Protein 4M59 (pdb70)

Secondary structure (DSSP, 8-state):
-THHHHHHHHHTS-GGGHHHHHHHTHHHHHTS-HHHHHHHHHTTT-HHHHHHHHHHHHHHT---HHHHHHHHHHHHHTT-HHHHHHHHHH--S-TT----HHHHHHHHHHHHTTT-HHHHHHHHHHHTTTTPPP-HHHHHHHHHHHTTTSS-HHHHHHHHHHHHHTTPPP-HHHHHHHHHHHHTTT-HHHHHHHHHHHHTTT----HHHHHHHHHHHHHTT-HHHHHHHHHHHHHHT----HHHHHHHHH---HHHHHHHTT---HHHHHHHHHHHHHHT-HHHHHHHHHHHHHTS----HHHHHHHHHHHHTTT-HHHHHHHHHHHHHHT----HHHHHHHHS----TTHHHHHHHHHHHHHHTT----HHHHHHHHHHHHHHT-HHHHHHHHHHHTTTT----HHHHHHHHHHHHHHT-HHHHHHHHHHHHTTT----SHHHHHHHHHHHTTT-HHHHHHHHHHHTTSSSS---HHHHHHHHHHHHTTT-HHHHHHHHHHHTTTT----HHHHHHHHHHHHTTT-HHHHHHHHHHHHTTT----HHHHHHHHHHHHHTT--HHHHHHHHHHHS-SS----HHHHHHHHHHHHHHS-HHHHHHHHHHHHHT-----HHHHHHHHHHHHSSS--TTTTTTGGGTGGGT----HHHHHHHHHHHTT--HHHHHHHHT---STTHHHH-/--HHHHHHHHHHHHS-SSSHHHHHHHTHHHHHTS-HHHHHHHHHHTT-HHHHHHHHHHHHTTT---HHHHHHHHHHHHHHT-HHHHHHHHHS----SS----HHHHHHHHHHHHTTT-HHHHHHHHHHHHTTT----HHHHHHHHHHHHHH-S-HHHHHHHHHHHHHTT----HHHHHHHHHHHHTTT-HHHHHHHHHHHHHT-----HHHHHHHHHHHHH--TTHHHHHHHHH---HHHHHHHHHHTTTS--SSHHHHHHHH--HHHHHHHHHHHTTT-HHHHHHHHHHHHTSS----HHHHHHHHHHHHTTT-HHHHHHHHHHHHTTT----HHHHHHHT-PPP-TTHHHHHHHHHHHHSSS-----HHHHHHHHHHHHHHT-HHHHHHHHHHHHTTT----HHHHHHHHHHHHHHT-HHHHHHHHHHHHHHTPPP-HHHHHHHHHHHHTTT-SHHHHHHHHHH-----HHHHHHHHHHHHHTT-HHHHHHHHHHHHTTT----HHHHHHHHHHHHTTT--SHHHHHHHHHHHTTPPP-HHHHHHHHHHHHHTT--HHHHHHHHHHHH-SS----HHHHHHHHHHHHHTT--HHHHHHHHHHHHTT----HHHHHHHHHHHHHTT-HHHHHHHHHHHHHTT----HHHHHHHHHHHHTTT--HHHHHH--HHHHHHHHHH-

Foldseek 3Di:
DCLVVVLVVLLPDDPVCVLVVCVVCVVVCLVDPLLVSLVVCVVVPNLSSNLSVLLNCLVVQRDAQSNVLSSLVVCLVVVPLVSLVVCVVPPSHDPPHDHDLVSLLSNLLSCQVVLVLVVSVVSVVVCVVVVHDHAQSSLLSNLLSLLVPEPRLVVLVVSCCVCVVVVHDHAQSNLLSNLLSCLSHLVLPVNVVCVVVCVVVVHDYAQSNLQSNLLNCQVPHDLPVSLVSVQVCVVSPHDHDLSNLLSSLNRVSLVSSVVRVVCDDPVVLLSNLVSVLVSPNNVSNVVSVVCCVVPDHDDEQVSLLSNLLSVQAVQPQVVSLVSQVCCVVVPHDYDPSSLLSQLSHDADPPQLVSLVVSVVCCVVSVHDADLVNLLSSLQSCLRNQVLVVSVVSVVVQVPVPHDDAQSSLLSNLQNLLVVLVLVVLVVSVVVCVVVVHQHDQSNVLSSLSSPQNVLNVVVLVVSVVCAVDPVSYDLDPSNLVSFLVSCLSNLPLVRNVVSVVVCVPVPHQDDPVSLLSNLLSCLVALNPPVNVVSVVVCVVSPDDDAQSSLQSVCLSCLNPLNLVVLVVSQVVQCVVVVHHQDLSSLLSSLLSCLVVDPLVVSVVSVVVCVVVVHDHAQSSLLSSLLSCQQPPHDPVSVVSCCCDVVVPRDHDDVRVLSNQVRAVVNPVVSVVVVVVPPPRVVVNVVD/DDPVLVVVLVVQLVDDDVCNLVVCVVCVVVPLVDDLLVSCQVCVVVPNLVSNLSVLLSVLVVASHAQSSLLSSQVSCVVVPPLVSLQVCVVVPSYDPPHDHAQVSLLSNLLSCLVVLNLVVSVVSVVVNCVVPHDHAQSSLLSNLLSLLVPAPNVVVNVVSCCVCVVVPHDHADSNLLSNLLSCQVHLVLPVNVVVVVVCVVVPDDDDLSNLLSNLSSLQLNPCAVRVQCCVVVPDCVVSLVSLLSSPVNDPDLCRVLVRVVVDQVSLLSNLLSQLVVPNLVSSVVSVVVCVVPPDDDAQVSLLSSLQSVQQVPVLVVLVVSVVCCVVVVRDHDPSSLLSQQPHQDDAPQVVSLVVSVVVCVVVPPDQDLVNLLSSLLSVQNNLPLVRSVVSVVVNVVVPHDDDLSSLLSNLSNLLVQLNQVVLVVSQVVCVVVPHHDDPSSVLSNLSSCLNVLNVPVLVVVVVVDCCDCDLSNLLSQLVSCLSNLNPCRNVVSVVVCVVVPHDDDLSSLLSNLQSQQPDPHLVVSVVSVVVCVVVVHDHALSSLLSNQSNCLSVLNQVVLVVSQVVQCVVVPHHHDVSSLQSSLLSCLVNLNQVVSVVSVVVCVVVVHDQAQSSLLSNLLSCLVVPPNVVNLVSVCVCVVVVRDHDVVSLLSNLVSCLVVLRQVVNVVSDVCSNVVNVVRND

Structure (mmCIF, N/CA/C/O backbone):
data_4M59
#
_entry.id   4M59
#
_cell.length_a   83.428
_cell.length_b   83.428
_cell.length_c   226.913
_cell.angle_alpha   90.00
_cell.angle_beta   90.00
_cell.angle_gamma   90.00
#
_symmetry.space_group_name_H-M   'P 43'
#
loop_
_entity.id
_entity.type
_entity.pdbx_description
1 polymer 'Chloroplast pentatricopeptide repeat protein 10'
2 polymer 'psaJ RNA'
3 non-polymer 'PHOSPHATE ION'
4 water water
#
loop_
_atom_site.group_PDB
_atom_site.id
_atom_site.type_symbol
_atom_site.label_atom_id
_atom_site.label_alt_id
_atom_site.label_comp_id
_atom_site.label_asym_id
_atom_site.label_entity_id
_atom_site.label_seq_id
_atom_site.pdbx_PDB_ins_code
_atom_site.Cartn_x
_atom_site.Cartn_y
_atom_site.Cartn_z
_atom_site.occupancy
_atom_site.B_iso_or_equiv
_atom_site.auth_seq_id
_atom_site.auth_comp_id
_atom_site.auth_asym_id
_atom_site.auth_atom_id
_atom_site.pdbx_PDB_model_num
ATOM 1 N N . PRO A 1 6 ? -40.545 89.509 1.132 1.00 138.61 74 PRO A N 1
ATOM 2 C CA . PRO A 1 6 ? -40.182 90.478 2.172 1.00 141.76 74 PRO A CA 1
ATOM 3 C C . PRO A 1 6 ? -39.641 89.790 3.423 1.00 140.37 74 PRO A C 1
ATOM 4 O O . PRO A 1 6 ? -38.428 89.624 3.558 1.00 139.97 74 PRO A O 1
ATOM 8 N N . ASP A 1 7 ? -40.537 89.394 4.320 0.91 138.68 75 ASP A N 1
ATOM 9 C CA . ASP A 1 7 ? -40.140 88.725 5.554 0.91 137.89 75 ASP A CA 1
ATOM 10 C C . ASP A 1 7 ? -39.431 87.407 5.265 0.91 135.09 75 ASP A C 1
ATOM 11 O O . ASP A 1 7 ? -38.999 86.708 6.180 0.91 134.41 75 ASP A O 1
ATOM 16 N N . ALA A 1 8 ? -39.317 87.072 3.982 1.00 159.32 76 ALA A N 1
ATOM 17 C CA . ALA A 1 8 ? -38.663 85.836 3.570 1.00 157.38 76 ALA A CA 1
ATOM 18 C C . ALA A 1 8 ? -37.148 85.942 3.714 1.00 157.45 76 ALA A C 1
ATOM 19 O O . ALA A 1 8 ? -36.510 85.080 4.320 1.00 156.90 76 ALA A O 1
ATOM 21 N N . GLN A 1 9 ? -36.575 87.005 3.153 1.00 160.37 77 GLN A N 1
ATOM 22 C CA . GLN A 1 9 ? -35.135 87.224 3.219 1.00 161.04 77 GLN A CA 1
ATOM 23 C C . GLN A 1 9 ? -34.604 86.974 4.625 1.00 161.42 77 GLN A C 1
ATOM 24 O O . GLN A 1 9 ? -33.435 86.636 4.807 1.00 161.23 77 GLN A O 1
ATOM 30 N N . VAL A 1 10 ? -35.471 87.144 5.620 1.00 148.80 78 VAL A N 1
ATOM 31 C CA . VAL A 1 10 ? -35.097 86.941 6.994 1.00 149.52 78 VAL A CA 1
ATOM 32 C C . VAL A 1 10 ? -35.287 85.493 7.344 1.00 147.31 78 VAL A C 1
ATOM 33 O O . VAL A 1 10 ? -34.612 84.954 8.209 1.00 147.34 78 VAL A O 1
ATOM 37 N N . LEU A 1 11 ? -36.219 84.841 6.690 0.81 117.12 79 LEU A N 1
ATOM 38 C CA . LEU A 1 11 ? -36.444 83.468 7.072 0.81 115.99 79 LEU A CA 1
ATOM 39 C C . LEU A 1 11 ? -35.463 82.526 6.398 0.81 115.29 79 LEU A C 1
ATOM 40 O O . LEU A 1 11 ? -35.086 81.523 6.952 0.81 114.89 79 LEU A O 1
ATOM 45 N N . VAL A 1 12 ? -35.079 82.841 5.188 1.00 109.24 80 VAL A N 1
ATOM 46 C CA . VAL A 1 12 ? -34.097 82.022 4.514 1.00 108.63 80 VAL A CA 1
ATOM 47 C C . VAL A 1 12 ? -32.850 81.882 5.355 1.00 108.43 80 VAL A C 1
ATOM 48 O O . VAL A 1 12 ? -32.344 80.785 5.551 1.00 107.79 80 VAL A O 1
ATOM 52 N N . LEU A 1 13 ? -32.360 83.000 5.871 0.99 102.22 81 LEU A N 1
ATOM 53 C CA . LEU A 1 13 ? -31.138 83.005 6.650 0.99 103.10 81 LEU A CA 1
ATOM 54 C C . LEU A 1 13 ? -31.212 82.088 7.849 0.99 102.81 81 LEU A C 1
ATOM 55 O O . LEU A 1 13 ? -30.202 81.589 8.323 0.99 102.89 81 LEU A O 1
ATOM 60 N N . ALA A 1 14 ? -32.415 81.880 8.356 0.99 111.96 82 ALA A N 1
ATOM 61 C CA . ALA A 1 14 ? -32.590 81.032 9.516 0.99 111.99 82 ALA A CA 1
ATOM 62 C C . ALA A 1 14 ? -32.244 79.638 9.099 0.99 109.96 82 ALA A C 1
ATOM 63 O O . ALA A 1 14 ? -31.324 79.034 9.631 0.99 109.99 82 ALA A O 1
ATOM 65 N N . ILE A 1 15 ? -32.992 79.113 8.133 1.00 97.67 83 ILE A N 1
ATOM 66 C CA . ILE A 1 15 ? -32.761 77.764 7.634 1.00 96.90 83 ILE A CA 1
ATOM 67 C C . ILE A 1 15 ? -31.346 77.617 7.083 1.00 96.00 83 ILE A C 1
ATOM 68 O O . ILE A 1 15 ? -30.706 76.580 7.263 1.00 94.78 83 ILE A O 1
ATOM 73 N N . SER A 1 16 ? -30.868 78.659 6.412 1.00 106.33 84 SER A N 1
ATOM 74 C CA . SER A 1 16 ? -29.527 78.648 5.839 1.00 105.56 84 SER A CA 1
ATOM 75 C C . SER A 1 16 ? -28.462 78.589 6.929 1.00 105.00 84 SER A C 1
ATOM 76 O O . SER A 1 16 ? -27.314 78.234 6.668 1.00 104.57 84 SER A O 1
ATOM 79 N N . SER A 1 17 ? -28.852 78.939 8.150 0.92 99.81 85 SER A N 1
ATOM 80 C CA . SER A 1 17 ? -27.939 78.926 9.275 0.92 101.39 85 SER A CA 1
ATOM 81 C C . SER A 1 17 ? -28.510 78.067 10.375 0.92 101.66 85 SER A C 1
ATOM 82 O O . SER A 1 17 ? -28.972 78.580 11.376 0.92 104.23 85 SER A O 1
ATOM 85 N N . HIS A 1 18 ? -28.491 76.757 10.175 1.00 111.29 86 HIS A N 1
ATOM 86 C CA . HIS A 1 18 ? -28.992 75.829 11.175 1.00 111.69 86 HIS A CA 1
ATOM 87 C C . HIS A 1 18 ? -28.387 74.448 11.020 1.00 110.48 86 HIS A C 1
ATOM 88 O O . HIS A 1 18 ? -28.097 74.017 9.913 1.00 107.83 86 HIS A O 1
ATOM 95 N N . PRO A 1 19 ? -28.218 73.766 12.131 0.85 109.92 87 PRO A N 1
ATOM 96 C CA . PRO A 1 19 ? -27.714 72.415 12.067 0.85 109.39 87 PRO A CA 1
ATOM 97 C C . PRO A 1 19 ? -28.609 71.564 11.204 0.85 104.96 87 PRO A C 1
ATOM 98 O O . PRO A 1 19 ? -29.776 71.354 11.489 0.85 104.15 87 PRO A O 1
ATOM 102 N N . LEU A 1 20 ? -28.017 71.102 10.126 1.00 85.90 88 LEU A N 1
ATOM 103 C CA . LEU A 1 20 ? -28.674 70.254 9.157 1.00 83.02 88 LEU A CA 1
ATOM 104 C C . LEU A 1 20 ? -29.335 69.030 9.783 1.00 82.83 88 LEU A C 1
ATOM 105 O O . LEU A 1 20 ? -30.496 68.768 9.520 1.00 82.29 88 LEU A O 1
ATOM 110 N N . PRO A 1 21 ? -28.625 68.282 10.628 0.93 97.48 89 PRO A N 1
ATOM 111 C CA . PRO A 1 21 ? -29.314 67.107 11.154 0.93 97.89 89 PRO A CA 1
ATOM 112 C C . PRO A 1 21 ? -30.442 67.384 12.150 0.93 99.51 89 PRO A C 1
ATOM 113 O O . PRO A 1 21 ? -30.896 66.472 12.815 0.93 101.05 89 PRO A O 1
ATOM 117 N N . THR A 1 22 ? -30.903 68.617 12.253 1.00 90.15 90 THR A N 1
ATOM 118 C CA . THR A 1 22 ? -31.965 68.978 13.165 1.00 91.80 90 THR A CA 1
ATOM 119 C C . THR A 1 22 ? -32.959 69.886 12.487 1.00 91.15 90 THR A C 1
ATOM 120 O O . THR A 1 22 ? -33.835 70.406 13.128 1.00 92.65 90 THR A O 1
ATOM 124 N N . LEU A 1 23 ? -32.831 70.069 11.189 1.00 111.33 91 LEU A N 1
ATOM 125 C CA . LEU A 1 23 ? -33.577 71.113 10.509 1.00 112.99 91 LEU A CA 1
ATOM 126 C C . LEU A 1 23 ? -35.029 70.790 10.416 1.00 114.29 91 LEU A C 1
ATOM 127 O O . LEU A 1 23 ? -35.851 71.647 10.211 1.00 115.84 91 LEU A O 1
ATOM 132 N N . ALA A 1 24 ? -35.327 69.526 10.575 1.00 116.01 92 ALA A N 1
ATOM 133 C CA . ALA A 1 24 ? -36.700 69.054 10.485 1.00 117.11 92 ALA A CA 1
ATOM 134 C C . ALA A 1 24 ? -37.565 69.700 11.539 1.00 118.87 92 ALA A C 1
ATOM 135 O O . ALA A 1 24 ? -38.550 70.363 11.232 1.00 120.22 92 ALA A O 1
ATOM 137 N N . ALA A 1 25 ? -37.188 69.511 12.790 1.00 103.29 93 ALA A N 1
ATOM 138 C CA . ALA A 1 25 ? -37.939 70.074 13.887 1.00 104.96 93 ALA A CA 1
ATOM 139 C C . ALA A 1 25 ? -37.888 71.597 13.882 1.00 105.83 93 ALA A C 1
ATOM 140 O O . ALA A 1 25 ? -38.694 72.252 14.523 1.00 107.19 93 ALA A O 1
ATOM 142 N N . PHE A 1 26 ? -36.942 72.155 13.150 0.91 102.25 94 PHE A N 1
ATOM 143 C CA . PHE A 1 26 ? -36.853 73.599 13.034 0.91 103.01 94 PHE A CA 1
ATOM 144 C C . PHE A 1 26 ? -37.788 74.124 11.963 0.91 103.73 94 PHE A C 1
ATOM 145 O O . PHE A 1 26 ? -38.248 75.254 12.033 0.91 104.54 94 PHE A O 1
ATOM 153 N N . LEU A 1 27 ? -38.068 73.298 10.966 1.00 83.83 95 LEU A N 1
ATOM 154 C CA . LEU A 1 27 ? -39.031 73.654 9.949 1.00 84.31 95 LEU A CA 1
ATOM 155 C C . LEU A 1 27 ? -40.421 73.379 10.479 1.00 85.13 95 LEU A C 1
ATOM 156 O O . LEU A 1 27 ? -41.404 73.929 9.996 1.00 85.50 95 LEU A O 1
ATOM 161 N N . ALA A 1 28 ? -40.484 72.510 11.471 1.00 96.00 96 ALA A N 1
ATOM 162 C CA . ALA A 1 28 ? -41.729 72.201 12.136 1.00 96.95 96 ALA A CA 1
ATOM 163 C C . ALA A 1 28 ? -42.124 73.378 12.990 1.00 97.87 96 ALA A C 1
ATOM 164 O O . ALA A 1 28 ? -43.298 73.614 13.233 1.00 98.60 96 ALA A O 1
ATOM 166 N N . SER A 1 29 ? -41.120 74.111 13.462 1.00 164.93 97 SER A N 1
ATOM 167 C CA . SER A 1 29 ? -41.343 75.261 14.328 1.00 165.76 97 SER A CA 1
ATOM 168 C C . SER A 1 29 ? -41.999 76.412 13.574 1.00 165.89 97 SER A C 1
ATOM 169 O O . SER A 1 29 ? -43.129 76.792 13.871 1.00 166.52 97 SER A O 1
ATOM 172 N N . ARG A 1 30 ? -41.273 76.984 12.618 0.98 119.02 98 ARG A N 1
ATOM 173 C CA . ARG A 1 30 ? -41.803 78.091 11.832 0.98 118.98 98 ARG A CA 1
ATOM 174 C C . ARG A 1 30 ? -42.579 77.553 10.636 0.98 118.41 98 ARG A C 1
ATOM 175 O O . ARG A 1 30 ? -42.359 77.959 9.493 0.98 117.75 98 ARG A O 1
ATOM 183 N N . ARG A 1 31 ? -43.507 76.651 10.930 1.00 108.12 99 ARG A N 1
ATOM 184 C CA . ARG A 1 31 ? -44.269 75.923 9.921 1.00 107.55 99 ARG A CA 1
ATOM 185 C C . ARG A 1 31 ? -45.278 76.774 9.143 1.00 107.10 99 ARG A C 1
ATOM 186 O O . ARG A 1 31 ? -45.363 76.676 7.920 1.00 106.14 99 ARG A O 1
ATOM 194 N N . ASP A 1 32 ? -46.054 77.589 9.851 1.00 115.47 100 ASP A N 1
ATOM 195 C CA . ASP A 1 32 ? -47.158 78.294 9.224 1.00 115.10 100 ASP A CA 1
ATOM 196 C C . ASP A 1 32 ? -46.677 79.480 8.441 1.00 114.72 100 ASP A C 1
ATOM 197 O O . ASP A 1 32 ? -47.354 79.956 7.543 1.00 114.20 100 ASP A O 1
ATOM 202 N N . GLU A 1 33 ? -45.496 79.971 8.794 1.00 111.09 101 GLU A N 1
ATOM 203 C CA . GLU A 1 33 ? -44.868 81.053 8.049 1.00 110.89 101 GLU A CA 1
ATOM 204 C C . GLU A 1 33 ? -44.358 80.480 6.738 1.00 109.81 101 GLU A C 1
ATOM 205 O O . GLU A 1 33 ? -44.226 81.184 5.738 1.00 109.49 101 GLU A O 1
ATOM 211 N N . LEU A 1 34 ? -44.080 79.181 6.759 1.00 94.62 102 LEU A N 1
ATOM 212 C CA . LEU A 1 34 ? -43.648 78.460 5.578 1.00 93.53 102 LEU A CA 1
ATOM 213 C C . LEU A 1 34 ? -44.809 78.168 4.642 1.00 92.57 102 LEU A C 1
ATOM 214 O O . LEU A 1 34 ? -44.710 78.342 3.435 1.00 91.59 102 LEU A O 1
ATOM 219 N N . LEU A 1 35 ? -45.916 77.707 5.186 1.00 115.43 103 LEU A N 1
ATOM 220 C CA . LEU A 1 35 ? -46.995 77.306 4.312 1.00 114.42 103 LEU A CA 1
ATOM 221 C C . LEU A 1 35 ? -47.573 78.443 3.474 1.00 114.12 103 LEU A C 1
ATOM 222 O O . LEU A 1 35 ? -48.184 78.218 2.456 1.00 113.12 103 LEU A O 1
ATOM 227 N N . ARG A 1 36 ? -47.387 79.668 3.949 1.00 116.57 104 ARG A N 1
ATOM 228 C CA . ARG A 1 36 ? -47.899 80.835 3.249 1.00 116.93 104 ARG A CA 1
ATOM 229 C C . ARG A 1 36 ? -46.800 81.456 2.400 1.00 116.92 104 ARG A C 1
ATOM 230 O O . ARG A 1 36 ? -47.042 82.385 1.634 1.00 117.44 104 ARG A O 1
ATOM 238 N N . ALA A 1 37 ? -45.585 80.939 2.549 1.00 123.04 105 ALA A N 1
ATOM 239 C CA . ALA A 1 37 ? -44.446 81.448 1.801 1.00 123.09 105 ALA A CA 1
ATOM 240 C C . ALA A 1 37 ? -44.306 80.721 0.471 1.00 121.71 105 ALA A C 1
ATOM 241 O O . ALA A 1 37 ? -44.590 79.528 0.374 1.00 120.50 105 ALA A O 1
ATOM 243 N N . ASP A 1 38 ? -43.866 81.444 -0.553 0.85 91.74 106 ASP A N 1
ATOM 244 C CA . ASP A 1 38 ? -43.643 80.841 -1.862 0.85 90.47 106 ASP A CA 1
ATOM 245 C C . ASP A 1 38 ? -42.514 79.829 -1.766 0.85 89.57 106 ASP A C 1
ATOM 246 O O . ASP A 1 38 ? -41.345 80.176 -1.930 0.85 90.16 106 ASP A O 1
ATOM 251 N N . ILE A 1 39 ? -42.869 78.578 -1.498 1.00 89.35 107 ILE A N 1
ATOM 252 C CA . ILE A 1 39 ? -41.885 77.509 -1.354 1.00 88.48 107 ILE A CA 1
ATOM 253 C C . ILE A 1 39 ? -40.828 77.573 -2.446 1.00 87.97 107 ILE A C 1
ATOM 254 O O . ILE A 1 39 ? -39.645 77.762 -2.163 1.00 88.78 107 ILE A O 1
ATOM 259 N N . THR A 1 40 ? -41.252 77.420 -3.696 0.66 68.42 108 THR A N 1
ATOM 260 C CA . THR A 1 40 ? -40.333 77.493 -4.821 0.66 67.92 108 THR A CA 1
ATOM 261 C C . THR A 1 40 ? -39.460 78.739 -4.700 0.66 70.22 108 THR A C 1
ATOM 262 O O . THR A 1 40 ? -38.297 78.736 -5.105 0.66 70.34 108 THR A O 1
ATOM 266 N N . SER A 1 41 ? -40.028 79.798 -4.136 1.00 106.67 109 SER A N 1
ATOM 267 C CA . SER A 1 41 ? -39.295 81.040 -3.922 1.00 108.69 109 SER A CA 1
ATOM 268 C C . SER A 1 41 ? -38.163 80.822 -2.923 1.00 109.24 109 SER A C 1
ATOM 269 O O . SER A 1 41 ? -37.028 81.230 -3.157 1.00 110.19 109 SER A O 1
ATOM 272 N N . LEU A 1 42 ? -38.485 80.172 -1.809 1.00 95.46 110 LEU A N 1
ATOM 273 C CA . LEU A 1 42 ? -37.489 79.865 -0.791 1.00 95.87 110 LEU A CA 1
ATOM 274 C C . LEU A 1 42 ? -36.380 79.010 -1.382 1.00 95.14 110 LEU A C 1
ATOM 275 O O . LEU A 1 42 ? -35.205 79.195 -1.070 1.00 95.89 110 LEU A O 1
ATOM 280 N N . LEU A 1 43 ? -36.769 78.069 -2.237 1.00 91.74 111 LEU A N 1
ATOM 281 C CA . LEU A 1 43 ? -35.816 77.176 -2.881 1.00 90.67 111 LEU A CA 1
ATOM 282 C C . LEU A 1 43 ? -34.814 77.956 -3.727 1.00 91.95 111 LEU A C 1
ATOM 283 O O . LEU A 1 43 ? -33.607 77.732 -3.640 1.00 92.31 111 LEU A O 1
ATOM 288 N N . LYS A 1 44 ? -35.341 78.855 -4.550 0.93 98.40 112 LYS A N 1
ATOM 289 C CA . LYS A 1 44 ? -34.519 79.678 -5.426 0.93 100.00 112 LYS A CA 1
ATOM 290 C C . LYS A 1 44 ? -33.551 80.517 -4.609 0.93 101.65 112 LYS A C 1
ATOM 291 O O . LYS A 1 44 ? -32.414 80.746 -5.025 0.93 102.57 112 LYS A O 1
ATOM 297 N N . ALA A 1 45 ? -34.000 80.974 -3.445 1.00 84.87 113 ALA A N 1
ATOM 298 C CA . ALA A 1 45 ? -33.139 81.758 -2.580 1.00 85.93 113 ALA A CA 1
ATOM 299 C C . ALA A 1 45 ? -32.077 80.917 -1.910 1.00 85.37 113 ALA A C 1
ATOM 300 O O . ALA A 1 45 ? -30.939 81.343 -1.775 0.48 85.93 113 ALA A O 1
ATOM 302 N N . LEU A 1 46 ? -32.443 79.724 -1.473 1.00 103.04 114 LEU A N 1
ATOM 303 C CA . LEU A 1 46 ? -31.492 78.889 -0.772 1.00 102.60 114 LEU A CA 1
ATOM 304 C C . LEU A 1 46 ? -30.362 78.459 -1.690 1.00 102.41 114 LEU A C 1
ATOM 305 O O . LEU A 1 46 ? -29.256 78.224 -1.236 1.00 102.45 114 LEU A O 1
ATOM 310 N N . GLU A 1 47 ? -30.653 78.358 -2.985 0.72 118.19 115 GLU A N 1
ATOM 311 C CA . GLU A 1 47 ? -29.654 77.958 -3.965 0.97 118.11 115 GLU A CA 1
ATOM 312 C C . GLU A 1 47 ? -28.766 79.132 -4.360 1.00 119.89 115 GLU A C 1
ATOM 313 O O . GLU A 1 47 ? -27.626 78.947 -4.787 0.86 120.11 115 GLU A O 1
ATOM 319 N N . LEU A 1 48 ? -29.299 80.344 -4.216 0.84 157.94 116 LEU A N 1
ATOM 320 C CA . LEU A 1 48 ? -28.555 81.550 -4.557 0.84 159.22 116 LEU A CA 1
ATOM 321 C C . LEU A 1 48 ? -27.394 81.773 -3.597 0.84 158.79 116 LEU A C 1
ATOM 322 O O . LEU A 1 48 ? -26.558 82.650 -3.814 0.84 159.17 116 LEU A O 1
ATOM 327 N N . SER A 1 49 ? -27.347 80.973 -2.536 1.00 122.51 117 SER A N 1
ATOM 328 C CA . SER A 1 49 ? -26.287 81.080 -1.541 1.00 121.67 117 SER A CA 1
ATOM 329 C C . SER A 1 49 ? -25.508 79.772 -1.423 1.00 120.34 117 SER A C 1
ATOM 330 O O . SER A 1 49 ? -24.669 79.618 -0.536 1.00 118.94 117 SER A O 1
ATOM 333 N N . GLY A 1 50 ? -25.795 78.837 -2.324 1.00 110.56 118 GLY A N 1
ATOM 334 C CA . GLY A 1 50 ? -25.126 77.548 -2.317 1.00 109.08 118 GLY A CA 1
ATOM 335 C C . GLY A 1 50 ? -25.562 76.670 -1.166 1.00 107.90 118 GLY A C 1
ATOM 336 O O . GLY A 1 50 ? -24.818 75.800 -0.717 1.00 105.14 118 GLY A O 1
ATOM 337 N N . HIS A 1 51 ? -26.762 76.915 -0.656 1.00 93.56 119 HIS A N 1
ATOM 338 C CA . HIS A 1 51 ? -27.297 76.121 0.440 1.00 92.77 119 HIS A CA 1
ATOM 339 C C . HIS A 1 51 ? -28.267 75.099 -0.124 1.00 92.77 119 HIS A C 1
ATOM 340 O O . HIS A 1 51 ? -29.437 75.060 0.260 1.00 92.93 119 HIS A O 1
ATOM 347 N N . TRP A 1 52 ? -27.787 74.273 -1.044 1.00 78.69 120 TRP A N 1
ATOM 348 C CA . TRP A 1 52 ? -28.671 73.361 -1.745 1.00 76.40 120 TRP A CA 1
ATOM 349 C C . TRP A 1 52 ? -29.092 72.176 -0.918 1.00 74.44 120 TRP A C 1
ATOM 350 O O . TRP A 1 52 ? -30.120 71.571 -1.185 1.00 73.24 120 TRP A O 1
ATOM 361 N N . GLU A 1 53 ? -28.302 71.839 0.090 1.00 85.76 121 GLU A N 1
ATOM 362 C CA . GLU A 1 53 ? -28.654 70.715 0.948 1.00 83.49 121 GLU A CA 1
ATOM 363 C C . GLU A 1 53 ? -29.860 71.084 1.776 1.00 86.85 121 GLU A C 1
ATOM 364 O O . GLU A 1 53 ? -30.593 70.225 2.245 1.00 86.05 121 GLU A O 1
ATOM 370 N N . TRP A 1 54 ? -30.056 72.384 1.933 1.00 76.09 122 TRP A N 1
ATOM 371 C CA . TRP A 1 54 ? -31.139 72.931 2.718 1.00 77.71 122 TRP A CA 1
ATOM 372 C C . TRP A 1 54 ? -32.411 73.058 1.896 1.00 78.33 122 TRP A C 1
ATOM 373 O O . TRP A 1 54 ? -33.507 72.914 2.416 1.00 78.59 122 TRP A O 1
ATOM 384 N N . ALA A 1 55 ? -32.258 73.308 0.610 1.00 81.25 123 ALA A N 1
ATOM 385 C CA . ALA A 1 55 ? -33.392 73.408 -0.280 1.00 79.71 123 ALA A CA 1
ATOM 386 C C . ALA A 1 55 ? -34.008 72.048 -0.489 1.00 78.03 123 ALA A C 1
ATOM 387 O O . ALA A 1 55 ? -35.156 71.928 -0.878 1.00 76.90 123 ALA A O 1
ATOM 389 N N . LEU A 1 56 ? -33.233 71.015 -0.223 1.00 78.58 124 LEU A N 1
ATOM 390 C CA . LEU A 1 56 ? -33.718 69.661 -0.348 1.00 76.72 124 LEU A CA 1
ATOM 391 C C . LEU A 1 56 ? -34.521 69.295 0.878 1.00 80.02 124 LEU A C 1
ATOM 392 O O . LEU A 1 56 ? -35.580 68.707 0.781 1.00 80.20 124 LEU A O 1
ATOM 397 N N . ALA A 1 57 ? -33.997 69.648 2.035 1.00 68.21 125 ALA A N 1
ATOM 398 C CA . ALA A 1 57 ? -34.629 69.286 3.281 1.00 68.09 125 ALA A CA 1
ATOM 399 C C . ALA A 1 57 ? -35.992 69.921 3.405 1.00 69.88 125 ALA A C 1
ATOM 400 O O . ALA A 1 57 ? -36.901 69.353 3.993 1.00 69.99 125 ALA A O 1
ATOM 402 N N . LEU A 1 58 ? -36.124 71.132 2.868 1.00 69.72 126 LEU A N 1
ATOM 403 C CA . LEU A 1 58 ? -37.391 71.847 2.903 1.00 69.96 126 LEU A CA 1
ATOM 404 C C . LEU A 1 58 ? -38.377 71.172 1.963 1.00 68.78 126 LEU A C 1
ATOM 405 O O . LEU A 1 58 ? -39.547 70.993 2.294 1.00 69.22 126 LEU A O 1
ATOM 410 N N . LEU A 1 59 ? -37.886 70.794 0.791 1.00 73.59 127 LEU A N 1
ATOM 411 C CA . LEU A 1 59 ? -38.681 70.101 -0.193 1.00 71.61 127 LEU A CA 1
ATOM 412 C C . LEU A 1 59 ? -39.310 68.887 0.428 1.00 73.44 127 LEU A C 1
ATOM 413 O O . LEU A 1 59 ? -40.499 68.654 0.312 1.00 73.39 127 LEU A O 1
ATOM 418 N N . ARG A 1 60 ? -38.473 68.095 1.088 1.00 84.99 128 ARG A N 1
ATOM 419 C CA . ARG A 1 60 ? -38.924 66.879 1.747 1.00 85.05 128 ARG A CA 1
ATOM 420 C C . ARG A 1 60 ? -39.882 67.229 2.872 1.00 86.14 128 ARG A C 1
ATOM 421 O O . ARG A 1 60 ? -40.836 66.500 3.137 1.00 86.29 128 ARG A O 1
ATOM 429 N N . TRP A 1 61 ? -39.627 68.353 3.532 1.00 71.47 129 TRP A N 1
ATOM 430 C CA . TRP A 1 61 ? -40.507 68.804 4.592 1.00 72.52 129 TRP A CA 1
ATOM 431 C C . TRP A 1 61 ? -41.824 69.197 4.002 1.00 72.71 129 TRP A C 1
ATOM 432 O O . TRP A 1 61 ? -42.847 68.605 4.306 1.00 73.09 129 TRP A O 1
ATOM 443 N N . ALA A 1 62 ? -41.779 70.206 3.146 1.00 61.86 130 ALA A N 1
ATOM 444 C CA . ALA A 1 62 ? -42.964 70.727 2.491 1.00 60.97 130 ALA A CA 1
ATOM 445 C C . ALA A 1 62 ? -43.733 69.612 1.824 1.00 60.30 130 ALA A C 1
ATOM 446 O O . ALA A 1 62 ? -44.946 69.526 1.932 1.00 60.69 130 ALA A O 1
ATOM 448 N N . GLY A 1 63 ? -43.007 68.741 1.150 1.00 64.09 131 GLY A N 1
ATOM 449 C CA . GLY A 1 63 ? -43.614 67.600 0.518 1.00 63.58 131 GLY A CA 1
ATOM 450 C C . GLY A 1 63 ? -44.414 66.793 1.504 1.00 65.10 131 GLY A C 1
ATOM 451 O O . GLY A 1 63 ? -45.509 66.355 1.206 1.00 64.80 131 GLY A O 1
ATOM 452 N N . LYS A 1 64 ? -43.865 66.606 2.692 1.00 75.43 132 LYS A N 1
ATOM 453 C CA . LYS A 1 64 ? -44.558 65.836 3.698 1.00 76.27 132 LYS A CA 1
ATOM 454 C C . LYS A 1 64 ? -45.767 66.580 4.241 1.00 77.05 132 LYS A C 1
ATOM 455 O O . LYS A 1 64 ? -46.651 65.984 4.840 1.00 77.58 132 LYS A O 1
ATOM 461 N N . GLU A 1 65 ? -45.780 67.895 4.047 1.00 86.26 133 GLU A N 1
ATOM 462 C CA . GLU A 1 65 ? -46.889 68.724 4.493 1.00 86.61 133 GLU A CA 1
ATOM 463 C C . GLU A 1 65 ? -47.866 68.926 3.345 1.00 85.18 133 GLU A C 1
ATOM 464 O O . GLU A 1 65 ? -48.990 69.386 3.543 1.00 85.10 133 GLU A O 1
ATOM 470 N N . GLY A 1 66 ? -47.424 68.575 2.144 1.00 67.10 134 GLY A N 1
ATOM 471 C CA . GLY A 1 66 ? -48.251 68.679 0.967 1.00 65.21 134 GLY A CA 1
ATOM 472 C C . GLY A 1 66 ? -48.189 70.043 0.332 1.00 63.82 134 GLY A C 1
ATOM 473 O O . GLY A 1 66 ? -49.098 70.447 -0.373 1.00 62.62 134 GLY A O 1
ATOM 474 N N . ALA A 1 67 ? -47.097 70.747 0.568 1.00 68.05 135 ALA A N 1
ATOM 475 C CA . ALA A 1 67 ? -46.981 72.131 0.160 1.00 67.25 135 ALA A CA 1
ATOM 476 C C . ALA A 1 67 ? -46.025 72.338 -1.000 1.00 65.33 135 ALA A C 1
ATOM 477 O O . ALA A 1 67 ? -45.799 73.460 -1.442 1.00 65.01 135 ALA A O 1
ATOM 479 N N . ALA A 1 68 ? -45.476 71.243 -1.496 1.00 75.08 136 ALA A N 1
ATOM 480 C CA . ALA A 1 68 ? -44.545 71.292 -2.594 1.00 72.90 136 ALA A CA 1
ATOM 481 C C . ALA A 1 68 ? -45.238 70.897 -3.878 1.00 70.37 136 ALA A C 1
ATOM 482 O O . ALA A 1 68 ? -45.824 69.838 -3.966 1.00 70.19 136 ALA A O 1
ATOM 484 N N . ASP A 1 69 ? -45.175 71.763 -4.871 1.00 97.20 137 ASP A N 1
ATOM 485 C CA . ASP A 1 69 ? -45.654 71.394 -6.184 1.00 94.58 137 ASP A CA 1
ATOM 486 C C . ASP A 1 69 ? -44.499 71.031 -7.095 1.00 92.37 137 ASP A C 1
ATOM 487 O O . ASP A 1 69 ? -43.337 71.212 -6.755 1.00 93.00 137 ASP A O 1
ATOM 492 N N . ALA A 1 70 ? -44.847 70.508 -8.254 1.00 67.77 138 ALA A N 1
ATOM 493 C CA . ALA A 1 70 ? -43.885 70.064 -9.230 1.00 65.31 138 ALA A CA 1
ATOM 494 C C . ALA A 1 70 ? -42.903 71.150 -9.575 1.00 65.85 138 ALA A C 1
ATOM 495 O O . ALA A 1 70 ? -41.747 70.878 -9.824 1.00 65.04 138 ALA A O 1
ATOM 497 N N . SER A 1 71 ? -43.375 72.391 -9.589 1.00 66.36 139 SER A N 1
ATOM 498 C CA . SER A 1 71 ? -42.528 73.532 -9.915 1.00 68.18 139 SER A CA 1
ATOM 499 C C . SER A 1 71 ? -41.363 73.656 -8.939 0.73 70.51 139 SER A C 1
ATOM 500 O O . SER A 1 71 ? -40.293 74.153 -9.293 0.52 71.82 139 SER A O 1
ATOM 503 N N . ALA A 1 72 ? -41.575 73.201 -7.707 1.00 63.55 140 ALA A N 1
ATOM 504 C CA . ALA A 1 72 ? -40.557 73.266 -6.693 1.00 65.55 140 ALA A CA 1
ATOM 505 C C . ALA A 1 72 ? -39.527 72.173 -6.873 1.00 63.49 140 ALA A C 1
ATOM 506 O O . ALA A 1 72 ? -38.336 72.415 -6.800 1.00 64.53 140 ALA A O 1
ATOM 508 N N . LEU A 1 73 ? -40.005 70.960 -7.089 1.00 60.38 141 LEU A N 1
ATOM 509 C CA . LEU A 1 73 ? -39.129 69.825 -7.274 1.00 58.29 141 LEU A CA 1
ATOM 510 C C . LEU A 1 73 ? -38.222 70.059 -8.454 1.00 56.79 141 LEU A C 1
ATOM 511 O O . LEU A 1 73 ? -37.031 69.811 -8.391 1.00 56.65 141 LEU A O 1
ATOM 516 N N . GLU A 1 74 ? -38.802 70.553 -9.531 1.00 67.34 142 GLU A N 1
ATOM 517 C CA . GLU A 1 74 ? -38.053 70.843 -10.726 1.00 66.75 142 GLU A CA 1
ATOM 518 C C . GLU A 1 74 ? -36.944 71.830 -10.439 1.00 70.83 142 GLU A C 1
ATOM 519 O O . GLU A 1 74 ? -35.925 71.823 -11.097 1.00 71.27 142 GLU A O 1
ATOM 525 N N . MET A 1 75 ? -37.171 72.693 -9.458 1.00 72.98 143 MET A N 1
ATOM 526 C CA . MET A 1 75 ? -36.223 73.752 -9.133 1.00 76.80 143 MET A CA 1
ATOM 527 C C . MET A 1 75 ? -35.033 73.226 -8.345 1.00 76.81 143 MET A C 1
ATOM 528 O O . MET A 1 75 ? -33.927 73.751 -8.447 1.00 78.98 143 MET A O 1
ATOM 533 N N . VAL A 1 76 ? -35.268 72.188 -7.553 1.00 61.98 144 VAL A N 1
ATOM 534 C CA . VAL A 1 76 ? -34.229 71.613 -6.733 1.00 61.65 144 VAL A CA 1
ATOM 535 C C . VAL A 1 76 ? -33.376 70.687 -7.575 1.00 58.72 144 VAL A C 1
ATOM 536 O O . VAL A 1 76 ? -32.170 70.614 -7.415 1.00 59.02 144 VAL A O 1
ATOM 540 N N . VAL A 1 77 ? -34.025 70.009 -8.506 1.00 67.05 145 VAL A N 1
ATOM 541 C CA . VAL A 1 77 ? -33.362 69.079 -9.396 1.00 63.92 145 VAL A CA 1
ATOM 542 C C . VAL A 1 77 ? -32.362 69.745 -10.329 1.00 66.08 145 VAL A C 1
ATOM 543 O O . VAL A 1 77 ? -31.314 69.188 -10.614 1.00 64.70 145 VAL A O 1
ATOM 547 N N . ARG A 1 78 ? -32.696 70.936 -10.817 1.00 64.73 146 ARG A N 1
ATOM 548 C CA . ARG A 1 78 ? -31.807 71.651 -11.724 1.00 67.97 146 ARG A CA 1
ATOM 549 C C . ARG A 1 78 ? -30.472 71.940 -11.045 1.00 69.85 146 ARG A C 1
ATOM 550 O O . ARG A 1 78 ? -29.414 71.858 -11.667 1.00 70.54 146 ARG A O 1
ATOM 558 N N . ALA A 1 79 ? -30.539 72.278 -9.764 1.00 69.80 147 ALA A N 1
ATOM 559 C CA . ALA A 1 79 ? -29.371 72.565 -8.965 1.00 71.18 147 ALA A CA 1
ATOM 560 C C . ALA A 1 79 ? -28.564 71.314 -8.705 1.00 67.09 147 ALA A C 1
ATOM 561 O O . ALA A 1 79 ? -27.372 71.281 -8.948 1.00 67.05 147 ALA A O 1
ATOM 563 N N . LEU A 1 80 ? -29.234 70.288 -8.206 1.00 66.70 148 LEU A N 1
ATOM 564 C CA . LEU A 1 80 ? -28.590 69.035 -7.905 1.00 62.70 148 LEU A CA 1
ATOM 565 C C . LEU A 1 80 ? -27.839 68.527 -9.105 1.00 60.64 148 LEU A C 1
ATOM 566 O O . LEU A 1 80 ? -26.703 68.091 -9.003 1.00 59.11 148 LEU A O 1
ATOM 571 N N . GLY A 1 81 ? -28.484 68.592 -10.250 1.00 59.64 149 GLY A N 1
ATOM 572 C CA . GLY A 1 81 ? -27.845 68.178 -11.473 1.00 58.58 149 GLY A CA 1
ATOM 573 C C . GLY A 1 81 ? -26.724 69.120 -11.782 1.00 62.28 149 GLY A C 1
ATOM 574 O O . GLY A 1 81 ? -25.681 68.715 -12.275 1.00 61.10 149 GLY A O 1
ATOM 575 N N . ARG A 1 82 ? -26.959 70.401 -11.524 1.00 66.62 150 ARG A N 1
ATOM 576 C CA . ARG A 1 82 ? -25.966 71.423 -11.800 1.00 70.55 150 ARG A CA 1
ATOM 577 C C . ARG A 1 82 ? -24.859 71.355 -10.761 1.00 69.15 150 ARG A C 1
ATOM 578 O O . ARG A 1 82 ? -23.737 71.794 -11.006 1.00 70.21 150 ARG A O 1
ATOM 586 N N . GLU A 1 83 ? -25.181 70.800 -9.597 1.00 96.40 151 GLU A N 1
ATOM 587 C CA . GLU A 1 83 ? -24.213 70.686 -8.546 1.00 95.20 151 GLU A CA 1
ATOM 588 C C . GLU A 1 83 ? -23.736 69.269 -8.490 1.00 90.16 151 GLU A C 1
ATOM 589 O O . GLU A 1 83 ? -23.013 68.899 -7.605 1.00 88.45 151 GLU A O 1
ATOM 595 N N . GLY A 1 84 ? -24.158 68.478 -9.459 1.00 76.64 152 GLY A N 1
ATOM 596 C CA . GLY A 1 84 ? -23.643 67.141 -9.661 1.00 72.31 152 GLY A CA 1
ATOM 597 C C . GLY A 1 84 ? -24.091 66.123 -8.649 1.00 69.60 152 GLY A C 1
ATOM 598 O O . GLY A 1 84 ? -23.395 65.156 -8.381 1.00 67.95 152 GLY A O 1
ATOM 599 N N . GLN A 1 85 ? -25.276 66.318 -8.101 1.00 58.37 153 GLN A N 1
ATOM 600 C CA . GLN A 1 85 ? -25.727 65.477 -7.018 1.00 56.92 153 GLN A CA 1
ATOM 601 C C . GLN A 1 85 ? -26.711 64.427 -7.436 1.00 54.82 153 GLN A C 1
ATOM 602 O O . GLN A 1 85 ? -27.866 64.468 -7.074 1.00 55.73 153 GLN A O 1
ATOM 608 N N . HIS A 1 86 ? -26.221 63.455 -8.170 1.00 57.99 154 HIS A N 1
ATOM 609 C CA . HIS A 1 86 ? -27.072 62.469 -8.783 1.00 56.36 154 HIS A CA 1
ATOM 610 C C . HIS A 1 86 ? -27.773 61.541 -7.809 1.00 56.63 154 HIS A C 1
ATOM 611 O O . HIS A 1 86 ? -28.876 61.113 -8.065 1.00 56.79 154 HIS A O 1
ATOM 618 N N . ASP A 1 87 ? -27.137 61.209 -6.699 1.00 59.25 155 ASP A N 1
ATOM 619 C CA . ASP A 1 87 ? -27.736 60.261 -5.776 1.00 60.15 155 ASP A CA 1
ATOM 620 C C . ASP A 1 87 ? -28.944 60.876 -5.144 1.00 61.62 155 ASP A C 1
ATOM 621 O O . ASP A 1 87 ? -29.895 60.199 -4.799 1.00 63.12 155 ASP A O 1
ATOM 626 N N . ALA A 1 88 ? -28.898 62.182 -4.999 1.00 56.57 156 ALA A N 1
ATOM 627 C CA . ALA A 1 88 ? -29.922 62.891 -4.286 1.00 59.52 156 ALA A CA 1
ATOM 628 C C . ALA A 1 88 ? -31.174 62.962 -5.119 1.00 59.98 156 ALA A C 1
ATOM 629 O O . ALA A 1 88 ? -32.272 63.018 -4.599 1.00 62.57 156 ALA A O 1
ATOM 631 N N . VAL A 1 89 ? -30.999 62.951 -6.427 1.00 59.81 157 VAL A N 1
ATOM 632 C CA . VAL A 1 89 ? -32.114 62.995 -7.346 1.00 59.71 157 VAL A CA 1
ATOM 633 C C . VAL A 1 89 ? -32.755 61.627 -7.484 1.00 59.89 157 VAL A C 1
ATOM 634 O O . VAL A 1 89 ? -33.952 61.515 -7.677 1.00 61.59 157 VAL A O 1
ATOM 638 N N . CYS A 1 90 ? -31.955 60.582 -7.367 1.00 61.29 158 CYS A N 1
ATOM 639 C CA . CYS A 1 90 ? -32.491 59.237 -7.412 1.00 62.90 158 CYS A CA 1
ATOM 640 C C . CYS A 1 90 ? -33.239 58.975 -6.138 1.00 66.50 158 CYS A C 1
ATOM 641 O O . CYS A 1 90 ? -33.976 58.021 -6.031 1.00 69.31 158 CYS A O 1
ATOM 644 N N . ALA A 1 91 ? -33.036 59.839 -5.163 1.00 56.36 159 ALA A N 1
ATOM 645 C CA . ALA A 1 91 ? -33.713 59.726 -3.899 1.00 59.80 159 ALA A CA 1
ATOM 646 C C . ALA A 1 91 ? -35.113 60.256 -4.023 1.00 63.14 159 ALA A C 1
ATOM 647 O O . ALA A 1 91 ? -36.063 59.615 -3.611 1.00 66.38 159 ALA A O 1
ATOM 649 N N . LEU A 1 92 ? -35.218 61.447 -4.592 1.00 59.10 160 LEU A N 1
ATOM 650 C CA . LEU A 1 92 ? -36.484 62.111 -4.833 1.00 61.79 160 LEU A CA 1
ATOM 651 C C . LEU A 1 92 ? -37.366 61.257 -5.689 1.00 62.99 160 LEU A C 1
ATOM 652 O O . LEU A 1 92 ? -38.576 61.258 -5.554 1.00 67.21 160 LEU A O 1
ATOM 657 N N . LEU A 1 93 ? -36.743 60.533 -6.593 1.00 58.93 161 LEU A N 1
ATOM 658 C CA . LEU A 1 93 ? -37.457 59.621 -7.434 1.00 60.77 161 LEU A CA 1
ATOM 659 C C . LEU A 1 93 ? -38.022 58.503 -6.590 1.00 65.26 161 LEU A C 1
ATOM 660 O O . LEU A 1 93 ? -39.069 57.951 -6.889 1.00 68.01 161 LEU A O 1
ATOM 665 N N . ASP A 1 94 ? -37.283 58.123 -5.553 1.00 63.23 162 ASP A N 1
ATOM 666 C CA . ASP A 1 94 ? -37.619 56.936 -4.775 1.00 64.96 162 ASP A CA 1
ATOM 667 C C . ASP A 1 94 ? -38.577 57.205 -3.618 1.00 67.31 162 ASP A C 1
ATOM 668 O O . ASP A 1 94 ? -39.370 56.339 -3.253 1.00 68.75 162 ASP A O 1
ATOM 673 N N . GLU A 1 95 ? -38.503 58.398 -3.046 0.82 109.03 163 GLU A N 1
ATOM 674 C CA . GLU A 1 95 ? -39.384 58.760 -1.940 0.82 111.19 163 GLU A CA 1
ATOM 675 C C . GLU A 1 95 ? -40.641 59.471 -2.445 0.82 113.31 163 GLU A C 1
ATOM 676 O O . GLU A 1 95 ? -41.754 59.142 -2.040 0.82 114.74 163 GLU A O 1
ATOM 682 N N . THR A 1 96 ? -40.450 60.441 -3.331 1.00 75.43 164 THR A N 1
ATOM 683 C CA . THR A 1 96 ? -41.564 61.167 -3.926 1.00 76.56 164 THR A CA 1
ATOM 684 C C . THR A 1 96 ? -42.124 62.222 -2.979 1.00 77.83 164 THR A C 1
ATOM 685 O O . THR A 1 96 ? -42.906 61.900 -2.077 1.00 78.70 164 THR A O 1
ATOM 689 N N . PRO A 1 97 ? -41.726 63.471 -3.189 1.00 66.66 165 PRO A N 1
ATOM 690 C CA . PRO A 1 97 ? -42.218 64.580 -2.365 1.00 67.29 165 PRO A CA 1
ATOM 691 C C . PRO A 1 97 ? -43.349 65.326 -3.063 1.00 65.08 165 PRO A C 1
ATOM 692 O O . PRO A 1 97 ? -43.648 66.465 -2.706 1.00 64.75 165 PRO A O 1
ATOM 696 N N . LEU A 1 98 ? -43.967 64.684 -4.048 1.00 71.88 166 LEU A N 1
ATOM 697 C CA . LEU A 1 98 ? -45.053 65.300 -4.796 1.00 69.40 166 LEU A CA 1
ATOM 698 C C . LEU A 1 98 ? -46.393 64.647 -4.489 1.00 70.85 166 LEU A C 1
ATOM 699 O O . LEU A 1 98 ? -46.450 63.449 -4.189 1.00 72.50 166 LEU A O 1
ATOM 704 N N . PRO A 1 99 ? -47.474 65.414 -4.575 1.00 53.00 167 PRO A N 1
ATOM 705 C CA . PRO A 1 99 ? -48.820 64.862 -4.359 1.00 54.17 167 PRO A CA 1
ATOM 706 C C . PRO A 1 99 ? -49.263 64.013 -5.549 1.00 53.70 167 PRO A C 1
ATOM 707 O O . PRO A 1 99 ? -48.685 64.150 -6.628 1.00 52.15 167 PRO A O 1
ATOM 711 N N . PRO A 1 100 ? -50.264 63.155 -5.365 1.00 55.36 168 PRO A N 1
ATOM 712 C CA . PRO A 1 100 ? -50.721 62.300 -6.470 1.00 55.22 168 PRO A CA 1
ATOM 713 C C . PRO A 1 100 ? -51.220 63.100 -7.672 1.00 55.89 168 PRO A C 1
ATOM 714 O O . PRO A 1 100 ? -51.842 64.149 -7.493 1.00 57.41 168 PRO A O 1
ATOM 718 N N . GLY A 1 101 ? -50.954 62.612 -8.885 1.00 74.90 169 GLY A N 1
ATOM 719 C CA . GLY A 1 101 ? -51.421 63.277 -10.088 1.00 72.41 169 GLY A CA 1
ATOM 720 C C . GLY A 1 101 ? -50.467 64.338 -10.597 1.00 70.59 169 GLY A C 1
ATOM 721 O O . GLY A 1 101 ? -50.844 65.187 -11.402 1.00 70.31 169 GLY A O 1
ATOM 722 N N . SER A 1 102 ? -49.229 64.293 -10.125 1.00 67.10 170 SER A N 1
ATOM 723 C CA . SER A 1 102 ? -48.235 65.290 -10.504 1.00 65.29 170 SER A CA 1
ATOM 724 C C . SER A 1 102 ? -47.436 64.867 -11.732 1.00 62.60 170 SER A C 1
ATOM 725 O O . SER A 1 102 ? -47.137 63.689 -11.918 1.00 62.88 170 SER A O 1
ATOM 728 N N . ARG A 1 103 ? -47.099 65.840 -12.568 1.00 75.07 171 ARG A N 1
ATOM 729 C CA . ARG A 1 103 ? -46.295 65.598 -13.757 1.00 73.12 171 ARG A CA 1
ATOM 730 C C . ARG A 1 103 ? -45.170 66.622 -13.820 1.00 72.08 171 ARG A C 1
ATOM 731 O O . ARG A 1 103 ? -45.351 67.774 -13.430 1.00 73.24 171 ARG A O 1
ATOM 733 N N . LEU A 1 104 ? -44.018 66.208 -14.335 1.00 68.15 172 LEU A N 1
ATOM 734 C CA . LEU A 1 104 ? -42.826 67.050 -14.332 1.00 67.48 172 LEU A CA 1
ATOM 735 C C . LEU A 1 104 ? -42.319 67.496 -15.709 1.00 66.85 172 LEU A C 1
ATOM 736 O O . LEU A 1 104 ? -42.570 66.854 -16.725 1.00 66.17 172 LEU A O 1
ATOM 741 N N . ASP A 1 105 ? -41.616 68.620 -15.700 1.00 80.54 173 ASP A N 1
ATOM 742 C CA . ASP A 1 105 ? -40.989 69.149 -16.895 1.00 80.80 173 ASP A CA 1
ATOM 743 C C . ASP A 1 105 ? -40.132 68.058 -17.509 1.00 78.70 173 ASP A C 1
ATOM 744 O O . ASP A 1 105 ? -39.701 67.134 -16.822 1.00 77.24 173 ASP A O 1
ATOM 749 N N . VAL A 1 106 ? -39.887 68.167 -18.806 1.00 60.04 174 VAL A N 1
ATOM 750 C CA . VAL A 1 106 ? -39.044 67.208 -19.487 1.00 58.41 174 VAL A CA 1
ATOM 751 C C . VAL A 1 106 ? -37.601 67.424 -19.082 1.00 58.39 174 VAL A C 1
ATOM 752 O O . VAL A 1 106 ? -36.847 66.479 -18.908 1.00 56.74 174 VAL A O 1
ATOM 756 N N . ARG A 1 107 ? -37.223 68.689 -18.943 1.00 65.85 175 ARG A N 1
ATOM 757 C CA . ARG A 1 107 ? -35.870 69.050 -18.552 1.00 68.57 175 ARG A CA 1
ATOM 758 C C . ARG A 1 107 ? -35.521 68.413 -17.217 1.00 67.39 175 ARG A C 1
ATOM 759 O O . ARG A 1 107 ? -34.371 68.047 -16.973 1.00 67.89 175 ARG A O 1
ATOM 767 N N . ALA A 1 108 ? -36.519 68.276 -16.352 1.00 77.50 176 ALA A N 1
ATOM 768 C CA . ALA A 1 108 ? -36.305 67.690 -15.053 1.00 76.97 176 ALA A CA 1
ATOM 769 C C . ALA A 1 108 ? -36.240 66.199 -15.222 1.00 73.79 176 ALA A C 1
ATOM 770 O O . ALA A 1 108 ? -35.321 65.557 -14.742 1.00 73.29 176 ALA A O 1
ATOM 772 N N . TYR A 1 109 ? -37.221 65.653 -15.889 1.00 78.26 177 TYR A N 1
ATOM 773 C CA . TYR A 1 109 ? -37.271 64.247 -16.125 1.00 76.59 177 TYR A CA 1
ATOM 774 C C . TYR A 1 109 ? -35.994 63.744 -16.717 1.00 75.51 177 TYR A C 1
ATOM 775 O O . TYR A 1 109 ? -35.585 62.663 -16.413 1.00 75.00 177 TYR A O 1
ATOM 784 N N . THR A 1 110 ? -35.387 64.509 -17.614 1.00 58.17 178 THR A N 1
ATOM 785 C CA . THR A 1 110 ? -34.178 64.028 -18.268 1.00 57.89 178 THR A CA 1
ATOM 786 C C . THR A 1 110 ? -33.000 64.118 -17.310 1.00 58.79 178 THR A C 1
ATOM 787 O O . THR A 1 110 ? -32.045 63.360 -17.418 1.00 58.03 178 THR A O 1
ATOM 791 N N . THR A 1 111 ? -33.091 65.037 -16.358 1.00 64.37 179 THR A N 1
ATOM 792 C CA . THR A 1 111 ? -32.062 65.180 -15.353 1.00 65.83 179 THR A CA 1
ATOM 793 C C . THR A 1 111 ? -32.053 63.984 -14.428 1.00 63.70 179 THR A C 1
ATOM 794 O O . THR A 1 111 ? -31.029 63.629 -13.866 1.00 63.77 179 THR A O 1
ATOM 798 N N . VAL A 1 112 ? -33.203 63.363 -14.269 1.00 48.46 180 VAL A N 1
ATOM 799 C CA . VAL A 1 112 ? -33.351 62.203 -13.418 1.00 48.47 180 VAL A CA 1
ATOM 800 C C . VAL A 1 112 ? -32.892 60.972 -14.144 1.00 47.47 180 VAL A C 1
ATOM 801 O O . VAL A 1 112 ? -32.266 60.097 -13.579 1.00 48.03 180 VAL A O 1
ATOM 805 N N . LEU A 1 113 ? -33.220 60.910 -15.419 1.00 47.46 181 LEU A N 1
ATOM 806 C CA . LEU A 1 113 ? -32.829 59.804 -16.258 1.00 47.14 181 LEU A CA 1
ATOM 807 C C . LEU A 1 113 ? -31.337 59.667 -16.274 1.00 46.70 181 LEU A C 1
ATOM 808 O O . LEU A 1 113 ? -30.808 58.576 -16.199 1.00 47.40 181 LEU A O 1
ATOM 813 N N . HIS A 1 114 ? -30.662 60.790 -16.374 1.00 45.59 182 HIS A N 1
ATOM 814 C CA . HIS A 1 114 ? -29.231 60.774 -16.396 1.00 45.99 182 HIS A CA 1
ATOM 815 C C . HIS A 1 114 ? -28.721 60.352 -15.050 1.00 46.07 182 HIS A C 1
ATOM 816 O O . HIS A 1 114 ? -27.697 59.712 -14.945 1.00 45.90 182 HIS A O 1
ATOM 823 N N . ALA A 1 115 ? -29.459 60.718 -14.014 1.00 54.99 183 ALA A N 1
ATOM 824 C CA . ALA A 1 115 ? -29.082 60.358 -12.665 1.00 55.41 183 ALA A CA 1
ATOM 825 C C . ALA A 1 115 ? -29.253 58.876 -12.440 1.00 55.94 183 ALA A C 1
ATOM 826 O O . ALA A 1 115 ? -28.496 58.262 -11.712 1.00 56.17 183 ALA A O 1
ATOM 828 N N . LEU A 1 116 ? -30.258 58.300 -13.076 1.00 57.14 184 LEU A N 1
ATOM 829 C CA . LEU A 1 116 ? -30.488 56.877 -12.983 1.00 59.64 184 LEU A CA 1
ATOM 830 C C . LEU A 1 116 ? -29.481 56.129 -13.809 1.00 59.41 184 LEU A C 1
ATOM 831 O O . LEU A 1 116 ? -29.202 54.968 -13.561 1.00 61.82 184 LEU A O 1
ATOM 836 N N . SER A 1 117 ? -28.945 56.798 -14.808 1.00 61.47 185 SER A N 1
ATOM 837 C CA . SER A 1 117 ? -28.008 56.182 -15.708 1.00 61.63 185 SER A CA 1
ATOM 838 C C . SER A 1 117 ? -26.657 56.114 -15.049 1.00 60.97 185 SER A C 1
ATOM 839 O O . SER A 1 117 ? -25.875 55.219 -15.311 1.00 61.99 185 SER A O 1
ATOM 842 N N . ARG A 1 118 ? -26.379 57.093 -14.191 1.00 72.46 186 ARG A N 1
ATOM 843 C CA . ARG A 1 118 ? -25.078 57.209 -13.546 1.00 72.36 186 ARG A CA 1
ATOM 844 C C . ARG A 1 118 ? -24.952 56.294 -12.335 1.00 73.49 186 ARG A C 1
ATOM 845 O O . ARG A 1 118 ? -23.941 56.319 -11.637 1.00 74.02 186 ARG A O 1
ATOM 853 N N . ALA A 1 119 ? -25.976 55.487 -12.089 1.00 58.28 187 ALA A N 1
ATOM 854 C CA . ALA A 1 119 ? -25.965 54.611 -10.944 1.00 59.93 187 ALA A CA 1
ATOM 855 C C . ALA A 1 119 ? -26.163 53.193 -11.419 1.00 62.68 187 ALA A C 1
ATOM 856 O O . ALA A 1 119 ? -26.239 52.263 -10.632 1.00 64.66 187 ALA A O 1
ATOM 858 N N . GLY A 1 120 ? -26.247 53.041 -12.728 1.00 54.10 188 GLY A N 1
ATOM 859 C CA . GLY A 1 120 ? -26.382 51.741 -13.332 1.00 58.08 188 GLY A CA 1
ATOM 860 C C . GLY A 1 120 ? -27.801 51.284 -13.261 1.00 61.96 188 GLY A C 1
ATOM 861 O O . GLY A 1 120 ? -28.116 50.155 -13.580 1.00 66.62 188 GLY A O 1
ATOM 862 N N . ARG A 1 121 ? -28.683 52.171 -12.815 1.00 48.14 189 ARG A N 1
ATOM 863 C CA . ARG A 1 121 ? -30.097 51.839 -12.717 1.00 52.17 189 ARG A CA 1
ATOM 864 C C . ARG A 1 121 ? -30.774 52.035 -14.066 1.00 53.55 189 ARG A C 1
ATOM 865 O O . ARG A 1 121 ? -31.664 52.869 -14.213 1.00 52.42 189 ARG A O 1
ATOM 873 N N . TYR A 1 122 ? -30.336 51.255 -15.048 1.00 53.88 190 TYR A N 1
ATOM 874 C CA . TYR A 1 122 ? -30.831 51.371 -16.414 1.00 54.76 190 TYR A CA 1
ATOM 875 C C . TYR A 1 122 ? -32.270 50.888 -16.554 1.00 59.60 190 TYR A C 1
ATOM 876 O O . TYR A 1 122 ? -33.137 51.623 -17.017 1.00 57.85 190 TYR A O 1
ATOM 885 N N . GLU A 1 123 ? -32.512 49.645 -16.157 1.00 76.04 191 GLU A N 1
ATOM 886 C CA . GLU A 1 123 ? -33.845 49.063 -16.246 1.00 77.80 191 GLU A CA 1
ATOM 887 C C . GLU A 1 123 ? -34.894 49.984 -15.639 1.00 75.95 191 GLU A C 1
ATOM 888 O O . GLU A 1 123 ? -36.072 49.904 -15.982 1.00 75.12 191 GLU A O 1
ATOM 894 N N . ARG A 1 124 ? -34.458 50.859 -14.740 1.00 63.91 192 ARG A N 1
ATOM 895 C CA . ARG A 1 124 ? -35.357 51.795 -14.082 1.00 62.73 192 ARG A CA 1
ATOM 896 C C . ARG A 1 124 ? -35.516 53.066 -14.904 1.00 59.63 192 ARG A C 1
ATOM 897 O O . ARG A 1 124 ? -36.577 53.684 -14.915 1.00 59.65 192 ARG A O 1
ATOM 905 N N . ALA A 1 125 ? -34.446 53.455 -15.591 1.00 65.19 193 ALA A N 1
ATOM 906 C CA . ALA A 1 125 ? -34.459 54.654 -16.417 1.00 58.42 193 ALA A CA 1
ATOM 907 C C . ALA A 1 125 ? -35.417 54.479 -17.588 1.00 58.34 193 ALA A C 1
ATOM 908 O O . ALA A 1 125 ? -36.113 55.413 -17.979 1.00 54.57 193 ALA A O 1
ATOM 910 N N . LEU A 1 126 ? -35.443 53.276 -18.147 1.00 55.53 194 LEU A N 1
ATOM 911 C CA . LEU A 1 126 ? -36.321 52.972 -19.263 1.00 53.99 194 LEU A CA 1
ATOM 912 C C . LEU A 1 126 ? -37.779 53.005 -18.832 1.00 54.90 194 LEU A C 1
ATOM 913 O O . LEU A 1 126 ? -38.660 53.379 -19.603 1.00 51.78 194 LEU A O 1
ATOM 918 N N . GLU A 1 127 ? -38.028 52.612 -17.587 1.00 61.46 195 GLU A N 1
ATOM 919 C CA . GLU A 1 127 ? -39.379 52.589 -17.050 1.00 61.90 195 GLU A CA 1
ATOM 920 C C . GLU A 1 127 ? -39.892 53.999 -16.788 1.00 59.38 195 GLU A C 1
ATOM 921 O O . GLU A 1 127 ? -41.093 54.252 -16.836 1.00 58.30 195 GLU A O 1
ATOM 927 N N . LEU A 1 128 ? -38.970 54.919 -16.516 1.00 57.69 196 LEU A N 1
ATOM 928 C CA . LEU A 1 128 ? -39.329 56.312 -16.301 1.00 54.00 196 LEU A CA 1
ATOM 929 C C . LEU A 1 128 ? -39.534 57.010 -17.634 1.00 48.97 196 LEU A C 1
ATOM 930 O O . LEU A 1 128 ? -40.390 57.882 -17.767 1.00 47.27 196 LEU A O 1
ATOM 935 N N . PHE A 1 129 ? -38.738 56.621 -18.623 1.00 60.49 197 PHE A N 1
ATOM 936 C CA . PHE A 1 129 ? -38.875 57.140 -19.954 1.00 57.09 197 PHE A CA 1
ATOM 937 C C . PHE A 1 129 ? -40.236 56.742 -20.464 1.00 58.00 197 PHE A C 1
ATOM 938 O O . PHE A 1 129 ? -40.930 57.536 -21.071 1.00 57.15 197 PHE A O 1
ATOM 946 N N . ALA A 1 130 ? -40.614 55.492 -20.219 1.00 65.15 198 ALA A N 1
ATOM 947 C CA . ALA A 1 130 ? -41.906 54.983 -20.658 1.00 65.73 198 ALA A CA 1
ATOM 948 C C . ALA A 1 130 ? -43.045 55.800 -20.061 1.00 65.69 198 ALA A C 1
ATOM 949 O O . ALA A 1 130 ? -44.022 56.108 -20.739 1.00 65.98 198 ALA A O 1
ATOM 951 N N . GLU A 1 131 ? -42.907 56.152 -18.789 1.00 78.34 199 GLU A N 1
ATOM 952 C CA . GLU A 1 131 ? -43.903 56.964 -18.104 1.00 78.54 199 GLU A CA 1
ATOM 953 C C . GLU A 1 131 ? -43.904 58.379 -18.666 1.00 76.00 199 GLU A C 1
ATOM 954 O O . GLU A 1 131 ? -44.959 58.952 -18.931 1.00 76.66 199 GLU A O 1
ATOM 960 N N . LEU A 1 132 ? -42.712 58.935 -18.844 1.00 77.92 200 LEU A N 1
ATOM 961 C CA . LEU A 1 132 ? -42.561 60.289 -19.359 1.00 76.65 200 LEU A CA 1
ATOM 962 C C . LEU A 1 132 ? -43.306 60.474 -20.675 1.00 77.47 200 LEU A C 1
ATOM 963 O O . LEU A 1 132 ? -43.867 61.536 -20.935 1.00 78.50 200 LEU A O 1
ATOM 968 N N . ARG A 1 133 ? -43.309 59.434 -21.503 1.00 74.10 201 ARG A N 1
ATOM 969 C CA . ARG A 1 133 ? -43.971 59.505 -22.799 1.00 75.78 201 ARG A CA 1
ATOM 970 C C . ARG A 1 133 ? -45.350 58.869 -22.736 1.00 78.33 201 ARG A C 1
ATOM 971 O O . ARG A 1 133 ? -46.014 58.700 -23.757 1.00 80.97 201 ARG A O 1
ATOM 979 N N . ARG A 1 134 ? -45.780 58.519 -21.529 1.00 76.53 202 ARG A N 1
ATOM 980 C CA . ARG A 1 134 ? -47.108 57.987 -21.331 1.00 79.10 202 ARG A CA 1
ATOM 981 C C . ARG A 1 134 ? -47.933 59.121 -20.824 1.00 80.48 202 ARG A C 1
ATOM 982 O O . ARG A 1 134 ? -49.143 59.043 -20.748 1.00 83.42 202 ARG A O 1
ATOM 990 N N . GLN A 1 135 ? -47.246 60.186 -20.471 1.00 90.67 203 GLN A N 1
ATOM 991 C CA . GLN A 1 135 ? -47.890 61.390 -20.010 0.74 91.97 203 GLN A CA 1
ATOM 992 C C . GLN A 1 135 ? -47.920 62.386 -21.125 0.76 93.62 203 GLN A C 1
ATOM 993 O O . GLN A 1 135 ? -48.134 63.567 -20.897 1.00 94.52 203 GLN A O 1
ATOM 999 N N . GLY A 1 136 ? -47.681 61.912 -22.331 1.00 72.71 204 GLY A N 1
ATOM 1000 C CA . GLY A 1 136 ? -47.684 62.779 -23.482 1.00 74.75 204 GLY A CA 1
ATOM 1001 C C . GLY A 1 136 ? -46.649 63.873 -23.431 1.00 73.00 204 GLY A C 1
ATOM 1002 O O . GLY A 1 136 ? -46.807 64.912 -24.046 1.00 75.20 204 GLY A O 1
ATOM 1003 N N . VAL A 1 137 ? -45.586 63.649 -22.684 1.00 85.71 205 VAL A N 1
ATOM 1004 C CA . VAL A 1 137 ? -44.471 64.568 -22.709 1.00 84.20 205 VAL A CA 1
ATOM 1005 C C . VAL A 1 137 ? -43.645 64.232 -23.929 1.00 83.92 205 VAL A C 1
ATOM 1006 O O . VAL A 1 137 ? -43.472 63.071 -24.271 1.00 83.09 205 VAL A O 1
ATOM 1010 N N . ALA A 1 138 ? -43.156 65.254 -24.606 1.00 72.50 206 ALA A N 1
ATOM 1011 C CA . ALA A 1 138 ? -42.323 65.048 -25.765 1.00 72.50 206 ALA A CA 1
ATOM 1012 C C . ALA A 1 138 ? -40.889 65.171 -25.348 1.00 69.55 206 ALA A C 1
ATOM 1013 O O . ALA A 1 138 ? -40.475 66.213 -24.885 1.00 69.55 206 ALA A O 1
ATOM 1015 N N . PRO A 1 139 ? -40.132 64.093 -25.491 1.00 54.57 207 PRO A N 1
ATOM 1016 C CA . PRO A 1 139 ? -38.718 64.105 -25.162 1.00 52.81 207 PRO A CA 1
ATOM 1017 C C . PRO A 1 139 ? -37.920 65.030 -26.058 1.00 54.25 207 PRO A C 1
ATOM 1018 O O . PRO A 1 139 ? -38.296 65.271 -27.196 1.00 56.29 207 PRO A O 1
ATOM 1022 N N . THR A 1 140 ? -36.833 65.565 -25.527 1.00 68.03 208 THR A N 1
ATOM 1023 C CA . THR A 1 140 ? -35.964 66.421 -26.309 1.00 70.43 208 THR A CA 1
ATOM 1024 C C . THR A 1 140 ? -34.737 65.648 -26.703 1.00 70.10 208 THR A C 1
ATOM 1025 O O . THR A 1 140 ? -34.636 64.464 -26.439 1.00 67.87 208 THR A O 1
ATOM 1029 N N . LEU A 1 141 ? -33.798 66.334 -27.329 1.00 57.29 209 LEU A N 1
ATOM 1030 C CA . LEU A 1 141 ? -32.639 65.698 -27.907 1.00 59.12 209 LEU A CA 1
ATOM 1031 C C . LEU A 1 141 ? -31.813 65.032 -26.845 1.00 58.60 209 LEU A C 1
ATOM 1032 O O . LEU A 1 141 ? -31.436 63.882 -26.962 1.00 56.81 209 LEU A O 1
ATOM 1037 N N . VAL A 1 142 ? -31.534 65.781 -25.796 1.00 61.38 210 VAL A N 1
ATOM 1038 C CA . VAL A 1 142 ? -30.763 65.286 -24.686 1.00 60.69 210 VAL A CA 1
ATOM 1039 C C . VAL A 1 142 ? -31.482 64.146 -23.997 1.00 54.49 210 VAL A C 1
ATOM 1040 O O . VAL A 1 142 ? -30.866 63.211 -23.518 1.00 52.54 210 VAL A O 1
ATOM 1044 N N . THR A 1 143 ? -32.797 64.209 -23.973 1.00 60.30 211 THR A N 1
ATOM 1045 C CA . THR A 1 143 ? -33.575 63.116 -23.444 1.00 56.50 211 THR A CA 1
ATOM 1046 C C . THR A 1 143 ? -33.366 61.869 -24.283 1.00 55.77 211 THR A C 1
ATOM 1047 O O . THR A 1 143 ? -33.094 60.807 -23.756 1.00 54.39 211 THR A O 1
ATOM 1051 N N . TYR A 1 144 ? -33.489 62.000 -25.593 1.00 55.76 212 TYR A N 1
ATOM 1052 C CA . TYR A 1 144 ? -33.313 60.858 -26.459 1.00 55.56 212 TYR A CA 1
ATOM 1053 C C . TYR A 1 144 ? -31.898 60.359 -26.330 1.00 55.92 212 TYR A C 1
ATOM 1054 O O . TYR A 1 144 ? -31.653 59.174 -26.362 1.00 54.97 212 TYR A O 1
ATOM 1063 N N . ASN A 1 145 ? -30.967 61.279 -26.174 1.00 44.73 213 ASN A N 1
ATOM 1064 C CA . ASN A 1 145 ? -29.563 60.924 -26.104 1.00 46.23 213 ASN A CA 1
ATOM 1065 C C . ASN A 1 145 ? -29.181 60.216 -24.815 1.00 43.31 213 ASN A C 1
ATOM 1066 O O . ASN A 1 145 ? -28.352 59.321 -24.812 1.00 42.94 213 ASN A O 1
ATOM 1071 N N . VAL A 1 146 ? -29.780 60.637 -23.718 1.00 52.57 214 VAL A N 1
ATOM 1072 C CA . VAL A 1 146 ? -29.538 59.986 -22.457 1.00 50.68 214 VAL A CA 1
ATOM 1073 C C . VAL A 1 146 ? -29.987 58.557 -22.521 1.00 49.56 214 VAL A C 1
ATOM 1074 O O . VAL A 1 146 ? -29.264 57.655 -22.148 1.00 49.93 214 VAL A O 1
ATOM 1078 N N . VAL A 1 147 ? -31.184 58.343 -23.022 1.00 48.51 215 VAL A N 1
ATOM 1079 C CA . VAL A 1 147 ? -31.753 57.018 -23.075 1.00 49.12 215 VAL A CA 1
ATOM 1080 C C . VAL A 1 147 ? -30.954 56.120 -23.980 1.00 50.33 215 VAL A C 1
ATOM 1081 O O . VAL A 1 147 ? -30.901 54.920 -23.787 1.00 52.19 215 VAL A O 1
ATOM 1085 N N . LEU A 1 148 ? -30.317 56.712 -24.978 1.00 50.23 216 LEU A N 1
ATOM 1086 C CA . LEU A 1 148 ? -29.476 55.968 -25.884 1.00 51.58 216 LEU A CA 1
ATOM 1087 C C . LEU A 1 148 ? -28.289 55.487 -25.117 1.00 52.17 216 LEU A C 1
ATOM 1088 O O . LEU A 1 148 ? -27.858 54.360 -25.251 1.00 53.73 216 LEU A O 1
ATOM 1093 N N . ASP A 1 149 ? -27.768 56.374 -24.298 1.00 57.64 217 ASP A N 1
ATOM 1094 C CA . ASP A 1 149 ? -26.624 56.068 -23.485 1.00 58.12 217 ASP A CA 1
ATOM 1095 C C . ASP A 1 149 ? -26.966 54.957 -22.521 1.00 59.10 217 ASP A C 1
ATOM 1096 O O . ASP A 1 149 ? -26.104 54.218 -22.114 1.00 60.79 217 ASP A O 1
ATOM 1101 N N . VAL A 1 150 ? -28.231 54.839 -22.165 1.00 43.50 218 VAL A N 1
ATOM 1102 C CA . VAL A 1 150 ? -28.668 53.777 -21.279 1.00 46.60 218 VAL A CA 1
ATOM 1103 C C . VAL A 1 150 ? -28.751 52.460 -22.025 1.00 50.66 218 VAL A C 1
ATOM 1104 O O . VAL A 1 150 ? -28.381 51.424 -21.514 1.00 55.43 218 VAL A O 1
ATOM 1108 N N . TYR A 1 151 ? -29.242 52.519 -23.258 1.00 57.70 219 TYR A N 1
ATOM 1109 C CA . TYR A 1 151 ? -29.328 51.336 -24.098 1.00 60.89 219 TYR A CA 1
ATOM 1110 C C . TYR A 1 151 ? -27.930 50.794 -24.365 1.00 62.84 219 TYR A C 1
ATOM 1111 O O . TYR A 1 151 ? -27.735 49.586 -24.473 1.00 67.71 219 TYR A O 1
ATOM 1120 N N . GLY A 1 152 ? -26.967 51.700 -24.470 1.00 48.33 220 GLY A N 1
ATOM 1121 C CA . GLY A 1 152 ? -25.619 51.338 -24.839 1.00 49.58 220 GLY A CA 1
ATOM 1122 C C . GLY A 1 152 ? -24.776 50.734 -23.749 1.00 52.69 220 GLY A C 1
ATOM 1123 O O . GLY A 1 152 ? -23.691 50.252 -24.003 1.00 54.35 220 GLY A O 1
ATOM 1124 N N . ARG A 1 153 ? -25.271 50.790 -22.517 1.00 57.69 221 ARG A N 1
ATOM 1125 C CA . ARG A 1 153 ? -24.510 50.303 -21.374 1.00 59.79 221 ARG A CA 1
ATOM 1126 C C . ARG A 1 153 ? -25.135 49.050 -20.776 1.00 66.69 221 ARG A C 1
ATOM 1127 O O . ARG A 1 153 ? -24.635 48.496 -19.802 1.00 68.26 221 ARG A O 1
ATOM 1135 N N . MET A 1 154 ? -26.235 48.604 -21.376 1.00 62.91 222 MET A N 1
ATOM 1136 C CA . MET A 1 154 ? -26.924 47.427 -20.904 1.00 71.53 222 MET A CA 1
ATOM 1137 C C . MET A 1 154 ? -26.441 46.220 -21.658 1.00 75.32 222 MET A C 1
ATOM 1138 O O . MET A 1 154 ? -26.193 45.174 -21.076 1.00 78.58 222 MET A O 1
ATOM 1143 N N . GLY A 1 155 ? -26.306 46.373 -22.961 1.00 68.81 223 GLY A N 1
ATOM 1144 C CA . GLY A 1 155 ? -25.916 45.267 -23.800 1.00 70.92 223 GLY A CA 1
ATOM 1145 C C . GLY A 1 155 ? -27.115 44.714 -24.532 1.00 69.18 223 GLY A C 1
ATOM 1146 O O . GLY A 1 155 ? -28.236 44.859 -24.078 1.00 67.96 223 GLY A O 1
ATOM 1147 N N . ARG A 1 156 ? -26.861 44.084 -25.667 1.00 99.44 224 ARG A N 1
ATOM 1148 C CA . ARG A 1 156 ? -27.910 43.511 -26.486 1.00 96.84 224 ARG A CA 1
ATOM 1149 C C . ARG A 1 156 ? -29.044 44.484 -26.724 1.00 91.33 224 ARG A C 1
ATOM 1150 O O . ARG A 1 156 ? -30.202 44.124 -26.594 1.00 90.44 224 ARG A O 1
ATOM 1158 N N . SER A 1 157 ? -28.715 45.734 -27.021 1.00 69.06 225 SER A N 1
ATOM 1159 C CA . SER A 1 157 ? -29.742 46.764 -27.116 1.00 64.27 225 SER A CA 1
ATOM 1160 C C . SER A 1 157 ? -29.724 47.498 -28.448 1.00 59.47 225 SER A C 1
ATOM 1161 O O . SER A 1 157 ? -30.283 48.585 -28.572 1.00 56.10 225 SER A O 1
ATOM 1164 N N . TRP A 1 158 ? -29.083 46.900 -29.441 1.00 75.54 226 TRP A N 1
ATOM 1165 C CA . TRP A 1 158 ? -29.012 47.510 -30.751 1.00 72.44 226 TRP A CA 1
ATOM 1166 C C . TRP A 1 158 ? -30.364 47.708 -31.440 1.00 70.55 226 TRP A C 1
ATOM 1167 O O . TRP A 1 158 ? -30.605 48.759 -32.013 1.00 68.66 226 TRP A O 1
ATOM 1178 N N . PRO A 1 159 ? -31.248 46.713 -31.390 1.00 62.20 227 PRO A N 1
ATOM 1179 C CA . PRO A 1 159 ? -32.529 46.942 -32.041 1.00 60.55 227 PRO A CA 1
ATOM 1180 C C . PRO A 1 159 ? -33.281 48.080 -31.408 1.00 59.04 227 PRO A C 1
ATOM 1181 O O . PRO A 1 159 ? -34.001 48.790 -32.083 1.00 58.74 227 PRO A O 1
ATOM 1185 N N . ARG A 1 160 ? -33.135 48.232 -30.098 1.00 80.63 228 ARG A N 1
ATOM 1186 C CA . ARG A 1 160 ? -33.833 49.287 -29.380 1.00 79.12 228 ARG A CA 1
ATOM 1187 C C . ARG A 1 160 ? -33.245 50.647 -29.715 1.00 77.07 228 ARG A C 1
ATOM 1188 O O . ARG A 1 160 ? -33.898 51.674 -29.545 1.00 75.73 228 ARG A O 1
ATOM 1196 N N . ILE A 1 161 ? -32.007 50.652 -30.200 1.00 67.36 229 ILE A N 1
ATOM 1197 C CA . ILE A 1 161 ? -31.349 51.883 -30.590 1.00 66.29 229 ILE A CA 1
ATOM 1198 C C . ILE A 1 161 ? -31.800 52.302 -31.965 1.00 66.55 229 ILE A C 1
ATOM 1199 O O . ILE A 1 161 ? -32.141 53.447 -32.200 1.00 66.52 229 ILE A O 1
ATOM 1204 N N . VAL A 1 162 ? -31.820 51.337 -32.881 1.00 59.88 230 VAL A N 1
ATOM 1205 C CA . VAL A 1 162 ? -32.286 51.578 -34.239 1.00 61.44 230 VAL A CA 1
ATOM 1206 C C . VAL A 1 162 ? -33.748 52.014 -34.240 1.00 61.55 230 VAL A C 1
ATOM 1207 O O . VAL A 1 162 ? -34.133 52.910 -34.990 1.00 62.44 230 VAL A O 1
ATOM 1211 N N . ALA A 1 163 ? -34.556 51.380 -33.397 1.00 76.16 231 ALA A N 1
ATOM 1212 C CA . ALA A 1 163 ? -35.960 51.727 -33.300 1.00 76.45 231 ALA A CA 1
ATOM 1213 C C . ALA A 1 163 ? -36.190 53.097 -32.699 1.00 75.36 231 ALA A C 1
ATOM 1214 O O . ALA A 1 163 ? -37.130 53.775 -33.067 1.00 76.70 231 ALA A O 1
ATOM 1216 N N . LEU A 1 164 ? -35.338 53.503 -31.774 1.00 66.22 232 LEU A N 1
ATOM 1217 C CA . LEU A 1 164 ? -35.518 54.781 -31.118 1.00 65.19 232 LEU A CA 1
ATOM 1218 C C . LEU A 1 164 ? -34.958 55.872 -31.977 1.00 65.96 232 LEU A C 1
ATOM 1219 O O . LEU A 1 164 ? -35.380 57.017 -31.892 1.00 66.08 232 LEU A O 1
ATOM 1224 N N . LEU A 1 165 ? -33.989 55.518 -32.800 1.00 64.49 233 LEU A N 1
ATOM 1225 C CA . LEU A 1 165 ? -33.451 56.462 -33.748 1.00 66.16 233 LEU A CA 1
ATOM 1226 C C . LEU A 1 165 ? -34.556 56.881 -34.685 1.00 67.67 233 LEU A C 1
ATOM 1227 O O . LEU A 1 165 ? -34.719 58.053 -34.969 1.00 68.72 233 LEU A O 1
ATOM 1232 N N . ASP A 1 166 ? -35.334 55.908 -35.141 0.85 92.45 234 ASP A N 1
ATOM 1233 C CA . ASP A 1 166 ? -36.472 56.189 -35.994 0.85 95.54 234 ASP A CA 1
ATOM 1234 C C . ASP A 1 166 ? -37.472 57.125 -35.335 0.85 96.10 234 ASP A C 1
ATOM 1235 O O . ASP A 1 166 ? -37.798 58.164 -35.887 0.85 98.38 234 ASP A O 1
ATOM 1240 N N . GLU A 1 167 ? -37.944 56.754 -34.152 1.00 98.15 235 GLU A N 1
ATOM 1241 C CA . GLU A 1 167 ? -38.908 57.570 -33.419 1.00 98.63 235 GLU A CA 1
ATOM 1242 C C . GLU A 1 167 ? -38.452 59.018 -33.304 1.00 98.34 235 GLU A C 1
ATOM 1243 O O . GLU A 1 167 ? -39.158 59.935 -33.716 1.00 101.03 235 GLU A O 1
ATOM 1249 N N . MET A 1 168 ? -37.268 59.221 -32.730 1.00 82.11 236 MET A N 1
ATOM 1250 C CA . MET A 1 168 ? -36.748 60.568 -32.518 1.00 81.95 236 MET A CA 1
ATOM 1251 C C . MET A 1 168 ? -36.641 61.344 -33.826 1.00 85.09 236 MET A C 1
ATOM 1252 O O . MET A 1 168 ? -36.895 62.547 -33.864 1.00 86.82 236 MET A O 1
ATOM 1257 N N . ARG A 1 169 ? -36.270 60.649 -34.893 1.00 79.64 237 ARG A N 1
ATOM 1258 C CA . ARG A 1 169 ? -36.183 61.262 -36.210 1.00 83.10 237 ARG A CA 1
ATOM 1259 C C . ARG A 1 169 ? -37.578 61.445 -36.795 1.00 86.90 237 ARG A C 1
ATOM 1260 O O . ARG A 1 169 ? -37.788 62.259 -37.694 1.00 90.52 237 ARG A O 1
ATOM 1268 N N . ALA A 1 170 ? -38.532 60.679 -36.274 1.00 85.94 238 ALA A N 1
ATOM 1269 C CA . ALA A 1 170 ? -39.914 60.759 -36.720 1.00 89.74 238 ALA A CA 1
ATOM 1270 C C . ALA A 1 170 ? -40.680 61.831 -35.957 1.00 90.47 238 ALA A C 1
ATOM 1271 O O . ALA A 1 170 ? -41.813 62.159 -36.307 1.00 94.16 238 ALA A O 1
ATOM 1273 N N . ALA A 1 171 ? -40.060 62.373 -34.914 1.00 83.85 239 ALA A N 1
ATOM 1274 C CA . ALA A 1 171 ? -40.672 63.426 -34.134 1.00 84.41 239 ALA A CA 1
ATOM 1275 C C . ALA A 1 171 ? -39.970 64.689 -34.520 1.00 85.71 239 ALA A C 1
ATOM 1276 O O . ALA A 1 171 ? -40.047 65.703 -33.838 1.00 85.71 239 ALA A O 1
ATOM 1278 N N . GLY A 1 172 ? -39.265 64.601 -35.637 1.00 106.91 240 GLY A N 1
ATOM 1279 C CA . GLY A 1 172 ? -38.606 65.742 -36.218 1.00 109.06 240 GLY A CA 1
ATOM 1280 C C . GLY A 1 172 ? -37.420 66.149 -35.392 1.00 105.66 240 GLY A C 1
ATOM 1281 O O . GLY A 1 172 ? -37.006 67.305 -35.412 1.00 107.18 240 GLY A O 1
ATOM 1282 N N . VAL A 1 173 ? -36.882 65.196 -34.638 1.00 94.58 241 VAL A N 1
ATOM 1283 C CA . VAL A 1 173 ? -35.724 65.449 -33.790 1.00 91.74 241 VAL A CA 1
ATOM 1284 C C . VAL A 1 173 ? -34.469 64.921 -34.468 1.00 91.85 241 VAL A C 1
ATOM 1285 O O . VAL A 1 173 ? -34.358 63.726 -34.740 1.00 90.68 241 VAL A O 1
ATOM 1289 N N . GLU A 1 174 ? -33.525 65.814 -34.744 1.00 110.38 242 GLU A N 1
ATOM 1290 C CA . GLU A 1 174 ? -32.323 65.437 -35.464 1.00 111.62 242 GLU A CA 1
ATOM 1291 C C . GLU A 1 174 ? -31.159 65.141 -34.534 1.00 111.45 242 GLU A C 1
ATOM 1292 O O . GLU A 1 174 ? -30.829 65.928 -33.646 1.00 112.78 242 GLU A O 1
ATOM 1298 N N . PRO A 1 175 ? -30.544 63.988 -34.758 1.00 71.79 243 PRO A N 1
ATOM 1299 C CA . PRO A 1 175 ? -29.378 63.545 -34.005 1.00 73.50 243 PRO A CA 1
ATOM 1300 C C . PRO A 1 175 ? -28.258 64.546 -34.091 1.00 77.31 243 PRO A C 1
ATOM 1301 O O . PRO A 1 175 ? -28.248 65.385 -34.973 1.00 78.59 243 PRO A O 1
ATOM 1305 N N . ASP A 1 176 ? -27.314 64.450 -33.167 1.00 72.37 244 ASP A N 1
ATOM 1306 C CA . ASP A 1 176 ? -26.164 65.330 -33.180 1.00 75.49 244 ASP A CA 1
ATOM 1307 C C . ASP A 1 176 ? -24.877 64.568 -32.928 1.00 76.06 244 ASP A C 1
ATOM 1308 O O . ASP A 1 176 ? -24.817 63.362 -33.109 1.00 74.46 244 ASP A O 1
ATOM 1313 N N . GLY A 1 177 ? -23.847 65.286 -32.529 1.00 67.87 245 GLY A N 1
ATOM 1314 C CA . GLY A 1 177 ? -22.579 64.670 -32.232 1.00 67.28 245 GLY A CA 1
ATOM 1315 C C . GLY A 1 177 ? -22.687 63.844 -30.985 1.00 64.68 245 GLY A C 1
ATOM 1316 O O . GLY A 1 177 ? -22.036 62.820 -30.863 1.00 62.11 245 GLY A O 1
ATOM 1317 N N . PHE A 1 178 ? -23.510 64.293 -30.054 1.00 69.73 246 PHE A N 1
ATOM 1318 C CA . PHE A 1 178 ? -23.719 63.560 -28.825 1.00 66.57 246 PHE A CA 1
ATOM 1319 C C . PHE A 1 178 ? -24.434 62.274 -29.118 1.00 63.58 246 PHE A C 1
ATOM 1320 O O . PHE A 1 178 ? -24.243 61.276 -28.447 1.00 58.96 246 PHE A O 1
ATOM 1328 N N . THR A 1 179 ? -25.270 62.306 -30.137 1.00 59.31 247 THR A N 1
ATOM 1329 C CA . THR A 1 179 ? -26.018 61.138 -30.528 1.00 57.23 247 THR A CA 1
ATOM 1330 C C . THR A 1 179 ? -25.099 60.138 -31.159 1.00 55.44 247 THR A C 1
ATOM 1331 O O . THR A 1 179 ? -25.079 58.975 -30.805 1.00 51.05 247 THR A O 1
ATOM 1335 N N . ALA A 1 180 ? -24.320 60.616 -32.111 1.00 62.07 248 ALA A N 1
ATOM 1336 C CA . ALA A 1 180 ? -23.431 59.788 -32.882 1.00 61.08 248 ALA A CA 1
ATOM 1337 C C . ALA A 1 180 ? -22.410 59.076 -32.020 1.00 57.68 248 ALA A C 1
ATOM 1338 O O . ALA A 1 180 ? -22.186 57.885 -32.173 1.00 55.27 248 ALA A O 1
ATOM 1340 N N . SER A 1 181 ? -21.771 59.824 -31.128 1.00 62.94 249 SER A N 1
ATOM 1341 C CA . SER A 1 181 ? -20.744 59.252 -30.263 1.00 59.89 249 SER A CA 1
ATOM 1342 C C . SER A 1 181 ? -21.345 58.213 -29.326 1.00 56.16 249 SER A C 1
ATOM 1343 O O . SER A 1 181 ? -20.681 57.254 -28.939 1.00 54.02 249 SER A O 1
ATOM 1346 N N . THR A 1 182 ? -22.609 58.413 -28.968 1.00 65.70 250 THR A N 1
ATOM 1347 C CA . THR A 1 182 ? -23.286 57.525 -28.063 1.00 62.18 250 THR A CA 1
ATOM 1348 C C . THR A 1 182 ? -23.700 56.257 -28.752 1.00 61.32 250 THR A C 1
ATOM 1349 O O . THR A 1 182 ? -23.667 55.195 -28.169 1.00 59.90 250 THR A O 1
ATOM 1353 N N . VAL A 1 183 ? -24.097 56.357 -30.004 1.00 48.21 251 VAL A N 1
ATOM 1354 C CA . VAL A 1 183 ? -24.517 55.174 -30.713 1.00 47.68 251 VAL A CA 1
ATOM 1355 C C . VAL A 1 183 ? -23.312 54.372 -31.126 1.00 48.10 251 VAL A C 1
ATOM 1356 O O . VAL A 1 183 ? -23.306 53.160 -31.028 1.00 47.54 251 VAL A O 1
ATOM 1360 N N . ILE A 1 184 ? -22.278 55.056 -31.571 1.00 58.30 252 ILE A N 1
ATOM 1361 C CA . ILE A 1 184 ? -21.063 54.369 -31.948 1.00 58.39 252 ILE A CA 1
ATOM 1362 C C . ILE A 1 184 ? -20.393 53.739 -30.747 1.00 57.02 252 ILE A C 1
ATOM 1363 O O . ILE A 1 184 ? -19.914 52.617 -30.811 1.00 57.39 252 ILE A O 1
ATOM 1368 N N . ALA A 1 185 ? -20.385 54.457 -29.634 1.00 54.67 253 ALA A N 1
ATOM 1369 C CA . ALA A 1 185 ? -19.795 53.931 -28.419 1.00 53.94 253 ALA A CA 1
ATOM 1370 C C . ALA A 1 185 ? -20.579 52.747 -27.887 1.00 54.40 253 ALA A C 1
ATOM 1371 O O . ALA A 1 185 ? -20.027 51.862 -27.260 1.00 55.78 253 ALA A O 1
ATOM 1373 N N . ALA A 1 186 ? -21.874 52.732 -28.144 1.00 62.59 254 ALA A N 1
ATOM 1374 C CA . ALA A 1 186 ? -22.702 51.612 -27.759 1.00 63.94 254 ALA A CA 1
ATOM 1375 C C . ALA A 1 186 ? -22.291 50.395 -28.543 1.00 66.49 254 ALA A C 1
ATOM 1376 O O . ALA A 1 186 ? -22.183 49.312 -28.001 1.00 69.93 254 ALA A O 1
ATOM 1378 N N . CYS A 1 187 ? -22.063 50.590 -29.833 1.00 72.73 255 CYS A N 1
ATOM 1379 C CA . CYS A 1 187 ? -21.657 49.507 -30.704 1.00 74.67 255 CYS A CA 1
ATOM 1380 C C . CYS A 1 187 ? -20.272 49.039 -30.337 1.00 76.64 255 CYS A C 1
ATOM 1381 O O . CYS A 1 187 ? -19.899 47.912 -30.608 1.00 79.62 255 CYS A O 1
ATOM 1384 N N . SER A 1 188 ? -19.516 49.919 -29.691 1.00 71.69 256 SER A N 1
ATOM 1385 C CA . SER A 1 188 ? -18.176 49.586 -29.235 1.00 72.99 256 SER A CA 1
ATOM 1386 C C . SER A 1 188 ? -18.224 48.702 -27.994 1.00 76.14 256 SER A C 1
ATOM 1387 O O . SER A 1 188 ? -17.289 47.948 -27.724 1.00 78.66 256 SER A O 1
ATOM 1390 N N . ARG A 1 189 ? -19.315 48.793 -27.238 1.00 75.15 257 ARG A N 1
ATOM 1391 C CA . ARG A 1 189 ? -19.446 48.012 -26.026 1.00 78.80 257 ARG A CA 1
ATOM 1392 C C . ARG A 1 189 ? -20.108 46.666 -26.223 1.00 84.78 257 ARG A C 1
ATOM 1393 O O . ARG A 1 189 ? -20.535 46.046 -25.260 1.00 88.44 257 ARG A O 1
ATOM 1401 N N . ASP A 1 190 ? -20.205 46.205 -27.460 1.00 106.47 258 ASP A N 1
ATOM 1402 C CA . ASP A 1 190 ? -20.811 44.911 -27.717 1.00 111.49 258 ASP A CA 1
ATOM 1403 C C . ASP A 1 190 ? -20.054 44.146 -28.779 1.00 112.36 258 ASP A C 1
ATOM 1404 O O . ASP A 1 190 ? -20.139 42.926 -28.847 1.00 115.60 258 ASP A O 1
ATOM 1409 N N . GLY A 1 191 ? -19.306 44.868 -29.599 1.00 78.28 259 GLY A N 1
ATOM 1410 C CA . GLY A 1 191 ? -18.556 44.266 -30.678 1.00 78.74 259 GLY A CA 1
ATOM 1411 C C . GLY A 1 191 ? -19.302 44.403 -31.983 1.00 75.63 259 GLY A C 1
ATOM 1412 O O . GLY A 1 191 ? -19.138 43.607 -32.892 1.00 76.68 259 GLY A O 1
ATOM 1413 N N . LEU A 1 192 ? -20.141 45.419 -32.064 1.00 70.36 260 LEU A N 1
ATOM 1414 C CA . LEU A 1 192 ? -20.931 45.652 -33.236 1.00 67.17 260 LEU A CA 1
ATOM 1415 C C . LEU A 1 192 ? -20.205 46.487 -34.200 1.00 64.55 260 LEU A C 1
ATOM 1416 O O . LEU A 1 192 ? -20.594 47.577 -34.476 1.00 62.04 260 LEU A O 1
ATOM 1421 N N . VAL A 1 193 ? -19.148 45.946 -34.741 1.00 69.56 261 VAL A N 1
ATOM 1422 C CA . VAL A 1 193 ? -18.258 46.691 -35.602 1.00 67.87 261 VAL A CA 1
ATOM 1423 C C . VAL A 1 193 ? -18.917 47.144 -36.879 1.00 66.46 261 VAL A C 1
ATOM 1424 O O . VAL A 1 193 ? -18.809 48.292 -37.259 1.00 65.46 261 VAL A O 1
ATOM 1428 N N . ASP A 1 194 ? -19.570 46.210 -37.560 1.00 78.44 262 ASP A N 1
ATOM 1429 C CA . ASP A 1 194 ? -20.140 46.474 -38.877 1.00 78.10 262 ASP A CA 1
ATOM 1430 C C . ASP A 1 194 ? -21.234 47.535 -38.850 1.00 77.41 262 ASP A C 1
ATOM 1431 O O . ASP A 1 194 ? -21.360 48.332 -39.778 1.00 78.31 262 ASP A O 1
ATOM 1436 N N . GLU A 1 195 ? -22.062 47.497 -37.811 1.00 87.22 263 GLU A N 1
ATOM 1437 C CA . GLU A 1 195 ? -23.211 48.391 -37.712 1.00 86.80 263 GLU A CA 1
ATOM 1438 C C . GLU A 1 195 ? -22.767 49.798 -37.351 1.00 86.74 263 GLU A C 1
ATOM 1439 O O . GLU A 1 195 ? -23.380 50.781 -37.769 1.00 88.08 263 GLU A O 1
ATOM 1445 N N . ALA A 1 196 ? -21.697 49.882 -36.572 1.00 61.21 264 ALA A N 1
ATOM 1446 C CA . ALA A 1 196 ? -21.149 51.160 -36.183 1.00 61.18 264 ALA A CA 1
ATOM 1447 C C . ALA A 1 196 ? -20.684 51.888 -37.417 1.00 63.14 264 ALA A C 1
ATOM 1448 O O . ALA A 1 196 ? -20.829 53.091 -37.540 1.00 64.54 264 ALA A O 1
ATOM 1450 N N . VAL A 1 197 ? -20.113 51.131 -38.332 1.00 71.41 265 VAL A N 1
ATOM 1451 C CA . VAL A 1 197 ? -19.600 51.682 -39.558 1.00 73.18 265 VAL A CA 1
ATOM 1452 C C . VAL A 1 197 ? -20.735 52.141 -40.417 1.00 75.22 265 VAL A C 1
ATOM 1453 O O . VAL A 1 197 ? -20.776 53.286 -40.849 1.00 76.86 265 VAL A O 1
ATOM 1457 N N . ALA A 1 198 ? -21.660 51.235 -40.673 1.00 66.89 266 ALA A N 1
ATOM 1458 C CA . ALA A 1 198 ? -22.783 51.544 -41.522 1.00 68.69 266 ALA A CA 1
ATOM 1459 C C . ALA A 1 198 ? -23.461 52.766 -40.986 1.00 69.35 266 ALA A C 1
ATOM 1460 O O . ALA A 1 198 ? -23.840 53.645 -41.736 1.00 70.45 266 ALA A O 1
ATOM 1462 N N . PHE A 1 199 ? -23.614 52.827 -39.667 1.00 63.61 267 PHE A N 1
ATOM 1463 C CA . PHE A 1 199 ? -24.242 53.974 -39.023 1.00 64.22 267 PHE A CA 1
ATOM 1464 C C . PHE A 1 199 ? -23.440 55.245 -39.285 1.00 65.33 267 PHE A C 1
ATOM 1465 O O . PHE A 1 199 ? -24.005 56.297 -39.586 1.00 66.34 267 PHE A O 1
ATOM 1473 N N . PHE A 1 200 ? -22.121 55.137 -39.171 1.00 71.16 268 PHE A N 1
ATOM 1474 C CA . PHE A 1 200 ? -21.239 56.252 -39.415 1.00 72.34 268 PHE A CA 1
ATOM 1475 C C . PHE A 1 200 ? -21.348 56.669 -40.861 1.00 74.05 268 PHE A C 1
ATOM 1476 O O . PHE A 1 200 ? -21.492 57.850 -41.158 1.00 75.58 268 PHE A O 1
ATOM 1484 N N . GLU A 1 201 ? -21.284 55.693 -41.757 0.72 90.03 269 GLU A N 1
ATOM 1485 C CA . GLU A 1 201 ? -21.382 55.946 -43.188 0.72 91.38 269 GLU A CA 1
ATOM 1486 C C . GLU A 1 201 ? -22.685 56.638 -43.494 0.72 92.01 269 GLU A C 1
ATOM 1487 O O . GLU A 1 201 ? -22.733 57.604 -44.241 0.72 93.42 269 GLU A O 1
ATOM 1493 N N . ASP A 1 202 ? -23.757 56.092 -42.929 0.43 87.05 270 ASP A N 1
ATOM 1494 C CA . ASP A 1 202 ? -25.103 56.589 -43.180 0.40 86.73 270 ASP A CA 1
ATOM 1495 C C . ASP A 1 202 ? -25.307 57.955 -42.547 1.00 87.22 270 ASP A C 1
ATOM 1496 O O . ASP A 1 202 ? -26.037 58.789 -43.076 1.00 87.52 270 ASP A O 1
ATOM 1501 N N . LEU A 1 203 ? -24.659 58.177 -41.407 1.00 88.06 271 LEU A N 1
ATOM 1502 C CA . LEU A 1 203 ? -24.788 59.441 -40.736 1.00 88.74 271 LEU A CA 1
ATOM 1503 C C . LEU A 1 203 ? -24.027 60.511 -41.476 1.00 90.92 271 LEU A C 1
ATOM 1504 O O . LEU A 1 203 ? -24.454 61.655 -41.543 1.00 91.89 271 LEU A O 1
ATOM 1509 N N . LYS A 1 204 ? -22.954 60.106 -42.101 1.00 72.95 272 LYS A N 1
ATOM 1510 C CA . LYS A 1 204 ? -22.127 61.048 -42.790 0.57 75.18 272 LYS A CA 1
ATOM 1511 C C . LYS A 1 204 ? -22.901 61.471 -44.008 0.20 76.15 272 LYS A C 1
ATOM 1512 O O . LYS A 1 204 ? -23.173 62.641 -44.239 1.00 77.74 272 LYS A O 1
ATOM 1518 N N . ALA A 1 205 ? -23.335 60.472 -44.737 0.55 70.26 273 ALA A N 1
ATOM 1519 C CA . ALA A 1 205 ? -24.006 60.673 -46.006 0.55 74.34 273 ALA A CA 1
ATOM 1520 C C . ALA A 1 205 ? -25.226 61.577 -45.879 0.55 75.85 273 ALA A C 1
ATOM 1521 O O . ALA A 1 205 ? -25.800 62.011 -46.870 0.55 79.94 273 ALA A O 1
ATOM 1523 N N . ARG A 1 206 ? -25.620 61.827 -44.637 1.00 104.77 274 ARG A N 1
ATOM 1524 C CA . ARG A 1 206 ? -26.743 62.708 -44.352 1.00 105.04 274 ARG A CA 1
ATOM 1525 C C . ARG A 1 206 ? -26.242 64.142 -44.312 1.00 107.30 274 ARG A C 1
ATOM 1526 O O . ARG A 1 206 ? -27.024 65.078 -44.159 1.00 108.08 274 ARG A O 1
ATOM 1534 N N . GLY A 1 207 ? -24.930 64.309 -44.452 0.79 98.09 275 GLY A N 1
ATOM 1535 C CA . GLY A 1 207 ? -24.350 65.630 -44.440 0.79 100.57 275 GLY A CA 1
ATOM 1536 C C . GLY A 1 207 ? -23.834 66.019 -43.085 0.79 99.18 275 GLY A C 1
ATOM 1537 O O . GLY A 1 207 ? -23.283 67.094 -42.906 0.79 100.98 275 GLY A O 1
ATOM 1538 N N . HIS A 1 208 ? -24.020 65.137 -42.119 1.00 110.66 276 HIS A N 1
ATOM 1539 C CA . HIS A 1 208 ? -23.496 65.394 -40.802 1.00 110.91 276 HIS A CA 1
ATOM 1540 C C . HIS A 1 208 ? -21.995 65.421 -40.875 1.00 112.84 276 HIS A C 1
ATOM 1541 O O . HIS A 1 208 ? -21.366 64.467 -41.309 1.00 112.19 276 HIS A O 1
ATOM 1548 N N . ALA A 1 209 ? -21.417 66.534 -40.469 1.00 82.04 277 ALA A N 1
ATOM 1549 C CA . ALA A 1 209 ? -19.984 66.603 -40.368 1.00 82.18 277 ALA A CA 1
ATOM 1550 C C . ALA A 1 209 ? -19.630 65.992 -39.045 1.00 80.61 277 ALA A C 1
ATOM 1551 O O . ALA A 1 209 ? -20.094 66.447 -38.012 1.00 80.63 277 ALA A O 1
ATOM 1553 N N . PRO A 1 210 ? -18.800 64.869 -39.096 0.68 89.30 278 PRO A N 1
ATOM 1554 C CA . PRO A 1 210 ? -18.353 64.277 -37.841 0.68 90.38 278 PRO A CA 1
ATOM 1555 C C . PRO A 1 210 ? -17.404 65.195 -37.085 0.68 91.32 278 PRO A C 1
ATOM 1556 O O . PRO A 1 210 ? -17.167 66.332 -37.477 0.68 91.22 278 PRO A O 1
ATOM 1560 N N . SER A 1 211 ? -16.854 64.692 -35.987 1.00 85.05 279 SER A N 1
ATOM 1561 C CA . SER A 1 211 ? -15.944 65.487 -35.173 1.00 85.98 279 SER A CA 1
ATOM 1562 C C . SER A 1 211 ? -14.970 64.612 -34.395 1.00 86.32 279 SER A C 1
ATOM 1563 O O . SER A 1 211 ? -14.997 63.387 -34.500 1.00 85.93 279 SER A O 1
ATOM 1566 N N . VAL A 1 212 ? -14.109 65.252 -33.611 1.00 62.95 280 VAL A N 1
ATOM 1567 C CA . VAL A 1 212 ? -13.130 64.533 -32.810 1.00 63.23 280 VAL A CA 1
ATOM 1568 C C . VAL A 1 212 ? -13.803 63.457 -31.966 1.00 63.68 280 VAL A C 1
ATOM 1569 O O . VAL A 1 212 ? -13.569 62.266 -32.162 1.00 63.17 280 VAL A O 1
ATOM 1573 N N . VAL A 1 213 ? -14.641 63.886 -31.028 1.00 72.98 281 VAL A N 1
ATOM 1574 C CA . VAL A 1 213 ? -15.356 62.959 -30.161 1.00 73.50 281 VAL A CA 1
ATOM 1575 C C . VAL A 1 213 ? -15.960 61.816 -30.966 1.00 72.72 281 VAL A C 1
ATOM 1576 O O . VAL A 1 213 ? -15.820 60.649 -30.604 1.00 72.71 281 VAL A O 1
ATOM 1580 N N . THR A 1 214 ? -16.632 62.156 -32.058 1.00 74.71 282 THR A N 1
ATOM 1581 C CA . THR A 1 214 ? -17.250 61.153 -32.912 1.00 73.87 282 THR A CA 1
ATOM 1582 C C . THR A 1 214 ? -16.204 60.182 -33.446 1.00 73.13 282 THR A C 1
ATOM 1583 O O . THR A 1 214 ? -16.383 58.967 -33.387 1.00 72.98 282 THR A O 1
ATOM 1587 N N . TYR A 1 215 ? -15.109 60.729 -33.962 1.00 68.19 283 TYR A N 1
ATOM 1588 C CA . TYR A 1 215 ? -14.038 59.919 -34.528 1.00 67.44 283 TYR A CA 1
ATOM 1589 C C . TYR A 1 215 ? -13.367 59.051 -33.468 1.00 68.11 283 TYR A C 1
ATOM 1590 O O . TYR A 1 215 ? -12.871 57.966 -33.766 1.00 67.67 283 TYR A O 1
ATOM 1599 N N . ASN A 1 216 ? -13.354 59.535 -32.232 1.00 60.79 284 ASN A N 1
ATOM 1600 C CA . ASN A 1 216 ? -12.699 58.826 -31.140 1.00 61.39 284 ASN A CA 1
ATOM 1601 C C . ASN A 1 216 ? -13.434 57.556 -30.743 1.00 61.56 284 ASN A C 1
ATOM 1602 O O . ASN A 1 216 ? -12.814 56.562 -30.367 1.00 61.64 284 ASN A O 1
ATOM 1607 N N . ALA A 1 217 ? -14.760 57.591 -30.821 1.00 66.15 285 ALA A N 1
ATOM 1608 C CA . ALA A 1 217 ? -15.568 56.443 -30.440 1.00 66.25 285 ALA A CA 1
ATOM 1609 C C . ALA A 1 217 ? -15.527 55.421 -31.537 1.00 65.26 285 ALA A C 1
ATOM 1610 O O . ALA A 1 217 ? -15.577 54.234 -31.287 1.00 65.23 285 ALA A O 1
ATOM 1612 N N . LEU A 1 218 ? -15.466 55.903 -32.774 1.00 72.65 286 LEU A N 1
ATOM 1613 C CA . LEU A 1 218 ? -15.424 55.025 -33.933 1.00 71.56 286 LEU A CA 1
ATOM 1614 C C . LEU A 1 218 ? -14.113 54.260 -33.952 1.00 71.52 286 LEU A C 1
ATOM 1615 O O . LEU A 1 218 ? -14.019 53.181 -34.535 1.00 71.00 286 LEU A O 1
ATOM 1620 N N . LEU A 1 219 ? -13.110 54.835 -33.298 1.00 77.81 287 LEU A N 1
ATOM 1621 C CA . LEU A 1 219 ? -11.783 54.244 -33.223 1.00 77.75 287 LEU A CA 1
ATOM 1622 C C . LEU A 1 219 ? -11.667 53.263 -32.063 1.00 78.57 287 LEU A C 1
ATOM 1623 O O . LEU A 1 219 ? -10.885 52.316 -32.126 1.00 78.45 287 LEU A O 1
ATOM 1628 N N . GLN A 1 220 ? -12.440 53.485 -31.003 1.00 60.14 288 GLN A N 1
ATOM 1629 C CA . GLN A 1 220 ? -12.412 52.571 -29.872 1.00 60.85 288 GLN A CA 1
ATOM 1630 C C . GLN A 1 220 ? -13.007 51.246 -30.274 1.00 60.41 288 GLN A C 1
ATOM 1631 O O . GLN A 1 220 ? -12.682 50.216 -29.719 1.00 60.66 288 GLN A O 1
ATOM 1637 N N . VAL A 1 221 ? -13.883 51.291 -31.257 1.00 60.58 289 VAL A N 1
ATOM 1638 C CA . VAL A 1 221 ? -14.472 50.099 -31.819 1.00 59.93 289 VAL A CA 1
ATOM 1639 C C . VAL A 1 221 ? -13.393 49.159 -32.293 1.00 59.62 289 VAL A C 1
ATOM 1640 O O . VAL A 1 221 ? -13.238 48.063 -31.780 1.00 59.83 289 VAL A O 1
ATOM 1644 N N . PHE A 1 222 ? -12.648 49.613 -33.282 1.00 92.18 290 PHE A N 1
ATOM 1645 C CA . PHE A 1 222 ? -11.603 48.822 -33.893 1.00 91.77 290 PHE A CA 1
ATOM 1646 C C . PHE A 1 222 ? -10.587 48.359 -32.877 1.00 92.58 290 PHE A C 1
ATOM 1647 O O . PHE A 1 222 ? -10.144 47.222 -32.913 1.00 92.56 290 PHE A O 1
ATOM 1655 N N . GLY A 1 223 ? -10.209 49.267 -31.980 1.00 77.51 291 GLY A N 1
ATOM 1656 C CA . GLY A 1 223 ? -9.090 49.060 -31.078 1.00 78.21 291 GLY A CA 1
ATOM 1657 C C . GLY A 1 223 ? -9.345 48.282 -29.801 1.00 78.87 291 GLY A C 1
ATOM 1658 O O . GLY A 1 223 ? -8.482 47.518 -29.369 1.00 78.67 291 GLY A O 1
ATOM 1659 N N . LYS A 1 224 ? -10.517 48.473 -29.203 1.00 175.23 292 LYS A N 1
ATOM 1660 C CA . LYS A 1 224 ? -10.870 47.769 -27.976 1.00 175.55 292 LYS A CA 1
ATOM 1661 C C . LYS A 1 224 ? -10.532 46.287 -28.083 1.00 175.18 292 LYS A C 1
ATOM 1662 O O . LYS A 1 224 ? -9.654 45.787 -27.379 1.00 175.39 292 LYS A O 1
ATOM 1668 N N . ALA A 1 225 ? -11.234 45.589 -28.970 0.90 103.26 293 ALA A N 1
ATOM 1669 C CA . ALA A 1 225 ? -11.002 44.166 -29.188 0.90 102.95 293 ALA A CA 1
ATOM 1670 C C . ALA A 1 225 ? -11.014 43.843 -30.678 0.90 102.37 293 ALA A C 1
ATOM 1671 O O . ALA A 1 225 ? -12.018 43.374 -31.212 0.90 101.85 293 ALA A O 1
ATOM 1673 N N . GLY A 1 226 ? -9.892 44.098 -31.342 1.00 124.92 294 GLY A N 1
ATOM 1674 C CA . GLY A 1 226 ? -9.783 43.869 -32.772 1.00 124.21 294 GLY A CA 1
ATOM 1675 C C . GLY A 1 226 ? -8.447 44.150 -33.439 1.00 124.04 294 GLY A C 1
ATOM 1676 O O . GLY A 1 226 ? -7.486 43.396 -33.281 1.00 124.49 294 GLY A O 1
ATOM 1677 N N . ASN A 1 227 ? -8.400 45.238 -34.201 1.00 111.79 295 ASN A N 1
ATOM 1678 C CA . ASN A 1 227 ? -7.308 45.535 -35.091 1.00 111.25 295 ASN A CA 1
ATOM 1679 C C . ASN A 1 227 ? -6.806 46.951 -35.036 1.00 111.10 295 ASN A C 1
ATOM 1680 O O . ASN A 1 227 ? -7.568 47.889 -34.863 1.00 111.21 295 ASN A O 1
ATOM 1685 N N . TYR A 1 228 ? -5.500 47.057 -35.240 1.00 227.09 296 TYR A N 1
ATOM 1686 C CA . TYR A 1 228 ? -4.777 48.307 -35.233 1.00 226.81 296 TYR A CA 1
ATOM 1687 C C . TYR A 1 228 ? -4.658 48.866 -36.644 1.00 225.69 296 TYR A C 1
ATOM 1688 O O . TYR A 1 228 ? -4.169 49.979 -36.824 1.00 225.43 296 TYR A O 1
ATOM 1697 N N . THR A 1 229 ? -5.097 48.113 -37.655 1.00 102.75 297 THR A N 1
ATOM 1698 C CA . THR A 1 229 ? -4.944 48.614 -38.987 1.00 101.57 297 THR A CA 1
ATOM 1699 C C . THR A 1 229 ? -6.113 49.390 -39.471 1.00 101.16 297 THR A C 1
ATOM 1700 O O . THR A 1 229 ? -5.956 50.283 -40.267 1.00 100.34 297 THR A O 1
ATOM 1704 N N . GLU A 1 230 ? -7.299 49.047 -38.981 1.00 79.80 298 GLU A N 1
ATOM 1705 C CA . GLU A 1 230 ? -8.510 49.766 -39.350 1.00 79.47 298 GLU A CA 1
ATOM 1706 C C . GLU A 1 230 ? -8.645 51.028 -38.512 1.00 80.20 298 GLU A C 1
ATOM 1707 O O . GLU A 1 230 ? -9.015 52.087 -39.019 1.00 79.88 298 GLU A O 1
ATOM 1713 N N . ALA A 1 231 ? -8.336 50.912 -37.225 1.00 119.89 299 ALA A N 1
ATOM 1714 C CA . ALA A 1 231 ? -8.351 52.062 -36.332 1.00 120.66 299 ALA A CA 1
ATOM 1715 C C . ALA A 1 231 ? -7.381 53.122 -36.840 1.00 120.11 299 ALA A C 1
ATOM 1716 O O . ALA A 1 231 ? -7.673 54.317 -36.801 0.92 120.35 299 ALA A O 1
ATOM 1718 N N . LEU A 1 232 ? -6.227 52.672 -37.321 0.99 107.94 300 LEU A N 1
ATOM 1719 C CA . LEU A 1 232 ? -5.232 53.569 -37.892 0.99 107.19 300 LEU A CA 1
ATOM 1720 C C . LEU A 1 232 ? -5.795 54.232 -39.143 0.99 106.27 300 LEU A C 1
ATOM 1721 O O . LEU A 1 232 ? -5.553 55.413 -39.395 0.99 106.07 300 LEU A O 1
ATOM 1726 N N . ARG A 1 233 ? -6.552 53.464 -39.921 1.00 80.69 301 ARG A N 1
ATOM 1727 C CA . ARG A 1 233 ? -7.194 53.987 -41.120 0.75 79.69 301 ARG A CA 1
ATOM 1728 C C . ARG A 1 233 ? -8.114 55.143 -40.753 0.20 80.06 301 ARG A C 1
ATOM 1729 O O . ARG A 1 233 ? -8.140 56.170 -41.432 0.95 79.34 301 ARG A O 1
ATOM 1731 N N . VAL A 1 234 ? -8.864 54.971 -39.669 1.00 113.81 302 VAL A N 1
ATOM 1732 C CA . VAL A 1 234 ? -9.747 56.022 -39.174 1.00 114.32 302 VAL A CA 1
ATOM 1733 C C . VAL A 1 234 ? -8.947 57.265 -38.856 1.00 114.63 302 VAL A C 1
ATOM 1734 O O . VAL A 1 234 ? -9.304 58.366 -39.267 1.00 114.42 302 VAL A O 1
ATOM 1738 N N . LEU A 1 235 ? -7.867 57.067 -38.108 1.00 92.24 303 LEU A N 1
ATOM 1739 C CA . LEU A 1 235 ? -6.885 58.098 -37.842 1.00 92.38 303 LEU A CA 1
ATOM 1740 C C . LEU A 1 235 ? -6.554 58.762 -39.151 1.00 91.21 303 LEU A C 1
ATOM 1741 O O . LEU A 1 235 ? -6.383 59.973 -39.231 1.00 91.20 303 LEU A O 1
ATOM 1746 N N . GLY A 1 236 ? -6.461 57.936 -40.179 1.00 87.50 304 GLY A N 1
ATOM 1747 C CA . GLY A 1 236 ? -6.279 58.408 -41.527 1.00 86.23 304 GLY A CA 1
ATOM 1748 C C . GLY A 1 236 ? -7.387 59.367 -41.894 1.00 86.12 304 GLY A C 1
ATOM 1749 O O . GLY A 1 236 ? -7.169 60.569 -41.957 1.00 86.06 304 GLY A O 1
ATOM 1750 N N . GLU A 1 237 ? -8.582 58.827 -42.109 1.00 111.68 305 GLU A N 1
ATOM 1751 C CA . GLU A 1 237 ? -9.714 59.606 -42.590 1.00 111.38 305 GLU A CA 1
ATOM 1752 C C . GLU A 1 237 ? -9.938 60.845 -41.739 1.00 112.36 305 GLU A C 1
ATOM 1753 O O . GLU A 1 237 ? -10.504 61.834 -42.190 1.00 112.08 305 GLU A O 1
ATOM 1759 N N . MET A 1 238 ? -9.472 60.777 -40.504 1.00 103.11 306 MET A N 1
ATOM 1760 C CA . MET A 1 238 ? -9.612 61.868 -39.569 1.00 104.15 306 MET A CA 1
ATOM 1761 C C . MET A 1 238 ? -8.978 63.129 -40.112 1.00 103.68 306 MET A C 1
ATOM 1762 O O . MET A 1 238 ? -9.670 64.084 -40.457 1.00 103.60 306 MET A O 1
ATOM 1767 N N . GLU A 1 239 ? -7.651 63.130 -40.190 1.00 132.66 307 GLU A N 1
ATOM 1768 C CA . GLU A 1 239 ? -6.915 64.275 -40.708 1.00 132.20 307 GLU A CA 1
ATOM 1769 C C . GLU A 1 239 ? -7.412 64.648 -42.100 1.00 131.01 307 GLU A C 1
ATOM 1770 O O . GLU A 1 239 ? -7.656 65.820 -42.388 1.00 131.05 307 GLU A O 1
ATOM 1772 N N . GLN A 1 240 ? -7.561 63.645 -42.958 1.00 113.09 308 GLN A N 1
ATOM 1773 C CA . GLN A 1 240 ? -8.050 63.862 -44.314 1.00 111.97 308 GLN A CA 1
ATOM 1774 C C . GLN A 1 240 ? -9.264 64.783 -44.297 1.00 112.43 308 GLN A C 1
ATOM 1775 O O . GLN A 1 240 ? -9.522 65.505 -45.259 1.00 111.89 308 GLN A O 1
ATOM 1777 N N . ASN A 1 241 ? -10.004 64.751 -43.193 1.00 133.58 309 ASN A N 1
ATOM 1778 C CA . ASN A 1 241 ? -11.176 65.600 -43.032 1.00 134.12 309 ASN A CA 1
ATOM 1779 C C . ASN A 1 241 ? -10.803 66.959 -42.454 1.00 134.95 309 ASN A C 1
ATOM 1780 O O . ASN A 1 241 ? -11.472 67.960 -42.707 1.00 135.21 309 ASN A O 1
ATOM 1785 N N . GLY A 1 242 ? -9.725 66.987 -41.675 1.00 145.45 310 GLY A N 1
ATOM 1786 C CA . GLY A 1 242 ? -9.248 68.220 -41.079 1.00 146.28 310 GLY A CA 1
ATOM 1787 C C . GLY A 1 242 ? -9.643 68.367 -39.623 1.00 147.79 310 GLY A C 1
ATOM 1788 O O . GLY A 1 242 ? -9.776 69.483 -39.117 1.00 148.55 310 GLY A O 1
ATOM 1789 N N . CYS A 1 243 ? -9.830 67.241 -38.942 1.00 120.91 311 CYS A N 1
ATOM 1790 C CA . CYS A 1 243 ? -10.193 67.261 -37.545 1.00 122.28 311 CYS A CA 1
ATOM 1791 C C . CYS A 1 243 ? -9.001 66.783 -36.762 1.00 122.61 311 CYS A C 1
ATOM 1792 O O . CYS A 1 243 ? -8.538 65.671 -36.954 1.00 122.10 311 CYS A O 1
ATOM 1795 N N . GLN A 1 244 ? -8.497 67.620 -35.876 1.00 88.35 312 GLN A N 1
ATOM 1796 C CA . GLN A 1 244 ? -7.250 67.313 -35.206 1.00 88.55 312 GLN A CA 1
ATOM 1797 C C . GLN A 1 244 ? -7.443 66.366 -34.039 1.00 89.31 312 GLN A C 1
ATOM 1798 O O . GLN A 1 244 ? -8.193 66.655 -33.121 1.00 90.34 312 GLN A O 1
ATOM 1800 N N . PRO A 1 245 ? -6.762 65.218 -34.082 1.00 99.11 313 PRO A N 1
ATOM 1801 C CA . PRO A 1 245 ? -6.744 64.231 -33.002 1.00 99.70 313 PRO A CA 1
ATOM 1802 C C . PRO A 1 245 ? -6.241 64.834 -31.720 1.00 100.71 313 PRO A C 1
ATOM 1803 O O . PRO A 1 245 ? -5.136 65.351 -31.692 0.71 100.62 313 PRO A O 1
ATOM 1807 N N . ASP A 1 246 ? -7.043 64.772 -30.671 1.00 74.70 314 ASP A N 1
ATOM 1808 C CA . ASP A 1 246 ? -6.650 65.339 -29.401 1.00 75.67 314 ASP A CA 1
ATOM 1809 C C . ASP A 1 246 ? -5.951 64.281 -28.583 1.00 75.75 314 ASP A C 1
ATOM 1810 O O . ASP A 1 246 ? -5.625 63.214 -29.082 1.00 75.04 314 ASP A O 1
ATOM 1815 N N . ALA A 1 247 ? -5.730 64.579 -27.316 1.00 98.37 315 ALA A N 1
ATOM 1816 C CA . ALA A 1 247 ? -5.020 63.662 -26.454 1.00 98.44 315 ALA A CA 1
ATOM 1817 C C . ALA A 1 247 ? -5.748 62.344 -26.334 1.00 98.39 315 ALA A C 1
ATOM 1818 O O . ALA A 1 247 ? -5.139 61.291 -26.361 1.00 98.00 315 ALA A O 1
ATOM 1820 N N . VAL A 1 248 ? -7.064 62.402 -26.215 1.00 82.17 316 VAL A N 1
ATOM 1821 C CA . VAL A 1 248 ? -7.864 61.204 -26.010 1.00 82.22 316 VAL A CA 1
ATOM 1822 C C . VAL A 1 248 ? -7.802 60.286 -27.223 1.00 81.29 316 VAL A C 1
ATOM 1823 O O . VAL A 1 248 ? -8.092 59.103 -27.137 1.00 81.21 316 VAL A O 1
ATOM 1827 N N . THR A 1 249 ? -7.391 60.838 -28.352 1.00 87.16 317 THR A N 1
ATOM 1828 C CA . THR A 1 249 ? -7.298 60.071 -29.572 1.00 86.20 317 THR A CA 1
ATOM 1829 C C . THR A 1 249 ? -6.171 59.069 -29.491 1.00 85.83 317 THR A C 1
ATOM 1830 O O . THR A 1 249 ? -6.327 57.914 -29.856 1.00 85.52 317 THR A O 1
ATOM 1834 N N . TYR A 1 250 ? -5.027 59.520 -29.003 1.00 83.49 318 TYR A N 1
ATOM 1835 C CA . TYR A 1 250 ? -3.841 58.692 -29.031 1.00 83.02 318 TYR A CA 1
ATOM 1836 C C . TYR A 1 250 ? -3.868 57.692 -27.909 1.00 83.62 318 TYR A C 1
ATOM 1837 O O . TYR A 1 250 ? -3.209 56.661 -27.969 1.00 83.30 318 TYR A O 1
ATOM 1846 N N . ASN A 1 251 ? -4.639 58.006 -26.884 0.97 97.39 319 ASN A N 1
ATOM 1847 C CA . ASN A 1 251 ? -4.839 57.091 -25.787 0.97 97.96 319 ASN A CA 1
ATOM 1848 C C . ASN A 1 251 ? -5.504 55.828 -26.278 0.97 97.80 319 ASN A C 1
ATOM 1849 O O . ASN A 1 251 ? -5.211 54.740 -25.799 0.97 97.94 319 ASN A O 1
ATOM 1854 N N . GLU A 1 252 ? -6.439 55.984 -27.209 1.00 74.48 320 GLU A N 1
ATOM 1855 C CA . GLU A 1 252 ? -7.174 54.848 -27.752 1.00 74.31 320 GLU A CA 1
ATOM 1856 C C . GLU A 1 252 ? -6.229 53.970 -28.553 1.00 73.61 320 GLU A C 1
ATOM 1857 O O . GLU A 1 252 ? -6.267 52.744 -28.457 1.00 73.69 320 GLU A O 1
ATOM 1863 N N . LEU A 1 253 ? -5.381 54.604 -29.357 1.00 106.21 321 LEU A N 1
ATOM 1864 C CA . LEU A 1 253 ? -4.400 53.880 -30.155 1.00 105.46 321 LEU A CA 1
ATOM 1865 C C . LEU A 1 253 ? -3.390 53.198 -29.240 1.00 105.79 321 LEU A C 1
ATOM 1866 O O . LEU A 1 253 ? -3.121 52.005 -29.375 1.00 105.74 321 LEU A O 1
ATOM 1871 N N . ALA A 1 254 ? -2.841 53.969 -28.309 1.00 110.01 322 ALA A N 1
ATOM 1872 C CA . ALA A 1 254 ? -1.911 53.444 -27.333 1.00 110.28 322 ALA A CA 1
ATOM 1873 C C . ALA A 1 254 ? -2.458 52.217 -26.622 1.00 110.90 322 ALA A C 1
ATOM 1874 O O . ALA A 1 254 ? -1.709 51.307 -26.296 1.00 110.91 322 ALA A O 1
ATOM 1876 N N . GLY A 1 255 ? -3.765 52.203 -26.384 0.83 92.29 323 GLY A N 1
ATOM 1877 C CA . GLY A 1 255 ? -4.407 51.089 -25.713 0.83 92.81 323 GLY A CA 1
ATOM 1878 C C . GLY A 1 255 ? -5.027 50.106 -26.685 0.83 92.58 323 GLY A C 1
ATOM 1879 O O . GLY A 1 255 ? -5.511 49.047 -26.286 0.83 92.39 323 GLY A O 1
ATOM 1880 N N . THR A 1 256 ? -5.007 50.454 -27.966 0.99 136.55 324 THR A N 1
ATOM 1881 C CA . THR A 1 256 ? -5.562 49.592 -29.003 0.99 136.44 324 THR A CA 1
ATOM 1882 C C . THR A 1 256 ? -4.639 48.409 -29.289 0.99 136.32 324 THR A C 1
ATOM 1883 O O . THR A 1 256 ? -3.521 48.347 -28.781 0.99 136.27 324 THR A O 1
ATOM 1887 N N . GLU A 1 264 ? 7.861 47.902 -34.365 0.88 99.25 332 GLU A N 1
ATOM 1888 C CA . GLU A 1 264 ? 7.317 47.608 -35.678 0.88 98.74 332 GLU A CA 1
ATOM 1889 C C . GLU A 1 264 ? 5.855 48.019 -35.761 0.88 99.08 332 GLU A C 1
ATOM 1890 O O . GLU A 1 264 ? 5.282 48.099 -36.841 0.88 98.53 332 GLU A O 1
ATOM 1892 N N . GLU A 1 265 ? 5.259 48.277 -34.600 0.67 69.83 333 GLU A N 1
ATOM 1893 C CA . GLU A 1 265 ? 3.893 48.784 -34.498 0.67 70.23 333 GLU A CA 1
ATOM 1894 C C . GLU A 1 265 ? 3.926 50.296 -34.299 0.67 69.96 333 GLU A C 1
ATOM 1895 O O . GLU A 1 265 ? 2.966 51.006 -34.592 0.67 69.93 333 GLU A O 1
ATOM 1897 N N . ALA A 1 266 ? 5.062 50.781 -33.812 0.67 124.22 334 ALA A N 1
ATOM 1898 C CA . ALA A 1 266 ? 5.287 52.211 -33.665 0.67 123.91 334 ALA A CA 1
ATOM 1899 C C . ALA A 1 266 ? 5.686 52.798 -35.013 0.67 122.81 334 ALA A C 1
ATOM 1900 O O . ALA A 1 266 ? 5.468 53.980 -35.279 0.67 122.55 334 ALA A O 1
ATOM 1902 N N . ALA A 1 267 ? 6.271 51.958 -35.862 0.87 91.17 335 ALA A N 1
ATOM 1903 C CA . ALA A 1 267 ? 6.659 52.369 -37.204 0.87 90.07 335 ALA A CA 1
ATOM 1904 C C . ALA A 1 267 ? 5.416 52.601 -38.050 0.87 90.00 335 ALA A C 1
ATOM 1905 O O . ALA A 1 267 ? 5.421 53.417 -38.971 0.87 89.26 335 ALA A O 1
ATOM 1907 N N . ARG A 1 268 ? 4.351 51.876 -37.727 0.62 73.63 336 ARG A N 1
ATOM 1908 C CA . ARG A 1 268 ? 3.084 52.010 -38.432 0.62 73.63 336 ARG A CA 1
ATOM 1909 C C . ARG A 1 268 ? 2.381 53.304 -38.040 0.62 73.90 336 ARG A C 1
ATOM 1910 O O . ARG A 1 268 ? 1.993 54.096 -38.899 0.62 73.30 336 ARG A O 1
ATOM 1918 N N . CYS A 1 269 ? 2.223 53.511 -36.737 0.91 87.04 337 CYS A N 1
ATOM 1919 C CA . CYS A 1 269 ? 1.526 54.683 -36.218 0.91 87.52 337 CYS A CA 1
ATOM 1920 C C . CYS A 1 269 ? 2.101 55.989 -36.755 0.91 86.78 337 CYS A C 1
ATOM 1921 O O . CYS A 1 269 ? 1.395 56.990 -36.855 0.91 86.90 337 CYS A O 1
ATOM 1924 N N . LEU A 1 270 ? 3.385 55.975 -37.095 0.75 82.13 338 LEU A N 1
ATOM 1925 C CA . LEU A 1 270 ? 4.051 57.175 -37.587 0.75 81.39 338 LEU A CA 1
ATOM 1926 C C . LEU A 1 270 ? 3.909 57.322 -39.098 0.75 80.25 338 LEU A C 1
ATOM 1927 O O . LEU A 1 270 ? 3.996 58.426 -39.632 0.75 79.65 338 LEU A O 1
ATOM 1932 N N . ASP A 1 271 ? 3.689 56.204 -39.782 1.00 125.72 339 ASP A N 1
ATOM 1933 C CA . ASP A 1 271 ? 3.554 56.211 -41.234 1.00 124.62 339 ASP A CA 1
ATOM 1934 C C . ASP A 1 271 ? 2.229 56.824 -41.676 1.00 124.53 339 ASP A C 1
ATOM 1935 O O . ASP A 1 271 ? 2.137 57.412 -42.753 1.00 123.56 339 ASP A O 1
ATOM 1937 N N . THR A 1 272 ? 1.206 56.683 -40.840 0.79 112.16 340 THR A N 1
ATOM 1938 C CA . THR A 1 272 ? -0.116 57.199 -41.158 0.79 112.26 340 THR A CA 1
ATOM 1939 C C . THR A 1 272 ? -0.162 58.714 -41.009 0.79 111.97 340 THR A C 1
ATOM 1940 O O . THR A 1 272 ? -0.447 59.433 -41.965 0.79 111.29 340 THR A O 1
ATOM 1944 N N . MET A 1 273 ? 0.120 59.192 -39.802 0.91 153.66 341 MET A N 1
ATOM 1945 C CA . MET A 1 273 ? 0.107 60.622 -39.521 0.91 153.58 341 MET A CA 1
ATOM 1946 C C . MET A 1 273 ? 1.160 61.358 -40.340 0.91 152.62 341 MET A C 1
ATOM 1947 O O . MET A 1 273 ? 1.469 62.519 -40.073 0.91 152.00 341 MET A O 1
ATOM 1952 N N . ALA A 1 274 ? 1.705 60.678 -41.344 1.00 91.69 342 ALA A N 1
ATOM 1953 C CA . ALA A 1 274 ? 2.713 61.270 -42.213 1.00 91.36 342 ALA A CA 1
ATOM 1954 C C . ALA A 1 274 ? 2.126 61.594 -43.582 1.00 91.26 342 ALA A C 1
ATOM 1955 O O . ALA A 1 274 ? 2.706 62.359 -44.352 1.00 91.10 342 ALA A O 1
ATOM 1957 N N . SER A 1 275 ? 0.971 61.008 -43.878 0.79 114.50 343 SER A N 1
ATOM 1958 C CA . SER A 1 275 ? 0.300 61.229 -45.155 0.79 114.41 343 SER A CA 1
ATOM 1959 C C . SER A 1 275 ? 0.967 60.434 -46.274 0.79 113.93 343 SER A C 1
ATOM 1960 O O . SER A 1 275 ? 1.061 59.208 -46.206 0.79 113.78 343 SER A O 1
ATOM 1962 N N . PRO A 1 280 ? 2.606 67.240 -38.719 1.00 159.60 348 PRO A N 1
ATOM 1963 C CA . PRO A 1 280 ? 2.329 67.456 -37.297 1.00 158.44 348 PRO A CA 1
ATOM 1964 C C . PRO A 1 280 ? 3.281 68.481 -36.684 1.00 157.73 348 PRO A C 1
ATOM 1965 O O . PRO A 1 280 ? 4.093 69.070 -37.397 1.00 158.24 348 PRO A O 1
ATOM 1969 N N . ASN A 1 281 ? 3.171 68.683 -35.376 1.00 113.01 349 ASN A N 1
ATOM 1970 C CA . ASN A 1 281 ? 4.021 69.636 -34.671 1.00 112.44 349 ASN A CA 1
ATOM 1971 C C . ASN A 1 281 ? 4.819 68.981 -33.549 1.00 111.01 349 ASN A C 1
ATOM 1972 O O . ASN A 1 281 ? 4.778 67.761 -33.375 1.00 110.53 349 ASN A O 1
ATOM 1977 N N . ALA A 1 282 ? 5.542 69.795 -32.786 1.00 80.58 350 ALA A N 1
ATOM 1978 C CA . ALA A 1 282 ? 6.352 69.296 -31.681 1.00 79.63 350 ALA A CA 1
ATOM 1979 C C . ALA A 1 282 ? 5.480 68.886 -30.500 1.00 79.53 350 ALA A C 1
ATOM 1980 O O . ALA A 1 282 ? 5.841 68.000 -29.728 1.00 79.28 350 ALA A O 1
ATOM 1982 N N . PHE A 1 283 ? 4.330 69.539 -30.365 1.00 79.88 351 PHE A N 1
ATOM 1983 C CA . PHE A 1 283 ? 3.417 69.249 -29.291 1.00 80.19 351 PHE A CA 1
ATOM 1984 C C . PHE A 1 283 ? 2.626 68.013 -29.621 1.00 80.32 351 PHE A C 1
ATOM 1985 O O . PHE A 1 283 ? 2.265 67.242 -28.751 1.00 81.19 351 PHE A O 1
ATOM 1993 N N . THR A 1 284 ? 2.446 67.782 -30.902 1.00 74.02 352 THR A N 1
ATOM 1994 C CA . THR A 1 284 ? 1.734 66.630 -31.361 1.00 74.42 352 THR A CA 1
ATOM 1995 C C . THR A 1 284 ? 2.536 65.449 -31.010 1.00 73.87 352 THR A C 1
ATOM 1996 O O . THR A 1 284 ? 2.102 64.538 -30.342 1.00 75.22 352 THR A O 1
ATOM 2000 N N . TYR A 1 285 ? 3.776 65.461 -31.488 0.84 74.05 353 TYR A N 1
ATOM 2001 C CA . TYR A 1 285 ? 4.717 64.379 -31.252 1.00 74.42 353 TYR A CA 1
ATOM 2002 C C . TYR A 1 285 ? 4.820 64.038 -29.774 1.00 75.83 353 TYR A C 1
ATOM 2003 O O . TYR A 1 285 ? 4.956 62.870 -29.413 1.00 77.08 353 TYR A O 1
ATOM 2012 N N . ASN A 1 286 ? 4.756 65.051 -28.916 1.00 72.63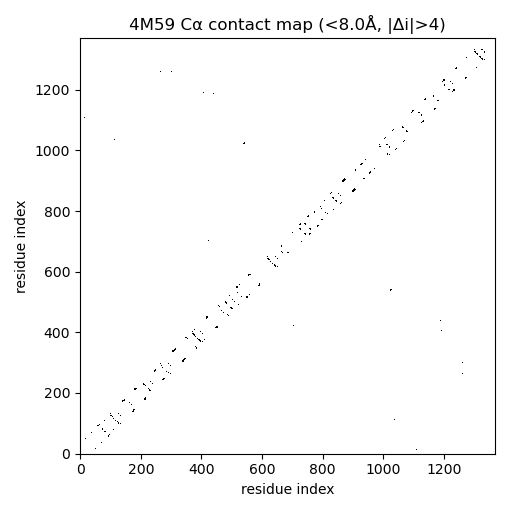 354 ASN A N 1
ATOM 2013 C CA . ASN A 1 286 ? 4.888 64.805 -27.499 1.00 73.55 354 ASN A CA 1
ATOM 2014 C C . ASN A 1 286 ? 3.631 64.196 -26.960 1.00 74.65 354 ASN A C 1
ATOM 2015 O O . ASN A 1 286 ? 3.653 63.428 -26.017 1.00 75.50 354 ASN A O 1
ATOM 2020 N N . THR A 1 287 ? 2.521 64.541 -27.579 1.00 70.87 355 THR A N 1
ATOM 2021 C CA . THR A 1 287 ? 1.252 64.057 -27.110 1.00 71.92 355 THR A CA 1
ATOM 2022 C C . THR A 1 287 ? 1.151 62.567 -27.340 1.00 73.16 355 THR A C 1
ATOM 2023 O O . THR A 1 287 ? 0.688 61.840 -26.478 1.00 74.44 355 THR A O 1
ATOM 2027 N N . VAL A 1 288 ? 1.621 62.105 -28.482 1.00 69.39 356 VAL A N 1
ATOM 2028 C CA . VAL A 1 288 ? 1.585 60.685 -28.776 1.00 70.91 356 VAL A CA 1
ATOM 2029 C C . VAL A 1 288 ? 2.693 59.924 -28.059 1.00 71.50 356 VAL A C 1
ATOM 2030 O O . VAL A 1 288 ? 2.502 58.797 -27.629 1.00 73.21 356 VAL A O 1
ATOM 2034 N N . MET A 1 289 ? 3.846 60.552 -27.907 1.00 73.66 357 MET A N 1
ATOM 2035 C CA . MET A 1 289 ? 4.930 59.925 -27.175 1.00 73.97 357 MET A CA 1
ATOM 2036 C C . MET A 1 289 ? 4.510 59.664 -25.743 1.00 74.95 357 MET A C 1
ATOM 2037 O O . MET A 1 289 ? 4.685 58.569 -25.221 1.00 76.47 357 MET A O 1
ATOM 2042 N N . THR A 1 290 ? 3.929 60.675 -25.120 1.00 68.23 358 THR A N 1
ATOM 2043 C CA . THR A 1 290 ? 3.531 60.591 -23.732 1.00 68.93 358 THR A CA 1
ATOM 2044 C C . THR A 1 290 ? 2.409 59.604 -23.559 1.00 70.82 358 THR A C 1
ATOM 2045 O O . THR A 1 290 ? 2.264 58.996 -22.512 1.00 72.05 358 THR A O 1
ATOM 2049 N N . ALA A 1 291 ? 1.612 59.448 -24.599 1.00 64.52 359 ALA A N 1
ATOM 2050 C CA . ALA A 1 291 ? 0.515 58.506 -24.573 1.00 66.48 359 ALA A CA 1
ATOM 2051 C C . ALA A 1 291 ? 1.051 57.113 -24.379 1.00 68.40 359 ALA A C 1
ATOM 2052 O O . ALA A 1 291 ? 0.651 56.413 -23.470 1.00 70.16 359 ALA A O 1
ATOM 2054 N N . TYR A 1 292 ? 1.974 56.724 -25.238 1.00 72.38 360 TYR A N 1
ATOM 2055 C CA . TYR A 1 292 ? 2.593 55.420 -25.146 1.00 74.41 360 TYR A CA 1
ATOM 2056 C C . TYR A 1 292 ? 3.342 55.258 -23.849 1.00 74.76 360 TYR A C 1
ATOM 2057 O O . TYR A 1 292 ? 3.448 54.159 -23.319 1.00 77.13 360 TYR A O 1
ATOM 2066 N N . GLY A 1 293 ? 3.865 56.356 -23.337 1.00 67.07 361 GLY A N 1
ATOM 2067 C CA . GLY A 1 293 ? 4.535 56.317 -22.066 1.00 67.14 361 GLY A CA 1
ATOM 2068 C C . GLY A 1 293 ? 3.551 55.934 -20.996 1.00 68.81 361 GLY A C 1
ATOM 2069 O O . GLY A 1 293 ? 3.686 54.897 -20.366 1.00 71.05 361 GLY A O 1
ATOM 2070 N N . ASN A 1 294 ? 2.535 56.763 -20.817 1.00 72.04 362 ASN A N 1
ATOM 2071 C CA . ASN A 1 294 ? 1.591 56.612 -19.718 1.00 73.34 362 ASN A CA 1
ATOM 2072 C C . ASN A 1 294 ? 0.829 55.301 -19.744 1.00 76.31 362 ASN A C 1
ATOM 2073 O O . ASN A 1 294 ? 0.094 54.980 -18.827 1.00 77.84 362 ASN A O 1
ATOM 2078 N N . VAL A 1 295 ? 1.014 54.545 -20.813 1.00 87.41 363 VAL A N 1
ATOM 2079 C CA . VAL A 1 295 ? 0.393 53.250 -20.941 1.00 90.37 363 VAL A CA 1
ATOM 2080 C C . VAL A 1 295 ? 1.381 52.236 -20.454 1.00 92.30 363 VAL A C 1
ATOM 2081 O O . VAL A 1 295 ? 1.035 51.271 -19.792 1.00 94.92 363 VAL A O 1
ATOM 2085 N N . GLY A 1 296 ? 2.638 52.474 -20.771 0.59 81.60 364 GLY A N 1
ATOM 2086 C CA . GLY A 1 296 ? 3.685 51.575 -20.351 0.59 83.39 364 GLY A CA 1
ATOM 2087 C C . GLY A 1 296 ? 4.395 50.965 -21.531 0.59 83.95 364 GLY A C 1
ATOM 2088 O O . GLY A 1 296 ? 5.070 49.949 -21.407 0.59 86.14 364 GLY A O 1
ATOM 2089 N N . LYS A 1 297 ? 4.238 51.587 -22.688 1.00 91.73 365 LYS A N 1
ATOM 2090 C CA . LYS A 1 297 ? 4.914 51.117 -23.867 1.00 92.04 365 LYS A CA 1
ATOM 2091 C C . LYS A 1 297 ? 5.873 52.180 -24.357 1.00 89.00 365 LYS A C 1
ATOM 2092 O O . LYS A 1 297 ? 5.527 53.026 -25.165 1.00 86.92 365 LYS A O 1
ATOM 2098 N N . VAL A 1 298 ? 7.096 52.110 -23.848 1.00 76.77 366 VAL A N 1
ATOM 2099 C CA . VAL A 1 298 ? 8.061 53.185 -23.980 1.00 73.69 366 VAL A CA 1
ATOM 2100 C C . VAL A 1 298 ? 9.076 52.978 -25.082 1.00 73.36 366 VAL A C 1
ATOM 2101 O O . VAL A 1 298 ? 9.687 53.928 -25.555 1.00 70.69 366 VAL A O 1
ATOM 2105 N N . ASP A 1 299 ? 9.269 51.742 -25.494 1.00 83.43 367 ASP A N 1
ATOM 2106 C CA . ASP A 1 299 ? 10.216 51.472 -26.548 1.00 83.38 367 ASP A CA 1
ATOM 2107 C C . ASP A 1 299 ? 9.653 52.022 -27.833 1.00 81.84 367 ASP A C 1
ATOM 2108 O O . ASP A 1 299 ? 10.393 52.374 -28.740 1.00 80.40 367 ASP A O 1
ATOM 2113 N N . GLU A 1 300 ? 8.333 52.117 -27.897 1.00 91.13 368 GLU A N 1
ATOM 2114 C CA . GLU A 1 300 ? 7.669 52.688 -29.054 1.00 89.68 368 GLU A CA 1
ATOM 2115 C C . GLU A 1 300 ? 7.877 54.184 -29.109 1.00 86.23 368 GLU A C 1
ATOM 2116 O O . GLU A 1 300 ? 8.203 54.735 -30.149 1.00 84.55 368 GLU A O 1
ATOM 2122 N N . ALA A 1 301 ? 7.666 54.845 -27.986 1.00 73.17 369 ALA A N 1
ATOM 2123 C CA . ALA A 1 301 ? 7.763 56.284 -27.956 1.00 70.26 369 ALA A CA 1
ATOM 2124 C C . ALA A 1 301 ? 9.142 56.691 -28.374 1.00 68.63 369 ALA A C 1
ATOM 2125 O O . ALA A 1 301 ? 9.339 57.692 -29.042 1.00 66.53 369 ALA A O 1
ATOM 2127 N N . LEU A 1 302 ? 10.122 55.888 -27.967 1.00 84.62 370 LEU A N 1
ATOM 2128 C CA . LEU A 1 302 ? 11.505 56.110 -28.354 1.00 83.33 370 LEU A CA 1
ATOM 2129 C C . LEU A 1 302 ? 11.598 56.079 -29.870 1.00 82.88 370 LEU A C 1
ATOM 2130 O O . LEU A 1 302 ? 12.189 56.963 -30.487 1.00 80.63 370 LEU A O 1
ATOM 2135 N N . ALA A 1 303 ? 10.996 55.052 -30.461 1.00 108.57 371 ALA A N 1
ATOM 2136 C CA . ALA A 1 303 ? 10.987 54.900 -31.893 1.00 108.45 371 ALA A CA 1
ATOM 2137 C C . ALA A 1 303 ? 10.452 56.150 -32.555 1.00 105.81 371 ALA A C 1
ATOM 2138 O O . ALA A 1 303 ? 11.026 56.611 -33.526 1.00 104.23 371 ALA A O 1
ATOM 2140 N N . LEU A 1 304 ? 9.374 56.717 -32.034 1.00 99.43 372 LEU A N 1
ATOM 2141 C CA . LEU A 1 304 ? 8.849 57.937 -32.630 1.00 97.22 372 LEU A CA 1
ATOM 2142 C C . LEU A 1 304 ? 9.885 59.001 -32.495 1.00 94.97 372 LEU A C 1
ATOM 2143 O O . LEU A 1 304 ? 10.046 59.839 -33.373 1.00 93.23 372 LEU A O 1
ATOM 2148 N N . PHE A 1 305 ? 10.574 58.977 -31.371 1.00 75.36 373 PHE A N 1
ATOM 2149 C CA . PHE A 1 305 ? 11.486 60.046 -31.091 1.00 73.45 373 PHE A CA 1
ATOM 2150 C C . PHE A 1 305 ? 12.596 60.023 -32.116 1.00 72.39 373 PHE A C 1
ATOM 2151 O O . PHE A 1 305 ? 13.086 61.063 -32.514 1.00 70.77 373 PHE A O 1
ATOM 2159 N N . ASP A 1 306 ? 12.962 58.825 -32.554 1.00 74.53 374 ASP A N 1
ATOM 2160 C CA . ASP A 1 306 ? 13.965 58.668 -33.599 0.58 73.88 374 ASP A CA 1
ATOM 2161 C C . ASP A 1 306 ? 13.480 59.302 -34.895 1.00 74.17 374 ASP A C 1
ATOM 2162 O O . ASP A 1 306 ? 14.277 59.796 -35.692 0.46 74.40 374 ASP A O 1
ATOM 2167 N N . GLN A 1 307 ? 12.166 59.288 -35.102 0.78 98.87 375 GLN A N 1
ATOM 2168 C CA . GLN A 1 307 ? 11.573 59.814 -36.326 0.78 99.51 375 GLN A CA 1
ATOM 2169 C C . GLN A 1 307 ? 11.382 61.328 -36.288 0.78 98.58 375 GLN A C 1
ATOM 2170 O O . GLN A 1 307 ? 11.700 62.025 -37.249 0.78 99.21 375 GLN A O 1
ATOM 2176 N N . MET A 1 308 ? 10.861 61.836 -35.176 1.00 95.64 376 MET A N 1
ATOM 2177 C CA . MET A 1 308 ? 10.639 63.269 -35.035 1.00 95.04 376 MET A CA 1
ATOM 2178 C C . MET A 1 308 ? 11.879 64.046 -35.464 1.00 95.10 376 MET A C 1
ATOM 2179 O O . MET A 1 308 ? 11.797 65.222 -35.815 1.00 95.43 376 MET A O 1
ATOM 2184 N N . LYS A 1 309 ? 13.027 63.381 -35.435 1.00 114.12 377 LYS A N 1
ATOM 2185 C CA . LYS A 1 309 ? 14.289 64.006 -35.818 1.00 114.51 377 LYS A CA 1
ATOM 2186 C C . LYS A 1 309 ? 14.605 63.745 -37.287 1.00 116.25 377 LYS A C 1
ATOM 2187 O O . LYS A 1 309 ? 14.679 64.675 -38.089 1.00 117.19 377 LYS A O 1
ATOM 2193 N N . LYS A 1 310 ? 14.788 62.474 -37.632 0.76 97.59 378 LYS A N 1
ATOM 2194 C CA . LYS A 1 310 ? 15.096 62.090 -39.000 0.76 99.46 378 LYS A CA 1
ATOM 2195 C C . LYS A 1 310 ? 13.958 62.469 -39.947 0.76 100.39 378 LYS A C 1
ATOM 2196 O O . LYS A 1 310 ? 13.954 62.079 -41.115 0.76 102.06 378 LYS A O 1
ATOM 2202 N N . THR A 1 311 ? 13.018 63.255 -39.441 0.59 84.73 379 THR A N 1
ATOM 2203 C CA . THR A 1 311 ? 11.886 63.713 -40.237 0.59 85.61 379 THR A CA 1
ATOM 2204 C C . THR A 1 311 ? 11.840 65.235 -40.342 0.59 85.68 379 THR A C 1
ATOM 2205 O O . THR A 1 311 ? 11.156 65.776 -41.209 0.59 86.80 379 THR A O 1
ATOM 2209 N N . GLY A 1 312 ? 12.561 65.917 -39.463 1.00 117.15 380 GLY A N 1
ATOM 2210 C CA . GLY A 1 312 ? 12.617 67.367 -39.510 1.00 117.44 380 GLY A CA 1
ATOM 2211 C C . GLY A 1 312 ? 12.683 68.047 -38.155 1.00 116.02 380 GLY A C 1
ATOM 2212 O O . GLY A 1 312 ? 13.756 68.455 -37.708 1.00 115.70 380 GLY A O 1
ATOM 2213 N N . PHE A 1 313 ? 11.532 68.175 -37.505 0.82 100.02 381 PHE A N 1
ATOM 2214 C CA . PHE A 1 313 ? 11.439 68.855 -36.215 0.82 98.89 381 PHE A CA 1
ATOM 2215 C C . PHE A 1 313 ? 12.577 68.476 -35.273 0.82 97.76 381 PHE A C 1
ATOM 2216 O O . PHE A 1 313 ? 12.900 67.300 -35.114 0.82 97.23 381 PHE A O 1
ATOM 2224 N N . VAL A 1 314 ? 13.175 69.484 -34.649 1.00 92.65 382 VAL A N 1
ATOM 2225 C CA . VAL A 1 314 ? 14.252 69.269 -33.690 1.00 91.67 382 VAL A CA 1
ATOM 2226 C C . VAL A 1 314 ? 13.736 69.501 -32.278 1.00 90.66 382 VAL A C 1
ATOM 2227 O O . VAL A 1 314 ? 13.223 70.585 -31.971 1.00 91.02 382 VAL A O 1
ATOM 2231 N N . PRO A 1 315 ? 13.860 68.503 -31.409 1.00 89.94 383 PRO A N 1
ATOM 2232 C CA . PRO A 1 315 ? 13.341 68.617 -30.038 1.00 89.57 383 PRO A CA 1
ATOM 2233 C C . PRO A 1 315 ? 14.194 69.523 -29.147 1.00 89.46 383 PRO A C 1
ATOM 2234 O O . PRO A 1 315 ? 15.415 69.552 -29.298 1.00 89.34 383 PRO A O 1
ATOM 2238 N N . ASN A 1 316 ? 13.557 70.248 -28.227 1.00 76.26 384 ASN A N 1
ATOM 2239 C CA . ASN A 1 316 ? 14.283 71.099 -27.296 1.00 77.06 384 ASN A CA 1
ATOM 2240 C C . ASN A 1 316 ? 14.536 70.392 -25.968 1.00 78.37 384 ASN A C 1
ATOM 2241 O O . ASN A 1 316 ? 14.547 69.164 -25.908 1.00 78.31 384 ASN A O 1
ATOM 2246 N N . VAL A 1 317 ? 14.734 71.169 -24.908 1.00 62.22 385 VAL A N 1
ATOM 2247 C CA . VAL A 1 317 ? 15.038 70.603 -23.608 1.00 63.32 385 VAL A CA 1
ATOM 2248 C C . VAL A 1 317 ? 13.803 70.064 -22.936 1.00 64.07 385 VAL A C 1
ATOM 2249 O O . VAL A 1 317 ? 13.867 69.094 -22.207 1.00 64.28 385 VAL A O 1
ATOM 2253 N N . ASN A 1 318 ? 12.675 70.707 -23.178 1.00 69.99 386 ASN A N 1
ATOM 2254 C CA . ASN A 1 318 ? 11.433 70.282 -22.580 1.00 70.49 386 ASN A CA 1
ATOM 2255 C C . ASN A 1 318 ? 11.015 68.963 -23.146 1.00 69.67 386 ASN A C 1
ATOM 2256 O O . ASN A 1 318 ? 10.497 68.114 -22.443 1.00 69.94 386 ASN A O 1
ATOM 2261 N N . THR A 1 319 ? 11.240 68.800 -24.437 1.00 63.50 387 THR A N 1
ATOM 2262 C CA . THR A 1 319 ? 10.940 67.556 -25.113 1.00 63.16 387 THR A CA 1
ATOM 2263 C C . THR A 1 319 ? 11.853 66.442 -24.621 1.00 63.22 387 THR A C 1
ATOM 2264 O O . THR A 1 319 ? 11.415 65.335 -24.364 1.00 63.43 387 THR A O 1
ATOM 2268 N N . TYR A 1 320 ? 13.130 66.755 -24.476 1.00 66.54 388 TYR A N 1
ATOM 2269 C CA . TYR A 1 320 ? 14.097 65.787 -24.006 1.00 66.27 388 TYR A CA 1
ATOM 2270 C C . TYR A 1 320 ? 13.843 65.368 -22.572 1.00 66.96 388 TYR A C 1
ATOM 2271 O O . TYR A 1 320 ? 13.884 64.191 -22.272 1.00 66.99 388 TYR A O 1
ATOM 2280 N N . ASN A 1 321 ? 13.589 66.323 -21.684 1.00 59.00 389 ASN A N 1
ATOM 2281 C CA . ASN A 1 321 ? 13.309 65.997 -20.293 1.00 59.59 389 ASN A CA 1
ATOM 2282 C C . ASN A 1 321 ? 12.123 65.083 -20.189 1.00 59.71 389 ASN A C 1
ATOM 2283 O O . ASN A 1 321 ? 12.063 64.216 -19.338 1.00 60.01 389 ASN A O 1
ATOM 2288 N N . LEU A 1 322 ? 11.165 65.319 -21.062 1.00 60.44 390 LEU A N 1
ATOM 2289 C CA . LEU A 1 322 ? 9.968 64.530 -21.121 1.00 60.79 390 LEU A CA 1
ATOM 2290 C C . LEU A 1 322 ? 10.354 63.096 -21.370 1.00 60.96 390 LEU A C 1
ATOM 2291 O O . LEU A 1 322 ? 9.881 62.194 -20.701 1.00 61.76 390 LEU A O 1
ATOM 2296 N N . VAL A 1 323 ? 11.244 62.895 -22.328 1.00 60.26 391 VAL A N 1
ATOM 2297 C CA . VAL A 1 323 ? 11.671 61.565 -22.712 1.00 60.65 391 VAL A CA 1
ATOM 2298 C C . VAL A 1 323 ? 12.511 60.926 -21.626 1.00 61.03 391 VAL A C 1
ATOM 2299 O O . VAL A 1 323 ? 12.392 59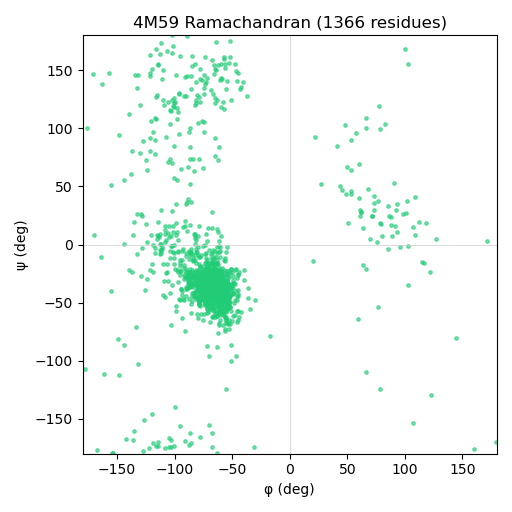.747 -21.345 1.00 62.16 391 VAL A O 1
ATOM 2303 N N . LEU A 1 324 ? 13.361 61.727 -21.009 1.00 57.02 392 LEU A N 1
ATOM 2304 C CA . LEU A 1 324 ? 14.212 61.253 -19.939 1.00 57.23 392 LEU A CA 1
ATOM 2305 C C . LEU A 1 324 ? 13.390 60.775 -18.768 1.00 58.10 392 LEU A C 1
ATOM 2306 O O . LEU A 1 324 ? 13.678 59.743 -18.180 1.00 58.76 392 LEU A O 1
ATOM 2311 N N . GLY A 1 325 ? 12.353 61.527 -18.437 1.00 67.47 393 GLY A N 1
ATOM 2312 C CA . GLY A 1 325 ? 11.496 61.184 -17.333 1.00 68.17 393 GLY A CA 1
ATOM 2313 C C . GLY A 1 325 ? 10.898 59.821 -17.505 1.00 69.41 393 GLY A C 1
ATOM 2314 O O . GLY A 1 325 ? 10.840 59.041 -16.573 1.00 70.24 393 GLY A O 1
ATOM 2315 N N . MET A 1 326 ? 10.437 59.556 -18.725 1.00 80.20 394 MET A N 1
ATOM 2316 C CA . MET A 1 326 ? 9.878 58.264 -19.082 1.00 82.02 394 MET A CA 1
ATOM 2317 C C . MET A 1 326 ? 10.903 57.181 -18.822 1.00 82.91 394 MET A C 1
ATOM 2318 O O . MET A 1 326 ? 10.594 56.134 -18.252 1.00 84.84 394 MET A O 1
ATOM 2323 N N . LEU A 1 327 ? 12.134 57.435 -19.248 1.00 73.48 395 LEU A N 1
ATOM 2324 C CA . LEU A 1 327 ? 13.195 56.474 -19.068 1.00 74.17 395 LEU A CA 1
ATOM 2325 C C . LEU A 1 327 ? 13.557 56.356 -17.611 1.00 73.93 395 LEU A C 1
ATOM 2326 O O . LEU A 1 327 ? 14.116 55.363 -17.184 1.00 74.81 395 LEU A O 1
ATOM 2331 N N . GLY A 1 328 ? 13.241 57.393 -16.854 1.00 71.42 396 GLY A N 1
ATOM 2332 C CA . GLY A 1 328 ? 13.621 57.448 -15.466 1.00 70.97 396 GLY A CA 1
ATOM 2333 C C . GLY A 1 328 ? 12.970 56.344 -14.694 1.00 72.60 396 GLY A C 1
ATOM 2334 O O . GLY A 1 328 ? 13.620 55.581 -14.003 1.00 72.88 396 GLY A O 1
ATOM 2335 N N . LYS A 1 329 ? 11.687 56.226 -14.912 1.00 77.49 397 LYS A N 1
ATOM 2336 C CA . LYS A 1 329 ? 10.893 55.289 -14.192 1.00 79.65 397 LYS A CA 1
ATOM 2337 C C . LYS A 1 329 ? 11.255 53.900 -14.525 1.00 81.74 397 LYS A C 1
ATOM 2338 O O . LYS A 1 329 ? 10.892 52.991 -13.834 1.00 83.86 397 LYS A O 1
ATOM 2344 N N . LYS A 1 330 ? 11.958 53.729 -15.638 1.00 77.37 398 LYS A N 1
ATOM 2345 C CA . LYS A 1 330 ? 12.435 52.416 -16.055 1.00 79.39 398 LYS A CA 1
ATOM 2346 C C . LYS A 1 330 ? 13.906 52.312 -15.696 1.00 77.43 398 LYS A C 1
ATOM 2347 O O . LYS A 1 330 ? 14.525 51.259 -15.833 1.00 78.28 398 LYS A O 1
ATOM 2353 N N . SER A 1 331 ? 14.451 53.427 -15.228 1.00 78.04 399 SER A N 1
ATOM 2354 C CA . SER A 1 331 ? 15.834 53.495 -14.808 1.00 76.32 399 SER A CA 1
ATOM 2355 C C . SER A 1 331 ? 16.757 53.000 -15.888 1.00 76.49 399 SER A C 1
ATOM 2356 O O . SER A 1 331 ? 17.688 52.260 -15.627 1.00 76.29 399 SER A O 1
ATOM 2359 N N . ARG A 1 332 ? 16.495 53.410 -17.115 1.00 84.13 400 ARG A N 1
ATOM 2360 C CA . ARG A 1 332 ? 17.315 52.965 -18.224 1.00 84.60 400 ARG A CA 1
ATOM 2361 C C . ARG A 1 332 ? 18.540 53.836 -18.323 1.00 82.47 400 ARG A C 1
ATOM 2362 O O . ARG A 1 332 ? 18.655 54.665 -19.209 1.00 81.68 400 ARG A O 1
ATOM 2370 N N . PHE A 1 333 ? 19.461 53.638 -17.386 1.00 77.26 401 PHE A N 1
ATOM 2371 C CA . PHE A 1 333 ? 20.642 54.480 -17.238 1.00 75.63 401 PHE A CA 1
ATOM 2372 C C . PHE A 1 333 ? 21.416 54.759 -18.527 1.00 75.32 401 PHE A C 1
ATOM 2373 O O . PHE A 1 333 ? 21.566 55.912 -18.929 1.00 74.15 401 PHE A O 1
ATOM 2381 N N . THR A 1 334 ? 21.926 53.709 -19.165 1.00 74.01 402 THR A N 1
ATOM 2382 C CA . THR A 1 334 ? 22.820 53.888 -20.292 1.00 73.68 402 THR A CA 1
ATOM 2383 C C . THR A 1 334 ? 22.230 54.723 -21.405 1.00 73.23 402 THR A C 1
ATOM 2384 O O . THR A 1 334 ? 22.897 55.575 -21.964 1.00 71.66 402 THR A O 1
ATOM 2388 N N . VAL A 1 335 ? 20.968 54.476 -21.718 1.00 69.26 403 VAL A N 1
ATOM 2389 C CA . VAL A 1 335 ? 20.271 55.224 -22.753 1.00 68.64 403 VAL A CA 1
ATOM 2390 C C . VAL A 1 335 ? 19.980 56.648 -22.305 1.00 66.60 403 VAL A C 1
ATOM 2391 O O . VAL A 1 335 ? 20.029 57.579 -23.095 1.00 65.16 403 VAL A O 1
ATOM 2395 N N . MET A 1 336 ? 19.690 56.817 -21.026 1.00 63.41 404 MET A N 1
ATOM 2396 C CA . MET A 1 336 ? 19.523 58.140 -20.473 1.00 62.09 404 MET A CA 1
ATOM 2397 C C . MET A 1 336 ? 20.789 58.946 -20.679 1.00 60.67 404 MET A C 1
ATOM 2398 O O . MET A 1 336 ? 20.747 60.106 -21.043 1.00 59.68 404 MET A O 1
ATOM 2403 N N . LEU A 1 337 ? 21.927 58.313 -20.469 1.00 58.90 405 LEU A N 1
ATOM 2404 C CA . LEU A 1 337 ? 23.199 58.990 -20.625 1.00 57.62 405 LEU A CA 1
ATOM 2405 C C . LEU A 1 337 ? 23.531 59.295 -22.066 1.00 56.61 405 LEU A C 1
ATOM 2406 O O . LEU A 1 337 ? 24.030 60.363 -22.364 1.00 55.31 405 LEU A O 1
ATOM 2411 N N . GLU A 1 338 ? 23.271 58.341 -22.946 1.00 70.28 406 GLU A N 1
ATOM 2412 C CA . GLU A 1 338 ? 23.412 58.548 -24.374 1.00 69.47 406 GLU A CA 1
ATOM 2413 C C . GLU A 1 338 ? 22.628 59.782 -24.736 1.00 68.35 406 GLU A C 1
ATOM 2414 O O . GLU A 1 338 ? 23.098 60.647 -25.450 1.00 66.89 406 GLU A O 1
ATOM 2420 N N . MET A 1 339 ? 21.422 59.851 -24.210 1.00 79.23 407 MET A N 1
ATOM 2421 C CA . MET A 1 339 ? 20.498 60.894 -24.583 1.00 78.62 407 MET A CA 1
ATOM 2422 C C . MET A 1 339 ? 20.943 62.243 -24.078 1.00 77.76 407 MET A C 1
ATOM 2423 O O . MET A 1 339 ? 20.723 63.250 -24.721 1.00 77.00 407 MET A O 1
ATOM 2428 N N . LEU A 1 340 ? 21.587 62.251 -22.915 1.00 76.48 408 LEU A N 1
ATOM 2429 C CA . LEU A 1 340 ? 22.113 63.482 -22.341 1.00 76.22 408 LEU A CA 1
ATOM 2430 C C . LEU A 1 340 ? 23.252 64.027 -23.198 1.00 74.73 408 LEU A C 1
ATOM 2431 O O . LEU A 1 340 ? 23.435 65.239 -23.306 1.00 74.37 408 LEU A O 1
ATOM 2436 N N . GLY A 1 341 ? 24.012 63.120 -23.803 1.00 74.09 409 GLY A N 1
ATOM 2437 C CA . GLY A 1 341 ? 25.108 63.500 -24.665 1.00 73.13 409 GLY A CA 1
ATOM 2438 C C . GLY A 1 341 ? 24.622 64.014 -25.998 1.00 73.43 409 GLY A C 1
ATOM 2439 O O . GLY A 1 341 ? 25.096 65.026 -26.487 1.00 73.74 409 GLY A O 1
ATOM 2440 N N . GLU A 1 342 ? 23.675 63.338 -26.585 1.00 90.14 410 GLU A N 1
ATOM 2441 C CA . GLU A 1 342 ? 23.130 63.786 -27.828 1.00 90.61 410 GLU A CA 1
ATOM 2442 C C . GLU A 1 342 ? 22.541 65.130 -27.653 1.00 90.33 410 GLU A C 1
ATOM 2443 O O . GLU A 1 342 ? 22.574 65.935 -28.537 1.00 90.84 410 GLU A O 1
ATOM 2449 N N . MET A 1 343 ? 21.973 65.373 -26.487 1.00 77.62 411 MET A N 1
ATOM 2450 C CA . MET A 1 343 ? 21.459 66.688 -26.194 1.00 77.78 411 MET A CA 1
ATOM 2451 C C . MET A 1 343 ? 22.545 67.679 -26.382 1.00 78.07 411 MET A C 1
ATOM 2452 O O . MET A 1 343 ? 22.509 68.433 -27.302 1.00 78.62 411 MET A O 1
ATOM 2457 N N . SER A 1 344 ? 23.559 67.628 -25.540 1.00 80.77 412 SER A N 1
ATOM 2458 C CA . SER A 1 344 ? 24.622 68.635 -25.537 1.00 81.28 412 SER A CA 1
ATOM 2459 C C . SER A 1 344 ? 25.506 68.618 -26.763 1.00 82.20 412 SER A C 1
ATOM 2460 O O . SER A 1 344 ? 26.359 69.461 -26.962 1.00 83.11 412 SER A O 1
ATOM 2463 N N . ARG A 1 345 ? 25.297 67.623 -27.584 1.00 93.53 413 ARG A N 1
ATOM 2464 C CA . ARG A 1 345 ? 26.074 67.521 -28.799 1.00 94.99 413 ARG A CA 1
ATOM 2465 C C . ARG A 1 345 ? 25.298 68.099 -29.960 1.00 95.80 413 ARG A C 1
ATOM 2466 O O . ARG A 1 345 ? 25.880 68.660 -30.875 1.00 97.26 413 ARG A O 1
ATOM 2474 N N . SER A 1 346 ? 23.979 67.960 -29.909 1.00 83.38 414 SER A N 1
ATOM 2475 C CA . SER A 1 346 ? 23.118 68.444 -30.972 1.00 84.12 414 SER A CA 1
ATOM 2476 C C . SER A 1 346 ? 22.710 69.853 -30.673 1.00 84.25 414 SER A C 1
ATOM 2477 O O . SER A 1 346 ? 22.073 70.506 -31.485 0.10 85.06 414 SER A O 1
ATOM 2480 N N . GLY A 1 347 ? 23.061 70.324 -29.494 1.00 98.42 415 GLY A N 1
ATOM 2481 C CA . GLY A 1 347 ? 22.836 71.709 -29.164 1.00 98.88 415 GLY A CA 1
ATOM 2482 C C . GLY A 1 347 ? 21.985 71.930 -27.942 1.00 97.95 415 GLY A C 1
ATOM 2483 O O . GLY A 1 347 ? 22.073 72.974 -27.310 1.00 98.39 415 GLY A O 1
ATOM 2484 N N . CYS A 1 348 ? 21.158 70.951 -27.601 1.00 107.41 416 CYS A N 1
ATOM 2485 C CA . CYS A 1 348 ? 20.229 71.114 -26.499 1.00 107.20 416 CYS A CA 1
ATOM 2486 C C . CYS A 1 348 ? 20.939 71.040 -25.172 1.00 107.40 416 CYS A C 1
ATOM 2487 O O . CYS A 1 348 ? 21.334 69.975 -24.730 1.00 107.28 416 CYS A O 1
ATOM 2490 N N . THR A 1 349 ? 21.098 72.187 -24.537 1.00 68.57 417 THR A N 1
ATOM 2491 C CA . THR A 1 349 ? 21.792 72.253 -23.280 1.00 69.90 417 THR A CA 1
ATOM 2492 C C . THR A 1 349 ? 20.831 72.070 -22.137 1.00 72.33 417 THR A C 1
ATOM 2493 O O . THR A 1 349 ? 19.821 72.747 -22.061 1.00 73.50 417 THR A O 1
ATOM 2497 N N . PRO A 1 350 ? 21.148 71.141 -21.244 1.00 65.25 418 PRO A N 1
ATOM 2498 C CA . PRO A 1 350 ? 20.340 70.745 -20.110 1.00 67.18 418 PRO A CA 1
ATOM 2499 C C . PRO A 1 350 ? 20.025 71.899 -19.200 1.00 69.13 418 PRO A C 1
ATOM 2500 O O . PRO A 1 350 ? 20.705 72.906 -19.211 1.00 69.61 418 PRO A O 1
ATOM 2504 N N . ASN A 1 351 ? 18.980 71.731 -18.414 1.00 64.96 419 ASN A N 1
ATOM 2505 C CA . ASN A 1 351 ? 18.599 72.717 -17.445 1.00 67.28 419 ASN A CA 1
ATOM 2506 C C . ASN A 1 351 ? 18.467 72.053 -16.104 1.00 68.23 419 ASN A C 1
ATOM 2507 O O . ASN A 1 351 ? 18.733 70.879 -15.972 1.00 66.99 419 ASN A O 1
ATOM 2512 N N . ARG A 1 352 ? 18.062 72.824 -15.098 1.00 81.14 420 ARG A N 1
ATOM 2513 C CA . ARG A 1 352 ? 17.928 72.316 -13.737 1.00 82.04 420 ARG A CA 1
ATOM 2514 C C . ARG A 1 352 ? 16.888 71.208 -13.667 1.00 80.22 420 ARG A C 1
ATOM 2515 O O . ARG A 1 352 ? 16.826 70.450 -12.701 1.00 79.96 420 ARG A O 1
ATOM 2523 N N . VAL A 1 353 ? 16.069 71.130 -14.708 1.00 57.05 421 VAL A N 1
ATOM 2524 C CA . VAL A 1 353 ? 14.998 70.163 -14.788 1.00 55.49 421 VAL A CA 1
ATOM 2525 C C . VAL A 1 353 ? 15.534 68.900 -15.387 1.00 53.83 421 VAL A C 1
ATOM 2526 O O . VAL A 1 353 ? 15.149 67.814 -15.012 1.00 52.96 421 VAL A O 1
ATOM 2530 N N . THR A 1 354 ? 16.435 69.073 -16.338 1.00 56.45 422 THR A N 1
ATOM 2531 C CA . THR A 1 354 ? 17.088 67.964 -16.982 1.00 54.98 422 THR A CA 1
ATOM 2532 C C . THR A 1 354 ? 17.864 67.171 -15.970 1.00 55.09 422 THR A C 1
ATOM 2533 O O . THR A 1 354 ? 17.708 65.977 -15.879 1.00 54.23 422 THR A O 1
ATOM 2537 N N . TRP A 1 355 ? 18.682 67.845 -15.180 1.00 54.97 423 TRP A N 1
ATOM 2538 C CA . TRP A 1 355 ? 19.485 67.168 -14.185 1.00 55.20 423 TRP A CA 1
ATOM 2539 C C . TRP A 1 355 ? 18.655 66.487 -13.121 1.00 55.27 423 TRP A C 1
ATOM 2540 O O . TRP A 1 355 ? 18.935 65.368 -12.730 1.00 54.54 423 TRP A O 1
ATOM 2551 N N . ASN A 1 356 ? 17.659 67.208 -12.618 1.00 79.42 424 ASN A N 1
ATOM 2552 C CA . ASN A 1 356 ? 16.804 66.700 -11.555 1.00 79.11 424 ASN A CA 1
ATOM 2553 C C . ASN A 1 356 ? 16.034 65.479 -12.027 1.00 77.50 424 ASN A C 1
ATOM 2554 O O . ASN A 1 356 ? 15.783 64.550 -11.261 1.00 76.96 424 ASN A O 1
ATOM 2559 N N . THR A 1 357 ? 15.660 65.492 -13.301 1.00 55.85 425 THR A N 1
ATOM 2560 C CA . THR A 1 357 ? 14.981 64.380 -13.899 1.00 54.90 425 THR A CA 1
ATOM 2561 C C . THR A 1 357 ? 15.952 63.226 -13.897 1.00 54.48 425 THR A C 1
ATOM 2562 O O . THR A 1 357 ? 15.591 62.108 -13.577 1.00 54.30 425 THR A O 1
ATOM 2566 N N . MET A 1 358 ? 17.203 63.508 -14.242 1.00 59.16 426 MET A N 1
ATOM 2567 C CA . MET A 1 358 ? 18.218 62.465 -14.325 1.00 58.73 426 MET A CA 1
ATOM 2568 C C . MET A 1 358 ? 18.545 61.834 -12.974 1.00 59.01 426 MET A C 1
ATOM 2569 O O . MET A 1 358 ? 19.003 60.697 -12.916 1.00 58.72 426 MET A O 1
ATOM 2574 N N . LEU A 1 359 ? 18.312 62.564 -11.885 1.00 64.95 427 LEU A N 1
ATOM 2575 C CA . LEU A 1 359 ? 18.639 62.049 -10.569 1.00 65.17 427 LEU A CA 1
ATOM 2576 C C . LEU A 1 359 ? 17.415 61.558 -9.823 1.00 64.93 427 LEU A C 1
ATOM 2577 O O . LEU A 1 359 ? 17.511 61.081 -8.700 1.00 65.08 427 LEU A O 1
ATOM 2582 N N . ALA A 1 360 ? 16.261 61.682 -10.451 1.00 91.07 428 ALA A N 1
ATOM 2583 C CA . ALA A 1 360 ? 15.028 61.239 -9.846 1.00 91.15 428 ALA A CA 1
ATOM 2584 C C . ALA A 1 360 ? 14.780 59.810 -10.242 1.00 91.29 428 ALA A C 1
ATOM 2585 O O . ALA A 1 360 ? 13.656 59.334 -10.207 1.00 91.90 428 ALA A O 1
ATOM 2587 N N . VAL A 1 361 ? 15.844 59.137 -10.665 1.00 70.77 429 VAL A N 1
ATOM 2588 C CA . VAL A 1 361 ? 15.743 57.797 -11.227 1.00 71.28 429 VAL A CA 1
ATOM 2589 C C . VAL A 1 361 ? 15.329 56.758 -10.194 1.00 72.26 429 VAL A C 1
ATOM 2590 O O . VAL A 1 361 ? 15.489 56.957 -8.991 1.00 72.28 429 VAL A O 1
ATOM 2594 N N . SER A 1 362 ? 14.791 55.646 -10.681 0.60 69.53 430 SER A N 1
ATOM 2595 C CA . SER A 1 362 ? 14.328 54.566 -9.820 0.60 71.29 430 SER A CA 1
ATOM 2596 C C . SER A 1 362 ? 15.493 53.714 -9.332 0.60 71.22 430 SER A C 1
ATOM 2597 O O . SER A 1 362 ? 16.290 53.224 -10.130 0.60 70.78 430 SER A O 1
ATOM 2600 N N . GLY A 1 363 ? 15.581 53.538 -8.020 1.00 83.93 431 GLY A N 1
ATOM 2601 C CA . GLY A 1 363 ? 16.629 52.731 -7.427 1.00 84.13 431 GLY A CA 1
ATOM 2602 C C . GLY A 1 363 ? 16.831 51.428 -8.172 1.00 85.10 431 GLY A C 1
ATOM 2603 O O . GLY A 1 363 ? 15.882 50.860 -8.717 1.00 86.78 431 GLY A O 1
ATOM 2604 N N . LYS A 1 364 ? 18.070 50.952 -8.203 1.00 76.49 432 LYS A N 1
ATOM 2605 C CA . LYS A 1 364 ? 18.395 49.720 -8.909 1.00 77.23 432 LYS A CA 1
ATOM 2606 C C . LYS A 1 364 ? 19.883 49.402 -8.811 1.00 76.07 432 LYS A C 1
ATOM 2607 O O . LYS A 1 364 ? 20.611 50.025 -8.042 1.00 75.17 432 LYS A O 1
ATOM 2613 N N . ARG A 1 365 ? 20.322 48.423 -9.592 1.00 76.64 433 ARG A N 1
ATOM 2614 C CA . ARG A 1 365 ? 21.717 48.000 -9.587 1.00 75.76 433 ARG A CA 1
ATOM 2615 C C . ARG A 1 365 ? 22.552 48.861 -10.526 1.00 74.03 433 ARG A C 1
ATOM 2616 O O . ARG A 1 365 ? 22.163 49.106 -11.664 1.00 73.96 433 ARG A O 1
ATOM 2624 N N . GLY A 1 366 ? 23.707 49.310 -10.041 1.00 57.72 434 GLY A N 1
ATOM 2625 C CA . GLY A 1 366 ? 24.604 50.122 -10.837 1.00 56.58 434 GLY A CA 1
ATOM 2626 C C . GLY A 1 366 ? 24.168 51.571 -10.932 1.00 55.99 434 GLY A C 1
ATOM 2627 O O . GLY A 1 366 ? 24.605 52.303 -11.817 1.00 55.46 434 GLY A O 1
ATOM 2628 N N . MET A 1 367 ? 23.305 51.985 -10.010 1.00 57.87 435 MET A N 1
ATOM 2629 C CA . MET A 1 367 ? 22.797 53.351 -10.001 1.00 57.46 435 MET A CA 1
ATOM 2630 C C . MET A 1 367 ? 23.843 54.337 -9.498 1.00 57.11 435 MET A C 1
ATOM 2631 O O . MET A 1 367 ? 23.868 55.494 -9.911 1.00 56.87 435 MET A O 1
ATOM 2636 N N . GLU A 1 368 ? 24.708 53.873 -8.603 1.00 70.93 436 GLU A N 1
ATOM 2637 C CA . GLU A 1 368 ? 25.733 54.727 -8.016 1.00 71.15 436 GLU A CA 1
ATOM 2638 C C . GLU A 1 368 ? 26.674 55.304 -9.067 1.00 70.66 436 GLU A C 1
ATOM 2639 O O . GLU A 1 368 ? 27.069 56.466 -8.983 1.00 70.94 436 GLU A O 1
ATOM 2645 N N . ASP A 1 369 ? 27.036 54.491 -10.052 1.00 59.90 437 ASP A N 1
ATOM 2646 C CA . ASP A 1 369 ? 27.948 54.924 -11.082 1.00 59.42 437 ASP A CA 1
ATOM 2647 C C . ASP A 1 369 ? 27.246 55.856 -12.019 1.00 59.15 437 ASP A C 1
ATOM 2648 O O . ASP A 1 369 ? 27.846 56.754 -12.581 1.00 58.77 437 ASP A O 1
ATOM 2653 N N . TYR A 1 370 ? 25.956 55.638 -12.183 1.00 50.38 438 TYR A N 1
ATOM 2654 C CA . TYR A 1 370 ? 25.145 56.484 -13.021 1.00 50.24 438 TYR A CA 1
ATOM 2655 C C . TYR A 1 370 ? 25.140 57.880 -12.466 1.00 50.41 438 TYR A C 1
ATOM 2656 O O . TYR A 1 370 ? 25.476 58.821 -13.151 1.00 50.07 438 TYR A O 1
ATOM 2665 N N . VAL A 1 371 ? 24.779 57.999 -11.201 1.00 48.61 439 VAL A N 1
ATOM 2666 C CA . VAL A 1 371 ? 24.736 59.279 -10.534 1.00 49.37 439 VAL A CA 1
ATOM 2667 C C . VAL A 1 371 ? 26.072 59.975 -10.587 1.00 49.55 439 VAL A C 1
ATOM 2668 O O . VAL A 1 371 ? 26.148 61.179 -10.734 1.00 49.98 439 VAL A O 1
ATOM 2672 N N . THR A 1 372 ? 27.134 59.205 -10.474 1.00 49.83 440 THR A N 1
ATOM 2673 C CA . THR A 1 372 ? 28.454 59.766 -10.575 1.00 49.57 440 THR A CA 1
ATOM 2674 C C . THR A 1 372 ? 28.662 60.262 -11.978 1.00 48.34 440 THR A C 1
ATOM 2675 O O . THR A 1 372 ? 29.282 61.285 -12.193 1.00 47.99 440 THR A O 1
ATOM 2679 N N . ARG A 1 373 ? 28.118 59.539 -12.944 1.00 62.81 441 ARG A N 1
ATOM 2680 C CA . ARG A 1 373 ? 28.303 59.896 -14.336 1.00 61.63 441 ARG A CA 1
ATOM 2681 C C . ARG A 1 373 ? 27.483 61.105 -14.714 1.00 61.66 441 ARG A C 1
ATOM 2682 O O . ARG A 1 373 ? 27.804 61.797 -15.660 1.00 60.67 441 ARG A O 1
ATOM 2690 N N . VAL A 1 374 ? 26.420 61.351 -13.966 1.00 46.19 442 VAL A N 1
ATOM 2691 C CA . VAL A 1 374 ? 25.576 62.510 -14.166 1.00 46.64 442 VAL A CA 1
ATOM 2692 C C . VAL A 1 374 ? 26.192 63.710 -13.511 1.00 47.52 442 VAL A C 1
ATOM 2693 O O . VAL A 1 374 ? 26.289 64.775 -14.094 1.00 47.44 442 VAL A O 1
ATOM 2697 N N . LEU A 1 375 ? 26.618 63.521 -12.279 1.00 52.97 443 LEU A N 1
ATOM 2698 C CA . LEU A 1 375 ? 27.271 64.549 -11.512 1.00 54.22 443 LEU A CA 1
ATOM 2699 C C . LEU A 1 375 ? 28.545 65.008 -12.191 1.00 52.83 443 LEU A C 1
ATOM 2700 O O . LEU A 1 375 ? 28.930 66.154 -12.102 1.00 53.51 443 LEU A O 1
ATOM 2705 N N . GLU A 1 376 ? 29.184 64.085 -12.888 1.00 61.49 444 GLU A N 1
ATOM 2706 C CA . GLU A 1 376 ? 30.373 64.377 -13.661 1.00 59.71 444 GLU A CA 1
ATOM 2707 C C . GLU A 1 376 ? 30.043 65.355 -14.765 1.00 59.01 444 GLU A C 1
ATOM 2708 O O . GLU A 1 376 ? 30.880 66.130 -15.192 1.00 57.97 444 GLU A O 1
ATOM 2714 N N . GLY A 1 377 ? 28.801 65.307 -15.224 1.00 59.86 445 GLY A N 1
ATOM 2715 C CA . GLY A 1 377 ? 28.323 66.200 -16.255 1.00 59.41 445 GLY A CA 1
ATOM 2716 C C . GLY A 1 377 ? 27.768 67.490 -15.708 1.00 61.51 445 GLY A C 1
ATOM 2717 O O . GLY A 1 377 ? 27.780 68.505 -16.377 1.00 61.30 445 GLY A O 1
ATOM 2718 N N . MET A 1 378 ? 27.267 67.452 -14.488 1.00 67.95 446 MET A N 1
ATOM 2719 C CA . MET A 1 378 ? 26.798 68.659 -13.846 1.00 70.64 446 MET A CA 1
ATOM 2720 C C . MET A 1 378 ? 27.988 69.546 -13.587 1.00 70.85 446 MET A C 1
ATOM 2721 O O . MET A 1 378 ? 27.932 70.749 -13.776 1.00 71.77 446 MET A O 1
ATOM 2726 N N . ARG A 1 379 ? 29.078 68.929 -13.178 1.00 64.62 447 ARG A N 1
ATOM 2727 C CA . ARG A 1 379 ? 30.262 69.677 -12.847 1.00 64.39 447 ARG A CA 1
ATOM 2728 C C . ARG A 1 379 ? 30.890 70.302 -14.059 1.00 62.02 447 ARG A C 1
ATOM 2729 O O . ARG A 1 379 ? 31.105 71.498 -14.090 1.00 62.63 447 ARG A O 1
ATOM 2737 N N . SER A 1 380 ? 31.190 69.483 -15.062 1.00 69.83 448 SER A N 1
ATOM 2738 C CA . SER A 1 380 ? 31.804 69.969 -16.292 1.00 67.42 448 SER A CA 1
ATOM 2739 C C . SER A 1 380 ? 30.898 70.966 -17.004 1.00 68.03 448 SER A C 1
ATOM 2740 O O . SER A 1 380 ? 31.366 71.798 -17.783 1.00 67.12 448 SER A O 1
ATOM 2743 N N . SER A 1 381 ? 29.599 70.875 -16.736 1.00 94.37 449 SER A N 1
ATOM 2744 C CA . SER A 1 381 ? 28.626 71.765 -17.350 1.00 95.17 449 SER A CA 1
ATOM 2745 C C . SER A 1 381 ? 28.720 73.175 -16.769 1.00 97.14 449 SER A C 1
ATOM 2746 O O . SER A 1 381 ? 27.869 74.022 -17.034 1.00 98.42 449 SER A O 1
ATOM 2749 N N . GLY A 1 382 ? 29.760 73.413 -15.977 1.00 130.49 450 GLY A N 1
ATOM 2750 C CA . GLY A 1 382 ? 29.967 74.709 -15.359 1.00 132.49 450 GLY A CA 1
ATOM 2751 C C . GLY A 1 382 ? 28.689 75.289 -14.788 1.00 135.82 450 GLY A C 1
ATOM 2752 O O . GLY A 1 382 ? 28.343 76.438 -15.061 1.00 137.03 450 GLY A O 1
ATOM 2753 N N . VAL A 1 383 ? 27.984 74.489 -13.995 1.00 117.97 451 VAL A N 1
ATOM 2754 C CA . VAL A 1 383 ? 26.735 74.925 -13.383 1.00 120.98 451 VAL A CA 1
ATOM 2755 C C . VAL A 1 383 ? 26.843 74.943 -11.861 1.00 123.67 451 VAL A C 1
ATOM 2756 O O . VAL A 1 383 ? 26.897 73.892 -11.222 1.00 123.56 451 VAL A O 1
ATOM 2760 N N . GLU A 1 384 ? 26.876 76.143 -11.289 1.00 88.56 452 GLU A N 1
ATOM 2761 C CA . GLU A 1 384 ? 26.977 76.297 -9.844 1.00 91.34 452 GLU A CA 1
ATOM 2762 C C . GLU A 1 384 ? 25.928 75.460 -9.125 1.00 92.67 452 GLU A C 1
ATOM 2763 O O . GLU A 1 384 ? 24.732 75.588 -9.385 1.00 93.66 452 GLU A O 1
ATOM 2765 N N . LEU A 1 385 ? 26.381 74.602 -8.216 1.00 69.70 453 LEU A N 1
ATOM 2766 C CA . LEU A 1 385 ? 25.493 73.751 -7.465 1.00 70.69 453 LEU A CA 1
ATOM 2767 C C . LEU A 1 385 ? 24.813 74.566 -6.402 1.00 74.60 453 LEU A C 1
ATOM 2768 O O . LEU A 1 385 ? 25.419 75.438 -5.801 1.00 76.19 453 LEU A O 1
ATOM 2773 N N . SER A 1 386 ? 23.546 74.282 -6.170 1.00 81.57 454 SER A N 1
ATOM 2774 C CA . SER A 1 386 ? 22.761 75.047 -5.234 1.00 84.77 454 SER A CA 1
ATOM 2775 C C . SER A 1 386 ? 22.449 74.166 -4.066 1.00 83.14 454 SER A C 1
ATOM 2776 O O . SER A 1 386 ? 22.728 72.981 -4.099 1.00 82.20 454 SER A O 1
ATOM 2779 N N . ARG A 1 387 ? 21.844 74.741 -3.038 1.00 95.32 455 ARG A N 1
ATOM 2780 C CA . ARG A 1 387 ? 21.495 74.002 -1.850 1.00 93.25 455 ARG A CA 1
ATOM 2781 C C . ARG A 1 387 ? 20.572 72.868 -2.208 1.00 90.12 455 ARG A C 1
ATOM 2782 O O . ARG A 1 387 ? 20.589 71.817 -1.586 1.00 88.69 455 ARG A O 1
ATOM 2790 N N . ASP A 1 388 ? 19.769 73.080 -3.232 1.00 71.57 456 ASP A N 1
ATOM 2791 C CA . ASP A 1 388 ? 18.781 72.100 -3.629 1.00 68.35 456 ASP A CA 1
ATOM 2792 C C . ASP A 1 388 ? 19.428 70.928 -4.317 1.00 67.78 456 ASP A C 1
ATOM 2793 O O . ASP A 1 388 ? 19.114 69.781 -4.039 1.00 65.50 456 ASP A O 1
ATOM 2795 N N . THR A 1 389 ? 20.318 71.243 -5.256 1.00 66.55 457 THR A N 1
ATOM 2796 C CA . THR A 1 389 ? 21.005 70.236 -6.044 1.00 65.45 457 THR A CA 1
ATOM 2797 C C . THR A 1 389 ? 21.760 69.287 -5.136 1.00 65.44 457 THR A C 1
ATOM 2798 O O . THR A 1 389 ? 21.760 68.077 -5.353 1.00 62.95 457 THR A O 1
ATOM 2802 N N . TYR A 1 390 ? 22.398 69.840 -4.109 1.00 62.92 458 TYR A N 1
ATOM 2803 C CA . TYR A 1 390 ? 23.115 69.012 -3.165 1.00 63.26 458 TYR A CA 1
ATOM 2804 C C . TYR A 1 390 ? 22.182 68.030 -2.511 1.00 59.84 458 TYR A C 1
ATOM 2805 O O . TYR A 1 390 ? 22.484 66.858 -2.406 1.00 58.38 458 TYR A O 1
ATOM 2814 N N . ASN A 1 391 ? 21.042 68.535 -2.052 1.00 72.28 459 ASN A N 1
ATOM 2815 C CA . ASN A 1 391 ? 20.053 67.703 -1.386 1.00 69.61 459 ASN A CA 1
ATOM 2816 C C . ASN A 1 391 ? 19.601 66.569 -2.283 1.00 67.12 459 ASN A C 1
ATOM 2817 O O . ASN A 1 391 ? 19.295 65.476 -1.812 1.00 65.75 459 ASN A O 1
ATOM 2822 N N . THR A 1 392 ? 19.558 66.833 -3.584 1.00 66.03 460 THR A N 1
ATOM 2823 C CA . THR A 1 392 ? 19.174 65.811 -4.526 1.00 63.80 460 THR A CA 1
ATOM 2824 C C . THR A 1 392 ? 20.272 64.782 -4.645 1.00 63.64 460 THR A C 1
ATOM 2825 O O . THR A 1 392 ? 20.034 63.591 -4.536 1.00 62.10 460 THR A O 1
ATOM 2829 N N . LEU A 1 393 ? 21.486 65.263 -4.892 1.00 58.92 461 LEU A N 1
ATOM 2830 C CA . LEU A 1 393 ? 22.638 64.391 -5.063 1.00 58.70 461 LEU A CA 1
ATOM 2831 C C . LEU A 1 393 ? 22.834 63.518 -3.833 1.00 58.65 461 LEU A C 1
ATOM 2832 O O . LEU A 1 393 ? 23.089 62.322 -3.949 1.00 57.24 461 LEU A O 1
ATOM 2837 N N . ILE A 1 394 ? 22.709 64.116 -2.653 1.00 59.58 462 ILE A N 1
ATOM 2838 C CA . ILE A 1 394 ? 22.823 63.353 -1.433 1.00 59.67 462 ILE A CA 1
ATOM 2839 C C . ILE A 1 394 ? 21.733 62.292 -1.374 1.00 57.35 462 ILE A C 1
ATOM 2840 O O . ILE A 1 394 ? 21.958 61.180 -0.917 1.00 57.10 462 ILE A O 1
ATOM 2845 N N . ALA A 1 395 ? 20.558 62.632 -1.877 1.00 76.22 463 ALA A N 1
ATOM 2846 C CA . ALA A 1 395 ? 19.423 61.733 -1.839 1.00 74.88 463 ALA A CA 1
ATOM 2847 C C . ALA A 1 395 ? 19.595 60.548 -2.768 1.00 73.70 463 ALA A C 1
ATOM 2848 O O . ALA A 1 395 ? 19.299 59.421 -2.401 1.00 73.74 463 ALA A O 1
ATOM 2850 N N . ALA A 1 396 ? 20.075 60.802 -3.977 1.00 65.31 464 ALA A N 1
ATOM 2851 C CA . ALA A 1 396 ? 20.301 59.731 -4.937 1.00 64.25 464 ALA A CA 1
ATOM 2852 C C . ALA A 1 396 ? 21.418 58.803 -4.494 1.00 64.62 464 ALA A C 1
ATOM 2853 O O . ALA A 1 396 ? 21.259 57.597 -4.523 1.00 64.33 464 ALA A O 1
ATOM 2855 N N . TYR A 1 397 ? 22.543 59.383 -4.088 1.00 55.17 465 TYR A N 1
ATOM 2856 C CA . TYR A 1 397 ? 23.662 58.603 -3.578 1.00 55.73 465 TYR A CA 1
ATOM 2857 C C . TYR A 1 397 ? 23.226 57.858 -2.323 1.00 56.50 465 TYR A C 1
ATOM 2858 O O . TYR A 1 397 ? 23.768 56.803 -1.995 1.00 56.82 465 TYR A O 1
ATOM 2867 N N . GLY A 1 398 ? 22.245 58.420 -1.626 1.00 54.64 466 GLY A N 1
ATOM 2868 C CA . GLY A 1 398 ? 21.701 57.800 -0.442 1.00 55.81 466 GLY A CA 1
ATOM 2869 C C . GLY A 1 398 ? 20.666 56.766 -0.779 1.00 55.48 466 GLY A C 1
ATOM 2870 O O . GLY A 1 398 ? 20.401 55.858 -0.014 1.00 57.03 466 GLY A O 1
ATOM 2871 N N . ARG A 1 399 ? 20.084 56.912 -1.952 1.00 67.60 467 ARG A N 1
ATOM 2872 C CA . ARG A 1 399 ? 19.034 56.021 -2.404 1.00 67.76 467 ARG A CA 1
ATOM 2873 C C . ARG A 1 399 ? 19.599 54.730 -2.973 1.00 67.78 467 ARG A C 1
ATOM 2874 O O . ARG A 1 399 ? 18.984 53.681 -2.875 1.00 69.18 467 ARG A O 1
ATOM 2882 N N . CYS A 1 400 ? 20.773 54.805 -3.559 1.00 72.65 468 CYS A N 1
ATOM 2883 C CA . CYS A 1 400 ? 21.441 53.630 -4.054 1.00 72.58 468 CYS A CA 1
ATOM 2884 C C . CYS A 1 400 ? 22.249 53.003 -2.954 1.00 73.95 468 CYS A C 1
ATOM 2885 O O . CYS A 1 400 ? 22.554 51.843 -2.977 1.00 74.62 468 CYS A O 1
ATOM 2888 N N . GLY A 1 401 ? 22.617 53.788 -1.973 1.00 67.00 469 GLY A N 1
ATOM 2889 C CA . GLY A 1 401 ? 23.277 53.250 -0.814 1.00 68.78 469 GLY A CA 1
ATOM 2890 C C . GLY A 1 401 ? 24.736 53.594 -0.774 1.00 68.45 469 GLY A C 1
ATOM 2891 O O . GLY A 1 401 ? 25.489 53.004 -0.025 1.00 69.74 469 GLY A O 1
ATOM 2892 N N . SER A 1 402 ? 25.143 54.558 -1.579 1.00 63.60 470 SER A N 1
ATOM 2893 C CA . SER A 1 402 ? 26.528 54.962 -1.551 1.00 63.85 470 SER A CA 1
ATOM 2894 C C . SER A 1 402 ? 26.759 55.859 -0.378 1.00 65.77 470 SER A C 1
ATOM 2895 O O . SER A 1 402 ? 26.916 57.052 -0.541 1.00 66.14 470 SER A O 1
ATOM 2898 N N . ARG A 1 403 ? 26.781 55.267 0.802 1.00 60.42 471 ARG A N 1
ATOM 2899 C CA . ARG A 1 403 ? 26.964 56.013 2.021 1.00 62.71 471 ARG A CA 1
ATOM 2900 C C . ARG A 1 403 ? 28.168 56.894 1.921 1.00 63.49 471 ARG A C 1
ATOM 2901 O O . ARG A 1 403 ? 28.142 58.046 2.304 1.00 64.98 471 ARG A O 1
ATOM 2909 N N . THR A 1 404 ? 29.229 56.340 1.374 1.00 63.10 472 THR A N 1
ATOM 2910 C CA . THR A 1 404 ? 30.484 57.038 1.284 1.00 63.44 472 THR A CA 1
ATOM 2911 C C . THR A 1 404 ? 30.362 58.333 0.507 1.00 63.13 472 THR A C 1
ATOM 2912 O O . THR A 1 404 ? 30.892 59.353 0.920 1.00 64.24 472 THR A O 1
ATOM 2916 N N . ASN A 1 405 ? 29.643 58.296 -0.605 1.00 55.32 473 ASN A N 1
ATOM 2917 C CA . ASN A 1 405 ? 29.542 59.457 -1.473 1.00 54.98 473 ASN A CA 1
ATOM 2918 C C . ASN A 1 405 ? 28.511 60.470 -1.038 1.00 56.72 473 ASN A C 1
ATOM 2919 O O . ASN A 1 405 ? 28.636 61.647 -1.322 1.00 57.55 473 ASN A O 1
ATOM 2924 N N . ALA A 1 406 ? 27.491 60.008 -0.344 1.00 56.00 474 ALA A N 1
ATOM 2925 C CA . ALA A 1 406 ? 26.516 60.910 0.220 1.00 57.15 474 ALA A CA 1
ATOM 2926 C C . ALA A 1 406 ? 27.180 61.845 1.207 1.00 60.62 474 ALA A C 1
ATOM 2927 O O . ALA A 1 406 ? 26.991 63.046 1.163 1.00 62.32 474 ALA A O 1
ATOM 2929 N N . PHE A 1 407 ? 27.980 61.283 2.097 1.00 59.58 475 PHE A N 1
ATOM 2930 C CA . PHE A 1 407 ? 28.653 62.072 3.106 1.00 61.70 475 PHE A CA 1
ATOM 2931 C C . PHE A 1 407 ? 29.697 62.985 2.511 1.00 60.38 475 PHE A C 1
ATOM 2932 O O . PHE A 1 407 ? 29.958 64.053 3.035 1.00 61.06 475 PHE A O 1
ATOM 2940 N N . LYS A 1 408 ? 30.298 62.567 1.416 1.00 56.71 476 LYS A N 1
ATOM 2941 C CA . LYS A 1 408 ? 31.241 63.426 0.745 1.00 55.07 476 LYS A CA 1
ATOM 2942 C C . LYS A 1 408 ? 30.499 64.576 0.117 1.00 55.92 476 LYS A C 1
ATOM 2943 O O . LYS A 1 408 ? 30.972 65.693 0.104 1.00 56.18 476 LYS A O 1
ATOM 2949 N N . MET A 1 409 ? 29.325 64.280 -0.430 1.00 59.11 477 MET A N 1
ATOM 2950 C CA . MET A 1 409 ? 28.477 65.306 -1.024 1.00 60.00 477 MET A CA 1
ATOM 2951 C C . MET A 1 409 ? 27.993 66.215 0.092 1.00 63.03 477 MET A C 1
ATOM 2952 O O . MET A 1 409 ? 27.854 67.423 -0.083 1.00 64.00 477 MET A O 1
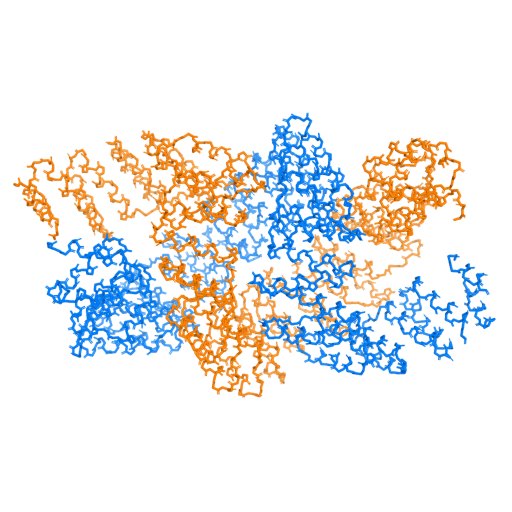ATOM 2957 N N . TYR A 1 410 ? 27.756 65.615 1.253 1.00 68.67 478 TYR A N 1
ATOM 2958 C CA . TYR A 1 410 ? 27.309 66.349 2.426 1.00 70.16 478 TYR A CA 1
ATOM 2959 C C . TYR A 1 410 ? 28.334 67.390 2.866 1.00 70.41 478 TYR A C 1
ATOM 2960 O O . TYR A 1 410 ? 28.019 68.575 2.950 1.00 71.45 478 TYR A O 1
ATOM 2969 N N . ASN A 1 411 ? 29.559 66.952 3.145 1.00 70.71 479 ASN A N 1
ATOM 2970 C CA . ASN A 1 411 ? 30.573 67.873 3.602 1.00 70.81 479 ASN A CA 1
ATOM 2971 C C . ASN A 1 411 ? 30.881 68.917 2.570 1.00 70.66 479 ASN A C 1
ATOM 2972 O O . ASN A 1 411 ? 31.365 69.984 2.886 1.00 71.56 479 ASN A O 1
ATOM 2977 N N . GLU A 1 412 ? 30.612 68.593 1.319 1.00 80.86 480 GLU A N 1
ATOM 2978 C CA . GLU A 1 412 ? 30.831 69.525 0.234 1.00 80.48 480 GLU A CA 1
ATOM 2979 C C . GLU A 1 412 ? 29.731 70.558 0.223 1.00 82.66 480 GLU A C 1
ATOM 2980 O O . GLU A 1 412 ? 29.904 71.647 -0.284 1.00 83.09 480 GLU A O 1
ATOM 2986 N N . MET A 1 413 ? 28.591 70.210 0.790 1.00 70.82 481 MET A N 1
ATOM 2987 C CA . MET A 1 413 ? 27.458 71.108 0.842 1.00 72.53 481 MET A CA 1
ATOM 2988 C C . MET A 1 413 ? 27.685 72.123 1.923 1.00 73.65 481 MET A C 1
ATOM 2989 O O . MET A 1 413 ? 27.485 73.315 1.733 1.00 74.52 481 MET A O 1
ATOM 2994 N N . THR A 1 414 ? 28.117 71.625 3.068 1.00 74.37 482 THR A N 1
ATOM 2995 C CA . THR A 1 414 ? 28.304 72.444 4.243 1.00 75.19 482 THR A CA 1
ATOM 2996 C C . THR A 1 414 ? 29.627 73.171 4.217 1.00 75.42 482 THR A C 1
ATOM 2997 O O . THR A 1 414 ? 30.012 73.778 5.198 1.00 76.08 482 THR A O 1
ATOM 3001 N N . SER A 1 415 ? 30.322 73.119 3.096 1.00 79.77 483 SER A N 1
ATOM 3002 C CA . SER A 1 415 ? 31.617 73.759 2.989 1.00 79.30 483 SER A CA 1
ATOM 3003 C C . SER A 1 415 ? 31.608 74.830 1.929 1.00 79.33 483 SER A C 1
ATOM 3004 O O . SER A 1 415 ? 32.417 75.740 1.943 1.00 79.22 483 SER A O 1
ATOM 3007 N N . ALA A 1 416 ? 30.691 74.712 0.985 1.00 114.58 484 ALA A N 1
ATOM 3008 C CA . ALA A 1 416 ? 30.583 75.687 -0.077 1.00 114.60 484 ALA A CA 1
ATOM 3009 C C . ALA A 1 416 ? 29.697 76.786 0.419 1.00 116.69 484 ALA A C 1
ATOM 3010 O O . ALA A 1 416 ? 29.504 77.795 -0.244 1.00 117.23 484 ALA A O 1
ATOM 3012 N N . GLY A 1 417 ? 29.139 76.572 1.595 0.67 105.96 485 GLY A N 1
ATOM 3013 C CA . GLY A 1 417 ? 28.382 77.603 2.257 0.67 107.04 485 GLY A CA 1
ATOM 3014 C C . GLY A 1 417 ? 26.904 77.400 2.123 0.67 106.88 485 GLY A C 1
ATOM 3015 O O . GLY A 1 417 ? 26.157 78.349 1.963 0.67 107.09 485 GLY A O 1
ATOM 3016 N N . PHE A 1 418 ? 26.472 76.156 2.178 1.00 84.99 486 PHE A N 1
ATOM 3017 C CA . PHE A 1 418 ? 25.058 75.905 2.188 1.00 84.00 486 PHE A CA 1
ATOM 3018 C C . PHE A 1 418 ? 24.711 75.310 3.506 1.00 83.06 486 PHE A C 1
ATOM 3019 O O . PHE A 1 418 ? 25.558 74.741 4.170 1.00 83.41 486 PHE A O 1
ATOM 3027 N N . THR A 1 419 ? 23.464 75.473 3.904 1.00 93.80 487 THR A N 1
ATOM 3028 C CA . THR A 1 419 ? 23.036 74.996 5.194 0.47 92.86 487 THR A CA 1
ATOM 3029 C C . THR A 1 419 ? 22.110 73.822 5.005 1.00 90.82 487 THR A C 1
ATOM 3030 O O . THR A 1 419 ? 21.121 73.915 4.296 1.00 89.45 487 THR A O 1
ATOM 3034 N N . PRO A 1 420 ? 22.442 72.702 5.631 1.00 82.78 488 PRO A N 1
ATOM 3035 C CA . PRO A 1 420 ? 21.604 71.520 5.612 1.00 80.78 488 PRO A CA 1
ATOM 3036 C C . PRO A 1 420 ? 20.227 71.840 6.123 1.00 79.35 488 PRO A C 1
ATOM 3037 O O . PRO A 1 420 ? 20.096 72.694 6.980 1.00 80.10 488 PRO A O 1
ATOM 3041 N N . CYS A 1 421 ? 19.248 71.097 5.653 0.89 100.31 489 CYS A N 1
ATOM 3042 C CA . CYS A 1 421 ? 17.906 71.189 6.140 0.89 99.14 489 CYS A CA 1
ATOM 3043 C C . CYS A 1 421 ? 17.578 69.837 6.694 0.89 98.39 489 CYS A C 1
ATOM 3044 O O . CYS A 1 421 ? 18.445 69.015 6.822 0.89 98.87 489 CYS A O 1
ATOM 3047 N N . ILE A 1 422 ? 16.337 69.597 7.039 1.00 91.25 490 ILE A N 1
ATOM 3048 C CA . ILE A 1 422 ? 15.951 68.317 7.590 1.00 91.05 490 ILE A CA 1
ATOM 3049 C C . ILE A 1 422 ? 16.002 67.242 6.529 1.00 89.87 490 ILE A C 1
ATOM 3050 O O . ILE A 1 422 ? 16.387 66.113 6.804 1.00 90.18 490 ILE A O 1
ATOM 3055 N N . THR A 1 423 ? 15.629 67.591 5.311 1.00 74.55 491 THR A N 1
ATOM 3056 C CA . THR A 1 423 ? 15.707 66.648 4.213 1.00 73.34 491 THR A CA 1
ATOM 3057 C C . THR A 1 423 ? 17.139 66.164 4.049 1.00 73.89 491 THR A C 1
ATOM 3058 O O . THR A 1 423 ? 17.399 64.984 3.831 1.00 73.50 491 THR A O 1
ATOM 3062 N N . THR A 1 424 ? 18.064 67.096 4.193 1.00 72.22 492 THR A N 1
ATOM 3063 C CA . THR A 1 424 ? 19.481 66.832 4.117 1.00 73.42 492 THR A CA 1
ATOM 3064 C C . THR A 1 424 ? 19.933 65.834 5.166 1.00 74.17 492 THR A C 1
ATOM 3065 O O . THR A 1 424 ? 20.830 65.047 4.921 1.00 74.51 492 THR A O 1
ATOM 3069 N N . TYR A 1 425 ? 19.266 65.837 6.317 1.00 82.01 493 TYR A N 1
ATOM 3070 C CA . TYR A 1 425 ? 19.650 64.931 7.365 1.00 83.08 493 TYR A CA 1
ATOM 3071 C C . TYR A 1 425 ? 18.877 63.677 7.254 1.00 82.37 493 TYR A C 1
ATOM 3072 O O . TYR A 1 425 ? 19.263 62.662 7.760 1.00 83.29 493 TYR A O 1
ATOM 3081 N N . ASN A 1 426 ? 17.797 63.765 6.525 1.00 64.97 494 ASN A N 1
ATOM 3082 C CA . ASN A 1 426 ? 16.968 62.623 6.349 1.00 64.72 494 ASN A CA 1
ATOM 3083 C C . ASN A 1 426 ? 17.511 61.692 5.300 1.00 63.89 494 ASN A C 1
ATOM 3084 O O . ASN A 1 426 ? 17.429 60.483 5.424 1.00 64.64 494 ASN A O 1
ATOM 3089 N N . ALA A 1 427 ? 18.043 62.275 4.243 1.00 85.23 495 ALA A N 1
ATOM 3090 C CA . ALA A 1 427 ? 18.674 61.514 3.196 1.00 84.28 495 ALA A CA 1
ATOM 3091 C C . ALA A 1 427 ? 19.739 60.659 3.836 1.00 85.63 495 ALA A C 1
ATOM 3092 O O . ALA A 1 427 ? 19.768 59.448 3.677 1.00 85.74 495 ALA A O 1
ATOM 3094 N N . LEU A 1 428 ? 20.597 61.313 4.597 1.00 72.28 496 LEU A N 1
ATOM 3095 C CA . LEU A 1 428 ? 21.680 60.645 5.266 1.00 73.83 496 LEU A CA 1
ATOM 3096 C C . LEU A 1 428 ? 21.211 59.517 6.159 1.00 75.04 496 LEU A C 1
ATOM 3097 O O . LEU A 1 428 ? 21.803 58.455 6.176 1.00 75.80 496 LEU A O 1
ATOM 3102 N N . LEU A 1 429 ? 20.154 59.711 6.892 1.00 70.01 497 LEU A N 1
ATOM 3103 C CA . LEU A 1 429 ? 19.727 58.643 7.753 1.00 71.92 497 LEU A CA 1
ATOM 3104 C C . LEU A 1 429 ? 19.139 57.493 6.976 1.00 71.87 497 LEU A C 1
ATOM 3105 O O . LEU A 1 429 ? 19.064 56.394 7.451 1.00 74.04 497 LEU A O 1
ATOM 3110 N N . ASN A 1 430 ? 18.697 57.768 5.767 1.00 112.20 498 ASN A N 1
ATOM 3111 C CA . ASN A 1 430 ? 18.124 56.715 4.960 1.00 112.21 498 ASN A CA 1
ATOM 3112 C C . ASN A 1 430 ? 19.148 55.652 4.676 1.00 112.69 498 ASN A C 1
ATOM 3113 O O . ASN A 1 430 ? 18.866 54.461 4.744 1.00 114.62 498 ASN A O 1
ATOM 3118 N N . VAL A 1 431 ? 20.347 56.099 4.347 1.00 87.17 499 VAL A N 1
ATOM 3119 C CA . VAL A 1 431 ? 21.425 55.189 4.038 1.00 87.31 499 VAL A CA 1
ATOM 3120 C C . VAL A 1 431 ? 21.783 54.357 5.238 1.00 90.39 499 VAL A C 1
ATOM 3121 O O . VAL A 1 431 ? 21.885 53.137 5.146 1.00 91.61 499 VAL A O 1
ATOM 3125 N N . LEU A 1 432 ? 21.947 55.017 6.358 1.00 64.91 500 LEU A N 1
ATOM 3126 C CA . LEU A 1 432 ? 22.348 54.334 7.529 1.00 68.00 500 LEU A CA 1
ATOM 3127 C C . LEU A 1 432 ? 21.307 53.327 7.895 1.00 70.48 500 LEU A C 1
ATOM 3128 O O . LEU A 1 432 ? 21.618 52.314 8.446 1.00 73.29 500 LEU A O 1
ATOM 3133 N N . SER A 1 433 ? 20.073 53.574 7.523 1.00 86.45 501 SER A N 1
ATOM 3134 C CA . SER A 1 433 ? 18.975 52.675 7.827 1.00 89.42 501 SER A CA 1
ATOM 3135 C C . SER A 1 433 ? 19.151 51.341 7.157 1.00 90.65 501 SER A C 1
ATOM 3136 O O . SER A 1 433 ? 18.605 50.349 7.601 1.00 94.34 501 SER A O 1
ATOM 3139 N N . ARG A 1 434 ? 19.897 51.326 6.069 1.00 83.34 502 ARG A N 1
ATOM 3140 C CA . ARG A 1 434 ? 20.126 50.094 5.341 1.00 83.57 502 ARG A CA 1
ATOM 3141 C C . ARG A 1 434 ? 21.282 49.347 5.954 1.00 84.88 502 ARG A C 1
ATOM 3142 O O . ARG A 1 434 ? 21.367 48.132 5.846 1.00 86.27 502 ARG A O 1
ATOM 3144 N N . GLN A 1 435 ? 22.158 50.093 6.595 1.00 88.36 503 GLN A N 1
ATOM 3145 C CA . GLN A 1 435 ? 23.357 49.562 7.180 1.00 89.32 503 GLN A CA 1
ATOM 3146 C C . GLN A 1 435 ? 23.175 49.218 8.640 1.00 93.47 503 GLN A C 1
ATOM 3147 O O . GLN A 1 435 ? 23.891 48.412 9.175 1.00 94.63 503 GLN A O 1
ATOM 3153 N N . GLY A 1 436 ? 22.201 49.825 9.281 1.00 73.67 504 GLY A N 1
ATOM 3154 C CA . GLY A 1 436 ? 21.938 49.585 10.681 1.00 77.75 504 GLY A CA 1
ATOM 3155 C C . GLY A 1 436 ? 22.818 50.465 11.531 1.00 77.24 504 GLY A C 1
ATOM 3156 O O . GLY A 1 436 ? 22.697 50.485 12.740 1.00 78.36 504 GLY A O 1
ATOM 3157 N N . ASP A 1 437 ? 23.698 51.203 10.880 1.00 91.84 505 ASP A N 1
ATOM 3158 C CA . ASP A 1 437 ? 24.663 52.032 11.569 1.00 90.59 505 ASP A CA 1
ATOM 3159 C C . ASP A 1 437 ? 23.972 53.097 12.389 1.00 89.49 505 ASP A C 1
ATOM 3160 O O . ASP A 1 437 ? 24.003 54.268 12.051 1.00 87.07 505 ASP A O 1
ATOM 3165 N N . TRP A 1 438 ? 23.355 52.680 13.483 1.00 83.08 506 TRP A N 1
ATOM 3166 C CA . TRP A 1 438 ? 22.555 53.571 14.297 1.00 82.12 506 TRP A CA 1
ATOM 3167 C C . TRP A 1 438 ? 23.385 54.511 15.123 1.00 80.58 506 TRP A C 1
ATOM 3168 O O . TRP A 1 438 ? 22.926 55.565 15.509 1.00 79.34 506 TRP A O 1
ATOM 3179 N N . SER A 1 439 ? 24.601 54.108 15.424 1.00 80.49 507 SER A N 1
ATOM 3180 C CA . SER A 1 439 ? 25.456 54.917 16.249 1.00 79.12 507 SER A CA 1
ATOM 3181 C C . SER A 1 439 ? 25.673 56.237 15.555 1.00 77.28 507 SER A C 1
ATOM 3182 O O . SER A 1 439 ? 25.640 57.291 16.162 1.00 76.47 507 SER A O 1
ATOM 3185 N N . THR A 1 440 ? 25.872 56.173 14.256 1.00 86.85 508 THR A N 1
ATOM 3186 C CA . THR A 1 440 ? 26.046 57.385 13.503 1.00 85.24 508 THR A CA 1
ATOM 3187 C C . THR A 1 440 ? 24.701 58.045 13.359 1.00 84.75 508 THR A C 1
ATOM 3188 O O . THR A 1 440 ? 24.600 59.258 13.274 1.00 83.77 508 THR A O 1
ATOM 3192 N N . ALA A 1 441 ? 23.658 57.231 13.333 1.00 75.95 509 ALA A N 1
ATOM 3193 C CA . ALA A 1 441 ? 22.329 57.756 13.134 1.00 75.24 509 ALA A CA 1
ATOM 3194 C C . ALA A 1 441 ? 21.962 58.655 14.288 1.00 75.23 509 ALA A C 1
ATOM 3195 O O . ALA A 1 441 ? 21.339 59.693 14.111 1.00 74.13 509 ALA A O 1
ATOM 3197 N N . GLN A 1 442 ? 22.363 58.246 15.478 1.00 79.94 510 GLN A N 1
ATOM 3198 C CA . GLN A 1 442 ? 22.165 59.054 16.649 1.00 79.90 510 GLN A CA 1
ATOM 3199 C C . GLN A 1 442 ? 22.908 60.333 16.441 1.00 78.83 510 GLN A C 1
ATOM 3200 O O . GLN A 1 442 ? 22.312 61.369 16.236 1.00 78.12 510 GLN A O 1
ATOM 3206 N N . SER A 1 443 ? 24.231 60.240 16.437 0.55 63.49 511 SER A N 1
ATOM 3207 C CA . SER A 1 443 ? 25.116 61.394 16.315 0.55 62.92 511 SER A CA 1
ATOM 3208 C C . SER A 1 443 ? 24.641 62.452 15.331 0.55 62.20 511 SER A C 1
ATOM 3209 O O . SER A 1 443 ? 25.023 63.610 15.412 0.55 62.18 511 SER A O 1
ATOM 3212 N N . ILE A 1 444 ? 23.792 62.027 14.409 1.00 82.72 512 ILE A N 1
ATOM 3213 C CA . ILE A 1 444 ? 23.245 62.892 13.398 1.00 81.73 512 ILE A CA 1
ATOM 3214 C C . ILE A 1 444 ? 22.025 63.625 13.910 1.00 81.48 512 ILE A C 1
ATOM 3215 O O . ILE A 1 444 ? 21.918 64.840 13.766 1.00 81.18 512 ILE A O 1
ATOM 3220 N N . VAL A 1 445 ? 21.112 62.885 14.518 1.00 95.74 513 VAL A N 1
ATOM 3221 C CA . VAL A 1 445 ? 19.850 63.464 14.943 1.00 95.49 513 VAL A CA 1
ATOM 3222 C C . VAL A 1 445 ? 20.099 64.552 15.958 1.00 95.99 513 VAL A C 1
ATOM 3223 O O . VAL A 1 445 ? 19.444 65.583 15.945 1.00 95.55 513 VAL A O 1
ATOM 3227 N N . SER A 1 446 ? 21.089 64.333 16.809 1.00 113.63 514 SER A N 1
ATOM 3228 C CA . SER A 1 446 ? 21.496 65.324 17.776 1.00 114.17 514 SER A CA 1
ATOM 3229 C C . SER A 1 446 ? 21.991 66.541 17.031 1.00 113.90 514 SER A C 1
ATOM 3230 O O . SER A 1 446 ? 21.652 67.664 17.377 1.00 114.05 514 SER A O 1
ATOM 3233 N N . LYS A 1 447 ? 22.768 66.322 15.990 1.00 122.25 515 LYS A N 1
ATOM 3234 C CA . LYS A 1 447 ? 23.297 67.434 15.235 0.88 122.28 515 LYS A CA 1
ATOM 3235 C C . LYS A 1 447 ? 22.149 68.153 14.616 1.00 121.48 515 LYS A C 1
ATOM 3236 O O . LYS A 1 447 ? 22.154 69.350 14.515 1.00 121.74 515 LYS A O 1
ATOM 3242 N N . MET A 1 448 ? 21.150 67.394 14.185 1.00 94.90 516 MET A N 1
ATOM 3243 C CA . MET A 1 448 ? 19.937 67.974 13.637 1.00 93.87 516 MET A CA 1
ATOM 3244 C C . MET A 1 448 ? 19.309 68.861 14.701 1.00 94.37 516 MET A C 1
ATOM 3245 O O . MET A 1 448 ? 18.809 69.948 14.416 1.00 94.07 516 MET A O 1
ATOM 3250 N N . ARG A 1 449 ? 19.351 68.377 15.938 1.00 87.05 517 ARG A N 1
ATOM 3251 C CA . ARG A 1 449 ? 18.830 69.107 17.085 1.00 87.65 517 ARG A CA 1
ATOM 3252 C C . ARG A 1 449 ? 19.643 70.345 17.437 1.00 88.48 517 ARG A C 1
ATOM 3253 O O . ARG A 1 449 ? 19.083 71.364 17.847 1.00 88.68 517 ARG A O 1
ATOM 3261 N N . THR A 1 450 ? 20.964 70.268 17.292 0.80 81.48 518 THR A N 1
ATOM 3262 C CA . THR A 1 450 ? 21.810 71.370 17.703 0.80 82.50 518 THR A CA 1
ATOM 3263 C C . THR A 1 450 ? 21.871 72.434 16.638 0.80 82.40 518 THR A C 1
ATOM 3264 O O . THR A 1 450 ? 22.627 73.386 16.755 0.80 83.37 518 THR A O 1
ATOM 3268 N N . LYS A 1 451 ? 21.061 72.275 15.600 1.00 101.87 519 LYS A N 1
ATOM 3269 C CA . LYS A 1 451 ? 21.015 73.236 14.507 1.00 101.65 519 LYS A CA 1
ATOM 3270 C C . LYS A 1 451 ? 19.659 73.930 14.435 1.00 100.86 519 LYS A C 1
ATOM 3271 O O . LYS A 1 451 ? 19.403 74.712 13.518 1.00 100.49 519 LYS A O 1
ATOM 3277 N N . GLY A 1 452 ? 18.793 73.647 15.402 0.87 147.63 520 GLY A N 1
ATOM 3278 C CA . GLY A 1 452 ? 17.479 74.248 15.431 0.87 147.00 520 GLY A CA 1
ATOM 3279 C C . GLY A 1 452 ? 16.517 73.466 14.580 0.87 145.53 520 GLY A C 1
ATOM 3280 O O . GLY A 1 452 ? 15.613 74.017 13.963 0.87 144.75 520 GLY A O 1
ATOM 3281 N N . PHE A 1 453 ? 16.718 72.165 14.540 1.00 113.73 521 PHE A N 1
ATOM 3282 C CA . PHE A 1 453 ? 15.863 71.331 13.729 1.00 112.45 521 PHE A CA 1
ATOM 3283 C C . PHE A 1 453 ? 15.169 70.285 14.568 1.00 112.65 521 PHE A C 1
ATOM 3284 O O . PHE A 1 453 ? 15.722 69.776 15.531 1.00 113.64 521 PHE A O 1
ATOM 3292 N N . LYS A 1 454 ? 13.939 69.979 14.182 0.67 77.87 522 LYS A N 1
ATOM 3293 C CA . LYS A 1 454 ? 13.153 68.962 14.851 0.67 78.32 522 LYS A CA 1
ATOM 3294 C C . LYS A 1 454 ? 12.880 67.834 13.890 0.67 77.59 522 LYS A C 1
ATOM 3295 O O . LYS A 1 454 ? 12.375 68.052 12.798 0.67 76.43 522 LYS A O 1
ATOM 3297 N N . PRO A 1 455 ? 13.212 66.618 14.299 1.00 77.25 523 PRO A N 1
ATOM 3298 C CA . PRO A 1 455 ? 13.042 65.398 13.530 1.00 77.03 523 PRO A CA 1
ATOM 3299 C C . PRO A 1 455 ? 11.624 65.167 13.064 1.00 76.70 523 PRO A C 1
ATOM 3300 O O . PRO A 1 455 ? 10.698 65.315 13.841 1.00 77.46 523 PRO A O 1
ATOM 3304 N N . ASN A 1 456 ? 11.466 64.808 11.798 0.87 86.07 524 ASN A N 1
ATOM 3305 C CA . ASN A 1 456 ? 10.154 64.483 11.274 0.87 85.96 524 ASN A CA 1
ATOM 3306 C C . ASN A 1 456 ? 9.758 63.086 11.710 0.87 87.71 524 ASN A C 1
ATOM 3307 O O . ASN A 1 456 ? 10.368 62.502 12.605 0.87 89.03 524 ASN A O 1
ATOM 3312 N N . GLU A 1 457 ? 8.731 62.559 11.067 1.00 85.45 525 GLU A N 1
ATOM 3313 C CA . GLU A 1 457 ? 8.270 61.218 11.315 1.00 87.50 525 GLU A CA 1
ATOM 3314 C C . GLU A 1 457 ? 9.149 60.231 10.601 1.00 87.78 525 GLU A C 1
ATOM 3315 O O . GLU A 1 457 ? 9.576 59.246 11.176 1.00 89.67 525 GLU A O 1
ATOM 3321 N N . GLN A 1 458 ? 9.410 60.501 9.334 1.00 102.33 526 GLN A N 1
ATOM 3322 C CA . GLN A 1 458 ? 10.252 59.648 8.527 1.00 102.27 526 GLN A CA 1
ATOM 3323 C C . GLN A 1 458 ? 11.612 59.588 9.173 1.00 102.43 526 GLN A C 1
ATOM 3324 O O . GLN A 1 458 ? 12.273 58.559 9.153 1.00 103.71 526 GLN A O 1
ATOM 3330 N N . SER A 1 459 ? 12.009 60.702 9.769 1.00 94.04 527 SER A N 1
ATOM 3331 C CA . SER A 1 459 ? 13.241 60.766 10.520 1.00 94.47 527 SER A CA 1
ATOM 3332 C C . SER A 1 459 ? 13.205 59.763 11.642 1.00 97.02 527 SER A C 1
ATOM 3333 O O . SER A 1 459 ? 14.232 59.238 12.040 1.00 97.92 527 SER A O 1
ATOM 3336 N N . TYR A 1 460 ? 12.008 59.466 12.120 1.00 85.56 528 TYR A N 1
ATOM 3337 C CA . TYR A 1 460 ? 11.855 58.553 13.239 1.00 88.09 528 TYR A CA 1
ATOM 3338 C C . TYR A 1 460 ? 11.712 57.155 12.701 1.00 90.03 528 TYR A C 1
ATOM 3339 O O . TYR A 1 460 ? 12.011 56.189 13.357 1.00 92.29 528 TYR A O 1
ATOM 3348 N N . SER A 1 461 ? 11.277 57.059 11.471 1.00 71.82 529 SER A N 1
ATOM 3349 C CA . SER A 1 461 ? 11.115 55.766 10.848 1.00 73.93 529 SER A CA 1
ATOM 3350 C C . SER A 1 461 ? 12.475 55.233 10.440 1.00 73.97 529 SER A C 1
ATOM 3351 O O . SER A 1 461 ? 12.805 54.070 10.666 1.00 76.73 529 SER A O 1
ATOM 3354 N N . LEU A 1 462 ? 13.263 56.107 9.833 1.00 73.42 530 LEU A N 1
ATOM 3355 C CA . LEU A 1 462 ? 14.606 55.775 9.400 1.00 72.84 530 LEU A CA 1
ATOM 3356 C C . LEU A 1 462 ? 15.426 55.320 10.576 1.00 74.87 530 LEU A C 1
ATOM 3357 O O . LEU A 1 462 ? 16.085 54.288 10.529 1.00 76.74 530 LEU A O 1
ATOM 3362 N N . LEU A 1 463 ? 15.388 56.118 11.626 1.00 79.97 531 LEU A N 1
ATOM 3363 C CA . LEU A 1 463 ? 16.132 55.837 12.831 1.00 81.51 531 LEU A CA 1
ATOM 3364 C C . LEU A 1 463 ? 15.653 54.535 13.396 1.00 84.79 531 LEU A C 1
ATOM 3365 O O . LEU A 1 463 ? 16.414 53.763 13.946 1.00 86.60 531 LEU A O 1
ATOM 3370 N N . LEU A 1 464 ? 14.372 54.283 13.251 1.00 67.91 532 LEU A N 1
ATOM 3371 C CA . LEU A 1 464 ? 13.819 53.074 13.773 1.00 71.22 532 LEU A CA 1
ATOM 3372 C C . LEU A 1 464 ? 14.383 51.922 12.998 1.00 73.37 532 LEU A C 1
ATOM 3373 O O . LEU A 1 464 ? 14.919 50.993 13.563 1.00 75.84 532 LEU A O 1
ATOM 3378 N N . GLN A 1 465 ? 14.258 52.000 11.685 1.00 85.20 533 GLN A N 1
ATOM 3379 C CA . GLN A 1 465 ? 14.768 50.963 10.819 1.00 87.06 533 GLN A CA 1
ATOM 3380 C C . GLN A 1 465 ? 16.250 50.798 11.057 1.00 86.92 533 GLN A C 1
ATOM 3381 O O . GLN A 1 465 ? 16.775 49.695 11.029 1.00 89.89 533 GLN A O 1
ATOM 3387 N N . CYS A 1 466 ? 16.915 51.922 11.292 1.00 74.43 534 CYS A N 1
ATOM 3388 C CA . CYS A 1 466 ? 18.352 51.941 11.523 1.00 73.91 534 CYS A CA 1
ATOM 3389 C C . CYS A 1 466 ? 18.739 51.077 12.717 1.00 77.17 534 CYS A C 1
ATOM 3390 O O . CYS A 1 466 ? 19.802 50.457 12.724 1.00 78.32 534 CYS A O 1
ATOM 3393 N N . TYR A 1 467 ? 17.877 51.043 13.728 1.00 71.75 535 TYR A N 1
ATOM 3394 C CA . TYR A 1 467 ? 18.175 50.281 14.930 1.00 73.84 535 TYR A CA 1
ATOM 3395 C C . TYR A 1 467 ? 17.875 48.819 14.690 1.00 77.47 535 TYR A C 1
ATOM 3396 O O . TYR A 1 467 ? 18.424 47.943 15.331 1.00 78.89 535 TYR A O 1
ATOM 3405 N N . ALA A 1 468 ? 16.981 48.563 13.760 1.00 78.02 536 ALA A N 1
ATOM 3406 C CA . ALA A 1 468 ? 16.521 47.212 13.530 1.00 81.34 536 ALA A CA 1
ATOM 3407 C C . ALA A 1 468 ? 17.577 46.360 12.855 1.00 81.52 536 ALA A C 1
ATOM 3408 O O . ALA A 1 468 ? 17.825 45.235 13.246 1.00 82.66 536 ALA A O 1
ATOM 3410 N N . LYS A 1 469 ? 18.197 46.911 11.822 1.00 109.57 537 LYS A N 1
ATOM 3411 C CA . LYS A 1 469 ? 19.187 46.182 11.055 1.00 107.46 537 LYS A CA 1
ATOM 3412 C C . LYS A 1 469 ? 20.415 45.938 11.902 1.00 106.98 537 LYS A C 1
ATOM 3413 O O . LYS A 1 469 ? 21.236 45.082 11.603 1.00 105.68 537 LYS A O 1
ATOM 3419 N N . GLY A 1 470 ? 20.531 46.703 12.973 1.00 83.26 538 GLY A N 1
ATOM 3420 C CA . GLY A 1 470 ? 21.633 46.558 13.892 1.00 82.74 538 GLY A CA 1
ATOM 3421 C C . GLY A 1 470 ? 21.337 45.504 14.927 1.00 84.85 538 GLY A C 1
ATOM 3422 O O . GLY A 1 470 ? 22.066 44.524 15.052 1.00 84.23 538 GLY A O 1
ATOM 3423 N N . GLY A 1 471 ? 20.259 45.698 15.677 1.00 73.65 539 GLY A N 1
ATOM 3424 C CA . GLY A 1 471 ? 19.905 44.781 16.745 1.00 74.71 539 GLY A CA 1
ATOM 3425 C C . GLY A 1 471 ? 19.709 45.542 18.030 1.00 73.61 539 GLY A C 1
ATOM 3426 O O . GLY A 1 471 ? 19.484 44.968 19.087 1.00 73.98 539 GLY A O 1
ATOM 3427 N N . ASN A 1 472 ? 19.800 46.855 17.916 1.00 77.30 540 ASN A N 1
ATOM 3428 C CA . ASN A 1 472 ? 19.698 47.750 19.042 1.00 75.46 540 ASN A CA 1
ATOM 3429 C C . ASN A 1 472 ? 18.270 47.860 19.489 1.00 75.98 540 ASN A C 1
ATOM 3430 O O . ASN A 1 472 ? 17.505 48.630 18.940 1.00 75.31 540 ASN A O 1
ATOM 3435 N N . VAL A 1 473 ? 17.916 47.091 20.503 1.00 88.11 541 VAL A N 1
ATOM 3436 C CA . VAL A 1 473 ? 16.552 47.036 20.969 1.00 88.67 541 VAL A CA 1
ATOM 3437 C C . VAL A 1 473 ? 16.259 48.139 21.952 1.00 86.62 541 VAL A C 1
ATOM 3438 O O . VAL A 1 473 ? 15.117 48.506 22.147 1.00 86.46 541 VAL A O 1
ATOM 3442 N N . ALA A 1 474 ? 17.288 48.678 22.569 1.00 98.66 542 ALA A N 1
ATOM 3443 C CA . ALA A 1 474 ? 17.092 49.700 23.579 1.00 96.85 542 ALA A CA 1
ATOM 3444 C C . ALA A 1 474 ? 16.730 51.046 22.975 1.00 95.26 542 ALA A C 1
ATOM 3445 O O . ALA A 1 474 ? 16.224 51.924 23.662 1.00 94.09 542 ALA A O 1
ATOM 3447 N N . GLY A 1 475 ? 17.006 51.211 21.691 1.00 85.30 543 GLY A N 1
ATOM 3448 C CA . GLY A 1 475 ? 16.691 52.443 20.999 1.00 83.59 543 GLY A CA 1
ATOM 3449 C C . GLY A 1 475 ? 15.308 52.373 20.404 1.00 84.27 543 GLY A C 1
ATOM 3450 O O . GLY A 1 475 ? 14.676 53.387 20.156 1.00 82.81 543 GLY A O 1
ATOM 3451 N N . ILE A 1 476 ? 14.843 51.165 20.172 1.00 83.48 544 ILE A N 1
ATOM 3452 C CA . ILE A 1 476 ? 13.484 50.973 19.741 1.00 84.34 544 ILE A CA 1
ATOM 3453 C C . ILE A 1 476 ? 12.578 51.376 20.862 1.00 83.76 544 ILE A C 1
ATOM 3454 O O . ILE A 1 476 ? 11.800 52.303 20.738 1.00 82.46 544 ILE A O 1
ATOM 3459 N N . ALA A 1 477 ? 12.700 50.667 21.970 1.00 75.32 545 ALA A N 1
ATOM 3460 C CA . ALA A 1 477 ? 11.902 50.926 23.147 1.00 75.06 545 ALA A CA 1
ATOM 3461 C C . ALA A 1 477 ? 11.971 52.385 23.499 1.00 73.00 545 ALA A C 1
ATOM 3462 O O . ALA A 1 477 ? 10.995 52.975 23.920 1.00 72.68 545 ALA A O 1
ATOM 3464 N N . ALA A 1 478 ? 13.131 52.972 23.296 1.00 91.99 546 ALA A N 1
ATOM 3465 C CA . ALA A 1 478 ? 13.313 54.381 23.554 1.00 90.03 546 ALA A CA 1
ATOM 3466 C C . ALA A 1 478 ? 12.479 55.219 22.615 1.00 89.11 546 ALA A C 1
ATOM 3467 O O . ALA A 1 478 ? 12.263 56.396 22.856 1.00 87.71 546 ALA A O 1
ATOM 3469 N N . ILE A 1 479 ? 12.011 54.605 21.536 1.00 77.23 547 ILE A N 1
ATOM 3470 C CA . ILE A 1 479 ? 11.156 55.295 20.580 1.00 76.29 547 ILE A CA 1
ATOM 3471 C C . ILE A 1 479 ? 9.694 55.052 20.929 1.00 77.12 547 ILE A C 1
ATOM 3472 O O . ILE A 1 479 ? 8.866 55.957 20.853 1.00 76.01 547 ILE A O 1
ATOM 3477 N N . GLU A 1 480 ? 9.389 53.822 21.326 1.00 77.82 548 GLU A N 1
ATOM 3478 C CA . GLU A 1 480 ? 8.034 53.461 21.720 1.00 79.08 548 GLU A CA 1
ATOM 3479 C C . GLU A 1 480 ? 7.576 54.296 22.909 1.00 79.15 548 GLU A C 1
ATOM 3480 O O . GLU A 1 480 ? 6.479 54.850 22.899 1.00 79.23 548 GLU A O 1
ATOM 3486 N N . ASN A 1 481 ? 8.409 54.373 23.934 1.00 102.72 549 ASN A N 1
ATOM 3487 C CA . ASN A 1 481 ? 8.093 55.150 25.125 1.00 103.13 549 ASN A CA 1
ATOM 3488 C C . ASN A 1 481 ? 7.855 56.617 24.794 1.00 103.20 549 ASN A C 1
ATOM 3489 O O . ASN A 1 481 ? 7.033 57.281 25.423 1.00 103.59 549 ASN A O 1
ATOM 3494 N N . GLU A 1 482 ? 8.581 57.118 23.800 1.00 90.34 550 GLU A N 1
ATOM 3495 C CA . GLU A 1 482 ? 8.447 58.505 23.376 1.00 90.49 550 GLU A CA 1
ATOM 3496 C C . GLU A 1 482 ? 7.309 58.657 22.378 1.00 90.47 550 GLU A C 1
ATOM 3497 O O . GLU A 1 482 ? 6.938 59.770 22.009 1.00 90.73 550 GLU A O 1
ATOM 3503 N N . VAL A 1 483 ? 6.757 57.530 21.943 1.00 89.55 551 VAL A N 1
ATOM 3504 C CA . VAL A 1 483 ? 5.656 57.537 20.990 1.00 89.48 551 VAL A CA 1
ATOM 3505 C C . VAL A 1 483 ? 4.342 57.187 21.675 1.00 89.73 551 VAL A C 1
ATOM 3506 O O . VAL A 1 483 ? 3.278 57.658 21.278 1.00 89.85 551 VAL A O 1
ATOM 3510 N N . TYR A 1 484 ? 4.424 56.356 22.708 1.00 103.02 552 TYR A N 1
ATOM 3511 C CA . TYR A 1 484 ? 3.238 55.926 23.434 1.00 103.22 552 TYR A CA 1
ATOM 3512 C C . TYR A 1 484 ? 2.895 56.875 24.577 1.00 103.69 552 TYR A C 1
ATOM 3513 O O . TYR A 1 484 ? 2.058 56.559 25.420 1.00 103.90 552 TYR A O 1
ATOM 3522 N N . GLY A 1 485 ? 3.539 58.038 24.604 1.00 136.69 553 GLY A N 1
ATOM 3523 C CA . GLY A 1 485 ? 3.261 59.014 25.643 1.00 137.22 553 GLY A CA 1
ATOM 3524 C C . GLY A 1 485 ? 3.329 60.436 25.122 1.00 137.34 553 GLY A C 1
ATOM 3525 O O . GLY A 1 485 ? 2.316 61.010 24.722 1.00 137.60 553 GLY A O 1
ATOM 3526 N N . SER A 1 486 ? 4.529 61.006 25.128 1.00 183.55 554 SER A N 1
ATOM 3527 C CA . SER A 1 486 ? 4.731 62.367 24.646 1.00 183.85 554 SER A CA 1
ATOM 3528 C C . SER A 1 486 ? 4.149 62.542 23.248 1.00 183.21 554 SER A C 1
ATOM 3529 O O . SER A 1 486 ? 3.676 61.583 22.638 1.00 182.50 554 SER A O 1
ATOM 3532 N N . GLY A 1 487 ? 4.183 63.771 22.746 0.99 159.23 555 GLY A N 1
ATOM 3533 C CA . GLY A 1 487 ? 3.654 64.070 21.429 0.99 158.74 555 GLY A CA 1
ATOM 3534 C C . GLY A 1 487 ? 4.742 64.247 20.388 0.99 158.09 555 GLY A C 1
ATOM 3535 O O . GLY A 1 487 ? 4.457 64.481 19.213 0.99 157.67 555 GLY A O 1
ATOM 3536 N N . ALA A 1 488 ? 5.993 64.137 20.822 1.00 154.14 556 ALA A N 1
ATOM 3537 C CA . ALA A 1 488 ? 7.132 64.285 19.923 1.00 153.54 556 ALA A CA 1
ATOM 3538 C C . ALA A 1 488 ? 6.913 63.511 18.628 1.00 152.53 556 ALA A C 1
ATOM 3539 O O . ALA A 1 488 ? 7.270 63.979 17.547 1.00 152.17 556 ALA A O 1
ATOM 3541 N N . VAL A 1 489 ? 6.327 62.324 18.740 1.00 88.49 557 VAL A N 1
ATOM 3542 C CA . VAL A 1 489 ? 6.059 61.494 17.573 1.00 87.60 557 VAL A CA 1
ATOM 3543 C C . VAL A 1 489 ? 4.695 60.818 17.677 1.00 87.59 557 VAL A C 1
ATOM 3544 O O . VAL A 1 489 ? 4.483 59.954 18.526 1.00 87.72 557 VAL A O 1
ATOM 3548 N N . PHE A 1 490 ? 3.774 61.220 16.806 0.73 91.38 558 PHE A N 1
ATOM 3549 C CA . PHE A 1 490 ? 2.423 60.671 16.810 0.73 91.37 558 PHE A CA 1
ATOM 3550 C C . PHE A 1 490 ? 2.391 59.253 16.247 0.73 90.52 558 PHE A C 1
ATOM 3551 O O . PHE A 1 490 ? 3.044 58.967 15.237 0.73 89.84 558 PHE A O 1
ATOM 3559 N N . PRO A 1 491 ? 1.630 58.366 16.873 1.00 77.44 559 PRO A N 1
ATOM 3560 C CA . PRO A 1 491 ? 1.527 56.991 16.373 1.00 76.72 559 PRO A CA 1
ATOM 3561 C C . PRO A 1 491 ? 0.867 56.939 14.993 1.00 76.50 559 PRO A C 1
ATOM 3562 O O . PRO A 1 491 ? -0.307 56.577 14.895 1.00 76.50 559 PRO A O 1
ATOM 3566 N N . SER A 1 492 ? 1.605 57.294 13.943 1.00 79.49 560 SER A N 1
ATOM 3567 C CA . SER A 1 492 ? 1.045 57.271 12.598 1.00 79.31 560 SER A CA 1
ATOM 3568 C C . SER A 1 492 ? 1.171 55.880 11.987 1.00 78.88 560 SER A C 1
ATOM 3569 O O . SER A 1 492 ? 2.147 55.172 12.236 1.00 78.66 560 SER A O 1
ATOM 3572 N N . TRP A 1 493 ? 0.183 55.488 11.191 1.00 70.57 561 TRP A N 1
ATOM 3573 C CA . TRP A 1 493 ? 0.190 54.179 10.572 1.00 70.25 561 TRP A CA 1
ATOM 3574 C C . TRP A 1 493 ? 1.587 53.791 10.186 1.00 70.00 561 TRP A C 1
ATOM 3575 O O . TRP A 1 493 ? 2.021 52.676 10.413 1.00 69.91 561 TRP A O 1
ATOM 3586 N N . VAL A 1 494 ? 2.278 54.737 9.578 1.00 75.42 562 VAL A N 1
ATOM 3587 C CA . VAL A 1 494 ? 3.658 54.563 9.192 1.00 75.17 562 VAL A CA 1
ATOM 3588 C C . VAL A 1 494 ? 4.529 54.171 10.370 1.00 75.20 562 VAL A C 1
ATOM 3589 O O . VAL A 1 494 ? 5.191 53.141 10.339 1.00 75.03 562 VAL A O 1
ATOM 3593 N N . ILE A 1 495 ? 4.525 54.993 11.407 1.00 65.09 563 ILE A N 1
ATOM 3594 C CA . ILE A 1 495 ? 5.354 54.757 12.573 1.00 65.19 563 ILE A CA 1
ATOM 3595 C C . ILE A 1 495 ? 5.028 53.441 13.264 1.00 65.27 563 ILE A C 1
ATOM 3596 O O . ILE A 1 495 ? 5.919 52.732 13.706 1.00 65.26 563 ILE A O 1
ATOM 3601 N N . LEU A 1 496 ? 3.750 53.108 13.337 1.00 70.25 564 LEU A N 1
ATOM 3602 C CA . LEU A 1 496 ? 3.335 51.852 13.929 1.00 70.42 564 LEU A CA 1
ATOM 3603 C C . LEU A 1 496 ? 3.681 50.709 13.009 1.00 70.25 564 LEU A C 1
ATOM 3604 O O . LEU A 1 496 ? 3.829 49.581 13.440 1.00 70.48 564 LEU A O 1
ATOM 3609 N N . ARG A 1 497 ? 3.796 51.008 11.727 1.00 69.64 565 ARG A N 1
ATOM 3610 C CA . ARG A 1 497 ? 4.147 50.008 10.744 1.00 69.51 565 ARG A CA 1
ATOM 3611 C C . ARG A 1 497 ? 5.614 49.674 10.884 1.00 69.46 565 ARG A C 1
ATOM 3612 O O . ARG A 1 497 ? 5.998 48.520 10.950 1.00 69.67 565 ARG A O 1
ATOM 3620 N N . THR A 1 498 ? 6.428 50.710 10.955 1.00 64.42 566 THR A N 1
ATOM 3621 C CA . THR A 1 498 ? 7.859 50.565 11.096 1.00 64.29 566 THR A CA 1
ATOM 3622 C C . THR A 1 498 ? 8.219 49.892 12.417 1.00 64.67 566 THR A C 1
ATOM 3623 O O . THR A 1 498 ? 9.344 49.480 12.623 1.00 64.67 566 THR A O 1
ATOM 3627 N N . LEU A 1 499 ? 7.245 49.758 13.302 1.00 78.19 567 LEU A N 1
ATOM 3628 C CA . LEU A 1 499 ? 7.488 49.182 14.616 1.00 78.59 567 LEU A CA 1
ATOM 3629 C C . LEU A 1 499 ? 7.195 47.704 14.677 1.00 79.00 567 LEU A C 1
ATOM 3630 O O . LEU A 1 499 ? 7.898 46.963 15.338 1.00 79.35 567 LEU A O 1
ATOM 3635 N N . VAL A 1 500 ? 6.145 47.279 14.002 1.00 54.21 568 VAL A N 1
ATOM 3636 C CA . VAL A 1 500 ? 5.826 45.874 13.937 1.00 54.69 568 VAL A CA 1
ATOM 3637 C C . VAL A 1 500 ? 6.969 45.152 13.272 1.00 54.77 568 VAL A C 1
ATOM 3638 O O . VAL A 1 500 ? 7.328 44.048 13.646 1.00 55.36 568 VAL A O 1
ATOM 3642 N N . ILE A 1 501 ? 7.557 45.814 12.293 1.00 71.45 569 ILE A N 1
ATOM 3643 C CA . ILE A 1 501 ? 8.656 45.260 11.530 1.00 71.42 569 ILE A CA 1
ATOM 3644 C C . ILE A 1 501 ? 9.954 45.263 12.313 1.00 71.49 569 ILE A C 1
ATOM 3645 O O . ILE A 1 501 ? 10.650 44.265 12.370 1.00 71.94 569 ILE A O 1
ATOM 3650 N N . ALA A 1 502 ? 10.269 46.389 12.930 1.00 69.33 570 ALA A N 1
ATOM 3651 C CA . ALA A 1 502 ? 11.546 46.541 13.600 1.00 69.29 570 ALA A CA 1
ATOM 3652 C C . ALA A 1 502 ? 11.637 45.697 14.845 1.00 69.95 570 ALA A C 1
ATOM 3653 O O . ALA A 1 502 ? 12.710 45.508 15.388 1.00 70.09 570 ALA A O 1
ATOM 3655 N N . ASN A 1 503 ? 10.489 45.221 15.311 1.00 69.18 571 ASN A N 1
ATOM 3656 C CA . ASN A 1 503 ? 10.434 44.378 16.493 1.00 69.86 571 ASN A CA 1
ATOM 3657 C C . ASN A 1 503 ? 10.430 42.914 16.090 1.00 70.51 571 ASN A C 1
ATOM 3658 O O . ASN A 1 503 ? 10.725 42.035 16.897 1.00 71.14 571 ASN A O 1
ATOM 3663 N N . PHE A 1 504 ? 10.100 42.660 14.828 1.00 66.36 572 PHE A N 1
ATOM 3664 C CA . PHE A 1 504 ? 10.132 41.318 14.313 1.00 67.08 572 PHE A CA 1
ATOM 3665 C C . PHE A 1 504 ? 11.564 41.000 14.014 1.00 67.14 572 PHE A C 1
ATOM 3666 O O . PHE A 1 504 ? 12.075 39.970 14.412 1.00 67.88 572 PHE A O 1
ATOM 3674 N N . LYS A 1 505 ? 12.218 41.917 13.322 1.00 86.76 573 LYS A N 1
ATOM 3675 C CA . LYS A 1 505 ? 13.584 41.710 12.894 1.00 86.67 573 LYS A CA 1
ATOM 3676 C C . LYS A 1 505 ? 14.479 41.502 14.092 1.00 86.96 573 LYS A C 1
ATOM 3677 O O . LYS A 1 505 ? 15.525 40.874 13.986 1.00 87.26 573 LYS A O 1
ATOM 3679 N N . CYS A 1 506 ? 14.055 42.036 15.229 1.00 79.13 574 CYS A N 1
ATOM 3680 C CA . CYS A 1 506 ? 14.793 41.900 16.466 1.00 79.39 574 CYS A CA 1
ATOM 3681 C C . CYS A 1 506 ? 14.063 40.957 17.407 1.00 80.25 574 CYS A C 1
ATOM 3682 O O . CYS A 1 506 ? 14.421 40.834 18.567 1.00 80.51 574 CYS A O 1
ATOM 3685 N N . ARG A 1 507 ? 13.036 40.293 16.895 1.00 88.91 575 ARG A N 1
ATOM 3686 C CA . ARG A 1 507 ? 12.289 39.302 17.660 1.00 89.76 575 ARG A CA 1
ATOM 3687 C C . ARG A 1 507 ? 11.784 39.827 18.987 1.00 89.67 575 ARG A C 1
ATOM 3688 O O . ARG A 1 507 ? 11.918 39.167 20.006 1.00 90.22 575 ARG A O 1
ATOM 3696 N N . ARG A 1 508 ? 11.202 41.013 18.978 1.00 76.12 576 ARG A N 1
ATOM 3697 C CA . ARG A 1 508 ? 10.595 41.548 20.178 1.00 76.08 576 ARG A CA 1
ATOM 3698 C C . ARG A 1 508 ? 9.107 41.364 20.139 1.00 76.24 576 ARG A C 1
ATOM 3699 O O . ARG A 1 508 ? 8.389 42.263 19.750 1.00 75.73 576 ARG A O 1
ATOM 3707 N N . LEU A 1 509 ? 8.648 40.196 20.553 1.00 72.94 577 LEU A N 1
ATOM 3708 C CA . LEU A 1 509 ? 7.233 39.869 20.542 1.00 73.17 577 LEU A CA 1
ATOM 3709 C C . LEU A 1 509 ? 6.389 40.869 21.306 1.00 72.77 577 LEU A C 1
ATOM 3710 O O . LEU A 1 509 ? 5.340 41.298 20.844 1.00 72.50 577 LEU A O 1
ATOM 3715 N N . ASP A 1 510 ? 6.854 41.213 22.490 1.00 82.63 578 ASP A N 1
ATOM 3716 C CA . ASP A 1 510 ? 6.150 42.123 23.353 1.00 82.40 578 ASP A CA 1
ATOM 3717 C C . ASP A 1 510 ? 5.864 43.397 22.612 1.00 81.73 578 ASP A C 1
ATOM 3718 O O . ASP A 1 510 ? 4.746 43.884 22.617 1.00 81.59 578 ASP A O 1
ATOM 3723 N N . GLY A 1 511 ? 6.884 43.926 21.955 1.00 74.33 579 GLY A N 1
ATOM 3724 C CA . GLY A 1 511 ? 6.810 45.247 21.376 1.00 73.71 579 GLY A CA 1
ATOM 3725 C C . GLY A 1 511 ? 6.027 45.301 20.097 1.00 73.42 579 GLY A C 1
ATOM 3726 O O . GLY A 1 511 ? 5.751 46.374 19.583 1.00 72.95 579 GLY A O 1
ATOM 3727 N N . MET A 1 512 ? 5.677 44.139 19.571 1.00 71.86 580 MET A N 1
ATOM 3728 C CA . MET A 1 512 ? 4.881 44.066 18.363 1.00 71.63 580 MET A CA 1
ATOM 3729 C C . MET A 1 512 ? 3.416 44.042 18.733 1.00 71.76 580 MET A C 1
ATOM 3730 O O . MET A 1 512 ? 2.601 44.730 18.132 1.00 71.36 580 MET A O 1
ATOM 3735 N N . GLU A 1 513 ? 3.091 43.247 19.738 1.00 73.23 581 GLU A N 1
ATOM 3736 C CA . GLU A 1 513 ? 1.724 43.128 20.191 1.00 73.34 581 GLU A CA 1
ATOM 3737 C C . GLU A 1 513 ? 1.175 44.478 20.572 1.00 72.91 581 GLU A C 1
ATOM 3738 O O . GLU A 1 513 ? 0.005 44.747 20.386 1.00 72.76 581 GLU A O 1
ATOM 3744 N N . THR A 1 514 ? 2.039 45.329 21.092 1.00 64.48 582 THR A N 1
ATOM 3745 C CA . THR A 1 514 ? 1.660 46.665 21.475 1.00 64.21 582 THR A CA 1
ATOM 3746 C C . THR A 1 514 ? 1.330 47.471 20.245 1.00 63.71 582 THR A C 1
ATOM 3747 O O . THR A 1 514 ? 0.457 48.328 20.263 1.00 63.55 582 THR A O 1
ATOM 3751 N N . ALA A 1 515 ? 2.041 47.191 19.165 1.00 64.06 583 ALA A N 1
ATOM 3752 C CA . ALA A 1 515 ? 1.892 47.954 17.940 1.00 63.58 583 ALA A CA 1
ATOM 3753 C C . ALA A 1 515 ? 0.693 47.466 17.170 1.00 63.53 583 ALA A C 1
ATOM 3754 O O . ALA A 1 515 ? -0.053 48.238 16.601 1.00 63.25 583 ALA A O 1
ATOM 3756 N N . PHE A 1 516 ? 0.530 46.157 17.167 1.00 75.45 584 PHE A N 1
ATOM 3757 C CA . PHE A 1 516 ? -0.603 45.517 16.559 1.00 75.50 584 PHE A CA 1
ATOM 3758 C C . PHE A 1 516 ? -1.817 45.900 17.359 1.00 75.54 584 PHE A C 1
ATOM 3759 O O . PHE A 1 516 ? -2.926 45.917 16.860 1.00 75.38 584 PHE A O 1
ATOM 3767 N N . GLN A 1 517 ? -1.590 46.206 18.622 1.00 101.83 585 GLN A N 1
ATOM 3768 C CA . GLN A 1 517 ? -2.636 46.691 19.488 1.00 101.89 585 GLN A CA 1
ATOM 3769 C C . GLN A 1 517 ? -3.106 48.028 18.977 1.00 101.47 585 GLN A C 1
ATOM 3770 O O . GLN A 1 517 ? -4.252 48.178 18.590 1.00 101.31 585 GLN A O 1
ATOM 3776 N N . GLU A 1 518 ? -2.205 48.996 18.966 1.00 73.55 586 GLU A N 1
ATOM 3777 C CA . GLU A 1 518 ? -2.556 50.359 18.603 1.00 73.33 586 GLU A CA 1
ATOM 3778 C C . GLU A 1 518 ? -3.064 50.500 17.180 1.00 72.98 586 GLU A C 1
ATOM 3779 O O . GLU A 1 518 ? -3.962 51.283 16.914 1.00 72.91 586 GLU A O 1
ATOM 3785 N N . VAL A 1 519 ? -2.467 49.749 16.271 1.00 75.79 587 VAL A N 1
ATOM 3786 C CA . VAL A 1 519 ? -2.913 49.721 14.896 1.00 75.48 587 VAL A CA 1
ATOM 3787 C C . VAL A 1 519 ? -4.359 49.292 14.850 1.00 75.51 587 VAL A C 1
ATOM 3788 O O . VAL A 1 519 ? -5.183 49.901 14.179 1.00 75.32 587 VAL A O 1
ATOM 3792 N N . LYS A 1 520 ? -4.659 48.234 15.586 1.00 89.90 588 LYS A N 1
ATOM 3793 C CA . LYS A 1 520 ? -6.013 47.744 15.697 1.00 89.96 588 LYS A CA 1
ATOM 3794 C C . LYS A 1 520 ? -6.671 48.477 16.840 1.00 90.09 588 LYS A C 1
ATOM 3795 O O . LYS A 1 520 ? -7.417 47.893 17.616 1.00 90.30 588 LYS A O 1
ATOM 3797 N N . ALA A 1 521 ? -6.372 49.764 16.948 1.00 103.82 589 ALA A N 1
ATOM 3798 C CA . ALA A 1 521 ? -6.968 50.598 17.968 1.00 104.01 589 ALA A CA 1
ATOM 3799 C C . ALA A 1 521 ? -6.976 52.061 17.565 1.00 103.95 589 ALA A C 1
ATOM 3800 O O . ALA A 1 521 ? -7.938 52.763 17.827 1.00 104.05 589 ALA A O 1
ATOM 3802 N N . ARG A 1 522 ? -5.901 52.521 16.935 1.00 94.47 590 ARG A N 1
ATOM 3803 C CA . ARG A 1 522 ? -5.837 53.900 16.464 1.00 94.51 590 ARG A CA 1
ATOM 3804 C C . ARG A 1 522 ? -6.601 54.096 15.167 1.00 94.28 590 ARG A C 1
ATOM 3805 O O . ARG A 1 522 ? -6.427 55.091 14.485 1.00 94.33 590 ARG A O 1
ATOM 3813 N N . GLY A 1 523 ? -7.449 53.137 14.837 1.00 92.48 591 GLY A N 1
ATOM 3814 C CA . GLY A 1 523 ? -8.324 53.253 13.695 1.00 92.30 591 GLY A CA 1
ATOM 3815 C C . GLY A 1 523 ? -7.737 52.699 12.423 1.00 92.02 591 GLY A C 1
ATOM 3816 O O . GLY A 1 523 ? -8.226 52.971 11.335 1.00 91.88 591 GLY A O 1
ATOM 3817 N N . TYR A 1 524 ? -6.692 51.904 12.553 1.00 106.56 592 TYR A N 1
ATOM 3818 C CA . TYR A 1 524 ? -6.007 51.431 11.377 1.00 106.31 592 TYR A CA 1
ATOM 3819 C C . TYR A 1 524 ? -6.478 50.071 10.916 1.00 106.21 592 TYR A C 1
ATOM 3820 O O . TYR A 1 524 ? -7.118 49.326 11.644 1.00 106.35 592 TYR A O 1
ATOM 3829 N N . ASN A 1 525 ? -6.148 49.778 9.671 0.92 149.36 593 ASN A N 1
ATOM 3830 C CA . ASN A 1 525 ? -6.623 48.612 8.973 0.92 149.30 593 ASN A CA 1
ATOM 3831 C C . ASN A 1 525 ? -5.419 47.908 8.437 0.92 149.30 593 ASN A C 1
ATOM 3832 O O . ASN A 1 525 ? -5.004 48.166 7.319 0.92 149.07 593 ASN A O 1
ATOM 3837 N N . PRO A 1 526 ? -4.859 47.010 9.245 0.78 95.08 594 PRO A N 1
ATOM 3838 C CA . PRO A 1 526 ? -3.575 46.332 9.086 0.78 95.21 594 PRO A CA 1
ATOM 3839 C C . PRO A 1 526 ? -3.366 45.762 7.701 0.78 95.14 594 PRO A C 1
ATOM 3840 O O . PRO A 1 526 ? -4.324 45.398 7.040 0.78 95.10 594 PRO A O 1
ATOM 3844 N N . ASP A 1 527 ? -2.169 45.614 7.353 0.99 91.31 595 ASP A N 1
ATOM 3845 C CA . ASP A 1 527 ? -1.868 45.113 6.035 0.99 90.93 595 ASP A CA 1
ATOM 3846 C C . ASP A 1 527 ? -1.164 43.784 6.135 0.99 89.88 595 ASP A C 1
ATOM 3847 O O . ASP A 1 527 ? -0.730 43.397 7.200 0.99 89.53 595 ASP A O 1
ATOM 3852 N N . LEU A 1 528 ? -1.039 43.089 5.014 1.00 83.59 596 LEU A N 1
ATOM 3853 C CA . LEU A 1 528 ? -0.561 41.716 5.009 1.00 82.16 596 LEU A CA 1
ATOM 3854 C C . LEU A 1 528 ? 0.823 41.561 5.607 1.00 83.08 596 LEU A C 1
ATOM 3855 O O . LEU A 1 528 ? 1.154 40.533 6.189 1.00 81.44 596 LEU A O 1
ATOM 3860 N N . VAL A 1 529 ? 1.632 42.589 5.450 1.00 78.40 597 VAL A N 1
ATOM 3861 C CA . VAL A 1 529 ? 2.956 42.620 6.028 1.00 78.23 597 VAL A CA 1
ATOM 3862 C C . VAL A 1 529 ? 2.851 42.488 7.532 1.00 78.44 597 VAL A C 1
ATOM 3863 O O . VAL A 1 529 ? 3.575 41.726 8.153 1.00 77.68 597 VAL A O 1
ATOM 3867 N N . ILE A 1 530 ? 1.920 43.232 8.107 1.00 71.58 598 ILE A N 1
ATOM 3868 C CA . ILE A 1 530 ? 1.722 43.238 9.540 1.00 71.20 598 ILE A CA 1
ATOM 3869 C C . ILE A 1 530 ? 1.147 41.932 10.022 1.00 67.80 598 ILE A C 1
ATOM 3870 O O . ILE A 1 530 ? 1.643 41.347 10.963 1.00 66.24 598 ILE A O 1
ATOM 3875 N N . PHE A 1 531 ? 0.095 41.473 9.377 1.00 84.76 599 PHE A N 1
ATOM 3876 C CA . PHE A 1 531 ? -0.542 40.236 9.758 1.00 81.94 599 PHE A CA 1
ATOM 3877 C C . PHE A 1 531 ? 0.458 39.103 9.775 1.00 80.61 599 PHE A C 1
ATOM 3878 O O . PHE A 1 531 ? 0.652 38.462 10.790 1.00 79.22 599 PHE A O 1
ATOM 3886 N N . ASN A 1 532 ? 1.098 38.873 8.638 1.00 74.40 600 ASN A N 1
ATOM 3887 C CA . ASN A 1 532 ? 2.048 37.783 8.465 1.00 73.16 600 ASN A CA 1
ATOM 3888 C C . ASN A 1 532 ? 3.164 37.760 9.484 1.00 72.83 600 ASN A C 1
ATOM 3889 O O . ASN A 1 532 ? 3.480 36.724 10.045 1.00 70.87 600 ASN A O 1
ATOM 3894 N N . SER A 1 533 ? 3.772 38.909 9.690 1.00 82.48 601 SER A N 1
ATOM 3895 C CA . SER A 1 533 ? 4.826 39.050 10.664 1.00 82.26 601 SER A CA 1
ATOM 3896 C C . SER A 1 533 ? 4.328 38.578 12.003 1.00 79.86 601 SER A C 1
ATOM 3897 O O . SER A 1 533 ? 5.020 37.874 12.718 1.00 78.22 601 SER A O 1
ATOM 3900 N N . MET A 1 534 ? 3.115 38.971 12.349 1.00 71.83 602 MET A N 1
ATOM 3901 C CA . MET A 1 534 ? 2.541 38.533 13.602 1.00 70.43 602 MET A CA 1
ATOM 3902 C C . MET A 1 534 ? 2.348 37.043 13.578 1.00 69.05 602 MET A C 1
ATOM 3903 O O . MET A 1 534 ? 2.420 36.385 14.597 1.00 68.69 602 MET A O 1
ATOM 3908 N N . LEU A 1 535 ? 2.112 36.503 12.401 1.00 85.78 603 LEU A N 1
ATOM 3909 C CA . LEU A 1 535 ? 1.859 35.087 12.305 1.00 85.23 603 LEU A CA 1
ATOM 3910 C C . LEU A 1 535 ? 3.134 34.305 12.471 1.00 84.66 603 LEU A C 1
ATOM 3911 O O . LEU A 1 535 ? 3.133 33.235 13.051 1.00 85.19 603 LEU A O 1
ATOM 3916 N N . SER A 1 536 ? 4.226 34.850 11.956 1.00 67.10 604 SER A N 1
ATOM 3917 C CA . SER A 1 536 ? 5.496 34.154 12.002 1.00 66.46 604 SER A CA 1
ATOM 3918 C C . SER A 1 536 ? 6.142 34.260 13.360 1.00 66.44 604 SER A C 1
ATOM 3919 O O . SER A 1 536 ? 6.840 33.357 13.791 1.00 66.45 604 SER A O 1
ATOM 3922 N N . ILE A 1 537 ? 5.912 35.367 14.043 1.00 62.51 605 ILE A N 1
ATOM 3923 C CA . ILE A 1 537 ? 6.486 35.531 15.359 1.00 62.55 605 ILE A CA 1
ATOM 3924 C C . ILE A 1 537 ? 5.796 34.623 16.363 1.00 63.61 605 ILE A C 1
ATOM 3925 O O . ILE A 1 537 ? 6.444 34.053 17.225 1.00 64.60 605 ILE A O 1
ATOM 3930 N N . TYR A 1 538 ? 4.486 34.471 16.237 1.00 70.00 606 TYR A N 1
ATOM 3931 C CA . TYR A 1 538 ? 3.749 33.598 17.132 1.00 72.12 606 TYR A CA 1
ATOM 3932 C C . TYR A 1 538 ? 4.112 32.172 16.812 1.00 73.86 606 TYR A C 1
ATOM 3933 O O . TYR A 1 538 ? 4.166 31.319 17.688 1.00 77.07 606 TYR A O 1
ATOM 3942 N N . ALA A 1 539 ? 4.346 31.907 15.540 1.00 82.04 607 ALA A N 1
ATOM 3943 C CA . ALA A 1 539 ? 4.665 30.570 15.109 1.00 83.54 607 ALA A CA 1
ATOM 3944 C C . ALA A 1 539 ? 6.065 30.217 15.538 1.00 83.84 607 ALA A C 1
ATOM 3945 O O . ALA A 1 539 ? 6.352 29.072 15.846 1.00 86.75 607 ALA A O 1
ATOM 3947 N N . LYS A 1 540 ? 6.946 31.205 15.558 1.00 83.54 608 LYS A N 1
ATOM 3948 C CA . LYS A 1 540 ? 8.309 30.960 15.983 1.00 83.61 608 LYS A CA 1
ATOM 3949 C C . LYS A 1 540 ? 8.380 30.600 17.458 1.00 87.07 608 LYS A C 1
ATOM 3950 O O . LYS A 1 540 ? 9.407 30.145 17.946 1.00 88.16 608 LYS A O 1
ATOM 3956 N N . ASN A 1 541 ? 7.279 30.819 18.166 1.00 75.34 609 ASN A N 1
ATOM 3957 C CA . ASN A 1 541 ? 7.088 30.230 19.475 1.00 80.34 609 ASN A CA 1
ATOM 3958 C C . ASN A 1 541 ? 5.930 29.250 19.376 1.00 84.14 609 ASN A C 1
ATOM 3959 O O . ASN A 1 541 ? 5.471 28.946 18.292 1.00 82.50 609 ASN A O 1
ATOM 3964 N N . GLY A 1 542 ? 5.443 28.747 20.493 1.00 99.33 610 GLY A N 1
ATOM 3965 C CA . GLY A 1 542 ? 4.407 27.736 20.421 1.00 103.71 610 GLY A CA 1
ATOM 3966 C C . GLY A 1 542 ? 3.045 28.356 20.339 1.00 100.75 610 GLY A C 1
ATOM 3967 O O . GLY A 1 542 ? 2.032 27.693 20.499 0.92 103.66 610 GLY A O 1
ATOM 3968 N N . MET A 1 543 ? 3.023 29.626 19.999 1.00 97.09 611 MET A N 1
ATOM 3969 C CA . MET A 1 543 ? 1.841 30.429 20.213 1.00 94.75 611 MET A CA 1
ATOM 3970 C C . MET A 1 543 ? 0.747 30.134 19.221 1.00 94.36 611 MET A C 1
ATOM 3971 O O . MET A 1 543 ? 0.365 30.969 18.441 1.00 90.89 611 MET A O 1
ATOM 3976 N N . TYR A 1 544 ? 0.230 28.926 19.314 1.00 83.19 612 TYR A N 1
ATOM 3977 C CA . TYR A 1 544 ? -0.774 28.433 18.392 1.00 83.58 612 TYR A CA 1
ATOM 3978 C C . TYR A 1 544 ? -2.019 29.260 18.464 1.00 8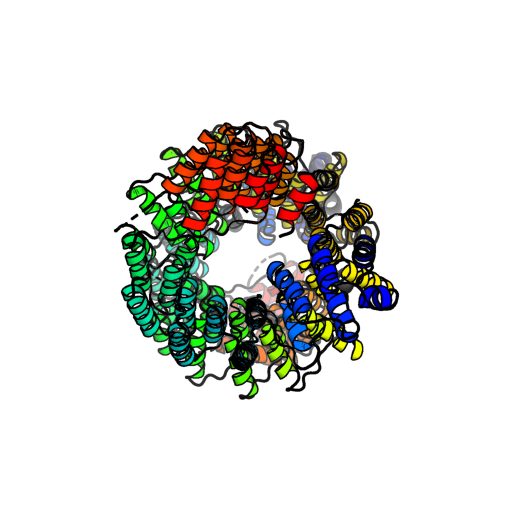1.38 612 TYR A C 1
ATOM 3979 O O . TYR A 1 544 ? -2.513 29.738 17.459 1.00 78.85 612 TYR A O 1
ATOM 3988 N N . SER A 1 545 ? -2.532 29.408 19.674 1.00 93.39 613 SER A N 1
ATOM 3989 C CA . SER A 1 545 ? -3.778 30.113 19.905 1.00 91.93 613 SER A CA 1
ATOM 3990 C C . SER A 1 545 ? -3.866 31.427 19.164 1.00 87.83 613 SER A C 1
ATOM 3991 O O . SER A 1 545 ? -4.786 31.647 18.390 1.00 87.03 613 SER A O 1
ATOM 3994 N N . LYS A 1 546 ? -2.904 32.299 19.406 1.00 86.22 614 LYS A N 1
ATOM 3995 C CA . LYS A 1 546 ? -2.927 33.614 18.809 1.00 83.14 614 LYS A CA 1
ATOM 3996 C C . LYS A 1 546 ? -2.718 33.526 17.320 1.00 81.96 614 LYS A C 1
ATOM 3997 O O . LYS A 1 546 ? -3.394 34.195 16.553 1.00 80.85 614 LYS A O 1
ATOM 4003 N N . ALA A 1 547 ? -1.783 32.690 16.912 1.00 62.04 615 ALA A N 1
ATOM 4004 C CA . ALA A 1 547 ? -1.406 32.620 15.520 1.00 60.68 615 ALA A CA 1
ATOM 4005 C C . ALA A 1 547 ? -2.592 32.310 14.637 1.00 61.31 615 ALA A C 1
ATOM 4006 O O . ALA A 1 547 ? -2.811 32.979 13.637 1.00 60.54 615 ALA A O 1
ATOM 4008 N N . THR A 1 548 ? -3.365 31.304 15.013 1.00 88.75 616 THR A N 1
ATOM 4009 C CA . THR A 1 548 ? -4.525 30.911 14.235 1.00 89.41 616 THR A CA 1
ATOM 4010 C C . THR A 1 548 ? -5.545 32.026 14.240 1.00 87.96 616 THR A C 1
ATOM 4011 O O . THR A 1 548 ? -6.286 32.205 13.286 1.00 87.12 616 THR A O 1
ATOM 4015 N N . GLU A 1 549 ? -5.573 32.786 15.318 1.00 112.56 617 GLU A N 1
ATOM 4016 C CA . GLU A 1 549 ? -6.512 33.875 15.419 1.00 111.56 617 GLU A CA 1
ATOM 4017 C C . GLU A 1 549 ? -6.120 34.962 14.454 1.00 109.53 617 GLU A C 1
ATOM 4018 O O . GLU A 1 549 ? -6.969 35.652 13.920 1.00 108.99 617 GLU A O 1
ATOM 4024 N N . VAL A 1 550 ? -4.827 35.079 14.221 1.00 86.47 618 VAL A N 1
ATOM 4025 C CA . VAL A 1 550 ? -4.329 36.057 13.280 0.77 85.26 618 VAL A CA 1
ATOM 4026 C C . VAL A 1 550 ? -4.667 35.660 11.859 0.73 84.84 618 VAL A C 1
ATOM 4027 O O . VAL A 1 550 ? -5.100 36.464 11.074 0.58 84.52 618 VAL A O 1
ATOM 4031 N N . PHE A 1 551 ? -4.476 34.396 11.555 1.00 80.69 619 PHE A N 1
ATOM 4032 C CA . PHE A 1 551 ? -4.752 33.856 10.239 1.00 80.25 619 PHE A CA 1
ATOM 4033 C C . PHE A 1 551 ? -6.195 34.079 9.822 1.00 80.31 619 PHE A C 1
ATOM 4034 O O . PHE A 1 551 ? -6.472 34.508 8.711 1.00 79.44 619 PHE A O 1
ATOM 4042 N N . ASP A 1 552 ? -7.118 33.778 10.716 1.00 123.15 620 ASP A N 1
ATOM 4043 C CA . ASP A 1 552 ? -8.516 33.953 10.400 1.00 124.39 620 ASP A CA 1
ATOM 4044 C C . ASP A 1 552 ? -8.801 35.425 10.300 1.00 124.51 620 ASP A C 1
ATOM 4045 O O . ASP A 1 552 ? -9.537 35.867 9.435 1.00 125.38 620 ASP A O 1
ATOM 4050 N N . SER A 1 553 ? -8.187 36.188 11.181 1.00 91.93 621 SER A N 1
ATOM 4051 C CA . SER A 1 553 ? -8.387 37.613 11.179 1.00 92.30 621 SER A CA 1
ATOM 4052 C C . SER A 1 553 ? -7.817 38.234 9.935 1.00 91.15 621 SER A C 1
ATOM 4053 O O . SER A 1 553 ? -8.113 39.373 9.626 1.00 91.92 621 SER A O 1
ATOM 4056 N N . ILE A 1 554 ? -6.973 37.495 9.232 1.00 105.90 622 ILE A N 1
ATOM 4057 C CA . ILE A 1 554 ? -6.524 37.929 7.928 1.00 105.54 622 ILE A CA 1
ATOM 4058 C C . ILE A 1 554 ? -7.696 37.700 7.013 1.00 106.56 622 ILE A C 1
ATOM 4059 O O . ILE A 1 554 ? -8.040 38.546 6.195 1.00 107.35 622 ILE A O 1
ATOM 4064 N N . LYS A 1 555 ? -8.319 36.536 7.150 1.00 106.80 623 LYS A N 1
ATOM 4065 C CA . LYS A 1 555 ? -9.472 36.182 6.329 1.00 108.43 623 LYS A CA 1
ATOM 4066 C C . LYS A 1 555 ? -10.639 37.130 6.584 1.00 110.59 623 LYS A C 1
ATOM 4067 O O . LYS A 1 555 ? -11.282 37.603 5.644 1.00 111.76 623 LYS A O 1
ATOM 4073 N N . ARG A 1 556 ? -10.905 37.406 7.856 0.74 74.70 624 ARG A N 1
ATOM 4074 C CA . ARG A 1 556 ? -11.994 38.300 8.233 0.57 77.74 624 ARG A CA 1
ATOM 4075 C C . ARG A 1 556 ? -11.715 39.730 7.781 1.00 77.60 624 ARG A C 1
ATOM 4076 O O . ARG A 1 556 ? -12.611 40.572 7.768 0.49 80.39 624 ARG A O 1
ATOM 4084 N N . SER A 1 557 ? -10.468 39.994 7.410 1.00 80.27 625 SER A N 1
ATOM 4085 C CA . SER A 1 557 ? -10.066 41.319 6.956 0.56 80.25 625 SER A CA 1
ATOM 4086 C C . SER A 1 557 ? -10.403 41.520 5.482 1.00 81.26 625 SER A C 1
ATOM 4087 O O . SER A 1 557 ? -10.916 42.566 5.088 0.28 83.29 625 SER A O 1
ATOM 4090 N N . GLY A 1 558 ? -10.106 40.511 4.668 1.00 119.39 626 GLY A N 1
ATOM 4091 C CA . GLY A 1 558 ? -10.371 40.572 3.242 1.00 120.14 626 GLY A CA 1
ATOM 4092 C C . GLY A 1 558 ? -9.104 40.707 2.422 1.00 118.48 626 GLY A C 1
ATOM 4093 O O . GLY A 1 558 ? -9.061 41.464 1.450 1.00 119.30 626 GLY A O 1
ATOM 4094 N N . LEU A 1 559 ? -8.069 39.973 2.812 1.00 85.94 627 LEU A N 1
ATOM 4095 C CA . LEU A 1 559 ? -6.803 40.011 2.107 1.00 84.64 627 LEU A CA 1
ATOM 4096 C C . LEU A 1 559 ? -6.471 38.615 1.626 1.00 83.46 627 LEU A C 1
ATOM 4097 O O . LEU A 1 559 ? -7.060 37.645 2.073 1.00 83.45 627 LEU A O 1
ATOM 4102 N N . SER A 1 560 ? -5.545 38.526 0.689 0.94 104.84 628 SER A N 1
ATOM 4103 C CA . SER A 1 560 ? -5.193 37.241 0.121 0.94 103.93 628 SER A CA 1
ATOM 4104 C C . SER A 1 560 ? -3.882 36.739 0.699 0.94 104.41 628 SER A C 1
ATOM 4105 O O . SER A 1 560 ? -2.845 37.338 0.480 0.94 106.20 628 SER A O 1
ATOM 4108 N N . PRO A 1 561 ? -3.938 35.635 1.440 1.00 82.24 629 PRO A N 1
ATOM 4109 C CA . PRO A 1 561 ? -2.783 34.990 2.039 1.00 82.24 629 PRO A CA 1
ATOM 4110 C C . PRO A 1 561 ? -1.791 34.560 0.988 1.00 82.78 629 PRO A C 1
ATOM 4111 O O . PRO A 1 561 ? -2.125 33.731 0.157 1.00 81.93 629 PRO A O 1
ATOM 4115 N N . ASP A 1 562 ? -0.582 35.096 1.017 1.00 81.02 630 ASP A N 1
ATOM 4116 C CA . ASP A 1 562 ? 0.430 34.650 0.085 1.00 81.99 630 ASP A CA 1
ATOM 4117 C C . ASP A 1 562 ? 1.175 33.465 0.651 1.00 80.61 630 ASP A C 1
ATOM 4118 O O . ASP A 1 562 ? 0.786 32.916 1.661 1.00 78.97 630 ASP A O 1
ATOM 4123 N N . LEU A 1 563 ? 2.240 33.055 -0.032 1.00 83.66 631 LEU A N 1
ATOM 4124 C CA . LEU A 1 563 ? 3.006 31.877 0.362 1.00 82.25 631 LEU A CA 1
ATOM 4125 C C . LEU A 1 563 ? 3.583 32.022 1.764 1.00 81.65 631 LEU A C 1
ATOM 4126 O O . LEU A 1 563 ? 3.521 31.101 2.578 1.00 79.86 631 LEU A O 1
ATOM 4131 N N . ILE A 1 564 ? 4.152 33.192 2.034 1.00 88.34 632 ILE A N 1
ATOM 4132 C CA . ILE A 1 564 ? 4.763 33.493 3.313 1.00 87.96 632 ILE A CA 1
ATOM 4133 C C . ILE A 1 564 ? 3.757 33.353 4.437 1.00 86.11 632 ILE A C 1
ATOM 4134 O O . ILE A 1 564 ? 4.117 33.151 5.578 1.00 85.15 632 ILE A O 1
ATOM 4139 N N . THR A 1 565 ? 2.487 33.452 4.114 1.00 72.90 633 THR A N 1
ATOM 4140 C CA . THR A 1 565 ? 1.484 33.259 5.120 1.00 71.91 633 THR A CA 1
ATOM 4141 C C . THR A 1 565 ? 1.283 31.780 5.281 1.00 70.92 633 THR A C 1
ATOM 4142 O O . THR A 1 565 ? 1.001 31.301 6.365 1.00 71.03 633 THR A O 1
ATOM 4146 N N . TYR A 1 566 ? 1.448 31.045 4.200 1.00 84.20 634 TYR A N 1
ATOM 4147 C CA . TYR A 1 566 ? 1.210 29.623 4.261 1.00 83.96 634 TYR A CA 1
ATOM 4148 C C . TYR A 1 566 ? 2.400 28.877 4.795 1.00 83.89 634 TYR A C 1
ATOM 4149 O O . TYR A 1 566 ? 2.262 27.868 5.459 1.00 84.81 634 TYR A O 1
ATOM 4158 N N . ASN A 1 567 ? 3.580 29.383 4.496 1.00 73.51 635 ASN A N 1
ATOM 4159 C CA . ASN A 1 567 ? 4.778 28.780 5.026 1.00 73.18 635 ASN A CA 1
ATOM 4160 C C . ASN A 1 567 ? 4.867 28.985 6.524 1.00 73.46 635 ASN A C 1
ATOM 4161 O O . ASN A 1 567 ? 5.295 28.107 7.251 1.00 73.99 635 ASN A O 1
ATOM 4166 N N . SER A 1 568 ? 4.458 30.151 6.981 1.00 71.95 636 SER A N 1
ATOM 4167 C CA . SER A 1 568 ? 4.482 30.445 8.395 1.00 72.27 636 SER A CA 1
ATOM 4168 C C . SER A 1 568 ? 3.492 29.586 9.161 1.00 73.89 636 SER A C 1
ATOM 4169 O O . SER A 1 568 ? 3.675 29.319 10.336 1.00 75.12 636 SER A O 1
ATOM 4172 N N . LEU A 1 569 ? 2.440 29.152 8.500 1.00 80.05 637 LEU A N 1
ATOM 4173 C CA . LEU A 1 569 ? 1.449 28.351 9.177 1.00 82.75 637 LEU A CA 1
ATOM 4174 C C . LEU A 1 569 ? 1.981 26.952 9.357 1.00 85.09 637 LEU A C 1
ATOM 4175 O O . LEU A 1 569 ? 1.781 26.341 10.388 1.00 88.55 637 LEU A O 1
ATOM 4180 N N . MET A 1 570 ? 2.662 26.454 8.334 1.00 70.53 638 MET A N 1
ATOM 4181 C CA . MET A 1 570 ? 3.234 25.114 8.368 1.00 72.64 638 MET A CA 1
ATOM 4182 C C . MET A 1 570 ? 4.324 25.004 9.423 1.00 73.51 638 MET A C 1
ATOM 4183 O O . MET A 1 570 ? 4.497 23.956 10.041 1.00 77.35 638 MET A O 1
ATOM 4188 N N . ASP A 1 571 ? 5.061 26.092 9.631 1.00 83.45 639 ASP A N 1
ATOM 4189 C CA . ASP A 1 571 ? 6.138 26.086 10.588 1.00 83.72 639 ASP A CA 1
ATOM 4190 C C . ASP A 1 571 ? 5.586 26.156 11.979 1.00 86.97 639 ASP A C 1
ATOM 4191 O O . ASP A 1 571 ? 6.223 25.727 12.925 1.00 89.23 639 ASP A O 1
ATOM 4196 N N . MET A 1 572 ? 4.407 26.706 12.107 1.00 66.18 640 MET A N 1
ATOM 4197 C CA . MET A 1 572 ? 3.735 26.702 13.379 0.39 69.69 640 MET A CA 1
ATOM 4198 C C . MET A 1 572 ? 3.366 25.294 13.777 1.00 75.58 640 MET A C 1
ATOM 4199 O O . MET A 1 572 ? 3.600 24.872 14.900 0.19 79.91 640 MET A O 1
ATOM 4204 N N . TYR A 1 573 ? 2.795 24.568 12.847 1.00 83.41 641 TYR A N 1
ATOM 4205 C CA . TYR A 1 573 ? 2.386 23.201 13.093 1.00 89.45 641 TYR A CA 1
ATOM 4206 C C . TYR A 1 573 ? 3.591 22.327 13.324 1.00 91.53 641 TYR A C 1
ATOM 4207 O O . TYR A 1 573 ? 3.564 21.393 14.118 1.00 97.84 641 TYR A O 1
ATOM 4216 N N . ALA A 1 574 ? 4.652 22.633 12.604 1.00 70.60 642 ALA A N 1
ATOM 4217 C CA . ALA A 1 574 ? 5.912 22.011 12.871 1.00 71.08 642 ALA A CA 1
ATOM 4218 C C . ALA A 1 574 ? 6.220 22.270 14.324 1.00 73.95 642 ALA A C 1
ATOM 4219 O O . ALA A 1 574 ? 6.336 21.348 15.105 1.00 79.32 642 ALA A O 1
ATOM 4221 N N . LYS A 1 575 ? 6.357 23.549 14.665 1.00 98.06 643 LYS A N 1
ATOM 4222 C CA . LYS A 1 575 ? 6.688 23.958 16.023 1.00 100.21 643 LYS A CA 1
ATOM 4223 C C . LYS A 1 575 ? 5.765 23.312 17.044 1.00 108.19 643 LYS A C 1
ATOM 4224 O O . LYS A 1 575 ? 6.204 22.911 18.121 1.00 112.54 643 LYS A O 1
ATOM 4230 N N . CYS A 1 576 ? 4.479 23.214 16.711 1.00 85.07 644 CYS A N 1
ATOM 4231 C CA . CYS A 1 576 ? 3.525 22.634 17.631 1.00 93.07 644 CYS A CA 1
ATOM 4232 C C . CYS A 1 576 ? 3.556 21.126 17.520 1.00 99.62 644 CYS A C 1
ATOM 4233 O O . CYS A 1 576 ? 2.716 20.444 18.089 1.00 106.90 644 CYS A O 1
ATOM 4236 N N . SER A 1 577 ? 4.529 20.617 16.780 1.00 66.48 645 SER A N 1
ATOM 4237 C CA . SER A 1 577 ? 4.739 19.186 16.641 1.00 68.52 645 SER A CA 1
ATOM 4238 C C . SER A 1 577 ? 3.546 18.476 16.032 1.00 70.19 645 SER A C 1
ATOM 4239 O O . SER A 1 577 ? 3.288 17.313 16.301 1.00 74.13 645 SER A O 1
ATOM 4242 N N . GLU A 1 578 ? 2.810 19.196 15.202 1.00 83.89 646 GLU A N 1
ATOM 4243 C CA . GLU A 1 578 ? 1.770 18.586 14.420 1.00 85.29 646 GLU A CA 1
ATOM 4244 C C . GLU A 1 578 ? 2.173 18.768 12.993 1.00 77.68 646 GLU A C 1
ATOM 4245 O O . GLU A 1 578 ? 1.675 19.632 12.303 1.00 72.41 646 GLU A O 1
ATOM 4251 N N . SER A 1 579 ? 3.106 17.950 12.549 1.00 91.60 647 SER A N 1
ATOM 4252 C CA . SER A 1 579 ? 3.687 18.140 11.251 1.00 84.15 647 SER A CA 1
ATOM 4253 C C . SER A 1 579 ? 2.867 17.451 10.191 1.00 84.50 647 SER A C 1
ATOM 4254 O O . SER A 1 579 ? 3.122 17.600 9.009 1.00 78.89 647 SER A O 1
ATOM 4257 N N . TRP A 1 580 ? 1.884 16.685 10.614 1.00 104.23 648 TRP A N 1
ATOM 4258 C CA . TRP A 1 580 ? 1.025 16.026 9.662 1.00 104.85 648 TRP A CA 1
ATOM 4259 C C . TRP A 1 580 ? 0.056 17.027 9.093 1.00 100.57 648 TRP A C 1
ATOM 4260 O O . TRP A 1 580 ? -0.261 17.007 7.909 1.00 96.73 648 TRP A O 1
ATOM 4271 N N . GLU A 1 581 ? -0.409 17.914 9.956 0.85 113.01 649 GLU A N 1
ATOM 4272 C CA . GLU A 1 581 ? -1.297 18.974 9.549 0.85 108.67 649 GLU A CA 1
ATOM 4273 C C . GLU A 1 581 ? -0.528 19.918 8.654 0.85 101.36 649 GLU A C 1
ATOM 4274 O O . GLU A 1 581 ? -1.107 20.651 7.862 0.85 97.32 649 GLU A O 1
ATOM 4280 N N . ALA A 1 582 ? 0.790 19.893 8.768 1.00 102.14 650 ALA A N 1
ATOM 4281 C CA . ALA A 1 582 ? 1.609 20.777 7.975 1.00 95.71 650 ALA A CA 1
ATOM 4282 C C . ALA A 1 582 ? 1.620 20.332 6.530 1.00 92.62 650 ALA A C 1
ATOM 4283 O O . ALA A 1 582 ? 1.741 21.150 5.629 1.00 88.04 650 ALA A O 1
ATOM 4285 N N . GLU A 1 583 ? 1.487 19.036 6.304 1.00 120.37 651 GLU A N 1
ATOM 4286 C CA . GLU A 1 583 ? 1.552 18.496 4.954 1.00 117.73 651 GLU A CA 1
ATOM 4287 C C . GLU A 1 583 ? 0.225 18.646 4.245 1.00 117.52 651 GLU A C 1
ATOM 4288 O O . GLU A 1 583 ? 0.174 18.767 3.028 1.00 114.05 651 GLU A O 1
ATOM 4294 N N . LYS A 1 584 ? -0.853 18.655 5.024 0.93 131.48 652 LYS A N 1
ATOM 4295 C CA . LYS A 1 584 ? -2.189 18.857 4.478 0.93 131.18 652 LYS A CA 1
ATOM 4296 C C . LYS A 1 584 ? -2.259 20.194 3.748 0.93 125.60 652 LYS A C 1
ATOM 4297 O O . LYS A 1 584 ? -2.953 20.325 2.738 0.93 123.64 652 LYS A O 1
ATOM 4303 N N . ILE A 1 585 ? -1.535 21.185 4.261 1.00 97.27 653 ILE A N 1
ATOM 4304 C CA . ILE A 1 585 ? -1.492 22.491 3.634 1.00 92.97 653 ILE A CA 1
ATOM 4305 C C . ILE A 1 585 ? -0.597 22.482 2.417 1.00 89.79 653 ILE A C 1
ATOM 4306 O O . ILE A 1 585 ? -0.891 23.125 1.424 1.00 87.52 653 ILE A O 1
ATOM 4311 N N . LEU A 1 586 ? 0.489 21.741 2.495 1.00 78.67 654 LEU A N 1
ATOM 4312 C CA . LEU A 1 586 ? 1.370 21.613 1.358 1.00 76.14 654 LEU A CA 1
ATOM 4313 C C . LEU A 1 586 ? 0.606 20.945 0.246 1.00 76.13 654 LEU A C 1
ATOM 4314 O O . LEU A 1 586 ? 0.773 21.260 -0.920 1.00 74.68 654 LEU A O 1
ATOM 4319 N N . ASN A 1 587 ? -0.246 20.009 0.613 1.00 83.35 655 ASN A N 1
ATOM 4320 C CA . ASN A 1 587 ? -1.087 19.364 -0.359 1.00 83.69 655 ASN A CA 1
ATOM 4321 C C . ASN A 1 587 ? -2.118 20.349 -0.849 1.00 82.83 655 ASN A C 1
ATOM 4322 O O . ASN A 1 587 ? -2.383 20.460 -2.037 1.00 82.18 655 ASN A O 1
ATOM 4327 N N . GLN A 1 588 ? -2.691 21.079 0.089 1.00 92.22 656 GLN A N 1
ATOM 4328 C CA . GLN A 1 588 ? -3.708 22.050 -0.224 1.00 91.67 656 GLN A CA 1
ATOM 4329 C C . GLN A 1 588 ? -3.168 23.116 -1.133 1.00 89.35 656 GLN A C 1
ATOM 4330 O O . GLN A 1 588 ? -3.921 23.743 -1.870 1.00 89.17 656 GLN A O 1
ATOM 4336 N N . LEU A 1 589 ? -1.872 23.344 -1.072 0.57 79.99 657 LEU A N 1
ATOM 4337 C CA . LEU A 1 589 ? -1.286 24.380 -1.886 1.00 78.62 657 LEU A CA 1
ATOM 4338 C C . LEU A 1 589 ? -0.861 23.812 -3.197 0.14 78.78 657 LEU A C 1
ATOM 4339 O O . LEU A 1 589 ? -0.557 24.546 -4.120 0.58 78.55 657 LEU A O 1
ATOM 4344 N N . LYS A 1 590 ? -0.891 22.507 -3.290 1.00 91.11 658 LYS A N 1
ATOM 4345 C CA . LYS A 1 590 ? -0.450 21.861 -4.492 1.00 91.40 658 LYS A CA 1
ATOM 4346 C C . LYS A 1 590 ? -1.555 21.951 -5.518 1.00 92.07 658 LYS A C 1
ATOM 4347 O O . LYS A 1 590 ? -1.327 21.944 -6.711 1.00 92.29 658 LYS A O 1
ATOM 4353 N N . CYS A 1 591 ? -2.785 22.041 -5.026 0.79 80.38 659 CYS A N 1
ATOM 4354 C CA . CYS A 1 591 ? -3.954 22.137 -5.893 0.79 81.16 659 CYS A CA 1
ATOM 4355 C C . CYS A 1 591 ? -4.619 23.502 -5.772 0.79 80.97 659 CYS A C 1
ATOM 4356 O O . CYS A 1 591 ? -5.702 23.725 -6.308 0.79 82.32 659 CYS A O 1
ATOM 4359 N N . SER A 1 592 ? -3.948 24.412 -5.072 1.00 77.01 660 SER A N 1
ATOM 4360 C CA . SER A 1 592 ? -4.456 25.763 -4.891 1.00 76.90 660 SER A CA 1
ATOM 4361 C C . SER A 1 592 ? -4.831 26.375 -6.233 1.00 77.70 660 SER A C 1
ATOM 4362 O O . SER A 1 592 ? -5.613 27.323 -6.296 1.00 78.43 660 SER A O 1
ATOM 4365 N N . GLN A 1 593 ? -4.267 25.830 -7.305 1.00 83.99 661 GLN A N 1
ATOM 4366 C CA . GLN A 1 593 ? -4.541 26.323 -8.650 1.00 85.11 661 GLN A CA 1
ATOM 4367 C C . GLN A 1 593 ? -4.056 27.759 -8.823 1.00 84.75 661 GLN A C 1
ATOM 4368 O O . GLN A 1 593 ? -3.893 28.237 -9.946 1.00 85.56 661 GLN A O 1
ATOM 4374 N N . THR A 1 594 ? -3.826 28.442 -7.706 0.69 73.07 662 THR A N 1
ATOM 4375 C CA . THR A 1 594 ? -3.361 29.822 -7.737 0.69 73.05 662 THR A CA 1
ATOM 4376 C C . THR A 1 594 ? -2.029 29.989 -7.006 0.69 71.65 662 THR A C 1
ATOM 4377 O O . THR A 1 594 ? -1.293 30.940 -7.255 0.69 72.55 662 THR A O 1
ATOM 4381 N N . MET A 1 595 ? -1.733 29.060 -6.103 0.75 102.38 663 MET A N 1
ATOM 4382 C CA . MET A 1 595 ? -0.503 29.126 -5.322 0.75 102.02 663 MET A CA 1
ATOM 4383 C C . MET A 1 595 ? 0.260 27.808 -5.359 0.75 101.48 663 MET A C 1
ATOM 4384 O O . MET A 1 595 ? -0.253 26.771 -4.938 0.75 100.94 663 MET A O 1
ATOM 4389 N N . LYS A 1 596 ? 1.493 27.859 -5.852 1.00 95.79 664 LYS A N 1
ATOM 4390 C CA . LYS A 1 596 ? 2.334 26.672 -5.951 1.00 95.41 664 LYS A CA 1
ATOM 4391 C C . LYS A 1 596 ? 3.357 26.599 -4.819 1.00 95.26 664 LYS A C 1
ATOM 4392 O O . LYS A 1 596 ? 4.177 27.499 -4.652 1.00 97.09 664 LYS A O 1
ATOM 4394 N N . PRO A 1 597 ? 3.299 25.517 -4.049 1.00 89.13 665 PRO A N 1
ATOM 4395 C CA . PRO A 1 597 ? 4.231 25.321 -2.933 1.00 88.75 665 PRO A CA 1
ATOM 4396 C C . PRO A 1 597 ? 5.645 25.758 -3.299 1.00 90.39 665 PRO A C 1
ATOM 4397 O O . PRO A 1 597 ? 6.096 25.515 -4.418 1.00 91.76 665 PRO A O 1
ATOM 4401 N N . ASP A 1 598 ? 6.333 26.400 -2.359 1.00 98.32 666 ASP A N 1
ATOM 4402 C CA . ASP A 1 598 ? 7.693 26.873 -2.593 1.00 100.40 666 ASP A CA 1
ATOM 4403 C C . ASP A 1 598 ? 8.721 25.956 -1.942 1.00 98.99 666 ASP A C 1
ATOM 4404 O O . ASP A 1 598 ? 8.382 25.131 -1.095 1.00 96.80 666 ASP A O 1
ATOM 4409 N N . VAL A 1 599 ? 9.979 26.106 -2.347 1.00 79.80 667 VAL A N 1
ATOM 4410 C CA . VAL A 1 599 ? 11.053 25.302 -1.808 1.00 78.51 667 VAL A CA 1
ATOM 4411 C C . VAL A 1 599 ? 11.071 25.412 -0.304 1.00 76.43 667 VAL A C 1
ATOM 4412 O O . VAL A 1 599 ? 11.176 24.421 0.398 1.00 74.60 667 VAL A O 1
ATOM 4416 N N . VAL A 1 600 ? 10.948 26.630 0.192 1.00 89.62 668 VAL A N 1
ATOM 4417 C CA . VAL A 1 600 ? 10.906 26.856 1.624 1.00 88.00 668 VAL A CA 1
ATOM 4418 C C . VAL A 1 600 ? 9.683 26.189 2.220 1.00 86.52 668 VAL A C 1
ATOM 4419 O O . VAL A 1 600 ? 9.660 25.845 3.393 1.00 85.73 668 VAL A O 1
ATOM 4423 N N . SER A 1 601 ? 8.665 25.989 1.401 1.00 74.26 669 SER A N 1
ATOM 4424 C CA . SER A 1 601 ? 7.464 25.316 1.846 1.00 73.67 669 SER A CA 1
ATOM 4425 C C . SER A 1 601 ? 7.747 23.863 2.150 1.00 73.48 669 SER A C 1
ATOM 4426 O O . SER A 1 601 ? 7.414 23.364 3.213 1.00 74.18 669 SER A O 1
ATOM 4429 N N . TYR A 1 602 ? 8.376 23.191 1.202 1.00 80.31 670 TYR A N 1
ATOM 4430 C CA . TYR A 1 602 ? 8.706 21.787 1.352 1.00 80.35 670 TYR A CA 1
ATOM 4431 C C . TYR A 1 602 ? 9.625 21.530 2.536 1.00 80.37 670 TYR A C 1
ATOM 4432 O O . TYR A 1 602 ? 9.376 20.643 3.335 1.00 81.58 670 TYR A O 1
ATOM 4441 N N . ASN A 1 603 ? 10.692 22.312 2.638 1.00 79.61 671 ASN A N 1
ATOM 4442 C CA . ASN A 1 603 ? 11.626 22.192 3.741 1.00 79.39 671 ASN A CA 1
ATOM 4443 C C . ASN A 1 603 ? 10.925 22.321 5.063 1.00 80.44 671 ASN A C 1
ATOM 4444 O O . ASN A 1 603 ? 11.137 21.534 5.967 1.00 81.61 671 ASN A O 1
ATOM 4449 N N . THR A 1 604 ? 10.042 23.289 5.134 1.00 85.38 672 THR A N 1
ATOM 4450 C CA . THR A 1 604 ? 9.349 23.608 6.353 1.00 86.77 672 THR A CA 1
ATOM 4451 C C . THR A 1 604 ? 8.566 22.429 6.795 1.00 89.54 672 THR A C 1
ATOM 4452 O O . THR A 1 604 ? 8.388 22.209 7.965 1.00 92.20 672 THR A O 1
ATOM 4456 N N . VAL A 1 605 ? 8.100 21.667 5.824 1.00 76.33 673 VAL A N 1
ATOM 4457 C CA . VAL A 1 605 ? 7.332 20.462 6.079 1.00 79.66 673 VAL A CA 1
ATOM 4458 C C . VAL A 1 605 ? 8.225 19.308 6.499 1.00 80.92 673 VAL A C 1
ATOM 4459 O O . VAL A 1 605 ? 7.918 18.590 7.442 1.00 85.02 673 VAL A O 1
ATOM 4463 N N . ILE A 1 606 ? 9.336 19.130 5.806 1.00 90.31 674 ILE A N 1
ATOM 4464 C CA . ILE A 1 606 ? 10.262 18.054 6.118 1.00 90.87 674 ILE A CA 1
ATOM 4465 C C . ILE A 1 606 ? 10.841 18.186 7.510 1.00 92.27 674 ILE A C 1
ATOM 4466 O O . ILE A 1 606 ? 10.878 17.227 8.270 1.00 95.29 674 ILE A O 1
ATOM 4471 N N . ASN A 1 607 ? 11.298 19.392 7.837 1.00 75.95 675 ASN A N 1
ATOM 4472 C CA . ASN A 1 607 ? 11.862 19.670 9.150 1.00 77.01 675 ASN A CA 1
ATOM 4473 C C . ASN A 1 607 ? 10.871 19.333 10.255 1.00 81.99 675 ASN A C 1
ATOM 4474 O O . ASN A 1 607 ? 11.239 18.758 11.278 1.00 84.64 675 ASN A O 1
ATOM 4479 N N . GLY A 1 608 ? 9.610 19.688 10.041 1.00 84.22 676 GLY A N 1
ATOM 4480 C CA . GLY A 1 608 ? 8.566 19.386 10.999 1.00 90.17 676 GLY A CA 1
ATOM 4481 C C . GLY A 1 608 ? 8.458 17.926 11.367 0.73 94.73 676 GLY A C 1
ATOM 4482 O O . GLY A 1 608 ? 8.062 17.588 12.469 0.80 100.27 676 GLY A O 1
ATOM 4483 N N . PHE A 1 609 ? 8.804 17.050 10.443 1.00 100.24 677 PHE A N 1
ATOM 4484 C CA . PHE A 1 609 ? 8.851 15.645 10.733 1.00 103.96 677 PHE A CA 1
ATOM 4485 C C . PHE A 1 609 ? 10.131 15.369 11.459 1.00 102.52 677 PHE A C 1
ATOM 4486 O O . PHE A 1 609 ? 10.137 14.972 12.606 1.00 106.56 677 PHE A O 1
ATOM 4494 N N . CYS A 1 610 ? 11.228 15.611 10.775 0.73 101.96 678 CYS A N 1
ATOM 4495 C CA . CYS A 1 610 ? 12.554 15.473 11.350 0.73 99.88 678 CYS A CA 1
ATOM 4496 C C . CYS A 1 610 ? 12.701 16.074 12.748 0.73 101.89 678 CYS A C 1
ATOM 4497 O O . CYS A 1 610 ? 13.557 15.655 13.519 0.73 101.88 678 CYS A O 1
ATOM 4500 N N . LYS A 1 611 ? 11.873 17.049 13.080 0.91 102.86 679 LYS A N 1
ATOM 4501 C CA . LYS A 1 611 ? 11.925 17.628 14.409 0.91 105.30 679 LYS A CA 1
ATOM 4502 C C . LYS A 1 611 ? 11.271 16.717 15.433 0.91 111.82 679 LYS A C 1
ATOM 4503 O O . LYS A 1 611 ? 11.671 16.691 16.586 0.91 113.50 679 LYS A O 1
ATOM 4505 N N . GLN A 1 612 ? 10.266 15.964 15.013 0.89 102.24 680 GLN A N 1
ATOM 4506 C CA . GLN A 1 612 ? 9.602 15.040 15.920 0.89 108.92 680 GLN A CA 1
ATOM 4507 C C . GLN A 1 612 ? 9.855 13.600 15.522 0.89 109.23 680 GLN A C 1
ATOM 4508 O O . GLN A 1 612 ? 9.374 12.668 16.163 0.89 114.29 680 GLN A O 1
ATOM 4514 N N . GLY A 1 613 ? 10.622 13.424 14.458 1.00 126.20 681 GLY A N 1
ATOM 4515 C CA . GLY A 1 613 ? 10.996 12.103 14.017 1.00 125.78 681 GLY A CA 1
ATOM 4516 C C . GLY A 1 613 ? 10.267 11.709 12.760 1.00 126.05 681 GLY A C 1
ATOM 4517 O O . GLY A 1 613 ? 9.846 12.560 11.987 1.00 124.00 681 GLY A O 1
ATOM 4518 N N . LEU A 1 614 ? 10.099 10.409 12.562 0.83 161.83 682 LEU A N 1
ATOM 4519 C CA . LEU A 1 614 ? 9.480 9.896 11.365 0.83 162.17 682 LEU A CA 1
ATOM 4520 C C . LEU A 1 614 ? 10.207 10.464 10.171 0.83 155.07 682 LEU A C 1
ATOM 4521 O O . LEU A 1 614 ? 9.648 11.221 9.392 0.83 153.49 682 LEU A O 1
ATOM 4526 N N . VAL A 1 615 ? 11.475 10.111 10.043 1.00 121.81 683 VAL A N 1
ATOM 4527 C CA . VAL A 1 615 ? 12.259 10.619 8.955 1.00 115.84 683 VAL A CA 1
ATOM 4528 C C . VAL A 1 615 ? 11.985 9.811 7.709 1.00 115.65 683 VAL A C 1
ATOM 4529 O O . VAL A 1 615 ? 12.298 10.235 6.610 1.00 112.99 683 VAL A O 1
ATOM 4533 N N . LYS A 1 616 ? 11.389 8.644 7.887 0.56 120.48 684 LYS A N 1
ATOM 4534 C CA . LYS A 1 616 ? 10.962 7.865 6.742 0.56 121.09 684 LYS A CA 1
ATOM 4535 C C . LYS A 1 616 ? 9.837 8.620 6.067 0.56 121.29 684 LYS A C 1
ATOM 4536 O O . LYS A 1 616 ? 9.598 8.461 4.874 0.56 119.64 684 LYS A O 1
ATOM 4542 N N . GLU A 1 617 ? 9.139 9.445 6.838 0.77 109.33 685 GLU A N 1
ATOM 4543 C CA . GLU A 1 617 ? 8.123 10.323 6.308 0.77 109.36 685 GLU A CA 1
ATOM 4544 C C . GLU A 1 617 ? 8.793 11.474 5.654 0.77 102.86 685 GLU A C 1
ATOM 4545 O O . GLU A 1 617 ? 8.377 11.928 4.621 0.77 100.43 685 GLU A O 1
ATOM 4551 N N . ALA A 1 618 ? 9.837 11.959 6.273 1.00 123.59 686 ALA A N 1
ATOM 4552 C CA . ALA A 1 618 ? 10.556 13.061 5.690 1.00 118.33 686 ALA A CA 1
ATOM 4553 C C . ALA A 1 618 ? 10.988 12.662 4.295 1.00 116.78 686 ALA A C 1
ATOM 4554 O O . ALA A 1 618 ? 10.927 13.462 3.372 1.00 114.57 686 ALA A O 1
ATOM 4556 N N . GLN A 1 619 ? 11.416 11.415 4.134 0.82 110.53 687 GLN A N 1
ATOM 4557 C CA . GLN A 1 619 ? 11.799 10.928 2.823 0.82 109.94 687 GLN A CA 1
ATOM 4558 C C . GLN A 1 619 ? 10.591 10.937 1.918 0.82 110.39 687 GLN A C 1
ATOM 4559 O O . GLN A 1 619 ? 10.713 11.195 0.725 0.82 108.97 687 GLN A O 1
ATOM 4565 N N . ARG A 1 620 ? 9.425 10.633 2.476 0.64 78.29 688 ARG A N 1
ATOM 4566 C CA . ARG A 1 620 ? 8.196 10.570 1.693 0.64 78.29 688 ARG A CA 1
ATOM 4567 C C . ARG A 1 620 ? 7.914 11.889 0.977 0.64 75.80 688 ARG A C 1
ATOM 4568 O O . ARG A 1 620 ? 7.497 11.903 -0.182 0.64 75.82 688 ARG A O 1
ATOM 4576 N N . VAL A 1 621 ? 8.150 12.992 1.677 1.00 105.43 689 VAL A N 1
ATOM 4577 C CA . VAL A 1 621 ? 7.915 14.314 1.133 1.00 102.76 689 VAL A CA 1
ATOM 4578 C C . VAL A 1 621 ? 8.948 14.642 0.084 1.00 100.79 689 VAL A C 1
ATOM 4579 O O . VAL A 1 621 ? 8.622 15.115 -0.990 1.00 99.95 689 VAL A O 1
ATOM 4583 N N . LEU A 1 622 ? 10.203 14.380 0.405 1.00 106.58 690 LEU A N 1
ATOM 4584 C CA . LEU A 1 622 ? 11.293 14.674 -0.501 1.00 105.49 690 LEU A CA 1
ATOM 4585 C C . LEU A 1 622 ? 11.087 13.948 -1.802 1.00 106.48 690 LEU A C 1
ATOM 4586 O O . LEU A 1 622 ? 11.422 14.459 -2.864 1.00 106.09 690 LEU A O 1
ATOM 4591 N N . SER A 1 623 ? 10.533 12.751 -1.711 1.00 105.16 691 SER A N 1
ATOM 4592 C CA . SER A 1 623 ? 10.314 11.935 -2.882 1.00 106.53 691 SER A CA 1
ATOM 4593 C C . SER A 1 623 ? 9.497 12.708 -3.891 1.00 105.74 691 SER A C 1
ATOM 4594 O O . SER A 1 623 ? 9.958 13.015 -4.983 1.00 105.63 691 SER A O 1
ATOM 4597 N N . GLU A 1 624 ? 8.256 12.995 -3.521 1.00 107.24 692 GLU A N 1
ATOM 4598 C CA . GLU A 1 624 ? 7.326 13.689 -4.400 1.00 106.67 692 GLU A CA 1
ATOM 4599 C C . GLU A 1 624 ? 7.880 15.036 -4.831 1.00 104.95 692 GLU A C 1
ATOM 4600 O O . GLU A 1 624 ? 7.655 15.482 -5.954 0.49 105.00 692 GLU A O 1
ATOM 4606 N N . MET A 1 625 ? 8.608 15.685 -3.928 1.00 109.51 693 MET A N 1
ATOM 4607 C CA . MET A 1 625 ? 9.161 16.969 -4.226 1.00 108.50 693 MET A CA 1
ATOM 4608 C C . MET A 1 625 ? 9.892 16.824 -5.508 1.00 109.62 693 MET A C 1
ATOM 4609 O O . MET A 1 625 ? 9.697 17.551 -6.424 1.00 110.09 693 MET A O 1
ATOM 4614 N N . VAL A 1 626 ? 10.722 15.817 -5.588 1.00 117.52 694 VAL A N 1
ATOM 4615 C CA . VAL A 1 626 ? 11.429 15.565 -6.819 1.00 119.19 694 VAL A CA 1
ATOM 4616 C C . VAL A 1 626 ? 10.469 15.098 -7.904 1.00 120.26 694 VAL A C 1
ATOM 4617 O O . VAL A 1 626 ? 10.703 15.325 -9.086 1.00 121.68 694 VAL A O 1
ATOM 4621 N N . ALA A 1 627 ? 9.378 14.470 -7.505 1.00 102.25 695 ALA A N 1
ATOM 4622 C CA . ALA A 1 627 ? 8.415 13.991 -8.475 1.00 103.32 695 ALA A CA 1
ATOM 4623 C C . ALA A 1 627 ? 7.707 15.159 -9.133 1.00 102.77 695 ALA A C 1
ATOM 4624 O O . ALA A 1 627 ? 7.375 15.108 -10.316 1.00 103.91 695 ALA A O 1
ATOM 4626 N N . ASP A 1 628 ? 7.536 16.230 -8.377 1.00 122.70 696 ASP A N 1
ATOM 4627 C CA . ASP A 1 628 ? 6.902 17.432 -8.881 1.00 122.42 696 ASP A CA 1
ATOM 4628 C C . ASP A 1 628 ? 7.957 18.314 -9.473 1.00 123.42 696 ASP A C 1
ATOM 4629 O O . ASP A 1 628 ? 7.891 19.526 -9.378 1.00 123.18 696 ASP A O 1
ATOM 4634 N N . GLY A 1 629 ? 8.933 17.703 -10.095 0.80 130.48 697 GLY A N 1
ATOM 4635 C CA . GLY A 1 629 ? 10.086 18.457 -10.528 0.80 131.97 697 GLY A CA 1
ATOM 4636 C C . GLY A 1 629 ? 10.768 18.912 -9.266 0.80 130.74 697 GLY A C 1
ATOM 4637 O O . GLY A 1 629 ? 11.317 18.095 -8.551 0.80 130.08 697 GLY A O 1
ATOM 4638 N N . MET A 1 630 ? 10.710 20.208 -8.997 1.00 98.37 698 MET A N 1
ATOM 4639 C CA . MET A 1 630 ? 11.214 20.786 -7.755 1.00 97.04 698 MET A CA 1
ATOM 4640 C C . MET A 1 630 ? 12.606 20.338 -7.368 0.75 97.54 698 MET A C 1
ATOM 4641 O O . MET A 1 630 ? 12.779 19.250 -6.841 0.49 96.60 698 MET A O 1
ATOM 4646 N N . ALA A 1 631 ? 13.590 21.195 -7.595 0.65 83.03 699 ALA A N 1
ATOM 4647 C CA . ALA A 1 631 ? 14.972 20.845 -7.316 0.65 83.49 699 ALA A CA 1
ATOM 4648 C C . ALA A 1 631 ? 15.412 21.394 -5.981 0.65 81.76 699 ALA A C 1
ATOM 4649 O O . ALA A 1 631 ? 15.607 22.597 -5.842 0.65 83.71 699 ALA A O 1
ATOM 4651 N N . PRO A 1 632 ? 15.582 20.508 -4.995 1.00 106.11 700 PRO A N 1
ATOM 4652 C CA . PRO A 1 632 ? 15.968 20.788 -3.612 1.00 104.15 700 PRO A CA 1
ATOM 4653 C C . PRO A 1 632 ? 17.224 21.635 -3.456 1.00 105.06 700 PRO A C 1
ATOM 4654 O O . PRO A 1 632 ? 18.023 21.747 -4.374 1.00 107.43 700 PRO A O 1
ATOM 4658 N N . CYS A 1 633 ? 17.376 22.221 -2.273 0.69 81.21 701 CYS A N 1
ATOM 4659 C CA . CYS A 1 633 ? 18.497 23.093 -1.976 0.69 82.00 701 CYS A CA 1
ATOM 4660 C C . CYS A 1 633 ? 19.380 22.476 -0.907 0.69 80.44 701 CYS A C 1
ATOM 4661 O O . CYS A 1 633 ? 19.176 21.338 -0.512 0.69 79.71 701 CYS A O 1
ATOM 4664 N N . ALA A 1 634 ? 20.361 23.231 -0.447 1.00 99.74 702 ALA A N 1
ATOM 4665 C CA . ALA A 1 634 ? 21.265 22.746 0.582 1.00 98.98 702 ALA A CA 1
ATOM 4666 C C . ALA A 1 634 ? 20.502 22.518 1.866 1.00 97.02 702 ALA A C 1
ATOM 4667 O O . ALA A 1 634 ? 20.555 21.442 2.454 1.00 97.19 702 ALA A O 1
ATOM 4669 N N . VAL A 1 635 ? 19.795 23.553 2.290 1.00 91.67 703 VAL A N 1
ATOM 4670 C CA . VAL A 1 635 ? 18.985 23.536 3.496 1.00 90.11 703 VAL A CA 1
ATOM 4671 C C . VAL A 1 635 ? 18.097 22.323 3.511 1.00 89.97 703 VAL A C 1
ATOM 4672 O O . VAL A 1 635 ? 17.928 21.669 4.535 1.00 89.67 703 VAL A O 1
ATOM 4676 N N . THR A 1 636 ? 17.542 22.038 2.346 0.69 78.78 704 THR A N 1
ATOM 4677 C CA . THR A 1 636 ? 16.705 20.887 2.143 0.69 78.96 704 THR A CA 1
ATOM 4678 C C . THR A 1 636 ? 17.399 19.674 2.680 0.69 79.57 704 THR A C 1
ATOM 4679 O O . THR A 1 636 ? 16.794 18.832 3.321 0.69 79.78 704 THR A O 1
ATOM 4683 N N . TYR A 1 637 ? 18.693 19.591 2.423 0.89 91.63 705 TYR A N 1
ATOM 4684 C CA . TYR A 1 637 ? 19.437 18.411 2.789 0.89 93.30 705 TYR A CA 1
ATOM 4685 C C . TYR A 1 637 ? 20.005 18.535 4.187 0.89 93.26 705 TYR A C 1
ATOM 4686 O O . TYR A 1 637 ? 20.073 17.563 4.923 0.89 94.32 705 TYR A O 1
ATOM 4695 N N . HIS A 1 638 ? 20.427 19.741 4.547 0.94 98.74 706 HIS A N 1
ATOM 4696 C CA . HIS A 1 638 ? 20.983 19.981 5.870 0.94 98.71 706 HIS A CA 1
ATOM 4697 C C . HIS A 1 638 ? 19.962 19.618 6.937 0.94 97.96 706 HIS A C 1
ATOM 4698 O O . HIS A 1 638 ? 20.315 19.188 8.035 0.94 98.73 706 HIS A O 1
ATOM 4705 N N . THR A 1 639 ? 18.689 19.798 6.597 1.00 101.35 707 THR A N 1
ATOM 4706 C CA . THR A 1 639 ? 17.598 19.481 7.504 1.00 101.42 707 THR A CA 1
ATOM 4707 C C . THR A 1 639 ? 17.390 17.977 7.573 1.00 103.13 707 THR A C 1
ATOM 4708 O O . THR A 1 639 ? 17.220 17.409 8.650 1.00 104.39 707 THR A O 1
ATOM 4712 N N . LEU A 1 640 ? 17.401 17.336 6.409 0.70 115.54 708 LEU A N 1
ATOM 4713 C CA . LEU A 1 640 ? 17.195 15.895 6.331 0.70 117.38 708 LEU A CA 1
ATOM 4714 C C . LEU A 1 640 ? 18.220 15.170 7.194 0.70 119.20 708 LEU A C 1
ATOM 4715 O O . LEU A 1 640 ? 17.905 14.175 7.844 0.70 120.80 708 LEU A O 1
ATOM 4720 N N . VAL A 1 641 ? 19.451 15.673 7.191 1.00 108.17 709 VAL A N 1
ATOM 4721 C CA . VAL A 1 641 ? 20.523 15.074 7.973 1.00 110.29 709 VAL A CA 1
ATOM 4722 C C . VAL A 1 641 ? 20.269 15.231 9.469 1.00 110.04 709 VAL A C 1
ATOM 4723 O O . VAL A 1 641 ? 20.601 14.351 10.263 1.00 112.23 709 VAL A O 1
ATOM 4727 N N . GLY A 1 642 ? 19.673 16.358 9.847 1.00 98.17 710 GLY A N 1
ATOM 4728 C CA . GLY A 1 642 ? 19.372 16.631 11.240 1.00 98.20 710 GLY A CA 1
ATOM 4729 C C . GLY A 1 642 ? 18.771 15.432 11.946 1.00 100.30 710 GLY A C 1
ATOM 4730 O O . GLY A 1 642 ? 19.306 14.960 12.952 1.00 101.95 710 GLY A O 1
ATOM 4731 N N . GLY A 1 643 ? 17.658 14.936 11.421 1.00 104.11 711 GLY A N 1
ATOM 4732 C CA . GLY A 1 643 ? 16.986 13.788 11.999 1.00 107.01 711 GLY A CA 1
ATOM 4733 C C . GLY A 1 643 ? 17.812 12.520 11.895 1.00 108.53 711 GLY A C 1
ATOM 4734 O O . GLY A 1 643 ? 17.914 11.753 12.851 0.20 110.79 711 GLY A O 1
ATOM 4735 N N . TYR A 1 644 ? 18.405 12.302 10.726 0.52 137.14 712 TYR A N 1
ATOM 4736 C CA . TYR A 1 644 ? 19.231 11.124 10.493 0.52 139.95 712 TYR A CA 1
ATOM 4737 C C . TYR A 1 644 ? 20.553 11.223 11.247 0.52 141.59 712 TYR A C 1
ATOM 4738 O O . TYR A 1 644 ? 21.255 10.227 11.423 0.52 144.83 712 TYR A O 1
ATOM 4747 N N . SER A 1 645 ? 20.887 12.431 11.690 0.85 155.43 713 SER A N 1
ATOM 4748 C CA . SER A 1 645 ? 22.126 12.662 12.422 0.85 156.90 713 SER A CA 1
ATOM 4749 C C . SER A 1 645 ? 21.933 12.430 13.918 0.85 157.96 713 SER A C 1
ATOM 4750 O O . SER A 1 645 ? 22.844 11.979 14.609 0.85 160.64 713 SER A O 1
ATOM 4753 N N . SER A 1 646 ? 20.738 12.746 14.408 0.87 108.91 714 SER A N 1
ATOM 4754 C CA . SER A 1 646 ? 20.425 12.578 15.804 0.87 110.02 714 SER A CA 1
ATOM 4755 C C . SER A 1 646 ? 19.207 11.712 15.976 0.87 111.53 714 SER A C 1
ATOM 4756 O O . SER A 1 646 ? 18.180 12.170 16.455 0.87 111.78 714 SER A O 1
ATOM 4759 N N . LEU A 1 647 ? 19.334 10.463 15.566 0.93 123.53 715 LEU A N 1
ATOM 4760 C CA . LEU A 1 647 ? 18.237 9.539 15.739 0.93 125.57 715 LEU A CA 1
ATOM 4761 C C . LEU A 1 647 ? 18.746 8.132 15.782 0.93 128.95 715 LEU A C 1
ATOM 4762 O O . LEU A 1 647 ? 18.270 7.277 15.062 0.93 130.17 715 LEU A O 1
ATOM 4767 N N . GLU A 1 648 ? 19.726 7.891 16.618 0.90 129.73 716 GLU A N 1
ATOM 4768 C CA . GLU A 1 648 ? 20.357 6.579 16.732 0.90 134.14 716 GLU A CA 1
ATOM 4769 C C . GLU A 1 648 ? 20.786 6.030 15.381 0.90 134.86 716 GLU A C 1
ATOM 4770 O O . GLU A 1 648 ? 20.980 4.827 15.228 0.90 138.41 716 GLU A O 1
ATOM 4776 N N . MET A 1 649 ? 20.889 6.921 14.401 0.97 186.77 717 MET A N 1
ATOM 4777 C CA . MET A 1 649 ? 21.224 6.533 13.040 0.97 186.92 717 MET A CA 1
ATOM 4778 C C . MET A 1 649 ? 22.317 7.429 12.475 0.97 185.68 717 MET A C 1
ATOM 4779 O O . MET A 1 649 ? 22.273 8.651 12.613 0.97 182.56 717 MET A O 1
ATOM 4784 N N . PHE A 1 650 ? 23.299 6.804 11.838 0.78 137.63 718 PHE A N 1
ATOM 4785 C CA . PHE A 1 650 ? 24.427 7.519 11.253 0.78 137.23 718 PHE A CA 1
ATOM 4786 C C . PHE A 1 650 ? 24.768 6.977 9.870 0.78 138.53 718 PHE A C 1
ATOM 4787 O O . PHE A 1 650 ? 25.357 7.678 9.045 0.78 137.48 718 PHE A O 1
ATOM 4795 N N . SER A 1 651 ? 24.395 5.727 9.621 1.00 148.38 719 SER A N 1
ATOM 4796 C CA . SER A 1 651 ? 24.664 5.089 8.335 0.75 149.98 719 SER A CA 1
ATOM 4797 C C . SER A 1 651 ? 23.832 5.718 7.223 0.75 146.46 719 SER A C 1
ATOM 4798 O O . SER A 1 651 ? 24.124 5.530 6.041 0.20 147.09 719 SER A O 1
ATOM 4801 N N . GLU A 1 652 ? 22.801 6.460 7.608 0.97 146.13 720 GLU A N 1
ATOM 4802 C CA . GLU A 1 652 ? 21.928 7.116 6.640 0.97 142.86 720 GLU A CA 1
ATOM 4803 C C . GLU A 1 652 ? 22.348 8.564 6.407 0.97 140.00 720 GLU A C 1
ATOM 4804 O O . GLU A 1 652 ? 22.449 9.015 5.267 0.97 138.95 720 GLU A O 1
ATOM 4810 N N . ALA A 1 653 ? 22.592 9.285 7.496 0.85 108.51 721 ALA A N 1
ATOM 4811 C CA . ALA A 1 653 ? 22.997 10.672 7.413 0.85 106.06 721 ALA A CA 1
ATOM 4812 C C . ALA A 1 653 ? 24.327 10.798 6.707 0.85 107.89 721 ALA A C 1
ATOM 4813 O O . ALA A 1 653 ? 24.736 11.886 6.345 0.85 106.34 721 ALA A O 1
ATOM 4815 N N . ARG A 1 654 ? 25.016 9.682 6.529 0.56 105.56 722 ARG A N 1
ATOM 4816 C CA . ARG A 1 654 ? 26.258 9.698 5.784 1.00 107.84 722 ARG A CA 1
ATOM 4817 C C . ARG A 1 654 ? 25.954 9.457 4.324 1.00 107.75 722 ARG A C 1
ATOM 4818 O O . ARG A 1 654 ? 26.565 10.050 3.446 0.39 107.81 722 ARG A O 1
ATOM 4820 N N . GLU A 1 655 ? 24.990 8.575 4.084 0.80 108.79 723 GLU A N 1
ATOM 4821 C CA . GLU A 1 655 ? 24.550 8.228 2.740 0.80 108.78 723 GLU A CA 1
ATOM 4822 C C . GLU A 1 655 ? 23.817 9.388 2.120 0.80 105.02 723 GLU A C 1
ATOM 4823 O O . GLU A 1 655 ? 23.786 9.540 0.907 0.80 104.87 723 GLU A O 1
ATOM 4825 N N . VAL A 1 656 ? 23.205 10.199 2.967 0.73 98.34 724 VAL A N 1
ATOM 4826 C CA . VAL A 1 656 ? 22.441 11.333 2.507 0.73 94.88 724 VAL A CA 1
ATOM 4827 C C . VAL A 1 656 ? 23.382 12.438 2.047 0.73 94.49 724 VAL A C 1
ATOM 4828 O O . VAL A 1 656 ? 23.062 13.209 1.145 0.73 92.84 724 VAL A O 1
ATOM 4832 N N . ILE A 1 657 ? 24.551 12.507 2.678 1.00 156.69 725 ILE A N 1
ATOM 4833 C CA . ILE A 1 657 ? 25.545 13.518 2.337 1.00 156.89 725 ILE A CA 1
ATOM 4834 C C . ILE A 1 657 ? 26.019 13.362 0.894 1.00 158.63 725 ILE A C 1
ATOM 4835 O O . ILE A 1 657 ? 26.173 14.345 0.173 1.00 157.67 725 ILE A O 1
ATOM 4840 N N . GLY A 1 658 ? 26.245 12.120 0.483 1.00 135.08 726 GLY A N 1
ATOM 4841 C CA . GLY A 1 658 ? 26.699 11.831 -0.866 1.00 137.16 726 GLY A CA 1
ATOM 4842 C C . GLY A 1 658 ? 25.725 12.327 -1.921 1.00 134.77 726 GLY A C 1
ATOM 4843 O O . GLY A 1 658 ? 25.897 12.059 -3.109 1.00 136.29 726 GLY A O 1
ATOM 4844 N N . TYR A 1 659 ? 24.709 13.062 -1.484 1.00 150.12 727 TYR A N 1
ATOM 4845 C CA . TYR A 1 659 ? 23.705 13.594 -2.395 1.00 147.87 727 TYR A CA 1
ATOM 4846 C C . TYR A 1 659 ? 23.868 15.100 -2.581 1.00 146.06 727 TYR A C 1
ATOM 4847 O O . TYR A 1 659 ? 23.061 15.744 -3.250 1.00 144.37 727 TYR A O 1
ATOM 4856 N N . MET A 1 660 ? 24.915 15.655 -1.980 0.71 126.03 728 MET A N 1
ATOM 4857 C CA . MET A 1 660 ? 25.156 17.093 -2.029 0.71 124.65 728 MET A CA 1
ATOM 4858 C C . MET A 1 660 ? 26.265 17.432 -3.020 0.71 127.32 728 MET A C 1
ATOM 4859 O O . MET A 1 660 ? 26.015 18.026 -4.069 0.71 126.99 728 MET A O 1
ATOM 4864 N N . VAL A 1 661 ? 27.494 17.054 -2.682 1.00 128.33 729 VAL A N 1
ATOM 4865 C CA . VAL A 1 661 ? 28.630 17.316 -3.526 1.00 131.36 729 VAL A CA 1
ATOM 4866 C C . VAL A 1 661 ? 28.513 16.451 -4.758 1.00 133.20 729 VAL A C 1
ATOM 4867 O O . VAL A 1 661 ? 28.816 16.887 -5.864 1.00 134.44 729 VAL A O 1
ATOM 4871 N N . GLN A 1 662 ? 28.029 15.229 -4.567 1.00 112.09 730 GLN A N 1
ATOM 4872 C CA . GLN A 1 662 ? 27.797 14.322 -5.673 1.00 113.74 730 GLN A CA 1
ATOM 4873 C C . GLN A 1 662 ? 26.698 14.868 -6.552 1.00 111.22 730 GLN A C 1
ATOM 4874 O O . GLN A 1 662 ? 26.448 14.365 -7.640 1.00 112.35 730 GLN A O 1
ATOM 4876 N N . HIS A 1 663 ? 26.033 15.901 -6.054 1.00 134.05 731 HIS A N 1
ATOM 4877 C CA . HIS A 1 663 ? 25.047 16.625 -6.824 1.00 132.12 731 HIS A CA 1
ATOM 4878 C C . HIS A 1 663 ? 25.390 18.095 -6.748 1.00 131.27 731 HIS A C 1
ATOM 4879 O O . HIS A 1 663 ? 24.525 18.952 -6.885 1.00 129.47 731 HIS A O 1
ATOM 4886 N N . GLY A 1 664 ? 26.667 18.358 -6.497 1.00 119.69 732 GLY A N 1
ATOM 4887 C CA . GLY A 1 664 ? 27.240 19.690 -6.566 0.35 119.78 732 GLY A CA 1
ATOM 4888 C C . GLY A 1 664 ? 26.441 20.792 -5.920 1.00 116.77 732 GLY A C 1
ATOM 4889 O O . GLY A 1 664 ? 26.227 21.844 -6.520 1.00 116.59 732 GLY A O 1
ATOM 4890 N N . LEU A 1 665 ? 25.981 20.545 -4.706 1.00 176.01 733 LEU A N 1
ATOM 4891 C CA . LEU A 1 665 ? 25.235 21.562 -3.982 1.00 173.61 733 LEU A CA 1
ATOM 4892 C C . LEU A 1 665 ? 26.008 22.167 -2.843 1.00 173.16 733 LEU A C 1
ATOM 4893 O O . LEU A 1 665 ? 25.719 23.268 -2.419 1.00 171.79 733 LEU A O 1
ATOM 4898 N N . LYS A 1 666 ? 26.964 21.427 -2.332 0.95 128.72 734 LYS A N 1
ATOM 4899 C CA . LYS A 1 666 ? 27.885 21.947 -1.320 0.95 129.38 734 LYS A CA 1
ATOM 4900 C C . LYS A 1 666 ? 27.237 22.292 0.018 0.95 126.61 734 LYS A C 1
ATOM 4901 O O . LYS A 1 666 ? 26.512 23.274 0.128 0.95 124.47 734 LYS A O 1
ATOM 4903 N N . PRO A 1 667 ? 27.523 21.489 1.048 0.41 127.58 735 PRO A N 1
ATOM 4904 C CA . PRO A 1 667 ? 27.046 21.718 2.413 0.91 125.40 735 PRO A CA 1
ATOM 4905 C C . PRO A 1 667 ? 27.671 22.952 3.048 1.00 125.18 735 PRO A C 1
ATOM 4906 O O . PRO A 1 667 ? 28.263 23.776 2.359 0.99 126.25 735 PRO A O 1
ATOM 4910 N N . MET A 1 668 ? 27.601 23.039 4.365 0.97 125.65 736 MET A N 1
ATOM 4911 C CA . MET A 1 668 ? 27.898 24.290 5.026 1.00 124.79 736 MET A CA 1
ATOM 4912 C C . MET A 1 668 ? 28.069 24.201 6.534 1.00 124.50 736 MET A C 1
ATOM 4913 O O . MET A 1 668 ? 27.995 23.143 7.122 0.68 125.14 736 MET A O 1
ATOM 4918 N N . GLU A 1 669 ? 28.278 25.348 7.153 0.82 146.15 737 GLU A N 1
ATOM 4919 C CA . GLU A 1 669 ? 28.733 25.408 8.534 0.82 146.54 737 GLU A CA 1
ATOM 4920 C C . GLU A 1 669 ? 27.697 24.854 9.489 0.82 144.54 737 GLU A C 1
ATOM 4921 O O . GLU A 1 669 ? 28.028 24.146 10.431 0.82 145.75 737 GLU A O 1
ATOM 4927 N N . LEU A 1 670 ? 26.440 25.160 9.296 0.63 112.03 738 LEU A N 1
ATOM 4928 C CA . LEU A 1 670 ? 25.497 24.672 10.274 0.59 110.61 738 LEU A CA 1
ATOM 4929 C C . LEU A 1 670 ? 25.412 23.187 10.109 1.00 112.02 738 LEU A C 1
ATOM 4930 O O . LEU A 1 670 ? 25.003 22.476 11.002 0.47 112.09 738 LEU A O 1
ATOM 4935 N N . THR A 1 671 ? 25.766 22.698 8.929 1.00 155.01 739 THR A N 1
ATOM 4936 C CA . THR A 1 671 ? 25.659 21.268 8.660 1.00 156.57 739 THR A CA 1
ATOM 4937 C C . THR A 1 671 ? 26.576 20.467 9.579 1.00 159.26 739 THR A C 1
ATOM 4938 O O . THR A 1 671 ? 26.180 20.028 10.660 1.00 159.09 739 THR A O 1
ATOM 4942 N N . TYR A 1 672 ? 27.811 20.283 9.122 0.58 88.19 740 TYR A N 1
ATOM 4943 C CA . TYR A 1 672 ? 28.839 19.550 9.850 0.58 91.37 740 TYR A CA 1
ATOM 4944 C C . TYR A 1 672 ? 28.797 19.752 11.354 0.58 90.94 740 TYR A C 1
ATOM 4945 O O . TYR A 1 672 ? 28.981 18.819 12.117 0.58 92.84 740 TYR A O 1
ATOM 4954 N N . ARG A 1 673 ? 28.486 20.969 11.770 0.60 108.34 741 ARG A N 1
ATOM 4955 C CA . ARG A 1 673 ? 28.342 21.266 13.180 0.60 107.70 741 ARG A CA 1
ATOM 4956 C C . ARG A 1 673 ? 27.295 20.374 13.845 0.60 107.01 741 ARG A C 1
ATOM 4957 O O . ARG A 1 673 ? 27.308 20.203 15.058 0.60 107.60 741 ARG A O 1
ATOM 4965 N N . ARG A 1 674 ? 26.386 19.829 13.045 1.00 117.70 742 ARG A N 1
ATOM 4966 C CA . ARG A 1 674 ? 25.337 18.956 13.553 1.00 117.34 742 ARG A CA 1
ATOM 4967 C C . ARG A 1 674 ? 25.776 17.501 13.468 1.00 120.56 742 ARG A C 1
ATOM 4968 O O . ARG A 1 674 ? 25.158 16.616 14.060 1.00 121.30 742 ARG A O 1
ATOM 4976 N N . VAL A 1 675 ? 26.853 17.263 12.724 1.00 107.29 743 VAL A N 1
ATOM 4977 C CA . VAL A 1 675 ? 27.393 15.919 12.564 1.00 110.74 743 VAL A CA 1
ATOM 4978 C C . VAL A 1 675 ? 28.331 15.555 13.707 1.00 113.69 743 VAL A C 1
ATOM 4979 O O . VAL A 1 675 ? 28.270 14.445 14.243 1.00 115.98 743 VAL A O 1
ATOM 4983 N N . VAL A 1 676 ? 29.200 16.487 14.076 0.68 117.30 744 VAL A N 1
ATOM 4984 C CA . VAL A 1 676 ? 30.151 16.256 15.158 0.68 120.23 744 VAL A CA 1
ATOM 4985 C C . VAL A 1 676 ? 29.454 16.302 16.513 0.68 119.18 744 VAL A C 1
ATOM 4986 O O . VAL A 1 676 ? 29.637 15.419 17.347 0.68 121.81 744 VAL A O 1
ATOM 4990 N N . GLU A 1 677 ? 28.654 17.342 16.726 1.00 168.50 745 GLU A N 1
ATOM 4991 C CA . GLU A 1 677 ? 27.950 17.524 17.988 1.00 167.41 745 GLU A CA 1
ATOM 4992 C C . GLU A 1 677 ? 27.006 16.357 18.257 1.00 168.12 745 GLU A C 1
ATOM 4993 O O . GLU A 1 677 ? 26.945 15.839 19.373 1.00 169.85 745 GLU A O 1
ATOM 4999 N N . SER A 1 678 ? 26.271 15.950 17.229 0.78 120.33 746 SER A N 1
ATOM 5000 C CA . SER A 1 678 ? 25.298 14.866 17.358 0.78 121.02 746 SER A CA 1
ATOM 5001 C C . SER A 1 678 ? 25.989 13.516 17.500 0.78 125.25 746 SER A C 1
ATOM 5002 O O . SER A 1 678 ? 25.527 12.649 18.243 0.78 127.03 746 SER A O 1
ATOM 5005 N N . TYR A 1 679 ? 27.095 13.343 16.789 1.00 165.95 747 TYR A N 1
ATOM 5006 C CA . TYR A 1 679 ? 27.852 12.097 16.836 1.00 170.30 747 TYR A CA 1
ATOM 5007 C C . TYR A 1 679 ? 28.763 12.047 18.056 1.00 173.11 747 TYR A C 1
ATOM 5008 O O . TYR A 1 679 ? 29.007 10.977 18.619 1.00 176.68 747 TYR A O 1
ATOM 5017 N N . CYS A 1 680 ? 29.264 13.206 18.461 0.80 150.29 748 CYS A N 1
ATOM 5018 C CA . CYS A 1 680 ? 30.151 13.300 19.615 0.80 152.83 748 CYS A CA 1
ATOM 5019 C C . CYS A 1 680 ? 29.362 13.529 20.899 0.80 151.68 748 CYS A C 1
ATOM 5020 O O . CYS A 1 680 ? 29.797 14.267 21.784 0.80 151.62 748 CYS A O 1
ATOM 5023 N N . ARG A 1 681 ? 28.177 12.879 20.855 1.00 189.87 749 ARG A N 1
ATOM 5024 C CA . ARG A 1 681 ? 27.323 13.011 22.031 1.00 189.66 749 ARG A CA 1
ATOM 5025 C C . ARG A 1 681 ? 26.235 11.942 22.043 1.00 190.21 749 ARG A C 1
ATOM 5026 O O . ARG A 1 681 ? 25.537 11.765 23.043 1.00 190.36 749 ARG A O 1
ATOM 5034 N N . ALA A 1 682 ? 26.095 11.232 20.929 1.00 202.34 750 ALA A N 1
ATOM 5035 C CA . ALA A 1 682 ? 25.093 10.180 20.810 1.00 202.93 750 ALA A CA 1
ATOM 5036 C C . ALA A 1 682 ? 25.081 9.289 22.049 1.00 203.21 750 ALA A C 1
ATOM 5037 O O . ALA A 1 682 ? 24.192 8.454 22.214 1.00 203.75 750 ALA A O 1
ATOM 5039 N N . PHE A 1 685 ? 31.382 7.536 20.010 1.00 113.79 753 PHE A N 1
ATOM 5040 C CA . PHE A 1 685 ? 32.474 8.498 20.076 1.00 113.31 753 PHE A CA 1
ATOM 5041 C C . PHE A 1 685 ? 33.493 8.251 18.970 1.00 113.28 753 PHE A C 1
ATOM 5042 O O . PHE A 1 685 ? 33.473 8.917 17.935 1.00 113.09 753 PHE A O 1
ATOM 5050 N N . GLU A 1 686 ? 34.382 7.289 19.194 0.96 166.41 754 GLU A N 1
ATOM 5051 C CA . GLU A 1 686 ? 35.403 6.949 18.209 0.96 166.19 754 GLU A CA 1
ATOM 5052 C C . GLU A 1 686 ? 34.793 6.837 16.818 0.96 166.43 754 GLU A C 1
ATOM 5053 O O . GLU A 1 686 ? 35.353 7.338 15.843 0.96 165.89 754 GLU A O 1
ATOM 5059 N N . GLU A 1 687 ? 33.642 6.178 16.734 1.00 121.47 755 GLU A N 1
ATOM 5060 C CA . GLU A 1 687 ? 32.942 6.030 15.465 1.00 122.11 755 GLU A CA 1
ATOM 5061 C C . GLU A 1 687 ? 32.559 7.394 14.908 1.00 121.66 755 GLU A C 1
ATOM 5062 O O . GLU A 1 687 ? 31.902 7.494 13.872 1.00 121.72 755 GLU A O 1
ATOM 5068 N N . ALA A 1 688 ? 32.976 8.445 15.607 1.00 89.39 756 ALA A N 1
ATOM 5069 C CA . ALA A 1 688 ? 32.703 9.808 15.182 1.00 88.67 756 ALA A CA 1
ATOM 5070 C C . ALA A 1 688 ? 33.990 10.454 14.715 1.00 88.09 756 ALA A C 1
ATOM 5071 O O . ALA A 1 688 ? 33.996 11.304 13.831 1.00 87.78 756 ALA A O 1
ATOM 5073 N N . ARG A 1 689 ? 35.098 10.041 15.322 1.00 168.33 757 ARG A N 1
ATOM 5074 C CA . ARG A 1 689 ? 36.408 10.576 14.972 1.00 167.97 757 ARG A CA 1
ATOM 5075 C C . ARG A 1 689 ? 36.751 10.284 13.515 1.00 168.23 757 ARG A C 1
ATOM 5076 O O . ARG A 1 689 ? 37.027 11.197 12.736 1.00 168.10 757 ARG A O 1
ATOM 5084 N N . GLY A 1 690 ? 36.734 9.005 13.153 1.00 167.26 758 GLY A N 1
ATOM 5085 C CA . GLY A 1 690 ? 37.039 8.593 11.796 1.00 167.70 758 GLY A CA 1
ATOM 5086 C C . GLY A 1 690 ? 36.139 9.256 10.772 1.00 167.88 758 GLY A C 1
ATOM 5087 O O . GLY A 1 690 ? 36.504 9.392 9.605 1.00 167.88 758 GLY A O 1
ATOM 5088 N N . PHE A 1 691 ? 34.956 9.671 11.214 0.87 176.24 759 PHE A N 1
ATOM 5089 C CA . PHE A 1 691 ? 33.996 10.326 10.334 0.87 176.52 759 PHE A CA 1
ATOM 5090 C C . PHE A 1 691 ? 34.435 11.747 9.999 0.87 175.58 759 PHE A C 1
ATOM 5091 O O . PHE A 1 691 ? 34.267 12.212 8.872 0.87 175.10 759 PHE A O 1
ATOM 5099 N N . LEU A 1 692 ? 34.999 12.435 10.988 1.00 148.46 760 LEU A N 1
ATOM 5100 C CA . LEU A 1 692 ? 35.464 13.804 10.801 1.00 147.76 760 LEU A CA 1
ATOM 5101 C C . LEU A 1 692 ? 36.830 13.834 10.124 1.00 147.06 760 LEU A C 1
ATOM 5102 O O . LEU A 1 692 ? 37.201 14.827 9.498 1.00 146.25 760 LEU A O 1
ATOM 5107 N N . SER A 1 693 ? 37.575 12.741 10.256 0.67 362.32 761 SER A N 1
ATOM 5108 C CA . SER A 1 693 ? 38.900 12.641 9.657 0.67 361.91 761 SER A CA 1
ATOM 5109 C C . SER A 1 693 ? 38.811 12.503 8.140 0.67 361.44 761 SER A C 1
ATOM 5110 O O . SER A 1 693 ? 39.786 12.741 7.427 0.67 360.92 761 SER A O 1
ATOM 5113 N N . GLU A 1 694 ? 37.634 12.121 7.654 1.00 168.90 762 GLU A N 1
ATOM 5114 C CA . GLU A 1 694 ? 37.415 11.952 6.223 1.00 168.15 762 GLU A CA 1
ATOM 5115 C C . GLU A 1 694 ? 37.768 13.224 5.457 1.00 166.62 762 GLU A C 1
ATOM 5116 O O . GLU A 1 694 ? 37.767 13.239 4.226 1.00 166.16 762 GLU A O 1
ATOM 5122 N N . VAL A 1 695 ? 38.069 14.287 6.195 1.00 177.30 763 VAL A N 1
ATOM 5123 C CA . VAL A 1 695 ? 38.424 15.565 5.587 1.00 175.97 763 VAL A CA 1
ATOM 5124 C C . VAL A 1 695 ? 39.415 16.332 6.457 1.00 175.40 763 VAL A C 1
ATOM 5125 O O . VAL A 1 695 ? 39.586 16.027 7.637 1.00 175.23 763 VAL A O 1
ATOM 5129 N N . LYS A 1 705 ? 38.451 23.516 10.821 1.00 133.59 773 LYS A N 1
ATOM 5130 C CA . LYS A 1 705 ? 39.270 24.359 11.677 1.00 132.59 773 LYS A CA 1
ATOM 5131 C C . LYS A 1 705 ? 38.505 24.731 12.924 1.00 131.22 773 LYS A C 1
ATOM 5132 O O . LYS A 1 705 ? 38.809 24.269 14.016 1.00 130.64 773 LYS A O 1
ATOM 5134 N N . ALA A 1 706 ? 37.504 25.578 12.741 0.98 130.61 774 ALA A N 1
ATOM 5135 C CA . ALA A 1 706 ? 36.709 26.099 13.842 0.98 129.81 774 ALA A CA 1
ATOM 5136 C C . ALA A 1 706 ? 35.923 24.995 14.547 0.98 129.97 774 ALA A C 1
ATOM 5137 O O . ALA A 1 706 ? 35.505 25.145 15.697 0.98 129.43 774 ALA A O 1
ATOM 5139 N N . LEU A 1 707 ? 35.731 23.889 13.840 0.85 101.64 775 LEU A N 1
ATOM 5140 C CA . LEU A 1 707 ? 35.012 22.740 14.362 0.85 102.59 775 LEU A CA 1
ATOM 5141 C C . LEU A 1 707 ? 35.975 21.869 15.142 0.85 102.02 775 LEU A C 1
ATOM 5142 O O . LEU A 1 707 ? 35.745 21.539 16.303 0.85 101.75 775 LEU A O 1
ATOM 5147 N N . GLU A 1 708 ? 37.109 21.525 14.539 1.00 126.79 776 GLU A N 1
ATOM 5148 C CA . GLU A 1 708 ? 37.961 20.488 15.081 1.00 126.91 776 GLU A CA 1
ATOM 5149 C C . GLU A 1 708 ? 38.572 20.917 16.375 1.00 125.84 776 GLU A C 1
ATOM 5150 O O . GLU A 1 708 ? 39.501 20.288 16.837 1.00 125.20 776 GLU A O 1
ATOM 5156 N N . ALA A 1 709 ? 38.063 21.993 16.977 1.00 190.88 777 ALA A N 1
ATOM 5157 C CA . ALA A 1 709 ? 38.330 22.306 18.363 1.00 190.52 777 ALA A CA 1
ATOM 5158 C C . ALA A 1 709 ? 37.166 21.895 19.255 1.00 191.48 777 ALA A C 1
ATOM 5159 O O . ALA A 1 709 ? 37.340 21.759 20.461 1.00 191.57 777 ALA A O 1
ATOM 5161 N N . TYR A 1 710 ? 35.986 21.645 18.667 0.66 90.16 778 TYR A N 1
ATOM 5162 C CA . TYR A 1 710 ? 34.845 21.116 19.441 0.66 90.74 778 TYR A CA 1
ATOM 5163 C C . TYR A 1 710 ? 35.179 19.699 19.803 0.66 90.95 778 TYR A C 1
ATOM 5164 O O . TYR A 1 710 ? 34.963 19.226 20.910 0.66 91.31 778 TYR A O 1
ATOM 5173 N N . ILE A 1 711 ? 35.678 18.974 18.806 0.92 91.83 779 ILE A N 1
ATOM 5174 C CA . ILE A 1 711 ? 36.066 17.583 18.992 0.92 92.17 779 ILE A CA 1
ATOM 5175 C C . ILE A 1 711 ? 37.186 17.546 20.015 0.92 91.70 779 ILE A C 1
ATOM 5176 O O . ILE A 1 711 ? 37.268 16.636 20.841 0.92 92.16 779 ILE A O 1
ATOM 5181 N N . GLU A 1 712 ? 38.043 18.557 19.951 0.96 114.11 780 GLU A N 1
ATOM 5182 C CA . GLU A 1 712 ? 39.098 18.734 20.929 0.96 113.62 780 GLU A CA 1
ATOM 5183 C C . GLU A 1 712 ? 38.466 19.134 22.250 0.96 114.20 780 GLU A C 1
ATOM 5184 O O . GLU A 1 712 ? 38.882 18.679 23.314 0.96 114.46 780 GLU A O 1
ATOM 5190 N N . ASP A 1 713 ? 37.450 19.975 22.195 0.81 119.74 781 ASP A N 1
ATOM 5191 C CA . ASP A 1 713 ? 36.811 20.357 23.424 0.81 119.98 781 ASP A CA 1
ATOM 5192 C C . ASP A 1 713 ? 36.175 19.174 24.099 0.81 121.07 781 ASP A C 1
ATOM 5193 O O . ASP A 1 713 ? 36.204 19.070 25.305 0.81 121.39 781 ASP A O 1
ATOM 5198 N N . ALA A 1 714 ? 35.592 18.269 23.334 1.00 142.47 782 ALA A N 1
ATOM 5199 C CA . ALA A 1 714 ? 34.967 17.108 23.946 1.00 143.48 782 ALA A CA 1
ATOM 5200 C C . ALA A 1 714 ? 36.010 16.203 24.584 1.00 143.93 782 ALA A C 1
ATOM 5201 O O . ALA A 1 714 ? 35.917 14.983 24.497 1.00 144.66 782 ALA A O 1
ATOM 5203 N N . LEU B 1 4 ? 40.359 35.031 23.732 1.00 95.44 72 LEU B N 1
ATOM 5204 C CA . LEU B 1 4 ? 41.684 34.468 23.967 1.00 97.54 72 LEU B CA 1
ATOM 5205 C C . LEU B 1 4 ? 42.331 35.074 25.206 1.00 98.67 72 LEU B C 1
ATOM 5206 O O . LEU B 1 4 ? 42.113 34.609 26.325 1.00 101.23 72 LEU B O 1
ATOM 5211 N N . SER B 1 5 ? 43.131 36.117 25.003 1.00 68.65 73 SER B N 1
ATOM 5212 C CA . SER B 1 5 ? 43.812 36.787 26.102 1.00 69.66 73 SER B CA 1
ATOM 5213 C C . SER B 1 5 ? 42.851 37.640 26.920 1.00 68.71 73 SER B C 1
ATOM 5214 O O . SER B 1 5 ? 42.099 38.443 26.368 1.00 66.08 73 SER B O 1
ATOM 5217 N N . PRO B 1 6 ? 42.888 37.453 28.237 1.00 71.12 74 PRO B N 1
ATOM 5218 C CA . PRO B 1 6 ? 42.022 38.192 29.162 1.00 70.81 74 PRO B CA 1
ATOM 5219 C C . PRO B 1 6 ? 42.188 39.697 29.000 1.00 68.25 74 PRO B C 1
ATOM 5220 O O . PRO B 1 6 ? 41.220 40.443 29.128 1.00 66.88 74 PRO B O 1
ATOM 5224 N N . ASP B 1 7 ? 43.411 40.127 28.719 1.00 87.64 75 ASP B N 1
ATOM 5225 C CA . ASP B 1 7 ? 43.688 41.525 28.471 1.00 85.75 75 ASP B CA 1
ATOM 5226 C C . ASP B 1 7 ? 43.069 41.936 27.148 1.00 83.57 75 ASP B C 1
ATOM 5227 O O . ASP B 1 7 ? 42.652 43.066 26.975 1.00 82.38 75 ASP B O 1
ATOM 5232 N N . ALA B 1 8 ? 43.027 41.004 26.208 1.00 59.51 76 ALA B N 1
ATOM 5233 C CA . ALA B 1 8 ? 42.562 41.311 24.877 1.00 56.96 76 ALA B CA 1
ATOM 5234 C C . ALA B 1 8 ? 41.053 41.263 24.812 1.00 56.10 76 ALA B C 1
ATOM 5235 O O . ALA B 1 8 ? 40.444 41.933 24.002 1.00 54.00 76 ALA B O 1
ATOM 5237 N N . GLN B 1 9 ? 40.461 40.454 25.659 1.00 66.64 77 GLN B N 1
ATOM 5238 C CA . GLN B 1 9 ? 39.032 40.407 25.746 1.00 66.64 77 GLN B CA 1
ATOM 5239 C C . GLN B 1 9 ? 38.464 41.655 26.353 1.00 66.36 77 GLN B C 1
ATOM 5240 O O . GLN B 1 9 ? 37.378 42.052 26.044 1.00 65.84 77 GLN B O 1
ATOM 5246 N N . VAL B 1 10 ? 39.209 42.262 27.238 1.00 62.43 78 VAL B N 1
ATOM 5247 C CA . VAL B 1 10 ? 38.820 43.497 27.872 1.00 62.35 78 VAL B CA 1
ATOM 5248 C C . VAL B 1 10 ? 38.924 44.599 26.856 1.00 60.53 78 VAL B C 1
ATOM 5249 O O . VAL B 1 10 ? 38.075 45.466 26.786 1.00 60.57 78 VAL B O 1
ATOM 5253 N N . LEU B 1 11 ? 39.969 44.544 26.055 1.00 62.31 79 LEU B N 1
ATOM 5254 C CA . LEU B 1 11 ? 40.172 45.520 25.013 1.00 61.41 79 LEU B CA 1
ATOM 5255 C C . LEU B 1 11 ? 39.058 45.464 23.998 1.00 61.10 79 LEU B C 1
ATOM 5256 O O . LEU B 1 11 ? 38.553 46.486 23.582 1.00 61.27 79 LEU B O 1
ATOM 5261 N N . VAL B 1 12 ? 38.672 44.262 23.604 1.00 58.88 80 VAL B N 1
ATOM 5262 C CA . VAL B 1 12 ? 37.611 44.065 22.629 1.00 59.09 80 VAL B CA 1
ATOM 5263 C C . VAL B 1 12 ? 36.272 44.558 23.138 1.00 60.18 80 VAL B C 1
ATOM 5264 O O . VAL B 1 12 ? 35.544 45.236 22.424 1.00 60.53 80 VAL B O 1
ATOM 5268 N N . LEU B 1 13 ? 35.937 44.212 24.368 1.00 61.23 81 LEU B N 1
ATOM 5269 C CA . LEU B 1 13 ? 34.695 44.667 24.957 1.00 62.48 81 LEU B CA 1
ATOM 5270 C C . LEU B 1 13 ? 34.682 46.174 25.019 1.00 62.65 81 LEU B C 1
ATOM 5271 O O . LEU B 1 13 ? 33.655 46.802 24.845 1.00 63.61 81 LEU B O 1
ATOM 5276 N N . ALA B 1 14 ? 35.843 46.752 25.254 1.00 49.13 82 ALA B N 1
ATOM 5277 C CA . ALA B 1 14 ? 35.959 48.188 25.396 1.00 48.68 82 ALA B CA 1
ATOM 5278 C C . ALA B 1 14 ? 35.787 48.878 24.073 1.00 46.94 82 ALA B C 1
ATOM 5279 O O . ALA B 1 14 ? 35.435 50.043 24.023 1.00 46.84 82 ALA B O 1
ATOM 5281 N N . ILE B 1 15 ? 36.052 48.155 22.997 1.00 52.25 83 ILE B N 1
ATOM 5282 C CA . ILE B 1 15 ? 35.957 48.715 21.669 1.00 51.58 83 ILE B CA 1
ATOM 5283 C C . ILE B 1 15 ? 34.537 48.636 21.150 1.00 52.25 83 ILE B C 1
ATOM 5284 O O . ILE B 1 15 ? 34.030 49.576 20.567 1.00 52.45 83 ILE B O 1
ATOM 5289 N N . SER B 1 16 ? 33.890 47.508 21.388 1.00 77.39 84 SER B N 1
ATOM 5290 C CA . SER B 1 16 ? 32.549 47.283 20.897 1.00 78.41 84 SER B CA 1
ATOM 5291 C C . SER B 1 16 ? 31.507 48.042 21.687 1.00 79.71 84 SER B C 1
ATOM 5292 O O . SER B 1 16 ? 30.338 48.039 21.348 1.00 80.61 84 SER B O 1
ATOM 5295 N N . SER B 1 17 ? 31.938 48.757 22.688 1.00 72.69 85 SER B N 1
ATOM 5296 C CA . SER B 1 17 ? 31.018 49.436 23.510 1.00 73.86 85 SER B CA 1
ATOM 5297 C C . SER B 1 17 ? 31.113 50.875 23.195 1.00 73.80 85 SER B C 1
ATOM 5298 O O . SER B 1 17 ? 30.190 51.598 23.419 1.00 74.61 85 SER B O 1
ATOM 5301 N N . HIS B 1 18 ? 32.256 51.289 22.669 1.00 64.51 86 HIS B N 1
ATOM 5302 C CA . HIS B 1 18 ? 32.492 52.686 22.333 1.00 64.57 86 HIS B CA 1
ATOM 5303 C C . HIS B 1 18 ? 31.693 53.103 21.101 1.00 64.89 86 HIS B C 1
ATOM 5304 O O . HIS B 1 18 ? 31.562 52.347 20.144 1.00 64.53 86 HIS B O 1
ATOM 5311 N N . PRO B 1 19 ? 31.160 54.319 21.172 1.00 72.36 87 PRO B N 1
ATOM 5312 C CA . PRO B 1 19 ? 30.440 54.919 20.051 1.00 72.63 87 PRO B CA 1
ATOM 5313 C C . PRO B 1 19 ? 31.341 54.934 18.833 1.00 71.98 87 PRO B C 1
ATOM 5314 O O . PRO B 1 19 ? 32.566 54.919 18.959 1.00 71.24 87 PRO B O 1
ATOM 5318 N N . LEU B 1 20 ? 30.731 54.963 17.659 1.00 69.43 88 LEU B N 1
ATOM 5319 C CA . LEU B 1 20 ? 31.472 54.905 16.409 1.00 68.87 88 LEU B CA 1
ATOM 5320 C C . LEU B 1 20 ? 32.162 56.186 15.940 1.00 68.79 88 LEU B C 1
ATOM 5321 O O . LEU B 1 20 ? 33.241 56.122 15.363 1.00 67.73 88 LEU B O 1
ATOM 5326 N N . PRO B 1 21 ? 31.550 57.338 16.195 1.00 97.54 89 PRO B N 1
ATOM 5327 C CA . PRO B 1 21 ? 32.106 58.618 15.735 1.00 97.46 89 PRO B CA 1
ATOM 5328 C C . PRO B 1 21 ? 33.381 59.039 16.468 1.00 96.66 89 PRO B C 1
ATOM 5329 O O . PRO B 1 21 ? 34.187 59.788 15.912 1.00 96.01 89 PRO B O 1
ATOM 5333 N N . THR B 1 22 ? 33.557 58.569 17.697 1.00 84.69 90 THR B N 1
ATOM 5334 C CA . THR B 1 22 ? 34.682 58.941 18.510 1.00 84.08 90 THR B CA 1
ATOM 5335 C C . THR B 1 22 ? 35.773 57.889 18.519 1.00 82.88 90 THR B C 1
ATOM 5336 O O . THR B 1 22 ? 36.858 58.121 19.032 1.00 82.33 90 THR B O 1
ATOM 5340 N N . LEU B 1 23 ? 35.481 56.745 17.930 1.00 72.53 91 LEU B N 1
ATOM 5341 C CA . LEU B 1 23 ? 36.297 55.557 18.107 1.00 71.51 91 LEU B CA 1
ATOM 5342 C C . LEU B 1 23 ? 37.740 55.690 17.674 1.00 70.49 91 LEU B C 1
ATOM 5343 O O . LEU B 1 23 ? 38.622 55.134 18.301 1.00 70.05 91 LEU B O 1
ATOM 5348 N N . ALA B 1 24 ? 37.984 56.428 16.608 1.00 73.30 92 ALA B N 1
ATOM 5349 C CA . ALA B 1 24 ? 39.332 56.564 16.086 1.00 72.74 92 ALA B CA 1
ATOM 5350 C C . ALA B 1 24 ? 40.235 57.343 17.011 1.00 73.13 92 ALA B C 1
ATOM 5351 O O . ALA B 1 24 ? 41.412 57.061 17.118 1.00 73.14 92 ALA B O 1
ATOM 5353 N N . ALA B 1 25 ? 39.677 58.339 17.684 1.00 61.54 93 ALA B N 1
ATOM 5354 C CA . ALA B 1 25 ? 40.446 59.117 18.631 1.00 61.93 93 ALA B CA 1
ATOM 5355 C C . ALA B 1 25 ? 40.674 58.270 19.849 1.00 62.03 93 ALA B C 1
ATOM 5356 O O . ALA B 1 25 ? 41.521 58.569 20.676 1.00 62.36 93 ALA B O 1
ATOM 5358 N N . PHE B 1 26 ? 39.903 57.199 19.956 1.00 61.29 94 PHE B N 1
ATOM 5359 C CA . PHE B 1 26 ? 40.045 56.306 21.073 1.00 61.25 94 PHE B CA 1
ATOM 5360 C C . PHE B 1 26 ? 41.088 55.269 20.788 1.00 60.72 94 PHE B C 1
ATOM 5361 O O . PHE B 1 26 ? 41.946 55.013 21.606 1.00 60.93 94 PHE B O 1
ATOM 5369 N N . LEU B 1 27 ? 41.020 54.674 19.609 1.00 60.96 95 LEU B N 1
ATOM 5370 C CA . LEU B 1 27 ? 41.964 53.650 19.229 1.00 60.58 95 LEU B CA 1
ATOM 5371 C C . LEU B 1 27 ? 43.368 54.189 19.230 1.00 61.39 95 LEU B C 1
ATOM 5372 O O . LEU B 1 27 ? 44.318 53.450 19.418 1.00 61.59 95 LEU B O 1
ATOM 5377 N N . ALA B 1 28 ? 43.500 55.485 19.020 1.00 71.90 96 ALA B N 1
ATOM 5378 C CA . ALA B 1 28 ? 44.806 56.103 18.980 1.00 72.86 96 ALA B CA 1
ATOM 5379 C C . ALA B 1 28 ? 45.389 56.063 20.355 1.00 73.52 96 ALA B C 1
ATOM 5380 O O . ALA B 1 28 ? 46.556 55.775 20.538 1.00 74.27 96 ALA B O 1
ATOM 5382 N N . SER B 1 29 ? 44.553 56.372 21.342 1.00 77.20 97 SER B N 1
ATOM 5383 C CA . SER B 1 29 ? 44.984 56.405 22.735 1.00 77.78 97 SER B CA 1
ATOM 5384 C C . SER B 1 29 ? 45.498 55.044 23.185 1.00 77.72 97 SER B C 1
ATOM 5385 O O . SER B 1 29 ? 46.247 54.948 24.153 1.00 78.45 97 SER B O 1
ATOM 5388 N N . ARG B 1 30 ? 45.088 53.997 22.477 1.00 72.98 98 ARG B N 1
ATOM 5389 C CA . ARG B 1 30 ? 45.507 52.656 22.812 1.00 72.41 98 ARG B CA 1
ATOM 5390 C C . ARG B 1 30 ? 46.399 52.141 21.724 1.00 72.25 98 ARG B C 1
ATOM 5391 O O . ARG B 1 30 ? 46.409 50.955 21.449 1.00 71.36 98 ARG B O 1
ATOM 5399 N N . ARG B 1 31 ? 47.112 53.048 21.072 1.00 86.25 99 ARG B N 1
ATOM 5400 C CA . ARG B 1 31 ? 47.949 52.698 19.931 1.00 85.90 99 ARG B CA 1
ATOM 5401 C C . ARG B 1 31 ? 48.882 51.553 20.274 1.00 85.62 99 ARG B C 1
ATOM 5402 O O . ARG B 1 31 ? 48.745 50.446 19.756 1.00 84.78 99 ARG B O 1
ATOM 5410 N N . ASP B 1 32 ? 49.835 51.833 21.153 0.87 96.70 100 ASP B N 1
ATOM 5411 C CA . ASP B 1 32 ? 50.832 50.860 21.539 0.87 97.38 100 ASP B CA 1
ATOM 5412 C C . ASP B 1 32 ? 50.206 49.589 22.062 0.87 96.94 100 ASP B C 1
ATOM 5413 O O . ASP B 1 32 ? 50.697 48.504 21.805 0.87 97.32 100 ASP B O 1
ATOM 5418 N N . GLU B 1 33 ? 49.104 49.735 22.778 1.00 93.05 101 GLU B N 1
ATOM 5419 C CA . GLU B 1 33 ? 48.401 48.593 23.314 1.00 92.74 101 GLU B CA 1
ATOM 5420 C C . GLU B 1 33 ? 47.864 47.726 22.206 1.00 91.29 101 GLU B C 1
ATOM 5421 O O . GLU B 1 33 ? 47.825 46.508 22.315 1.00 91.54 101 GLU B O 1
ATOM 5427 N N . LEU B 1 34 ? 47.456 48.357 21.119 1.00 73.93 102 LEU B N 1
ATOM 5428 C CA . LEU B 1 34 ? 46.866 47.635 20.013 1.00 72.88 102 LEU B CA 1
ATOM 5429 C C . LEU B 1 34 ? 47.910 46.969 19.154 1.00 72.98 102 LEU B C 1
ATOM 5430 O O . LEU B 1 34 ? 47.775 45.810 18.805 1.00 72.58 102 LEU B O 1
ATOM 5435 N N . LEU B 1 35 ? 48.959 47.706 18.832 1.00 77.01 103 LEU B N 1
ATOM 5436 C CA . LEU B 1 35 ? 50.016 47.204 17.971 1.00 77.19 103 LEU B CA 1
ATOM 5437 C C . LEU B 1 35 ? 50.616 45.906 18.454 1.00 78.40 103 LEU B C 1
ATOM 5438 O O . LEU B 1 35 ? 51.048 45.087 17.652 1.00 78.55 103 LEU B O 1
ATOM 5443 N N . ARG B 1 36 ? 50.649 45.721 19.768 1.00 84.69 104 ARG B N 1
ATOM 5444 C CA . ARG B 1 36 ? 51.276 44.550 20.362 1.00 86.36 104 ARG B CA 1
ATOM 5445 C C . ARG B 1 36 ? 50.376 43.354 20.277 1.00 85.66 104 ARG B C 1
ATOM 5446 O O . ARG B 1 36 ? 50.790 42.242 20.552 1.00 87.17 104 ARG B O 1
ATOM 5454 N N . ALA B 1 37 ? 49.133 43.584 19.906 1.00 69.38 105 ALA B N 1
ATOM 5455 C CA . ALA B 1 37 ? 48.160 42.523 19.920 1.00 68.86 105 ALA B CA 1
ATOM 5456 C C . ALA B 1 37 ? 47.936 41.953 18.545 1.00 67.77 105 ALA B C 1
ATOM 5457 O O . ALA B 1 37 ? 48.628 42.290 17.598 1.00 67.54 105 ALA B O 1
ATOM 5459 N N . ASP B 1 38 ? 46.957 41.076 18.455 1.00 108.77 106 ASP B N 1
ATOM 5460 C CA . ASP B 1 38 ? 46.596 40.458 17.204 1.00 107.79 106 ASP B CA 1
ATOM 5461 C C . ASP B 1 38 ? 45.283 41.025 16.725 1.00 106.56 106 ASP B C 1
ATOM 5462 O O . ASP B 1 38 ? 44.223 40.533 17.087 1.00 106.54 106 ASP B O 1
ATOM 5467 N N . ILE B 1 39 ? 45.370 42.070 15.914 1.00 81.04 107 ILE B N 1
ATOM 5468 C CA . ILE B 1 39 ? 44.210 42.758 15.368 1.00 80.52 107 ILE B CA 1
ATOM 5469 C C . ILE B 1 39 ? 43.273 41.777 14.717 1.00 80.34 107 ILE B C 1
ATOM 5470 O O . ILE B 1 39 ? 42.068 41.819 14.913 1.00 80.44 107 ILE B O 1
ATOM 5475 N N . THR B 1 40 ? 43.864 40.869 13.960 1.00 81.69 108 THR B N 1
ATOM 5476 C CA . THR B 1 40 ? 43.125 39.842 13.265 1.00 81.72 108 THR B CA 1
ATOM 5477 C C . THR B 1 40 ? 42.272 39.075 14.263 1.00 82.17 108 THR B C 1
ATOM 5478 O O . THR B 1 40 ? 41.154 38.695 13.962 1.00 82.46 108 THR B O 1
ATOM 5482 N N . SER B 1 41 ? 42.799 38.914 15.456 1.00 93.79 109 SER B N 1
ATOM 5483 C CA . SER B 1 41 ? 42.084 38.248 16.507 1.00 94.51 109 SER B CA 1
ATOM 5484 C C . SER B 1 41 ? 41.092 39.185 17.152 1.00 94.36 109 SER B C 1
ATOM 5485 O O . SER B 1 41 ? 40.074 38.753 17.620 1.00 94.89 109 SER B O 1
ATOM 5488 N N . LEU B 1 42 ? 41.375 40.471 17.139 1.00 64.18 110 LEU B N 1
ATOM 5489 C CA . LEU B 1 42 ? 40.447 41.433 17.662 1.00 64.44 110 LEU B CA 1
ATOM 5490 C C . LEU B 1 42 ? 39.341 41.639 16.663 1.00 64.57 110 LEU B C 1
ATOM 5491 O O . LEU B 1 42 ? 38.187 41.728 17.043 1.00 65.26 110 LEU B O 1
ATOM 5496 N N . LEU B 1 43 ? 39.685 41.701 15.386 1.00 53.96 111 LEU B N 1
ATOM 5497 C CA . LEU B 1 43 ? 38.694 41.898 14.339 1.00 54.14 111 LEU B CA 1
ATOM 5498 C C . LEU B 1 43 ? 37.711 40.765 14.345 1.00 54.91 111 LEU B C 1
ATOM 5499 O O . LEU B 1 43 ? 36.514 40.959 14.247 1.00 55.65 111 LEU B O 1
ATOM 5504 N N . LYS B 1 44 ? 38.247 39.567 14.459 1.00 67.14 112 LYS B N 1
ATOM 5505 C CA . LYS B 1 44 ? 37.437 38.376 14.500 1.00 67.91 112 LYS B CA 1
ATOM 5506 C C . LYS B 1 44 ? 36.501 38.382 15.680 1.00 68.71 112 LYS B C 1
ATOM 5507 O O . LYS B 1 44 ? 35.323 38.090 15.553 1.00 69.54 112 LYS B O 1
ATOM 5513 N N . ALA B 1 45 ? 37.044 38.707 16.848 1.00 80.83 113 ALA B N 1
ATOM 5514 C CA . ALA B 1 45 ? 36.255 38.757 18.073 1.00 81.62 113 ALA B CA 1
ATOM 5515 C C . ALA B 1 45 ? 35.221 39.870 17.986 1.00 82.21 113 ALA B C 1
ATOM 5516 O O . ALA B 1 45 ? 34.135 39.775 18.562 1.00 83.18 113 ALA B O 1
ATOM 5518 N N . LEU B 1 46 ? 35.565 40.927 17.258 1.00 68.63 114 LEU B N 1
ATOM 5519 C CA . LEU B 1 46 ? 34.660 42.050 17.062 1.00 69.22 114 LEU B CA 1
ATOM 5520 C C . LEU B 1 46 ? 33.644 41.733 15.972 1.00 69.83 114 LEU B C 1
ATOM 5521 O O . LEU B 1 46 ? 32.720 42.509 15.727 1.00 70.56 114 LEU B O 1
ATOM 5526 N N . GLU B 1 47 ? 33.820 40.590 15.319 0.85 90.72 115 GLU B N 1
ATOM 5527 C CA . GLU B 1 47 ? 32.911 40.178 14.261 0.85 91.28 115 GLU B CA 1
ATOM 5528 C C . GLU B 1 47 ? 31.951 39.120 14.762 0.85 92.24 115 GLU B C 1
ATOM 5529 O O . GLU B 1 47 ? 30.787 39.079 14.359 0.85 93.09 115 GLU B O 1
ATOM 5535 N N . LEU B 1 48 ? 32.437 38.257 15.646 1.00 89.00 116 LEU B N 1
ATOM 5536 C CA . LEU B 1 48 ? 31.593 37.238 16.218 1.00 89.66 116 LEU B CA 1
ATOM 5537 C C . LEU B 1 48 ? 30.538 37.928 17.036 1.00 90.54 116 LEU B C 1
ATOM 5538 O O . LEU B 1 48 ? 29.369 37.603 16.958 1.00 91.20 116 LEU B O 1
ATOM 5543 N N . SER B 1 49 ? 30.959 38.922 17.800 1.00 75.49 117 SER B N 1
ATOM 5544 C CA . SER B 1 49 ? 30.053 39.609 18.695 1.00 76.46 117 SER B CA 1
ATOM 5545 C C . SER B 1 49 ? 28.963 40.365 17.954 1.00 77.31 117 SER B C 1
ATOM 5546 O O . SER B 1 49 ? 28.057 40.912 18.559 1.00 78.24 117 SER B O 1
ATOM 5549 N N . GLY B 1 50 ? 29.059 40.388 16.634 1.00 89.50 118 GLY B N 1
ATOM 5550 C CA . GLY B 1 50 ? 28.065 41.024 15.795 1.00 90.22 118 GLY B CA 1
ATOM 5551 C C . GLY B 1 50 ? 28.405 42.456 15.462 1.00 90.02 118 GLY B C 1
ATOM 5552 O O . GLY B 1 50 ? 27.581 43.192 14.939 1.00 90.28 118 GLY B O 1
ATOM 5553 N N . HIS B 1 51 ? 29.623 42.858 15.767 1.00 67.03 119 HIS B N 1
ATOM 5554 C CA . HIS B 1 51 ? 30.009 44.227 15.559 1.00 66.46 119 HIS B CA 1
ATOM 5555 C C . HIS B 1 51 ? 30.916 44.334 14.367 1.00 65.18 119 HIS B C 1
ATOM 5556 O O . HIS B 1 51 ? 32.096 44.600 14.508 1.00 64.15 119 HIS B O 1
ATOM 5563 N N . TRP B 1 52 ? 30.357 44.147 13.184 1.00 79.75 120 TRP B N 1
ATOM 5564 C CA . TRP B 1 52 ? 31.160 44.147 11.980 1.00 78.67 120 TRP B CA 1
ATOM 5565 C C . TRP B 1 52 ? 31.694 45.530 11.642 1.00 78.19 120 TRP B C 1
ATOM 5566 O O . TRP B 1 52 ? 32.691 45.671 10.946 1.00 77.24 120 TRP B O 1
ATOM 5577 N N . GLU B 1 53 ? 30.998 46.554 12.122 1.00 76.55 121 GLU B N 1
ATOM 5578 C CA . GLU B 1 53 ? 31.339 47.934 11.805 1.00 76.60 121 GLU B CA 1
ATOM 5579 C C . GLU B 1 53 ? 32.423 48.483 12.726 1.00 76.14 121 GLU B C 1
ATOM 5580 O O . GLU B 1 53 ? 33.010 49.530 12.455 1.00 75.96 121 GLU B O 1
ATOM 5586 N N . TRP B 1 54 ? 32.680 47.769 13.815 1.00 60.32 122 TRP B N 1
ATOM 5587 C CA . TRP B 1 54 ? 33.718 48.155 14.749 1.00 59.73 122 TRP B CA 1
ATOM 5588 C C . TRP B 1 54 ? 35.053 47.567 14.344 1.00 58.26 122 TRP B C 1
ATOM 5589 O O . TRP B 1 54 ? 36.086 48.175 14.543 1.00 57.52 122 TRP B O 1
ATOM 5600 N N . ALA B 1 55 ? 35.022 46.379 13.771 1.00 68.88 123 ALA B N 1
ATOM 5601 C CA . ALA B 1 55 ? 36.206 45.800 13.176 1.00 67.62 123 ALA B CA 1
ATOM 5602 C C . ALA B 1 55 ? 36.615 46.650 12.006 1.00 67.04 123 ALA B C 1
ATOM 5603 O O . ALA B 1 55 ? 37.786 46.870 11.762 1.00 66.17 123 ALA B O 1
ATOM 5605 N N . LEU B 1 56 ? 35.623 47.127 11.277 1.00 54.35 124 LEU B N 1
ATOM 5606 C CA . LEU B 1 56 ? 35.853 47.985 10.148 1.00 53.97 124 LEU B CA 1
ATOM 5607 C C . LEU B 1 56 ? 36.656 49.175 10.574 1.00 53.66 124 LEU B C 1
ATOM 5608 O O . LEU B 1 56 ? 37.637 49.516 9.948 1.00 52.94 124 LEU B O 1
ATOM 5613 N N . ALA B 1 57 ? 36.240 49.802 11.656 1.00 59.35 125 ALA B N 1
ATOM 5614 C CA . ALA B 1 57 ? 36.895 50.998 12.150 1.00 59.35 125 ALA B CA 1
ATOM 5615 C C . ALA B 1 57 ? 38.290 50.680 12.584 1.00 58.59 125 ALA B C 1
ATOM 5616 O O . ALA B 1 57 ? 39.193 51.486 12.448 1.00 58.63 125 ALA B O 1
ATOM 5618 N N . LEU B 1 58 ? 38.452 49.486 13.116 1.00 53.34 126 LEU B N 1
ATOM 5619 C CA . LEU B 1 58 ? 39.725 49.051 13.617 1.00 52.92 126 LEU B CA 1
ATOM 5620 C C . LEU B 1 58 ? 40.676 48.836 12.473 1.00 52.51 126 LEU B C 1
ATOM 5621 O O . LEU B 1 58 ? 41.817 49.255 12.519 1.00 52.81 126 LEU B O 1
ATOM 5626 N N . LEU B 1 59 ? 40.186 48.184 11.432 1.00 58.13 127 LEU B N 1
ATOM 5627 C CA . LEU B 1 59 ? 40.980 47.921 10.248 1.00 57.81 127 LEU B CA 1
ATOM 5628 C C . LEU B 1 59 ? 41.508 49.193 9.646 1.00 58.34 127 LEU B C 1
ATOM 5629 O O . LEU B 1 59 ? 42.698 49.335 9.411 1.00 58.64 127 LEU B O 1
ATOM 5634 N N . ARG B 1 60 ? 40.592 50.117 9.381 1.00 78.13 128 ARG B N 1
ATOM 5635 C CA . ARG B 1 60 ? 40.943 51.404 8.808 1.00 78.92 128 ARG B CA 1
ATOM 5636 C C . ARG B 1 60 ? 41.950 52.103 9.698 1.00 79.68 128 ARG B C 1
ATOM 5637 O O . ARG B 1 60 ? 42.792 52.860 9.218 1.00 80.25 128 ARG B O 1
ATOM 5645 N N . TRP B 1 61 ? 41.867 51.858 11.001 1.00 55.89 129 TRP B N 1
ATOM 5646 C CA . TRP B 1 61 ? 42.781 52.506 11.911 1.00 56.67 129 TRP B CA 1
ATOM 5647 C C . TRP B 1 61 ? 44.159 51.921 11.753 1.00 56.65 129 TRP B C 1
ATOM 5648 O O . TRP B 1 61 ? 45.144 52.638 11.700 1.00 57.26 129 TRP B O 1
ATOM 5659 N N . ALA B 1 62 ? 44.217 50.603 11.656 1.00 71.52 130 ALA B N 1
ATOM 5660 C CA . ALA B 1 62 ? 45.478 49.878 11.633 1.00 71.38 130 ALA B CA 1
ATOM 5661 C C . ALA B 1 62 ? 46.176 50.042 10.307 1.00 71.34 130 ALA B C 1
ATOM 5662 O O . ALA B 1 62 ? 47.398 50.089 10.244 1.00 71.54 130 ALA B O 1
ATOM 5664 N N . GLY B 1 63 ? 45.391 50.112 9.243 1.00 70.62 131 GLY B N 1
ATOM 5665 C CA . GLY B 1 63 ? 45.943 50.374 7.938 1.00 70.56 131 GLY B CA 1
ATOM 5666 C C . GLY B 1 63 ? 46.683 51.683 7.948 1.00 71.12 131 GLY B C 1
ATOM 5667 O O . GLY B 1 63 ? 47.718 51.841 7.316 1.00 71.00 131 GLY B O 1
ATOM 5668 N N . LYS B 1 64 ? 46.156 52.631 8.698 1.00 72.90 132 LYS B N 1
ATOM 5669 C CA . LYS B 1 64 ? 46.743 53.948 8.755 1.00 73.25 132 LYS B CA 1
ATOM 5670 C C . LYS B 1 64 ? 47.917 53.937 9.686 1.00 73.52 132 LYS B C 1
ATOM 5671 O O . LYS B 1 64 ? 48.485 54.971 9.981 1.00 73.73 132 LYS B O 1
ATOM 5677 N N . GLU B 1 65 ? 48.280 52.749 10.134 1.00 86.46 133 GLU B N 1
ATOM 5678 C CA . GLU B 1 65 ? 49.308 52.607 11.140 1.00 86.75 133 GLU B CA 1
ATOM 5679 C C . GLU B 1 65 ? 50.329 51.600 10.680 1.00 86.31 133 GLU B C 1
ATOM 5680 O O . GLU B 1 65 ? 51.483 51.652 11.073 1.00 86.77 133 GLU B O 1
ATOM 5686 N N . GLY B 1 66 ? 49.897 50.670 9.841 1.00 83.27 134 GLY B N 1
ATOM 5687 C CA . GLY B 1 66 ? 50.815 49.748 9.210 1.00 82.91 134 GLY B CA 1
ATOM 5688 C C . GLY B 1 66 ? 50.684 48.355 9.758 1.00 82.68 134 GLY B C 1
ATOM 5689 O O . GLY B 1 66 ? 51.479 47.480 9.449 1.00 82.78 134 GLY B O 1
ATOM 5690 N N . ALA B 1 67 ? 49.668 48.146 10.573 1.00 72.87 135 ALA B N 1
ATOM 5691 C CA . ALA B 1 67 ? 49.531 46.884 11.259 1.00 72.60 135 ALA B CA 1
ATOM 5692 C C . ALA B 1 67 ? 48.386 46.081 10.701 1.00 72.00 135 ALA B C 1
ATOM 5693 O O . ALA B 1 67 ? 47.964 45.101 11.294 1.00 71.72 135 ALA B O 1
ATOM 5695 N N . ALA B 1 68 ? 47.881 46.506 9.559 1.00 77.77 136 ALA B N 1
ATOM 5696 C CA . ALA B 1 68 ? 46.873 45.744 8.862 1.00 77.24 136 ALA B CA 1
ATOM 5697 C C . ALA B 1 68 ? 47.551 44.896 7.813 1.00 77.12 136 ALA B C 1
ATOM 5698 O O . ALA B 1 68 ? 48.367 45.393 7.051 1.00 77.32 136 ALA B O 1
ATOM 5700 N N . ASP B 1 69 ? 47.224 43.615 7.786 1.00 68.48 137 ASP B N 1
ATOM 5701 C CA . ASP B 1 69 ? 47.779 42.729 6.794 1.00 68.42 137 ASP B CA 1
ATOM 5702 C C . ASP B 1 69 ? 46.688 42.201 5.894 1.00 68.16 137 ASP B C 1
ATOM 5703 O O . ASP B 1 69 ? 45.554 42.638 5.965 1.00 67.96 137 ASP B O 1
ATOM 5708 N N . ALA B 1 70 ? 47.042 41.268 5.029 1.00 62.81 138 ALA B N 1
ATOM 5709 C CA . ALA B 1 70 ? 46.086 40.722 4.100 1.00 62.71 138 ALA B CA 1
ATOM 5710 C C . ALA B 1 70 ? 45.023 40.012 4.884 1.00 62.65 138 ALA B C 1
ATOM 5711 O O . ALA B 1 70 ? 43.850 40.114 4.583 1.00 62.57 138 ALA B O 1
ATOM 5713 N N . SER B 1 71 ? 45.446 39.307 5.915 1.00 67.32 139 SER B N 1
ATOM 5714 C CA . SER B 1 71 ? 44.544 38.471 6.679 1.00 67.46 139 SER B CA 1
ATOM 5715 C C . SER B 1 71 ? 43.569 39.295 7.492 1.00 67.31 139 SER B C 1
ATOM 5716 O O . SER B 1 71 ? 42.466 38.860 7.774 1.00 67.54 139 SER B O 1
ATOM 5719 N N . ALA B 1 72 ? 43.993 40.488 7.873 1.00 54.05 140 ALA B N 1
ATOM 5720 C CA . ALA B 1 72 ? 43.128 41.398 8.585 1.00 53.93 140 ALA B CA 1
ATOM 5721 C C . ALA B 1 72 ? 41.993 41.786 7.670 1.00 53.79 140 ALA B C 1
ATOM 5722 O O . ALA B 1 72 ? 40.834 41.568 7.978 1.00 53.97 140 ALA B O 1
ATOM 5724 N N . LEU B 1 73 ? 42.353 42.357 6.536 1.00 55.20 141 LEU B N 1
ATOM 5725 C CA . LEU B 1 73 ? 41.401 42.745 5.517 1.00 55.04 141 LEU B CA 1
ATOM 5726 C C . LEU B 1 73 ? 40.508 41.589 5.093 1.00 55.32 141 LEU B C 1
ATOM 5727 O O . LEU B 1 73 ? 39.295 41.713 5.071 1.00 55.53 141 LEU B O 1
ATOM 5732 N N . GLU B 1 74 ? 41.117 40.454 4.771 1.00 68.02 142 GLU B N 1
ATOM 5733 C CA . GLU B 1 74 ? 40.378 39.301 4.292 1.00 68.63 142 GLU B CA 1
ATOM 5734 C C . GLU B 1 74 ? 39.276 38.893 5.239 1.00 69.21 142 GLU B C 1
ATOM 5735 O O . GLU B 1 74 ? 38.281 38.307 4.837 1.00 69.93 142 GLU B O 1
ATOM 5741 N N . MET B 1 75 ? 39.411 39.279 6.491 1.00 67.47 143 MET B N 1
ATOM 5742 C CA . MET B 1 75 ? 38.487 38.870 7.523 1.00 68.14 143 MET B CA 1
ATOM 5743 C C . MET B 1 75 ? 37.295 39.774 7.559 1.00 68.39 143 MET B C 1
ATOM 5744 O O . MET B 1 75 ? 36.190 39.381 7.809 1.00 69.28 143 MET B O 1
ATOM 5749 N N . VAL B 1 76 ? 37.556 41.015 7.306 1.00 60.13 144 VAL B N 1
ATOM 5750 C CA . VAL B 1 76 ? 36.501 41.973 7.327 1.00 60.49 144 VAL B CA 1
ATOM 5751 C C . VAL B 1 76 ? 35.685 41.813 6.089 1.00 60.92 144 VAL B C 1
ATOM 5752 O O . VAL B 1 76 ? 34.472 41.878 6.121 1.00 61.86 144 VAL B O 1
ATOM 5756 N N . VAL B 1 77 ? 36.361 41.586 4.982 1.00 55.89 145 VAL B N 1
ATOM 5757 C CA . VAL B 1 77 ? 35.686 41.504 3.710 1.00 56.22 145 VAL B CA 1
ATOM 5758 C C . VAL B 1 77 ? 34.681 40.377 3.687 1.00 57.35 145 VAL B C 1
ATOM 5759 O O . VAL B 1 77 ? 33.544 40.570 3.284 1.00 58.01 145 VAL B O 1
ATOM 5763 N N . ARG B 1 78 ? 35.100 39.195 4.123 1.00 66.07 146 ARG B N 1
ATOM 5764 C CA . ARG B 1 78 ? 34.207 38.046 4.169 1.00 67.21 146 ARG B CA 1
ATOM 5765 C C . ARG B 1 78 ? 32.991 38.356 5.028 1.00 67.96 146 ARG B C 1
ATOM 5766 O O . ARG B 1 78 ? 31.901 37.834 4.798 1.00 68.90 146 ARG B O 1
ATOM 5774 N N . ALA B 1 79 ? 33.185 39.220 6.019 1.00 44.52 147 ALA B N 1
ATOM 5775 C CA . ALA B 1 79 ? 32.124 39.599 6.920 1.00 45.36 147 ALA B CA 1
ATOM 5776 C C . ALA B 1 79 ? 31.215 40.604 6.272 1.00 45.65 147 ALA B C 1
ATOM 5777 O O . ALA B 1 79 ? 30.022 40.613 6.512 1.00 46.72 147 ALA B O 1
ATOM 5779 N N . LEU B 1 80 ? 31.790 41.455 5.444 1.00 54.94 148 LEU B N 1
ATOM 5780 C CA . LEU B 1 80 ? 31.039 42.519 4.835 1.00 55.13 148 LEU B CA 1
ATOM 5781 C C . LEU B 1 80 ? 30.128 42.006 3.756 1.00 55.49 148 LEU B C 1
ATOM 5782 O O . LEU B 1 80 ? 29.064 42.547 3.532 1.00 55.86 148 LEU B O 1
ATOM 5787 N N . GLY B 1 81 ? 30.542 40.951 3.083 1.00 69.00 149 GLY B N 1
ATOM 5788 C CA . GLY B 1 81 ? 29.764 40.434 1.978 1.00 69.35 149 GLY B CA 1
ATOM 5789 C C . GLY B 1 81 ? 28.651 39.503 2.380 1.00 70.51 149 GLY B C 1
ATOM 5790 O O . GLY B 1 81 ? 27.650 39.386 1.696 1.00 70.67 149 GLY B O 1
ATOM 5791 N N . ARG B 1 82 ? 28.843 38.819 3.491 1.00 80.56 150 ARG B N 1
ATOM 5792 C CA . ARG B 1 82 ? 27.829 37.937 4.018 1.00 81.54 150 ARG B CA 1
ATOM 5793 C C . ARG B 1 82 ? 26.777 38.823 4.633 1.00 81.63 150 ARG B C 1
ATOM 5794 O O . ARG B 1 82 ? 25.592 38.513 4.620 1.00 81.44 150 ARG B O 1
ATOM 5802 N N . GLU B 1 83 ? 27.229 39.951 5.151 1.00 76.63 151 GLU B N 1
ATOM 5803 C CA . GLU B 1 83 ? 26.360 40.931 5.763 1.00 76.57 151 GLU B CA 1
ATOM 5804 C C . GLU B 1 83 ? 25.769 41.790 4.670 1.00 75.84 151 GLU B C 1
ATOM 5805 O O . GLU B 1 83 ? 24.677 42.318 4.807 1.00 75.77 151 GLU B O 1
ATOM 5811 N N . GLY B 1 84 ? 26.516 41.942 3.586 1.00 63.33 152 GLY B N 1
ATOM 5812 C CA . GLY B 1 84 ? 26.016 42.597 2.395 1.00 62.84 152 GLY B CA 1
ATOM 5813 C C . GLY B 1 84 ? 26.302 44.073 2.287 1.00 62.66 152 GLY B C 1
ATOM 5814 O O . GLY B 1 84 ? 25.499 44.822 1.755 1.00 62.63 152 GLY B O 1
ATOM 5815 N N . GLN B 1 85 ? 27.454 44.488 2.783 1.00 60.53 153 GLN B N 1
ATOM 5816 C CA . GLN B 1 85 ? 27.788 45.900 2.802 1.00 60.81 153 GLN B CA 1
ATOM 5817 C C . GLN B 1 85 ? 28.774 46.233 1.722 1.00 60.75 153 GLN B C 1
ATOM 5818 O O . GLN B 1 85 ? 29.935 46.484 1.980 1.00 60.75 153 GLN B O 1
ATOM 5824 N N . HIS B 1 86 ? 28.270 46.254 0.507 1.00 55.46 154 HIS B N 1
ATOM 5825 C CA . HIS B 1 86 ? 29.076 46.444 -0.663 1.00 55.55 154 HIS B CA 1
ATOM 5826 C C . HIS B 1 86 ? 29.769 47.771 -0.646 1.00 55.84 154 HIS B C 1
ATOM 5827 O O . HIS B 1 86 ? 30.849 47.915 -1.185 1.00 54.01 154 HIS B O 1
ATOM 5834 N N . ASP B 1 87 ? 29.149 48.755 -0.028 1.00 68.54 155 ASP B N 1
ATOM 5835 C CA . ASP B 1 87 ? 29.717 50.072 -0.065 1.00 67.18 155 ASP B CA 1
ATOM 5836 C C . ASP B 1 87 ? 30.978 50.079 0.726 1.00 66.19 155 ASP B C 1
ATOM 5837 O O . ASP B 1 87 ? 31.948 50.715 0.357 1.00 64.63 155 ASP B O 1
ATOM 5842 N N . ALA B 1 88 ? 30.961 49.359 1.834 1.00 53.30 156 ALA B N 1
ATOM 5843 C CA . ALA B 1 88 ? 32.109 49.328 2.708 1.00 52.14 156 ALA B CA 1
ATOM 5844 C C . ALA B 1 88 ? 33.231 48.578 2.043 1.00 50.35 156 ALA B C 1
ATOM 5845 O O . ALA B 1 88 ? 34.381 48.937 2.174 1.00 49.06 156 ALA B O 1
ATOM 5847 N N . VAL B 1 89 ? 32.881 47.532 1.321 1.00 53.63 157 VAL B N 1
ATOM 5848 C CA . VAL B 1 89 ? 33.848 46.784 0.561 1.00 52.21 157 VAL B CA 1
ATOM 5849 C C . VAL B 1 89 ? 34.534 47.688 -0.430 1.00 51.12 157 VAL B C 1
ATOM 5850 O O . VAL B 1 89 ? 35.736 47.685 -0.552 1.00 50.27 157 VAL B O 1
ATOM 5854 N N . CYS B 1 90 ? 33.752 48.474 -1.135 1.00 55.55 158 CYS B N 1
ATOM 5855 C CA . CYS B 1 90 ? 34.281 49.286 -2.203 1.00 54.94 158 CYS B CA 1
ATOM 5856 C C . CYS B 1 90 ? 35.185 50.380 -1.669 1.00 54.75 158 CYS B C 1
ATOM 5857 O O . CYS B 1 90 ? 36.011 50.915 -2.388 1.00 54.58 158 CYS B O 1
ATOM 5860 N N . ALA B 1 91 ? 35.027 50.702 -0.400 1.00 56.16 159 ALA B N 1
ATOM 5861 C CA . ALA B 1 91 ? 35.758 51.800 0.194 1.00 56.17 159 ALA B CA 1
ATOM 5862 C C . ALA B 1 91 ? 37.058 51.341 0.782 1.00 56.01 159 ALA B C 1
ATOM 5863 O O . ALA B 1 91 ? 38.001 52.097 0.870 1.00 56.20 159 ALA B O 1
ATOM 5865 N N . LEU B 1 92 ? 37.104 50.089 1.191 1.00 55.47 160 LEU B N 1
ATOM 5866 C CA . LEU B 1 92 ? 38.338 49.495 1.639 1.00 55.27 160 LEU B CA 1
ATOM 5867 C C . LEU B 1 92 ? 39.275 49.355 0.466 1.00 55.11 160 LEU B C 1
ATOM 5868 O O . LEU B 1 92 ? 40.477 49.263 0.622 1.00 55.09 160 LEU B O 1
ATOM 5873 N N . LEU B 1 93 ? 38.685 49.327 -0.724 1.00 64.36 161 LEU B N 1
ATOM 5874 C CA . LEU B 1 93 ? 39.438 49.177 -1.956 1.00 64.17 161 LEU B CA 1
ATOM 5875 C C . LEU B 1 93 ? 39.864 50.536 -2.481 1.00 64.58 161 LEU B C 1
ATOM 5876 O O . LEU B 1 93 ? 40.863 50.648 -3.190 1.00 64.24 161 LEU B O 1
ATOM 5881 N N . ASP B 1 94 ? 39.105 51.575 -2.140 1.00 72.28 162 ASP B N 1
ATOM 5882 C CA . ASP B 1 94 ? 39.425 52.869 -2.637 1.00 71.94 162 ASP B CA 1
ATOM 5883 C C . ASP B 1 94 ? 40.320 53.589 -1.684 1.00 72.00 162 ASP B C 1
ATOM 5884 O O . ASP B 1 94 ? 40.998 54.514 -2.072 1.00 71.67 162 ASP B O 1
ATOM 5889 N N . GLU B 1 95 ? 40.327 53.147 -0.442 1.00 96.75 163 GLU B N 1
ATOM 5890 C CA . GLU B 1 95 ? 41.250 53.654 0.556 1.00 96.93 163 GLU B CA 1
ATOM 5891 C C . GLU B 1 95 ? 41.910 52.503 1.233 1.00 97.12 163 GLU B C 1
ATOM 5892 O O . GLU B 1 95 ? 41.552 52.158 2.335 1.00 97.47 163 GLU B O 1
ATOM 5898 N N . THR B 1 96 ? 42.888 51.928 0.565 1.00 77.17 164 THR B N 1
ATOM 5899 C CA . THR B 1 96 ? 43.450 50.660 0.993 1.00 76.98 164 THR B CA 1
ATOM 5900 C C . THR B 1 96 ? 44.222 50.723 2.282 1.00 77.30 164 THR B C 1
ATOM 5901 O O . THR B 1 96 ? 45.069 51.582 2.475 1.00 77.54 164 THR B O 1
ATOM 5905 N N . PRO B 1 97 ? 43.936 49.782 3.167 1.00 71.84 165 PRO B N 1
ATOM 5906 C CA . PRO B 1 97 ? 44.567 49.682 4.470 1.00 72.11 165 PRO B CA 1
ATOM 5907 C C . PRO B 1 97 ? 45.748 48.761 4.358 1.00 71.97 165 PRO B C 1
ATOM 5908 O O . PRO B 1 97 ? 46.269 48.304 5.366 1.00 72.10 165 PRO B O 1
ATOM 5912 N N . LEU B 1 98 ? 46.164 48.489 3.128 1.00 76.64 166 LEU B N 1
ATOM 5913 C CA . LEU B 1 98 ? 47.239 47.554 2.867 1.00 76.64 166 LEU B CA 1
ATOM 5914 C C . LEU B 1 98 ? 48.567 48.237 2.632 1.00 76.86 166 LEU B C 1
ATOM 5915 O O . LEU B 1 98 ? 48.630 49.319 2.066 1.00 76.86 166 LEU B O 1
ATOM 5920 N N . PRO B 1 99 ? 49.642 47.590 3.074 1.00 60.82 167 PRO B N 1
ATOM 5921 C CA . PRO B 1 99 ? 51.009 47.995 2.808 1.00 60.89 167 PRO B CA 1
ATOM 5922 C C . PRO B 1 99 ? 51.420 47.423 1.470 1.00 60.66 167 PRO B C 1
ATOM 5923 O O . PRO B 1 99 ? 50.870 46.415 1.065 1.00 60.57 167 PRO B O 1
ATOM 5927 N N . PRO B 1 100 ? 52.365 48.111 0.832 1.00 106.28 168 PRO B N 1
ATOM 5928 C CA . PRO B 1 100 ? 52.843 47.824 -0.521 1.00 106.33 168 PRO B CA 1
ATOM 5929 C C . PRO B 1 100 ? 52.499 46.444 -1.040 1.00 106.02 168 PRO B C 1
ATOM 5930 O O . PRO B 1 100 ? 51.572 46.305 -1.838 1.00 105.63 168 PRO B O 1
ATOM 5934 N N . GLY B 1 101 ? 53.247 45.435 -0.614 1.00 100.89 169 GLY B N 1
ATOM 5935 C CA . GLY B 1 101 ? 53.154 44.149 -1.265 1.00 100.82 169 GLY B CA 1
ATOM 5936 C C . GLY B 1 101 ? 51.706 43.748 -1.345 1.00 100.13 169 GLY B C 1
ATOM 5937 O O . GLY B 1 101 ? 50.983 44.209 -2.199 1.00 100.03 169 GLY B O 1
ATOM 5938 N N . SER B 1 102 ? 51.300 42.877 -0.437 1.00 70.30 170 SER B N 1
ATOM 5939 C CA . SER B 1 102 ? 49.897 42.631 -0.145 1.00 70.26 170 SER B CA 1
ATOM 5940 C C . SER B 1 102 ? 49.116 42.006 -1.276 1.00 70.26 170 SER B C 1
ATOM 5941 O O . SER B 1 102 ? 48.694 42.682 -2.195 1.00 70.28 170 SER B O 1
ATOM 5944 N N . ARG B 1 103 ? 48.909 40.704 -1.180 1.00 73.92 171 ARG B N 1
ATOM 5945 C CA . ARG B 1 103 ? 48.064 40.002 -2.113 1.00 74.03 171 ARG B CA 1
ATOM 5946 C C . ARG B 1 103 ? 46.945 39.392 -1.312 1.00 74.04 171 ARG B C 1
ATOM 5947 O O . ARG B 1 103 ? 47.139 39.059 -0.155 1.00 73.97 171 ARG B O 1
ATOM 5949 N N . LEU B 1 104 ? 45.782 39.229 -1.924 1.00 59.12 172 LEU B N 1
ATOM 5950 C CA . LEU B 1 104 ? 44.634 38.726 -1.204 1.00 59.17 172 LEU B CA 1
ATOM 5951 C C . LEU B 1 104 ? 44.184 37.355 -1.640 1.00 59.81 172 LEU B C 1
ATOM 5952 O O . LEU B 1 104 ? 44.544 36.885 -2.699 1.00 60.17 172 LEU B O 1
ATOM 5957 N N . ASP B 1 105 ? 43.372 36.737 -0.798 1.00 78.04 173 ASP B N 1
ATOM 5958 C CA . ASP B 1 105 ? 42.750 35.468 -1.100 1.00 79.04 173 ASP B CA 1
ATOM 5959 C C . ASP B 1 105 ? 41.784 35.660 -2.240 1.00 79.45 173 ASP B C 1
ATOM 5960 O O . ASP B 1 105 ? 41.266 36.744 -2.438 1.00 78.78 173 ASP B O 1
ATOM 5965 N N . VAL B 1 106 ? 41.529 34.607 -2.972 1.00 60.82 174 VAL B N 1
ATOM 5966 C CA . VAL B 1 106 ? 40.708 34.671 -4.138 1.00 61.35 174 VAL B CA 1
ATOM 5967 C C . VAL B 1 106 ? 39.317 35.083 -3.756 1.00 61.35 174 VAL B C 1
ATOM 5968 O O . VAL B 1 106 ? 38.752 35.966 -4.355 1.00 60.75 174 VAL B O 1
ATOM 5972 N N . ARG B 1 107 ? 38.776 34.396 -2.758 1.00 63.92 175 ARG B N 1
ATOM 5973 C CA . ARG B 1 107 ? 37.425 34.617 -2.275 1.00 64.16 175 ARG B CA 1
ATOM 5974 C C . ARG B 1 107 ? 37.190 36.086 -1.996 1.00 62.76 175 ARG B C 1
ATOM 5975 O O . ARG B 1 107 ? 36.113 36.610 -2.248 1.00 62.68 175 ARG B O 1
ATOM 5983 N N . ALA B 1 108 ? 38.209 36.747 -1.468 1.00 56.89 176 ALA B N 1
ATOM 5984 C CA . ALA B 1 108 ? 38.076 38.125 -1.064 1.00 55.73 176 ALA B CA 1
ATOM 5985 C C . ALA B 1 108 ? 38.036 39.055 -2.260 1.00 55.07 176 ALA B C 1
ATOM 5986 O O . ALA B 1 108 ? 37.256 39.989 -2.292 1.00 54.67 176 AL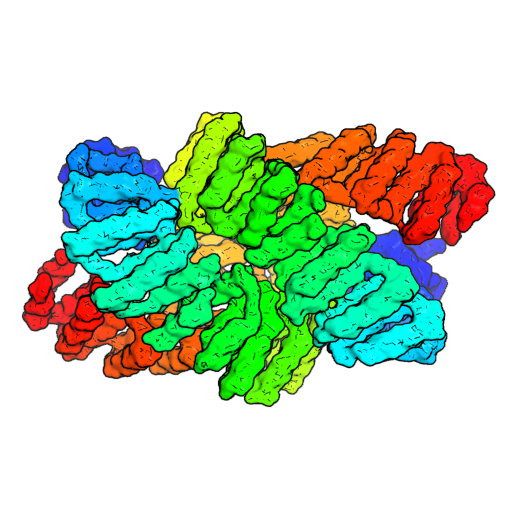A B O 1
ATOM 5988 N N . TYR B 1 109 ? 38.888 38.793 -3.243 1.00 60.66 177 TYR B N 1
ATOM 5989 C CA . TYR B 1 109 ? 38.900 39.581 -4.463 1.00 60.13 177 TYR B CA 1
ATOM 5990 C C . TYR B 1 109 ? 37.547 39.461 -5.141 1.00 60.52 177 TYR B C 1
ATOM 5991 O O . TYR B 1 109 ? 37.016 40.428 -5.672 1.00 60.01 177 TYR B O 1
ATOM 6000 N N . THR B 1 110 ? 36.976 38.268 -5.124 1.00 50.62 178 THR B N 1
ATOM 6001 C CA . THR B 1 110 ? 35.702 38.074 -5.801 1.00 51.11 178 THR B CA 1
ATOM 6002 C C . THR B 1 110 ? 34.554 38.748 -5.046 1.00 50.94 178 THR B C 1
ATOM 6003 O O . THR B 1 110 ? 33.508 39.011 -5.622 1.00 51.03 178 THR B O 1
ATOM 6007 N N . THR B 1 111 ? 34.758 39.039 -3.766 1.00 46.67 179 THR B N 1
ATOM 6008 C CA . THR B 1 111 ? 33.752 39.762 -3.008 1.00 46.73 179 THR B CA 1
ATOM 6009 C C . THR B 1 111 ? 33.770 41.243 -3.347 1.00 46.19 179 THR B C 1
ATOM 6010 O O . THR B 1 111 ? 32.742 41.910 -3.328 1.00 46.75 179 THR B O 1
ATOM 6014 N N . VAL B 1 112 ? 34.954 41.748 -3.662 1.00 58.32 180 VAL B N 1
ATOM 6015 C CA . VAL B 1 112 ? 35.134 43.138 -4.010 1.00 57.62 180 VAL B CA 1
ATOM 6016 C C . VAL B 1 112 ? 34.680 43.378 -5.416 1.00 57.84 180 VAL B C 1
ATOM 6017 O O . VAL B 1 112 ? 34.086 44.397 -5.712 1.00 57.97 180 VAL B O 1
ATOM 6021 N N . LEU B 1 113 ? 34.963 42.427 -6.284 1.00 47.28 181 LEU B N 1
ATOM 6022 C CA . LEU B 1 113 ? 34.505 42.515 -7.649 1.00 47.60 181 LEU B CA 1
ATOM 6023 C C . LEU B 1 113 ? 33.003 42.584 -7.662 1.00 48.89 181 LEU B C 1
ATOM 6024 O O . LEU B 1 113 ? 32.422 43.312 -8.445 1.00 49.25 181 LEU B O 1
ATOM 6029 N N . HIS B 1 114 ? 32.372 41.836 -6.774 1.00 51.39 182 HIS B N 1
ATOM 6030 C CA . HIS B 1 114 ? 30.926 41.811 -6.715 1.00 52.08 182 HIS B CA 1
ATOM 6031 C C . HIS B 1 114 ? 30.386 43.076 -6.116 1.00 52.84 182 HIS B C 1
ATOM 6032 O O . HIS B 1 114 ? 29.237 43.418 -6.314 1.00 53.27 182 HIS B O 1
ATOM 6039 N N . ALA B 1 115 ? 31.227 43.774 -5.383 1.00 54.47 183 ALA B N 1
ATOM 6040 C CA . ALA B 1 115 ? 30.802 44.983 -4.719 1.00 55.02 183 ALA B CA 1
ATOM 6041 C C . ALA B 1 115 ? 30.807 46.130 -5.687 1.00 53.70 183 ALA B C 1
ATOM 6042 O O . ALA B 1 115 ? 29.943 46.976 -5.663 1.00 53.99 183 ALA B O 1
ATOM 6044 N N . LEU B 1 116 ? 31.806 46.156 -6.542 1.00 50.63 184 LEU B N 1
ATOM 6045 C CA . LEU B 1 116 ? 31.903 47.171 -7.551 1.00 49.99 184 LEU B CA 1
ATOM 6046 C C . LEU B 1 116 ? 30.808 46.971 -8.571 1.00 50.60 184 LEU B C 1
ATOM 6047 O O . LEU B 1 116 ? 30.210 47.923 -9.043 1.00 50.50 184 LEU B O 1
ATOM 6052 N N . SER B 1 117 ? 30.564 45.721 -8.917 1.00 44.51 185 SER B N 1
ATOM 6053 C CA . SER B 1 117 ? 29.519 45.370 -9.850 1.00 45.18 185 SER B CA 1
ATOM 6054 C C . SER B 1 117 ? 28.212 45.884 -9.308 1.00 45.71 185 SER B C 1
ATOM 6055 O O . SER B 1 117 ? 27.430 46.519 -9.998 1.00 45.50 185 SER B O 1
ATOM 6058 N N . ARG B 1 118 ? 28.006 45.631 -8.033 1.00 66.96 186 ARG B N 1
ATOM 6059 C CA . ARG B 1 118 ? 26.808 46.021 -7.329 1.00 67.28 186 ARG B CA 1
ATOM 6060 C C . ARG B 1 118 ? 26.646 47.538 -7.294 1.00 66.79 186 ARG B C 1
ATOM 6061 O O . ARG B 1 118 ? 25.620 48.046 -6.878 1.00 66.96 186 ARG B O 1
ATOM 6069 N N . ALA B 1 119 ? 27.657 48.255 -7.751 1.00 51.59 187 ALA B N 1
ATOM 6070 C CA . ALA B 1 119 ? 27.638 49.702 -7.726 1.00 50.94 187 ALA B CA 1
ATOM 6071 C C . ALA B 1 119 ? 27.727 50.272 -9.112 1.00 50.20 187 ALA B C 1
ATOM 6072 O O . ALA B 1 119 ? 27.739 51.475 -9.291 1.00 49.67 187 ALA B O 1
ATOM 6074 N N . GLY B 1 120 ? 27.820 49.394 -10.096 1.00 52.27 188 GLY B N 1
ATOM 6075 C CA . GLY B 1 120 ? 27.906 49.810 -11.471 1.00 51.80 188 GLY B CA 1
ATOM 6076 C C . GLY B 1 120 ? 29.289 50.249 -11.834 1.00 51.12 188 GLY B C 1
ATOM 6077 O O . GLY B 1 120 ? 29.495 50.919 -12.825 1.00 50.70 188 GLY B O 1
ATOM 6078 N N . ARG B 1 121 ? 30.250 49.868 -11.028 1.00 57.41 189 ARG B N 1
ATOM 6079 C CA . ARG B 1 121 ? 31.615 50.211 -11.313 1.00 56.91 189 ARG B CA 1
ATOM 6080 C C . ARG B 1 121 ? 32.273 49.089 -12.067 1.00 57.18 189 ARG B C 1
ATOM 6081 O O . ARG B 1 121 ? 33.196 48.462 -11.587 1.00 57.13 189 ARG B O 1
ATOM 6089 N N . TYR B 1 122 ? 31.782 48.848 -13.269 1.00 62.31 190 TYR B N 1
ATOM 6090 C CA . TYR B 1 122 ? 32.242 47.742 -14.067 1.00 62.63 190 TYR B CA 1
ATOM 6091 C C . TYR B 1 122 ? 33.672 47.947 -14.513 1.00 61.97 190 TYR B C 1
ATOM 6092 O O . TYR B 1 122 ? 34.408 47.002 -14.717 1.00 61.59 190 TYR B O 1
ATOM 6101 N N . GLU B 1 123 ? 34.050 49.209 -14.691 1.00 65.33 191 GLU B N 1
ATOM 6102 C CA . GLU B 1 123 ? 35.378 49.542 -15.187 1.00 64.31 191 GLU B CA 1
ATOM 6103 C C . GLU B 1 123 ? 36.450 49.298 -14.138 1.00 64.00 191 GLU B C 1
ATOM 6104 O O . GLU B 1 123 ? 37.619 49.094 -14.464 1.00 63.43 191 GLU B O 1
ATOM 6110 N N . ARG B 1 124 ? 36.046 49.318 -12.873 1.00 48.62 192 ARG B N 1
ATOM 6111 C CA . ARG B 1 124 ? 36.979 49.140 -11.788 1.00 48.38 192 ARG B CA 1
ATOM 6112 C C . ARG B 1 124 ? 37.136 47.683 -11.526 1.00 48.43 192 ARG B C 1
ATOM 6113 O O . ARG B 1 124 ? 38.206 47.215 -11.193 1.00 48.08 192 ARG B O 1
ATOM 6121 N N . ALA B 1 125 ? 36.053 46.954 -11.689 1.00 41.66 193 ALA B N 1
ATOM 6122 C CA . ALA B 1 125 ? 36.089 45.529 -11.502 1.00 41.66 193 ALA B CA 1
ATOM 6123 C C . ALA B 1 125 ? 37.068 44.884 -12.446 1.00 41.40 193 ALA B C 1
ATOM 6124 O O . ALA B 1 125 ? 37.800 43.983 -12.071 1.00 41.43 193 ALA B O 1
ATOM 6126 N N . LEU B 1 126 ? 37.093 45.358 -13.675 1.00 46.76 194 LEU B N 1
ATOM 6127 C CA . LEU B 1 126 ? 37.942 44.767 -14.679 1.00 46.59 194 LEU B CA 1
ATOM 6128 C C . LEU B 1 126 ? 39.395 45.120 -14.468 1.00 46.15 194 LEU B C 1
ATOM 6129 O O . LEU B 1 126 ? 40.266 44.336 -14.771 1.00 46.28 194 LEU B O 1
ATOM 6134 N N . GLU B 1 127 ? 39.641 46.314 -13.952 1.00 62.84 195 GLU B N 1
ATOM 6135 C CA . GLU B 1 127 ? 40.981 46.729 -13.599 1.00 62.61 195 GLU B CA 1
ATOM 6136 C C . GLU B 1 127 ? 41.493 45.826 -12.507 1.00 62.98 195 GLU B C 1
ATOM 6137 O O . GLU B 1 127 ? 42.658 45.469 -12.468 1.00 63.15 195 GLU B O 1
ATOM 6143 N N . LEU B 1 128 ? 40.596 45.472 -11.607 1.00 57.22 196 LEU B N 1
ATOM 6144 C CA . LEU B 1 128 ? 40.954 44.680 -10.461 1.00 57.52 196 LEU B CA 1
ATOM 6145 C C . LEU B 1 128 ? 41.172 43.258 -10.866 1.00 58.05 196 LEU B C 1
ATOM 6146 O O . LEU B 1 128 ? 42.070 42.597 -10.373 1.00 58.49 196 LEU B O 1
ATOM 6151 N N . PHE B 1 129 ? 40.345 42.777 -11.775 1.00 46.88 197 PHE B N 1
ATOM 6152 C CA . PHE B 1 129 ? 40.466 41.419 -12.240 1.00 47.38 197 PHE B CA 1
ATOM 6153 C C . PHE B 1 129 ? 41.772 41.196 -12.959 1.00 47.38 197 PHE B C 1
ATOM 6154 O O . PHE B 1 129 ? 42.348 40.132 -12.895 1.00 47.72 197 PHE B O 1
ATOM 6162 N N . ALA B 1 130 ? 42.244 42.213 -13.651 1.00 50.78 198 ALA B N 1
ATOM 6163 C CA . ALA B 1 130 ? 43.475 42.089 -14.394 1.00 50.74 198 ALA B CA 1
ATOM 6164 C C . ALA B 1 130 ? 44.636 42.072 -13.436 1.00 51.04 198 ALA B C 1
ATOM 6165 O O . ALA B 1 130 ? 45.526 41.246 -13.541 1.00 51.27 198 ALA B O 1
ATOM 6167 N N . GLU B 1 131 ? 44.617 42.999 -12.489 1.00 72.60 199 GLU B N 1
ATOM 6168 C CA . GLU B 1 131 ? 45.614 43.066 -11.440 1.00 72.93 199 GLU B CA 1
ATOM 6169 C C . GLU B 1 131 ? 45.622 41.774 -10.649 1.00 73.26 199 GLU B C 1
ATOM 6170 O O . GLU B 1 131 ? 46.634 41.380 -10.089 1.00 73.47 199 GLU B O 1
ATOM 6176 N N . LEU B 1 132 ? 44.483 41.108 -10.639 1.00 70.59 200 LEU B N 1
ATOM 6177 C CA . LEU B 1 132 ? 44.291 39.884 -9.900 1.00 70.98 200 LEU B CA 1
ATOM 6178 C C . LEU B 1 132 ? 45.111 38.757 -10.478 1.00 71.34 200 LEU B C 1
ATOM 6179 O O . LEU B 1 132 ? 45.677 37.972 -9.748 1.00 71.56 200 LEU B O 1
ATOM 6184 N N . ARG B 1 133 ? 45.160 38.653 -11.793 1.00 79.32 201 ARG B N 1
ATOM 6185 C CA . ARG B 1 133 ? 45.798 37.494 -12.385 1.00 79.21 201 ARG B CA 1
ATOM 6186 C C . ARG B 1 133 ? 47.193 37.795 -12.862 1.00 78.60 201 ARG B C 1
ATOM 6187 O O . ARG B 1 133 ? 47.876 36.925 -13.382 1.00 78.41 201 ARG B O 1
ATOM 6195 N N . ARG B 1 134 ? 47.612 39.033 -12.676 1.00 81.16 202 ARG B N 1
ATOM 6196 C CA . ARG B 1 134 ? 48.988 39.398 -12.915 1.00 80.68 202 ARG B CA 1
ATOM 6197 C C . ARG B 1 134 ? 49.757 39.271 -11.609 1.00 80.76 202 ARG B C 1
ATOM 6198 O O . ARG B 1 134 ? 50.976 39.406 -11.569 1.00 80.92 202 ARG B O 1
ATOM 6206 N N . GLN B 1 135 ? 49.057 38.950 -10.550 0.79 87.40 203 GLN B N 1
ATOM 6207 C CA . GLN B 1 135 ? 49.696 38.651 -9.303 0.79 87.41 203 GLN B CA 1
ATOM 6208 C C . GLN B 1 135 ? 49.639 37.191 -9.103 0.79 87.76 203 GLN B C 1
ATOM 6209 O O . GLN B 1 135 ? 49.977 36.690 -8.068 0.79 88.05 203 GLN B O 1
ATOM 6215 N N . GLY B 1 136 ? 49.181 36.494 -10.086 1.00 72.01 204 GLY B N 1
ATOM 6216 C CA . GLY B 1 136 ? 49.259 35.052 -10.058 1.00 72.61 204 GLY B CA 1
ATOM 6217 C C . GLY B 1 136 ? 48.230 34.425 -9.154 1.00 73.18 204 GLY B C 1
ATOM 6218 O O . GLY B 1 136 ? 48.492 33.433 -8.490 1.00 73.80 204 GLY B O 1
ATOM 6219 N N . VAL B 1 137 ? 47.037 35.009 -9.135 1.00 67.12 205 VAL B N 1
ATOM 6220 C CA . VAL B 1 137 ? 45.938 34.467 -8.348 1.00 68.04 205 VAL B CA 1
ATOM 6221 C C . VAL B 1 137 ? 45.005 33.663 -9.244 1.00 68.99 205 VAL B C 1
ATOM 6222 O O . VAL B 1 137 ? 44.468 34.180 -10.219 1.00 68.73 205 VAL B O 1
ATOM 6226 N N . ALA B 1 138 ? 44.816 32.391 -8.907 1.00 61.62 206 ALA B N 1
ATOM 6227 C CA . ALA B 1 138 ? 43.943 31.525 -9.686 1.00 62.84 206 ALA B CA 1
ATOM 6228 C C . ALA B 1 138 ? 42.480 31.823 -9.396 1.00 63.80 206 ALA B C 1
ATOM 6229 O O . ALA B 1 138 ? 41.971 31.459 -8.331 1.00 64.81 206 ALA B O 1
ATOM 6231 N N . PRO B 1 139 ? 41.792 32.466 -10.333 1.00 48.22 207 PRO B N 1
ATOM 6232 C CA . PRO B 1 139 ? 40.369 32.770 -10.156 1.00 48.59 207 PRO B CA 1
ATOM 6233 C C . PRO B 1 139 ? 39.524 31.499 -10.071 1.00 50.54 207 PRO B C 1
ATOM 6234 O O . PRO B 1 139 ? 39.895 30.485 -10.663 1.00 51.43 207 PRO B O 1
ATOM 6238 N N . THR B 1 140 ? 38.411 31.551 -9.344 1.00 61.36 208 THR B N 1
ATOM 6239 C CA . THR B 1 140 ? 37.546 30.385 -9.202 1.00 63.28 208 THR B CA 1
ATOM 6240 C C . THR B 1 140 ? 36.288 30.526 -10.051 1.00 63.60 208 THR B C 1
ATOM 6241 O O . THR B 1 140 ? 36.148 31.477 -10.813 1.00 62.29 208 THR B O 1
ATOM 6245 N N . LEU B 1 141 ? 35.377 29.571 -9.909 1.00 71.06 209 LEU B N 1
ATOM 6246 C CA . LEU B 1 141 ? 34.168 29.555 -10.696 1.00 71.23 209 LEU B CA 1
ATOM 6247 C C . LEU B 1 141 ? 33.303 30.726 -10.357 1.00 69.70 209 LEU B C 1
ATOM 6248 O O . LEU B 1 141 ? 32.639 31.282 -11.214 1.00 69.14 209 LEU B O 1
ATOM 6253 N N . VAL B 1 142 ? 33.315 31.112 -9.103 1.00 54.08 210 VAL B N 1
ATOM 6254 C CA . VAL B 1 142 ? 32.502 32.226 -8.681 1.00 52.76 210 VAL B CA 1
ATOM 6255 C C . VAL B 1 142 ? 33.105 33.521 -9.157 1.00 51.24 210 VAL B C 1
ATOM 6256 O O . VAL B 1 142 ? 32.397 34.428 -9.531 1.00 50.30 210 VAL B O 1
ATOM 6260 N N . THR B 1 143 ? 34.432 33.609 -9.125 1.00 55.10 211 THR B N 1
ATOM 6261 C CA . THR B 1 143 ? 35.127 34.798 -9.601 1.00 53.25 211 THR B CA 1
ATOM 6262 C C . THR B 1 143 ? 34.835 34.989 -11.077 1.00 52.87 211 THR B C 1
ATOM 6263 O O . THR B 1 143 ? 34.655 36.108 -11.552 1.00 51.32 211 THR B O 1
ATOM 6267 N N . TYR B 1 144 ? 34.788 33.877 -11.796 1.00 58.04 212 TYR B N 1
ATOM 6268 C CA . TYR B 1 144 ? 34.486 33.886 -13.208 1.00 58.01 212 TYR B CA 1
ATOM 6269 C C . TYR B 1 144 ? 33.082 34.339 -13.473 1.00 57.80 212 TYR B C 1
ATOM 6270 O O . TYR B 1 144 ? 32.832 35.076 -14.402 1.00 56.55 212 TYR B O 1
ATOM 6279 N N . ASN B 1 145 ? 32.159 33.875 -12.658 1.00 56.10 213 ASN B N 1
ATOM 6280 C CA . ASN B 1 145 ? 30.774 34.160 -12.901 1.00 55.48 213 ASN B CA 1
ATOM 6281 C C . ASN B 1 145 ? 30.440 35.581 -12.556 1.00 53.67 213 ASN B C 1
ATOM 6282 O O . ASN B 1 145 ? 29.532 36.171 -13.112 1.00 53.08 213 ASN B O 1
ATOM 6287 N N . VAL B 1 146 ? 31.190 36.128 -11.626 1.00 43.57 214 VAL B N 1
ATOM 6288 C CA . VAL B 1 146 ? 31.009 37.496 -11.219 1.00 42.30 214 VAL B CA 1
ATOM 6289 C C . VAL B 1 146 ? 31.498 38.410 -12.313 1.00 41.57 214 VAL B C 1
ATOM 6290 O O . VAL B 1 146 ? 30.874 39.408 -12.620 1.00 41.74 214 VAL B O 1
ATOM 6294 N N . VAL B 1 147 ? 32.608 38.044 -12.927 1.00 43.60 215 VAL B N 1
ATOM 6295 C CA . VAL B 1 147 ? 33.219 38.874 -13.945 1.00 43.14 215 VAL B CA 1
ATOM 6296 C C . VAL B 1 147 ? 32.431 38.842 -15.231 1.00 43.76 215 VAL B C 1
ATOM 6297 O O . VAL B 1 147 ? 32.317 39.837 -15.917 1.00 44.35 215 VAL B O 1
ATOM 6301 N N . LEU B 1 148 ? 31.867 37.696 -15.556 1.00 43.55 216 LEU B N 1
ATOM 6302 C CA . LEU B 1 148 ? 31.030 37.595 -16.721 1.00 44.15 216 LEU B CA 1
ATOM 6303 C C . LEU B 1 148 ? 29.812 38.461 -16.553 1.00 44.53 216 LEU B C 1
ATOM 6304 O O . LEU B 1 148 ? 29.301 39.010 -17.510 1.00 44.98 216 LEU B O 1
ATOM 6309 N N . ASP B 1 149 ? 29.342 38.576 -15.321 1.00 51.86 217 ASP B N 1
ATOM 6310 C CA . ASP B 1 149 ? 28.191 39.403 -15.011 1.00 52.15 217 ASP B CA 1
ATOM 6311 C C . ASP B 1 149 ? 28.542 40.864 -15.224 1.00 52.30 217 ASP B C 1
ATOM 6312 O O . ASP B 1 149 ? 27.748 41.634 -15.720 1.00 52.33 217 ASP B O 1
ATOM 6317 N N . VAL B 1 150 ? 29.753 41.233 -14.845 1.00 44.80 218 VAL B N 1
ATOM 6318 C CA . VAL B 1 150 ? 30.249 42.576 -15.067 1.00 43.95 218 VAL B CA 1
ATOM 6319 C C . VAL B 1 150 ? 30.235 42.909 -16.538 1.00 43.59 218 VAL B C 1
ATOM 6320 O O . VAL B 1 150 ? 29.809 43.972 -16.930 1.00 43.28 218 VAL B O 1
ATOM 6324 N N . TYR B 1 151 ? 30.708 41.974 -17.343 1.00 56.57 219 TYR B N 1
ATOM 6325 C CA . TYR B 1 151 ? 30.712 42.119 -18.780 1.00 56.31 219 TYR B CA 1
ATOM 6326 C C . TYR B 1 151 ? 29.298 42.216 -19.318 1.00 56.84 219 TYR B C 1
ATOM 6327 O O . TYR B 1 151 ? 29.047 42.854 -20.327 1.00 56.65 219 TYR B O 1
ATOM 6336 N N . GLY B 1 152 ? 28.370 41.567 -18.645 1.00 57.17 220 GLY B N 1
ATOM 6337 C CA . GLY B 1 152 ? 27.016 41.486 -19.138 1.00 57.44 220 GLY B CA 1
ATOM 6338 C C . GLY B 1 152 ? 26.214 42.745 -18.941 1.00 57.12 220 GLY B C 1
ATOM 6339 O O . GLY B 1 152 ? 25.316 43.032 -19.711 1.00 57.14 220 GLY B O 1
ATOM 6340 N N . ARG B 1 153 ? 26.550 43.498 -17.908 1.00 59.57 221 ARG B N 1
ATOM 6341 C CA . ARG B 1 153 ? 25.810 44.689 -17.569 1.00 59.24 221 ARG B CA 1
ATOM 6342 C C . ARG B 1 153 ? 26.557 45.922 -17.989 1.00 58.61 221 ARG B C 1
ATOM 6343 O O . ARG B 1 153 ? 26.015 47.012 -17.991 1.00 58.22 221 ARG B O 1
ATOM 6351 N N . MET B 1 154 ? 27.811 45.734 -18.355 1.00 59.19 222 MET B N 1
ATOM 6352 C CA . MET B 1 154 ? 28.633 46.798 -18.878 1.00 58.72 222 MET B CA 1
ATOM 6353 C C . MET B 1 154 ? 28.202 47.011 -20.291 1.00 58.85 222 MET B C 1
ATOM 6354 O O . MET B 1 154 ? 28.186 48.122 -20.785 1.00 58.33 222 MET B O 1
ATOM 6359 N N . GLY B 1 155 ? 27.848 45.916 -20.937 1.00 47.12 223 GLY B N 1
ATOM 6360 C CA . GLY B 1 155 ? 27.283 45.961 -22.256 1.00 47.36 223 GLY B CA 1
ATOM 6361 C C . GLY B 1 155 ? 28.294 45.659 -23.315 1.00 47.57 223 GLY B C 1
ATOM 6362 O O . GLY B 1 155 ? 29.478 45.635 -23.038 1.00 47.19 223 GLY B O 1
ATOM 6363 N N . ARG B 1 156 ? 27.801 45.442 -24.528 1.00 62.91 224 ARG B N 1
ATOM 6364 C CA . ARG B 1 156 ? 28.599 45.169 -25.734 1.00 62.89 224 ARG B CA 1
ATOM 6365 C C . ARG B 1 156 ? 29.946 44.528 -25.538 1.00 61.82 224 ARG B C 1
ATOM 6366 O O . ARG B 1 156 ? 30.951 45.001 -26.056 1.00 60.78 224 ARG B O 1
ATOM 6374 N N . SER B 1 157 ? 29.949 43.424 -24.814 1.00 51.28 225 SER B N 1
ATOM 6375 C CA . SER B 1 157 ? 31.189 42.799 -24.428 1.00 50.54 225 SER B CA 1
ATOM 6376 C C . SER B 1 157 ? 31.140 41.324 -24.695 1.00 51.04 225 SER B C 1
ATOM 6377 O O . SER B 1 157 ? 31.836 40.561 -24.053 1.00 51.18 225 SER B O 1
ATOM 6380 N N . TRP B 1 158 ? 30.325 40.928 -25.654 1.00 51.59 226 TRP B N 1
ATOM 6381 C CA . TRP B 1 158 ? 30.243 39.532 -26.025 1.00 52.25 226 TRP B CA 1
ATOM 6382 C C . TRP B 1 158 ? 31.593 38.907 -26.359 1.00 52.06 226 TRP B C 1
ATOM 6383 O O . TRP B 1 158 ? 31.884 37.820 -25.896 1.00 52.87 226 TRP B O 1
ATOM 6394 N N . PRO B 1 159 ? 32.427 39.582 -27.155 1.00 46.45 227 PRO B N 1
ATOM 6395 C CA . PRO B 1 159 ? 33.722 38.971 -27.423 1.00 46.21 227 PRO B CA 1
ATOM 6396 C C . PRO B 1 159 ? 34.541 38.702 -26.180 1.00 46.19 227 PRO B C 1
ATOM 6397 O O . PRO B 1 159 ? 35.165 37.667 -26.073 1.00 46.55 227 PRO B O 1
ATOM 6401 N N . ARG B 1 160 ? 34.537 39.627 -25.242 1.00 68.24 228 ARG B N 1
ATOM 6402 C CA . ARG B 1 160 ? 35.289 39.425 -24.019 1.00 68.11 228 ARG B CA 1
ATOM 6403 C C . ARG B 1 160 ? 34.725 38.272 -23.220 1.00 69.21 228 ARG B C 1
ATOM 6404 O O . ARG B 1 160 ? 35.410 37.680 -22.404 1.00 68.88 228 ARG B O 1
ATOM 6412 N N . ILE B 1 161 ? 33.470 37.944 -23.468 1.00 44.69 229 ILE B N 1
ATOM 6413 C CA . ILE B 1 161 ? 32.833 36.838 -22.794 1.00 45.54 229 ILE B CA 1
ATOM 6414 C C . ILE B 1 161 ? 33.302 35.545 -23.397 1.00 45.88 229 ILE B C 1
ATOM 6415 O O . ILE B 1 161 ? 33.497 34.567 -22.706 1.00 46.45 229 ILE B O 1
ATOM 6420 N N . VAL B 1 162 ? 33.490 35.551 -24.701 1.00 50.49 230 VAL B N 1
ATOM 6421 C CA . VAL B 1 162 ? 33.980 34.382 -25.398 1.00 51.07 230 VAL B CA 1
ATOM 6422 C C . VAL B 1 162 ? 35.387 34.113 -24.959 1.00 50.45 230 VAL B C 1
ATOM 6423 O O . VAL B 1 162 ? 35.776 32.981 -24.749 1.00 51.57 230 VAL B O 1
ATOM 6427 N N . ALA B 1 163 ? 36.146 35.178 -24.812 1.00 53.81 231 ALA B N 1
ATOM 6428 C CA . ALA B 1 163 ? 37.515 35.075 -24.376 1.00 53.14 231 ALA B CA 1
ATOM 6429 C C . ALA B 1 163 ? 37.593 34.474 -22.997 1.00 53.78 231 ALA B C 1
ATOM 6430 O O . ALA B 1 163 ? 38.398 33.598 -22.738 1.00 54.40 231 ALA B O 1
ATOM 6432 N N . LEU B 1 164 ? 36.740 34.936 -22.097 1.00 51.30 232 LEU B N 1
ATOM 6433 C CA . LEU B 1 164 ? 36.814 34.485 -20.724 1.00 51.87 232 LEU B CA 1
ATOM 6434 C C . LEU B 1 164 ? 36.369 33.058 -20.571 1.00 54.10 232 LEU B C 1
ATOM 6435 O O . LEU B 1 164 ? 36.940 32.315 -19.788 1.00 55.05 232 LEU B O 1
ATOM 6440 N N . LEU B 1 165 ? 35.345 32.677 -21.306 1.00 62.42 233 LEU B N 1
ATOM 6441 C CA . LEU B 1 165 ? 34.894 31.313 -21.271 1.00 64.97 233 LEU B CA 1
ATOM 6442 C C . LEU B 1 165 ? 35.993 30.402 -21.763 1.00 65.78 233 LEU B C 1
ATOM 6443 O O . LEU B 1 165 ? 36.150 29.296 -21.270 1.00 67.57 233 LEU B O 1
ATOM 6448 N N . ASP B 1 166 ? 36.765 30.873 -22.731 1.00 73.62 234 ASP B N 1
ATOM 6449 C CA . ASP B 1 166 ? 37.887 30.096 -23.223 1.00 73.87 234 ASP B CA 1
ATOM 6450 C C . ASP B 1 166 ? 38.910 29.970 -22.130 1.00 73.35 234 ASP B C 1
ATOM 6451 O O . ASP B 1 166 ? 39.304 28.870 -21.774 1.00 74.48 234 ASP B O 1
ATOM 6456 N N . GLU B 1 167 ? 39.327 31.111 -21.594 1.00 73.09 235 GLU B N 1
ATOM 6457 C CA . GLU B 1 167 ? 40.353 31.144 -20.569 1.00 72.42 235 GLU B CA 1
ATOM 6458 C C . GLU B 1 167 ? 39.993 30.254 -19.415 1.00 73.98 235 GLU B C 1
ATOM 6459 O O . GLU B 1 167 ? 40.836 29.554 -18.886 1.00 74.18 235 GLU B O 1
ATOM 6465 N N . MET B 1 168 ? 38.731 30.260 -19.032 1.00 74.83 236 MET B N 1
ATOM 6466 C CA . MET B 1 168 ? 38.330 29.498 -17.873 1.00 76.26 236 MET B CA 1
ATOM 6467 C C . MET B 1 168 ? 38.371 28.009 -18.160 1.00 77.91 236 MET B C 1
ATOM 6468 O O . MET B 1 168 ? 38.768 27.227 -17.314 1.00 78.44 236 MET B O 1
ATOM 6473 N N . ARG B 1 169 ? 37.991 27.619 -19.364 1.00 76.22 237 ARG B N 1
ATOM 6474 C CA . ARG B 1 169 ? 38.010 26.212 -19.704 1.00 77.52 237 ARG B CA 1
ATOM 6475 C C . ARG B 1 169 ? 39.421 25.728 -19.928 1.00 76.63 237 ARG B C 1
ATOM 6476 O O . ARG B 1 169 ? 39.772 24.632 -19.530 1.00 77.17 237 ARG B O 1
ATOM 6484 N N . ALA B 1 170 ? 40.234 26.558 -20.555 1.00 80.65 238 ALA B N 1
ATOM 6485 C CA . ALA B 1 170 ? 41.621 26.217 -20.827 1.00 79.58 238 ALA B CA 1
ATOM 6486 C C . ALA B 1 170 ? 42.408 26.031 -19.540 1.00 79.05 238 ALA B C 1
ATOM 6487 O O . ALA B 1 170 ? 43.502 25.469 -19.545 1.00 78.48 238 ALA B O 1
ATOM 6489 N N . ALA B 1 171 ? 41.858 26.514 -18.439 1.00 74.73 239 ALA B N 1
ATOM 6490 C CA . ALA B 1 171 ? 42.456 26.296 -17.141 1.00 74.48 239 ALA B CA 1
ATOM 6491 C C . ALA B 1 171 ? 41.628 25.271 -16.404 1.00 76.18 239 ALA B C 1
ATOM 6492 O O . ALA B 1 171 ? 41.802 25.068 -15.215 1.00 76.30 239 ALA B O 1
ATOM 6494 N N . GLY B 1 172 ? 40.709 24.650 -17.119 1.00 90.14 240 GLY B N 1
ATOM 6495 C CA . GLY B 1 172 ? 39.940 23.552 -16.576 1.00 91.67 240 GLY B CA 1
ATOM 6496 C C . GLY B 1 172 ? 38.964 23.902 -15.480 1.00 92.54 240 GLY B C 1
ATOM 6497 O O . GLY B 1 172 ? 38.927 23.237 -14.457 1.00 93.15 240 GLY B O 1
ATOM 6498 N N . VAL B 1 173 ? 38.170 24.941 -15.679 1.00 69.03 241 VAL B N 1
ATOM 6499 C CA . VAL B 1 173 ? 37.119 25.257 -14.730 1.00 69.79 241 VAL B CA 1
ATOM 6500 C C . VAL B 1 173 ? 35.783 25.179 -15.417 1.00 70.72 241 VAL B C 1
ATOM 6501 O O . VAL B 1 173 ? 35.382 26.087 -16.121 1.00 70.07 241 VAL B O 1
ATOM 6505 N N . GLU B 1 174 ? 35.111 24.068 -15.291 0.84 88.51 242 GLU B N 1
ATOM 6506 C CA . GLU B 1 174 ? 33.932 23.947 -16.072 0.84 89.17 242 GLU B CA 1
ATOM 6507 C C . GLU B 1 174 ? 32.879 24.860 -15.515 0.84 88.92 242 GLU B C 1
ATOM 6508 O O . GLU B 1 174 ? 32.809 25.079 -14.327 0.84 88.82 242 GLU B O 1
ATOM 6514 N N . PRO B 1 175 ? 32.105 25.451 -16.390 1.00 89.44 243 PRO B N 1
ATOM 6515 C CA . PRO B 1 175 ? 30.998 26.361 -16.158 1.00 88.55 243 PRO B CA 1
ATOM 6516 C C . PRO B 1 175 ? 29.885 25.688 -15.380 1.00 89.14 243 PRO B C 1
ATOM 6517 O O . PRO B 1 175 ? 29.779 24.472 -15.437 1.00 90.56 243 PRO B O 1
ATOM 6521 N N . ASP B 1 176 ? 29.078 26.454 -14.657 1.00 83.26 244 ASP B N 1
ATOM 6522 C CA . ASP B 1 176 ? 27.912 25.893 -13.991 1.00 82.86 244 ASP B CA 1
ATOM 6523 C C . ASP B 1 176 ? 26.619 26.528 -14.477 1.00 81.28 244 ASP B C 1
ATOM 6524 O O . ASP B 1 176 ? 26.503 26.893 -15.635 1.00 81.14 244 ASP B O 1
ATOM 6529 N N . GLY B 1 177 ? 25.658 26.669 -13.578 1.00 94.82 245 GLY B N 1
ATOM 6530 C CA . GLY B 1 177 ? 24.368 27.226 -13.932 1.00 93.40 245 GLY B CA 1
ATOM 6531 C C . GLY B 1 177 ? 24.343 28.716 -13.745 1.00 91.95 245 GLY B C 1
ATOM 6532 O O . GLY B 1 177 ? 23.614 29.432 -14.420 1.00 90.99 245 GLY B O 1
ATOM 6533 N N . PHE B 1 178 ? 25.151 29.187 -12.817 1.00 71.56 246 PHE B N 1
ATOM 6534 C CA . PHE B 1 178 ? 25.310 30.606 -12.615 1.00 70.32 246 PHE B CA 1
ATOM 6535 C C . PHE B 1 178 ? 26.048 31.155 -13.795 1.00 70.26 246 PHE B C 1
ATOM 6536 O O . PHE B 1 178 ? 25.984 32.335 -14.075 1.00 69.14 246 PHE B O 1
ATOM 6544 N N . THR B 1 179 ? 26.739 30.271 -14.492 1.00 58.40 247 THR B N 1
ATOM 6545 C CA . THR B 1 179 ? 27.496 30.645 -15.665 1.00 58.49 247 THR B CA 1
ATOM 6546 C C . THR B 1 179 ? 26.589 30.754 -16.873 1.00 58.10 247 THR B C 1
ATOM 6547 O O . THR B 1 179 ? 26.734 31.647 -17.685 1.00 57.26 247 THR B O 1
ATOM 6551 N N . ALA B 1 180 ? 25.629 29.849 -16.970 1.00 71.75 248 ALA B N 1
ATOM 6552 C CA . ALA B 1 180 ? 24.726 29.817 -18.101 1.00 71.46 248 ALA B CA 1
ATOM 6553 C C . ALA B 1 180 ? 23.758 30.971 -18.085 1.00 69.85 248 ALA B C 1
ATOM 6554 O O . ALA B 1 180 ? 23.576 31.641 -19.082 1.00 69.36 248 ALA B O 1
ATOM 6556 N N . SER B 1 181 ? 23.123 31.198 -16.951 1.00 59.21 249 SER B N 1
ATOM 6557 C CA . SER B 1 181 ? 22.122 32.246 -16.839 1.00 58.12 249 SER B CA 1
ATOM 6558 C C . SER B 1 181 ? 22.758 33.600 -16.994 1.00 57.55 249 SER B C 1
ATOM 6559 O O . SER B 1 181 ? 22.225 34.472 -17.659 1.00 57.14 249 SER B O 1
ATOM 6562 N N . THR B 1 182 ? 23.908 33.758 -16.366 1.00 58.78 250 THR B N 1
ATOM 6563 C CA . THR B 1 182 ? 24.659 34.985 -16.427 1.00 58.23 250 THR B CA 1
ATOM 6564 C C . THR B 1 182 ? 24.905 35.352 -17.874 1.00 58.29 250 THR B C 1
ATOM 6565 O O . THR B 1 182 ? 24.733 36.490 -18.276 1.00 57.98 250 THR B O 1
ATOM 6569 N N . VAL B 1 183 ? 25.287 34.356 -18.655 1.00 67.58 251 VAL B N 1
ATOM 6570 C CA . VAL B 1 183 ? 25.674 34.579 -20.028 1.00 67.71 251 VAL B CA 1
ATOM 6571 C C . VAL B 1 183 ? 24.488 34.898 -20.890 1.00 67.55 251 VAL B C 1
ATOM 6572 O O . VAL B 1 183 ? 24.539 35.772 -21.730 1.00 67.32 251 VAL B O 1
ATOM 6576 N N . ILE B 1 184 ? 23.401 34.188 -20.670 1.00 68.80 252 ILE B N 1
ATOM 6577 C CA . ILE B 1 184 ? 22.227 34.388 -21.480 1.00 68.60 252 ILE B CA 1
ATOM 6578 C C . ILE B 1 184 ? 21.580 35.728 -21.210 1.00 68.07 252 ILE B C 1
ATOM 6579 O O . ILE B 1 184 ? 21.078 36.376 -22.115 1.00 67.99 252 ILE B O 1
ATOM 6584 N N . ALA B 1 185 ? 21.611 36.164 -19.970 1.00 67.06 253 ALA B N 1
ATOM 6585 C CA . ALA B 1 185 ? 21.064 37.458 -19.651 1.00 66.76 253 ALA B CA 1
ATOM 6586 C C . ALA B 1 185 ? 21.888 38.536 -20.302 1.00 66.77 253 ALA B C 1
ATOM 6587 O O . ALA B 1 185 ? 21.421 39.640 -20.499 1.00 66.59 253 ALA B O 1
ATOM 6589 N N . ALA B 1 186 ? 23.126 38.216 -20.637 1.00 59.71 254 ALA B N 1
ATOM 6590 C CA . ALA B 1 186 ? 24.018 39.184 -21.239 1.00 59.61 254 ALA B CA 1
ATOM 6591 C C . ALA B 1 186 ? 23.650 39.364 -22.672 1.00 59.62 254 ALA B C 1
ATOM 6592 O O . ALA B 1 186 ? 23.680 40.461 -23.197 1.00 59.37 254 ALA B O 1
ATOM 6594 N N . CYS B 1 187 ? 23.314 38.260 -23.308 1.00 57.26 255 CYS B N 1
ATOM 6595 C CA . CYS B 1 187 ? 22.868 38.301 -24.673 1.00 57.28 255 CYS B CA 1
ATOM 6596 C C . CYS B 1 187 ? 21.530 39.001 -24.684 1.00 57.15 255 CYS B C 1
ATOM 6597 O O . CYS B 1 187 ? 21.224 39.775 -25.572 1.00 57.08 255 CYS B O 1
ATOM 6600 N N . SER B 1 188 ? 20.746 38.741 -23.644 1.00 77.63 256 SER B N 1
ATOM 6601 C CA . SER B 1 188 ? 19.433 39.363 -23.496 1.00 77.44 256 SER B CA 1
ATOM 6602 C C . SER B 1 188 ? 19.514 40.887 -23.449 1.00 77.18 256 SER B C 1
ATOM 6603 O O . SER B 1 188 ? 18.657 41.570 -24.010 1.00 77.05 256 SER B O 1
ATOM 6606 N N . ARG B 1 189 ? 20.527 41.423 -22.779 1.00 81.73 257 ARG B N 1
ATOM 6607 C CA . ARG B 1 189 ? 20.639 42.868 -22.643 1.00 81.38 257 ARG B CA 1
ATOM 6608 C C . ARG B 1 189 ? 21.209 43.566 -23.865 1.00 81.30 257 ARG B C 1
ATOM 6609 O O . ARG B 1 189 ? 21.321 44.781 -23.888 1.00 80.95 257 ARG B O 1
ATOM 6617 N N . ASP B 1 190 ? 21.572 42.790 -24.871 1.00 80.92 258 ASP B N 1
ATOM 6618 C CA . ASP B 1 190 ? 22.251 43.341 -26.023 1.00 80.93 258 ASP B CA 1
ATOM 6619 C C . ASP B 1 190 ? 21.597 42.953 -27.320 1.00 81.24 258 ASP B C 1
ATOM 6620 O O . ASP B 1 190 ? 22.020 43.385 -28.381 1.00 81.36 258 ASP B O 1
ATOM 6625 N N . GLY B 1 191 ? 20.560 42.137 -27.239 1.00 67.33 259 GLY B N 1
ATOM 6626 C CA . GLY B 1 191 ? 19.854 41.724 -28.429 1.00 67.58 259 GLY B CA 1
ATOM 6627 C C . GLY B 1 191 ? 20.685 40.746 -29.202 1.00 67.83 259 GLY B C 1
ATOM 6628 O O . GLY B 1 191 ? 20.686 40.727 -30.421 1.00 68.05 259 GLY B O 1
ATOM 6629 N N . LEU B 1 192 ? 21.408 39.923 -28.469 1.00 62.20 260 LEU B N 1
ATOM 6630 C CA . LEU B 1 192 ? 22.229 38.910 -29.071 1.00 62.28 260 LEU B CA 1
ATOM 6631 C C . LEU B 1 192 ? 21.471 37.601 -29.052 1.00 62.50 260 LEU B C 1
ATOM 6632 O O . LEU B 1 192 ? 21.942 36.602 -28.538 1.00 62.61 260 LEU B O 1
ATOM 6637 N N . VAL B 1 193 ? 20.279 37.641 -29.628 1.00 74.27 261 VAL B N 1
ATOM 6638 C CA . VAL B 1 193 ? 19.405 36.486 -29.728 1.00 74.42 261 VAL B CA 1
ATOM 6639 C C . VAL B 1 193 ? 20.109 35.315 -30.350 1.00 74.63 261 VAL B C 1
ATOM 6640 O O . VAL B 1 193 ? 20.128 34.218 -29.812 1.00 74.84 261 VAL B O 1
ATOM 6644 N N . ASP B 1 194 ? 20.681 35.569 -31.507 1.00 78.23 262 ASP B N 1
ATOM 6645 C CA . ASP B 1 194 ? 21.280 34.534 -32.312 1.00 78.40 262 ASP B CA 1
ATOM 6646 C C . ASP B 1 194 ? 22.375 33.806 -31.565 1.00 78.61 262 ASP B C 1
ATOM 6647 O O . ASP B 1 194 ? 22.447 32.587 -31.585 1.00 79.13 262 ASP B O 1
ATOM 6652 N N . GLU B 1 195 ? 23.223 34.557 -30.890 1.00 79.95 263 GLU B N 1
ATOM 6653 C CA . GLU B 1 195 ? 24.381 33.966 -30.264 1.00 80.29 263 GLU B CA 1
ATOM 6654 C C . GLU B 1 195 ? 24.071 33.378 -28.896 1.00 80.72 263 GLU B C 1
ATOM 6655 O O . GLU B 1 195 ? 24.861 32.626 -28.341 1.00 81.48 263 GLU B O 1
ATOM 6661 N N . ALA B 1 196 ? 22.900 33.693 -28.370 1.00 82.67 264 ALA B N 1
ATOM 6662 C CA . ALA B 1 196 ? 22.477 33.150 -27.093 1.00 82.89 264 ALA B CA 1
ATOM 6663 C C . ALA B 1 196 ? 22.086 31.701 -27.235 1.00 83.58 264 ALA B C 1
ATOM 6664 O O . ALA B 1 196 ? 22.404 30.876 -26.394 1.00 84.26 264 ALA B O 1
ATOM 6666 N N . VAL B 1 197 ? 21.386 31.391 -28.311 1.00 86.86 265 VAL B N 1
ATOM 6667 C CA . VAL B 1 197 ? 20.870 30.057 -28.533 0.79 87.49 265 VAL B CA 1
ATOM 6668 C C . VAL B 1 197 ? 21.980 29.089 -28.869 1.00 88.69 265 VAL B C 1
ATOM 6669 O O . VAL B 1 197 ? 22.030 27.977 -28.353 0.78 89.73 265 VAL B O 1
ATOM 6673 N N . ALA B 1 198 ? 22.878 29.536 -29.735 1.00 84.32 266 ALA B N 1
ATOM 6674 C CA . ALA B 1 198 ? 24.016 28.729 -30.135 1.00 85.74 266 ALA B CA 1
ATOM 6675 C C . ALA B 1 198 ? 24.824 28.376 -28.910 1.00 86.96 266 ALA B C 1
ATOM 6676 O O . ALA B 1 198 ? 25.508 27.356 -28.877 1.00 88.66 266 ALA B O 1
ATOM 6678 N N . PHE B 1 199 ? 24.733 29.231 -27.900 1.00 85.29 267 PHE B N 1
ATOM 6679 C CA . PHE B 1 199 ? 25.419 29.001 -26.645 1.00 86.23 267 PHE B CA 1
ATOM 6680 C C . PHE B 1 199 ? 24.769 27.881 -25.865 1.00 87.16 267 PHE B C 1
ATOM 6681 O O . PHE B 1 199 ? 25.415 26.889 -25.542 1.00 89.06 267 PHE B O 1
ATOM 6689 N N . PHE B 1 200 ? 23.493 28.039 -25.556 0.86 114.26 268 PHE B N 1
ATOM 6690 C CA . PHE B 1 200 ? 22.788 27.024 -24.795 0.86 114.74 268 PHE B CA 1
ATOM 6691 C C . PHE B 1 200 ? 22.842 25.698 -25.514 0.86 116.22 268 PHE B C 1
ATOM 6692 O O . PHE B 1 200 ? 23.051 24.662 -24.905 0.86 117.57 268 PHE B O 1
ATOM 6700 N N . GLU B 1 201 ? 22.677 25.722 -26.823 0.95 123.49 269 GLU B N 1
ATOM 6701 C CA . GLU B 1 201 ? 22.701 24.481 -27.560 0.95 124.78 269 GLU B CA 1
ATOM 6702 C C . GLU B 1 201 ? 24.112 23.940 -27.644 0.95 126.83 269 GLU B C 1
ATOM 6703 O O . GLU B 1 201 ? 24.313 22.795 -28.031 0.95 127.69 269 GLU B O 1
ATOM 6709 N N . ASP B 1 202 ? 25.094 24.750 -27.265 1.00 95.87 270 ASP B N 1
ATOM 6710 C CA . ASP B 1 202 ? 26.428 24.215 -27.079 1.00 97.19 270 ASP B CA 1
ATOM 6711 C C . ASP B 1 202 ? 26.565 23.689 -25.674 1.00 98.22 270 ASP B C 1
ATOM 6712 O O . ASP B 1 202 ? 27.393 22.828 -25.406 1.00 98.84 270 ASP B O 1
ATOM 6717 N N . LEU B 1 203 ? 25.718 24.162 -24.801 1.00 99.71 271 LEU B N 1
ATOM 6718 C CA . LEU B 1 203 ? 25.804 23.681 -23.458 1.00 100.31 271 LEU B CA 1
ATOM 6719 C C . LEU B 1 203 ? 25.324 22.262 -23.440 1.00 101.19 271 LEU B C 1
ATOM 6720 O O . LEU B 1 203 ? 25.827 21.445 -22.689 1.00 102.30 271 LEU B O 1
ATOM 6725 N N . LYS B 1 204 ? 24.358 21.966 -24.283 1.00 112.86 272 LYS B N 1
ATOM 6726 C CA . LYS B 1 204 ? 23.854 20.621 -24.391 1.00 113.19 272 LYS B CA 1
ATOM 6727 C C . LYS B 1 204 ? 25.009 19.713 -24.760 0.56 114.34 272 LYS B C 1
ATOM 6728 O O . LYS B 1 204 ? 25.355 18.803 -24.023 1.00 114.96 272 LYS B O 1
ATOM 6734 N N . ALA B 1 205 ? 25.623 19.999 -25.898 1.00 107.03 273 ALA B N 1
ATOM 6735 C CA . ALA B 1 205 ? 26.694 19.176 -26.419 1.00 107.33 273 ALA B CA 1
ATOM 6736 C C . ALA B 1 205 ? 27.648 18.740 -25.333 1.00 107.88 273 ALA B C 1
ATOM 6737 O O . ALA B 1 205 ? 27.838 17.556 -25.100 1.00 108.14 273 ALA B O 1
ATOM 6739 N N . ARG B 1 206 ? 28.227 19.706 -24.642 1.00 113.64 274 ARG B N 1
ATOM 6740 C CA . ARG B 1 206 ? 29.228 19.409 -23.643 1.00 113.86 274 ARG B CA 1
ATOM 6741 C C . ARG B 1 206 ? 28.611 18.661 -22.473 1.00 114.53 274 ARG B C 1
ATOM 6742 O O . ARG B 1 206 ? 29.312 18.234 -21.569 1.00 114.70 274 ARG B O 1
ATOM 6750 N N . GLY B 1 207 ? 27.300 18.495 -22.499 1.00 97.95 275 GLY B N 1
ATOM 6751 C CA . GLY B 1 207 ? 26.627 17.757 -21.456 1.00 98.14 275 GLY B CA 1
ATOM 6752 C C . GLY B 1 207 ? 25.582 18.625 -20.806 0.20 97.69 275 GLY B C 1
ATOM 6753 O O . GLY B 1 207 ? 24.658 19.092 -21.460 0.48 96.73 275 GLY B O 1
ATOM 6754 N N . HIS B 1 208 ? 25.596 18.702 -19.491 1.00 129.80 276 HIS B N 1
ATOM 6755 C CA . HIS B 1 208 ? 24.889 19.758 -18.798 1.00 128.09 276 HIS B CA 1
ATOM 6756 C C . HIS B 1 208 ? 23.425 19.655 -18.648 1.00 126.22 276 HIS B C 1
ATOM 6757 O O . HIS B 1 208 ? 22.686 19.697 -19.603 1.00 125.63 276 HIS B O 1
ATOM 6764 N N . ALA B 1 209 ? 23.000 19.612 -17.408 1.00 125.70 277 ALA B N 1
ATOM 6765 C CA . ALA B 1 209 ? 21.581 19.583 -17.145 1.00 125.35 277 ALA B CA 1
ATOM 6766 C C . ALA B 1 209 ? 21.030 20.988 -17.237 1.00 123.21 277 ALA B C 1
ATOM 6767 O O . ALA B 1 209 ? 21.470 21.874 -16.514 1.00 122.20 277 ALA B O 1
ATOM 6769 N N . PRO B 1 210 ? 19.932 21.200 -18.033 1.00 121.21 278 PRO B N 1
ATOM 6770 C CA . PRO B 1 210 ? 19.169 22.439 -18.164 1.00 120.39 278 PRO B CA 1
ATOM 6771 C C . PRO B 1 210 ? 18.510 22.809 -16.857 1.00 120.63 278 PRO B C 1
ATOM 6772 O O . PRO B 1 210 ? 18.614 22.055 -15.901 1.00 121.46 278 PRO B O 1
ATOM 6776 N N . SER B 1 211 ? 17.875 23.970 -16.796 1.00 82.38 279 SER B N 1
ATOM 6777 C CA . SER B 1 211 ? 17.332 24.418 -15.527 1.00 82.55 279 SER B CA 1
ATOM 6778 C C . SER B 1 211 ? 16.157 25.368 -15.656 1.00 81.96 279 SER B C 1
ATOM 6779 O O . SER B 1 211 ? 15.714 25.706 -16.753 1.00 81.40 279 SER B O 1
ATOM 6782 N N . VAL B 1 212 ? 15.669 25.785 -14.498 0.67 83.87 280 VAL B N 1
ATOM 6783 C CA . VAL B 1 212 ? 14.538 26.686 -14.384 0.67 83.39 280 VAL B CA 1
ATOM 6784 C C . VAL B 1 212 ? 14.951 28.120 -14.639 0.67 82.32 280 VAL B C 1
ATOM 6785 O O . VAL B 1 212 ? 14.352 28.813 -15.453 0.67 81.65 280 VAL B O 1
ATOM 6789 N N . VAL B 1 213 ? 15.982 28.562 -13.927 1.00 98.49 281 VAL B N 1
ATOM 6790 C CA . VAL B 1 213 ? 16.506 29.909 -14.058 1.00 97.53 281 VAL B CA 1
ATOM 6791 C C . VAL B 1 213 ? 17.070 30.128 -15.448 1.00 96.93 281 VAL B C 1
ATOM 6792 O O . VAL B 1 213 ? 16.891 31.183 -16.054 1.00 96.10 281 VAL B O 1
ATOM 6796 N N . THR B 1 214 ? 17.740 29.097 -15.978 1.00 97.51 282 THR B N 1
ATOM 6797 C CA . THR B 1 214 ? 18.240 29.079 -17.332 1.00 97.08 282 THR B CA 1
ATOM 6798 C C . THR B 1 214 ? 17.155 29.475 -18.280 1.00 96.64 282 THR B C 1
ATOM 6799 O O . THR B 1 214 ? 17.213 30.508 -18.886 1.00 95.87 282 THR B O 1
ATOM 6803 N N . TYR B 1 215 ? 16.130 28.638 -18.371 0.71 74.89 283 TYR B N 1
ATOM 6804 C CA . TYR B 1 215 ? 15.021 28.873 -19.287 1.00 74.56 283 TYR B CA 1
ATOM 6805 C C . TYR B 1 215 ? 14.376 30.252 -19.154 1.00 73.86 283 TYR B C 1
ATOM 6806 O O . TYR B 1 215 ? 13.818 30.765 -20.122 1.00 73.36 283 TYR B O 1
ATOM 6815 N N . ASN B 1 216 ? 14.435 30.853 -17.968 1.00 87.92 284 ASN B N 1
ATOM 6816 C CA . ASN B 1 216 ? 13.738 32.115 -17.759 1.00 87.30 284 ASN B CA 1
ATOM 6817 C C . ASN B 1 216 ? 14.583 33.179 -18.379 1.00 86.48 284 ASN B C 1
ATOM 6818 O O . ASN B 1 216 ? 14.089 34.202 -18.831 1.00 85.82 284 ASN B O 1
ATOM 6823 N N . ALA B 1 217 ? 15.879 32.932 -18.373 1.00 78.02 285 ALA B N 1
ATOM 6824 C CA . ALA B 1 217 ? 16.804 33.858 -18.961 1.00 77.18 285 ALA B CA 1
ATOM 6825 C C . ALA B 1 217 ? 16.609 33.786 -20.451 1.00 76.80 285 ALA B C 1
ATOM 6826 O O . ALA B 1 217 ? 16.418 34.792 -21.112 1.00 75.81 285 ALA B O 1
ATOM 6828 N N . LEU B 1 218 ? 16.637 32.572 -20.969 1.00 74.38 286 LEU B N 1
ATOM 6829 C CA . LEU B 1 218 ? 16.423 32.333 -22.376 1.00 74.10 286 LEU B CA 1
ATOM 6830 C C . LEU B 1 218 ? 15.084 32.903 -22.770 1.00 73.77 286 LEU B C 1
ATOM 6831 O O . LEU B 1 218 ? 14.940 33.518 -23.814 1.00 72.91 286 LEU B O 1
ATOM 6836 N N . LEU B 1 219 ? 14.103 32.675 -21.917 1.00 77.57 287 LEU B N 1
ATOM 6837 C CA . LEU B 1 219 ? 12.781 33.196 -22.125 1.00 77.34 287 LEU B CA 1
ATOM 6838 C C . LEU B 1 219 ? 12.914 34.675 -22.338 1.00 76.33 287 LEU B C 1
ATOM 6839 O O . LEU B 1 219 ? 12.416 35.218 -23.314 1.00 75.72 287 LEU B O 1
ATOM 6844 N N . GLN B 1 220 ? 13.563 35.340 -21.389 1.00 84.11 288 GLN B N 1
ATOM 6845 C CA . GLN B 1 220 ? 13.684 36.791 -21.416 1.00 83.08 288 GLN B CA 1
ATOM 6846 C C . GLN B 1 220 ? 14.320 37.271 -22.711 1.00 82.17 288 GLN B C 1
ATOM 6847 O O . GLN B 1 220 ? 13.993 38.347 -23.210 1.00 81.43 288 GLN B O 1
ATOM 6853 N N . VAL B 1 221 ? 15.229 36.470 -23.255 1.00 86.59 289 VAL B N 1
ATOM 6854 C CA . VAL B 1 221 ? 15.906 36.838 -24.477 1.00 85.72 289 VAL B CA 1
ATOM 6855 C C . VAL B 1 221 ? 14.892 37.037 -25.567 1.00 85.45 289 VAL B C 1
ATOM 6856 O O . VAL B 1 221 ? 14.821 38.097 -26.177 1.00 84.57 289 VAL B O 1
ATOM 6860 N N . PHE B 1 222 ? 14.110 35.993 -25.821 1.00 96.79 290 PHE B N 1
ATOM 6861 C CA . PHE B 1 222 ? 13.055 36.051 -26.820 1.00 96.60 290 PHE B CA 1
ATOM 6862 C C . PHE B 1 222 ? 11.984 37.028 -26.363 1.00 96.43 290 PHE B C 1
ATOM 6863 O O . PHE B 1 222 ? 11.214 37.547 -27.172 1.00 95.96 290 PHE B O 1
ATOM 6871 N N . GLY B 1 223 ? 11.942 37.281 -25.058 1.00 101.64 291 GLY B N 1
ATOM 6872 C CA . GLY B 1 223 ? 10.992 38.232 -24.510 1.00 101.52 291 GLY B CA 1
ATOM 6873 C C . GLY B 1 223 ? 11.106 39.601 -25.149 1.00 100.52 291 GLY B C 1
ATOM 6874 O O . GLY B 1 223 ? 10.265 39.990 -25.960 1.00 100.29 291 GLY B O 1
ATOM 6875 N N . LYS B 1 224 ? 12.153 40.333 -24.783 1.00 91.06 292 LYS B N 1
ATOM 6876 C CA . LYS B 1 224 ? 12.381 41.668 -25.325 1.00 90.12 292 LYS B CA 1
ATOM 6877 C C . LYS B 1 224 ? 12.990 41.601 -26.722 1.00 89.47 292 LYS B C 1
ATOM 6878 O O . LYS B 1 224 ? 12.972 42.582 -27.466 1.00 88.71 292 LYS B O 1
ATOM 6884 N N . ALA B 1 225 ? 13.529 40.437 -27.071 1.00 186.14 293 ALA B N 1
ATOM 6885 C CA . ALA B 1 225 ? 14.145 40.238 -28.378 1.00 185.93 293 ALA B CA 1
ATOM 6886 C C . ALA B 1 225 ? 13.211 40.679 -29.499 1.00 185.81 293 ALA B C 1
ATOM 6887 O O . ALA B 1 225 ? 12.027 40.928 -29.273 1.00 185.99 293 ALA B O 1
ATOM 6889 N N . GLU B 1 230 ? 9.378 34.933 -30.597 1.00 135.47 298 GLU B N 1
ATOM 6890 C CA . GLU B 1 230 ? 10.045 33.638 -30.587 1.00 136.07 298 GLU B CA 1
ATOM 6891 C C . GLU B 1 230 ? 9.559 32.787 -29.421 1.00 137.03 298 GLU B C 1
ATOM 6892 O O . GLU B 1 230 ? 9.776 31.577 -29.387 0.96 137.63 298 GLU B O 1
ATOM 6898 N N . ALA B 1 231 ? 8.899 33.430 -28.463 1.00 236.28 299 ALA B N 1
ATOM 6899 C CA . ALA B 1 231 ? 8.381 32.735 -27.291 1.00 237.07 299 ALA B CA 1
ATOM 6900 C C . ALA B 1 231 ? 7.490 31.563 -27.692 1.00 237.58 299 ALA B C 1
ATOM 6901 O O . ALA B 1 231 ? 6.993 30.828 -26.839 1.00 238.24 299 ALA B O 1
ATOM 6903 N N . LEU B 1 232 ? 7.293 31.396 -28.995 1.00 262.85 300 LEU B N 1
ATOM 6904 C CA . LEU B 1 232 ? 6.450 30.324 -29.512 1.00 263.27 300 LEU B CA 1
ATOM 6905 C C . LEU B 1 232 ? 7.101 28.956 -29.322 1.00 263.94 300 LEU B C 1
ATOM 6906 O O . LEU B 1 232 ? 6.991 28.348 -28.257 1.00 264.66 300 LEU B O 1
ATOM 6908 N N . ARG B 1 233 ? 7.778 28.477 -30.361 1.00 233.23 301 ARG B N 1
ATOM 6909 C CA . ARG B 1 233 ? 8.430 27.173 -30.318 1.00 233.86 301 ARG B CA 1
ATOM 6910 C C . ARG B 1 233 ? 9.489 27.110 -29.222 1.00 234.30 301 ARG B C 1
ATOM 6911 O O . ARG B 1 233 ? 10.067 26.054 -28.965 1.00 235.06 301 ARG B O 1
ATOM 6913 N N . VAL B 1 234 ? 9.736 28.245 -28.577 1.00 180.03 302 VAL B N 1
ATOM 6914 C CA . VAL B 1 234 ? 10.728 28.317 -27.509 1.00 180.35 302 VAL B CA 1
ATOM 6915 C C . VAL B 1 234 ? 10.096 28.048 -26.149 1.00 181.02 302 VAL B C 1
ATOM 6916 O O . VAL B 1 234 ? 10.280 26.978 -25.567 1.00 181.80 302 VAL B O 1
ATOM 6918 N N . LEU B 1 235 ? 9.351 29.027 -25.645 1.00 170.11 303 LEU B N 1
ATOM 6919 C CA . LEU B 1 235 ? 8.693 28.904 -24.350 1.00 170.57 303 LEU B CA 1
ATOM 6920 C C . LEU B 1 235 ? 8.119 27.505 -24.153 1.00 171.40 303 LEU B C 1
ATOM 6921 O O . LEU B 1 235 ? 8.044 27.007 -23.030 1.00 171.95 303 LEU B O 1
ATOM 6923 N N . GLY B 1 236 ? 7.716 26.876 -25.252 1.00 151.51 304 GLY B N 1
ATOM 6924 C CA . GLY B 1 236 ? 7.153 25.546 -25.202 1.00 152.35 304 GLY B CA 1
ATOM 6925 C C . GLY B 1 236 ? 8.151 24.603 -24.571 1.00 153.09 304 GLY B C 1
ATOM 6926 O O . GLY B 1 236 ? 7.874 23.988 -23.548 1.00 153.76 304 GLY B O 1
ATOM 6927 N N . GLU B 1 237 ? 9.319 24.519 -25.196 1.00 134.14 305 GLU B N 1
ATOM 6928 C CA . GLU B 1 237 ? 10.380 23.617 -24.778 1.00 134.79 305 GLU B CA 1
ATOM 6929 C C . GLU B 1 237 ? 10.620 23.737 -23.299 1.00 135.09 305 GLU B C 1
ATOM 6930 O O . GLU B 1 237 ? 10.691 22.739 -22.594 1.00 135.93 305 GLU B O 1
ATOM 6932 N N . MET B 1 238 ? 10.783 24.977 -22.845 0.12 196.01 306 MET B N 1
ATOM 6933 C CA . MET B 1 238 ? 11.065 25.262 -21.448 0.32 196.17 306 MET B CA 1
ATOM 6934 C C . MET B 1 238 ? 10.152 24.444 -20.556 0.76 197.00 306 MET B C 1
ATOM 6935 O O . MET B 1 238 ? 10.594 23.861 -19.565 1.00 197.63 306 MET B O 1
ATOM 6940 N N . GLU B 1 239 ? 8.874 24.399 -20.910 1.00 198.16 307 GLU B N 1
ATOM 6941 C CA . GLU B 1 239 ? 7.926 23.637 -20.138 1.00 198.95 307 GLU B CA 1
ATOM 6942 C C . GLU B 1 239 ? 8.315 22.175 -20.178 1.00 199.97 307 GLU B C 1
ATOM 6943 O O . GLU B 1 239 ? 8.880 21.650 -19.224 1.00 200.61 307 GLU B O 1
ATOM 6945 N N . GLN B 1 240 ? 8.042 21.537 -21.311 1.00 122.88 308 GLN B N 1
ATOM 6946 C CA . GLN B 1 240 ? 8.138 20.090 -21.440 1.00 123.91 308 GLN B CA 1
ATOM 6947 C C . GLN B 1 240 ? 9.536 19.541 -21.253 1.00 124.32 308 GLN B C 1
ATOM 6948 O O . GLN B 1 240 ? 9.703 18.342 -21.064 1.00 125.33 308 GLN B O 1
ATOM 6950 N N . ASN B 1 241 ? 10.542 20.406 -21.315 1.00 159.81 309 ASN B N 1
ATOM 6951 C CA . ASN B 1 241 ? 11.913 19.964 -21.106 1.00 160.14 309 ASN B CA 1
ATOM 6952 C C . ASN B 1 241 ? 12.033 19.314 -19.732 1.00 161.01 309 ASN B C 1
ATOM 6953 O O . ASN B 1 241 ? 12.750 18.330 -19.550 1.00 161.78 309 ASN B O 1
ATOM 6955 N N . GLY B 1 242 ? 11.313 19.880 -18.771 1.00 185.04 310 GLY B N 1
ATOM 6956 C CA . GLY B 1 242 ? 11.170 19.285 -17.457 1.00 185.92 310 GLY B CA 1
ATOM 6957 C C . GLY B 1 242 ? 9.698 19.298 -17.093 1.00 186.12 310 GLY B C 1
ATOM 6958 O O . GLY B 1 242 ? 8.842 19.189 -17.968 1.00 186.07 310 GLY B O 1
ATOM 6959 N N . PRO B 1 245 ? 9.234 25.799 -11.712 1.00 103.80 313 PRO B N 1
ATOM 6960 C CA . PRO B 1 245 ? 9.057 25.075 -12.959 1.00 103.92 313 PRO B CA 1
ATOM 6961 C C . PRO B 1 245 ? 8.188 25.897 -13.871 1.00 103.06 313 PRO B C 1
ATOM 6962 O O . PRO B 1 245 ? 7.827 25.476 -14.967 1.00 102.99 313 PRO B O 1
ATOM 6964 N N . ASP B 1 246 ? 7.841 27.073 -13.376 1.00 88.18 314 ASP B N 1
ATOM 6965 C CA . ASP B 1 246 ? 7.080 28.067 -14.095 1.00 87.25 314 ASP B CA 1
ATOM 6966 C C . ASP B 1 246 ? 7.181 29.271 -13.200 1.00 86.70 314 ASP B C 1
ATOM 6967 O O . ASP B 1 246 ? 6.549 30.293 -13.432 1.00 85.92 314 ASP B O 1
ATOM 6969 N N . ALA B 1 247 ? 8.023 29.126 -12.183 1.00 98.82 315 ALA B N 1
ATOM 6970 C CA . ALA B 1 247 ? 8.185 30.082 -11.098 1.00 98.49 315 ALA B CA 1
ATOM 6971 C C . ALA B 1 247 ? 8.324 31.535 -11.533 1.00 97.35 315 ALA B C 1
ATOM 6972 O O . ALA B 1 247 ? 7.335 32.228 -11.732 1.00 96.87 315 ALA B O 1
ATOM 6974 N N . VAL B 1 248 ? 9.557 32.001 -11.644 1.00 121.12 316 VAL B N 1
ATOM 6975 C CA . VAL B 1 248 ? 9.816 33.363 -12.082 1.00 120.08 316 VAL B CA 1
ATOM 6976 C C . VAL B 1 248 ? 9.517 33.443 -13.572 1.00 119.63 316 VAL B C 1
ATOM 6977 O O . VAL B 1 248 ? 9.161 34.494 -14.100 1.00 118.86 316 VAL B O 1
ATOM 6981 N N . THR B 1 249 ? 9.667 32.311 -14.252 1.00 106.35 317 THR B N 1
ATOM 6982 C CA . THR B 1 249 ? 9.419 32.241 -15.687 1.00 106.07 317 THR B CA 1
ATOM 6983 C C . THR B 1 249 ? 8.071 32.857 -16.047 1.00 105.62 317 THR B C 1
ATOM 6984 O O . THR B 1 249 ? 7.913 33.446 -17.117 1.00 105.08 317 THR B O 1
ATOM 6988 N N . TYR B 1 250 ? 7.103 32.717 -15.148 1.00 173.65 318 TYR B N 1
ATOM 6989 C CA . TYR B 1 250 ? 5.766 33.256 -15.370 1.00 173.23 318 TYR B CA 1
ATOM 6990 C C . TYR B 1 250 ? 5.808 34.765 -15.591 1.00 172.32 318 TYR B C 1
ATOM 6991 O O . TYR B 1 250 ? 5.363 35.263 -16.625 1.00 171.88 318 TYR B O 1
ATOM 6993 N N . ASN B 1 251 ? 6.343 35.486 -14.613 1.00 153.56 319 ASN B N 1
ATOM 6994 C CA . ASN B 1 251 ? 6.441 36.939 -14.696 1.00 152.76 319 ASN B CA 1
ATOM 6995 C C . ASN B 1 251 ? 6.948 37.382 -16.064 1.00 152.29 319 ASN B C 1
ATOM 6996 O O . ASN B 1 251 ? 6.445 38.346 -16.641 1.00 151.68 319 ASN B O 1
ATOM 6998 N N . GLU B 1 252 ? 7.947 36.672 -16.578 1.00 201.56 320 GLU B N 1
ATOM 6999 C CA . GLU B 1 252 ? 8.525 36.993 -17.878 1.00 201.15 320 GLU B CA 1
ATOM 7000 C C . GLU B 1 252 ? 7.458 37.014 -18.968 1.00 201.10 320 GLU B C 1
ATOM 7001 O O . GLU B 1 252 ? 7.599 37.710 -19.974 1.00 200.63 320 GLU B O 1
ATOM 7003 N N . LEU B 1 253 ? 6.393 36.247 -18.763 1.00 99.68 321 LEU B N 1
ATOM 7004 C CA . LEU B 1 253 ? 5.312 36.175 -19.720 1.00 99.61 321 LEU B CA 1
ATOM 7005 C C . LEU B 1 253 ? 4.484 37.425 -19.547 1.00 99.17 321 LEU B C 1
ATOM 7006 O O . LEU B 1 253 ? 3.836 37.889 -20.467 1.00 98.94 321 LEU B O 1
ATOM 7008 N N . ALA B 1 254 ? 4.546 37.983 -18.354 0.87 129.17 322 ALA B N 1
ATOM 7009 C CA . ALA B 1 254 ? 3.718 39.115 -18.005 0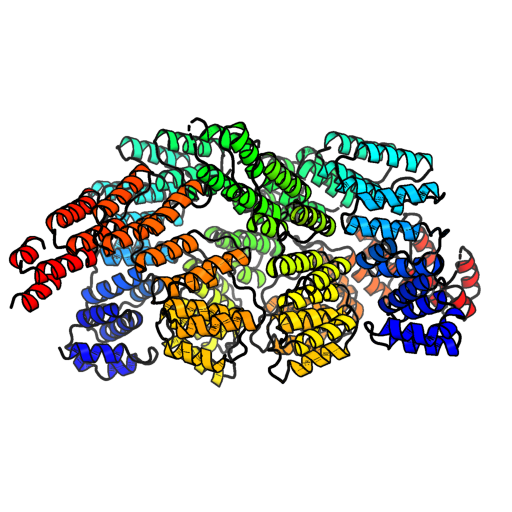.87 128.85 322 ALA B CA 1
ATOM 7010 C C . ALA B 1 254 ? 4.191 40.384 -18.669 0.87 128.38 322 ALA B C 1
ATOM 7011 O O . ALA B 1 254 ? 3.436 41.328 -18.834 0.87 128.17 322 ALA B O 1
ATOM 7013 N N . GLY B 1 255 ? 5.454 40.413 -19.051 0.73 76.12 323 GLY B N 1
ATOM 7014 C CA . GLY B 1 255 ? 5.986 41.590 -19.705 0.73 75.48 323 GLY B CA 1
ATOM 7015 C C . GLY B 1 255 ? 6.287 41.257 -21.147 0.73 75.31 323 GLY B C 1
ATOM 7016 O O . GLY B 1 255 ? 6.625 42.124 -21.941 0.73 74.69 323 GLY B O 1
ATOM 7017 N N . THR B 1 256 ? 6.165 39.980 -21.472 1.00 100.16 324 THR B N 1
ATOM 7018 C CA . THR B 1 256 ? 6.349 39.540 -22.832 1.00 100.03 324 THR B CA 1
ATOM 7019 C C . THR B 1 256 ? 5.226 40.129 -23.651 1.00 99.83 324 THR B C 1
ATOM 7020 O O . THR B 1 256 ? 5.434 40.576 -24.768 1.00 99.28 324 THR B O 1
ATOM 7022 N N . TYR B 1 257 ? 4.035 40.150 -23.070 0.72 71.83 325 TYR B N 1
ATOM 7023 C CA . TYR B 1 257 ? 2.850 40.599 -23.774 0.72 71.74 325 TYR B CA 1
ATOM 7024 C C . TYR B 1 257 ? 2.877 42.086 -24.056 0.72 71.14 325 TYR B C 1
ATOM 7025 O O . TYR B 1 257 ? 2.419 42.536 -25.095 0.72 70.83 325 TYR B O 1
ATOM 7027 N N . ALA B 1 258 ? 3.414 42.848 -23.123 0.80 77.37 326 ALA B N 1
ATOM 7028 C CA . ALA B 1 258 ? 3.327 44.293 -23.191 0.80 76.98 326 ALA B CA 1
ATOM 7029 C C . ALA B 1 258 ? 4.244 44.895 -24.244 0.80 76.29 326 ALA B C 1
ATOM 7030 O O . ALA B 1 258 ? 3.914 45.897 -24.868 0.80 75.99 326 ALA B O 1
ATOM 7032 N N . ARG B 1 259 ? 5.402 44.273 -24.438 0.86 145.58 327 ARG B N 1
ATOM 7033 C CA . ARG B 1 259 ? 6.371 44.744 -25.419 0.86 144.83 327 ARG B CA 1
ATOM 7034 C C . ARG B 1 259 ? 6.008 44.272 -26.822 0.86 144.65 327 ARG B C 1
ATOM 7035 O O . ARG B 1 259 ? 6.670 44.626 -27.798 0.86 143.99 327 ARG B O 1
ATOM 7043 N N . ALA B 1 260 ? 4.952 43.470 -26.918 1.00 167.32 328 ALA B N 1
ATOM 7044 C CA . ALA B 1 260 ? 4.498 42.949 -28.201 1.00 167.24 328 ALA B CA 1
ATOM 7045 C C . ALA B 1 260 ? 3.018 43.241 -28.422 1.00 167.28 328 ALA B C 1
ATOM 7046 O O . ALA B 1 260 ? 2.487 44.228 -27.913 1.00 167.20 328 ALA B O 1
ATOM 7048 N N . GLY B 1 261 ? 2.356 42.374 -29.182 0.82 274.08 329 GLY B N 1
ATOM 7049 C CA . GLY B 1 261 ? 0.943 42.537 -29.470 0.82 274.05 329 GLY B CA 1
ATOM 7050 C C . GLY B 1 261 ? 0.378 41.379 -30.272 0.82 274.63 329 GLY B C 1
ATOM 7051 O O . GLY B 1 261 ? 0.545 41.316 -31.490 0.82 274.39 329 GLY B O 1
ATOM 7052 N N . PHE B 1 262 ? -0.296 40.465 -29.585 1.00 184.50 330 PHE B N 1
ATOM 7053 C CA . PHE B 1 262 ? -0.891 39.303 -30.235 1.00 184.91 330 PHE B CA 1
ATOM 7054 C C . PHE B 1 262 ? -1.798 38.539 -29.277 1.00 185.38 330 PHE B C 1
ATOM 7055 O O . PHE B 1 262 ? -1.541 38.484 -28.074 1.00 185.65 330 PHE B O 1
ATOM 7063 N N . PHE B 1 263 ? -2.858 37.946 -29.816 0.47 102.69 331 PHE B N 1
ATOM 7064 C CA . PHE B 1 263 ? -3.797 37.181 -29.006 0.47 102.98 331 PHE B CA 1
ATOM 7065 C C . PHE B 1 263 ? -4.108 35.838 -29.656 0.47 103.06 331 PHE B C 1
ATOM 7066 O O . PHE B 1 263 ? -4.754 34.981 -29.055 0.47 103.45 331 PHE B O 1
ATOM 7074 N N . GLU B 1 264 ? -3.642 35.661 -30.887 0.72 83.12 332 GLU B N 1
ATOM 7075 C CA . GLU B 1 264 ? -3.901 34.436 -31.637 0.72 83.17 332 GLU B CA 1
ATOM 7076 C C . GLU B 1 264 ? -2.789 33.414 -31.423 0.72 83.76 332 GLU B C 1
ATOM 7077 O O . GLU B 1 264 ? -3.053 32.244 -31.147 0.72 84.32 332 GLU B O 1
ATOM 7083 N N . GLU B 1 265 ? -1.545 33.862 -31.554 1.00 88.87 333 GLU B N 1
ATOM 7084 C CA . GLU B 1 265 ? -0.393 32.988 -31.379 1.00 89.35 333 GLU B CA 1
ATOM 7085 C C . GLU B 1 265 ? -0.384 32.300 -30.019 1.00 90.08 333 GLU B C 1
ATOM 7086 O O . GLU B 1 265 ? -0.141 31.098 -29.931 1.00 90.65 333 GLU B O 1
ATOM 7092 N N . ALA B 1 266 ? -0.646 33.063 -28.960 1.00 87.54 334 ALA B N 1
ATOM 7093 C CA . ALA B 1 266 ? -0.599 32.507 -27.621 1.00 88.16 334 ALA B CA 1
ATOM 7094 C C . ALA B 1 266 ? -1.752 31.555 -27.368 1.00 88.57 334 ALA B C 1
ATOM 7095 O O . ALA B 1 266 ? -1.626 30.611 -26.595 1.00 89.26 334 ALA B O 1
ATOM 7097 N N . ALA B 1 267 ? -2.880 31.805 -28.021 1.00 75.67 335 ALA B N 1
ATOM 7098 C CA . ALA B 1 267 ? -4.003 30.896 -27.934 1.00 76.02 335 ALA B CA 1
ATOM 7099 C C . ALA B 1 267 ? -3.698 29.668 -28.767 1.00 76.43 335 ALA B C 1
ATOM 7100 O O . ALA B 1 267 ? -3.982 28.547 -28.372 1.00 77.18 335 ALA B O 1
ATOM 7102 N N . ARG B 1 268 ? -3.107 29.896 -29.935 1.00 100.75 336 ARG B N 1
ATOM 7103 C CA . ARG B 1 268 ? -2.737 28.810 -30.833 1.00 101.07 336 ARG B CA 1
ATOM 7104 C C . ARG B 1 268 ? -1.627 27.960 -30.226 1.00 101.86 336 ARG B C 1
ATOM 7105 O O . ARG B 1 268 ? -1.535 26.762 -30.492 1.00 102.57 336 ARG B O 1
ATOM 7113 N N . CYS B 1 269 ? -0.786 28.587 -29.409 0.90 99.87 337 CYS B N 1
ATOM 7114 C CA . CYS B 1 269 ? 0.305 27.880 -28.761 0.90 100.51 337 CYS B CA 1
ATOM 7115 C C . CYS B 1 269 ? -0.201 27.062 -27.610 0.90 101.37 337 CYS B C 1
ATOM 7116 O O . CYS B 1 269 ? -0.043 25.854 -27.592 0.90 102.17 337 CYS B O 1
ATOM 7119 N N . LEU B 1 270 ? -0.816 27.734 -26.651 1.00 83.89 338 LEU B N 1
ATOM 7120 C CA . LEU B 1 270 ? -1.317 27.087 -25.450 1.00 84.64 338 LEU B CA 1
ATOM 7121 C C . LEU B 1 270 ? -2.243 25.936 -25.750 1.00 85.29 338 LEU B C 1
ATOM 7122 O O . LEU B 1 270 ? -2.268 24.944 -25.038 1.00 86.23 338 LEU B O 1
ATOM 7127 N N . ASP B 1 271 ? -3.011 26.082 -26.815 1.00 95.29 339 ASP B N 1
ATOM 7128 C CA . ASP B 1 271 ? -3.910 25.043 -27.259 1.00 95.83 339 ASP B CA 1
ATOM 7129 C C . ASP B 1 271 ? -3.114 23.806 -27.543 1.00 96.68 339 ASP B C 1
ATOM 7130 O O . ASP B 1 271 ? -3.417 22.735 -27.041 1.00 97.63 339 ASP B O 1
ATOM 7135 N N . THR B 1 272 ? -2.046 23.989 -28.294 1.00 107.61 340 THR B N 1
ATOM 7136 C CA . THR B 1 272 ? -1.217 22.895 -28.738 1.00 108.31 340 THR B CA 1
ATOM 7137 C C . THR B 1 272 ? -0.633 22.128 -27.581 1.00 109.31 340 THR B C 1
ATOM 7138 O O . THR B 1 272 ? -0.450 20.926 -27.658 1.00 110.21 340 THR B O 1
ATOM 7142 N N . MET B 1 273 ? -0.337 22.825 -26.507 1.00 113.82 341 MET B N 1
ATOM 7143 C CA . MET B 1 273 ? 0.133 22.166 -25.323 1.00 114.71 341 MET B CA 1
ATOM 7144 C C . MET B 1 273 ? -0.874 21.111 -24.907 1.00 115.73 341 MET B C 1
ATOM 7145 O O . MET B 1 273 ? -0.805 19.957 -25.325 1.00 116.51 341 MET B O 1
ATOM 7150 N N . ALA B 1 282 ? -2.592 24.796 -14.469 1.00 97.49 350 ALA B N 1
ATOM 7151 C CA . ALA B 1 282 ? -3.463 25.794 -13.870 1.00 97.32 350 ALA B CA 1
ATOM 7152 C C . ALA B 1 282 ? -2.697 27.071 -13.655 1.00 95.95 350 ALA B C 1
ATOM 7153 O O . ALA B 1 282 ? -3.056 28.118 -14.182 1.00 95.20 350 ALA B O 1
ATOM 7155 N N . PHE B 1 283 ? -1.607 26.971 -12.914 0.73 90.29 351 PHE B N 1
ATOM 7156 C CA . PHE B 1 283 ? -0.773 28.122 -12.614 0.73 89.75 351 PHE B CA 1
ATOM 7157 C C . PHE B 1 283 ? -0.304 28.686 -13.895 0.73 90.44 351 PHE B C 1
ATOM 7158 O O . PHE B 1 283 ? -0.251 29.881 -14.109 0.73 90.14 351 PHE B O 1
ATOM 7166 N N . THR B 1 284 ? 0.097 27.777 -14.728 1.00 99.95 352 THR B N 1
ATOM 7167 C CA . THR B 1 284 ? 0.597 28.178 -16.006 1.00 101.70 352 THR B CA 1
ATOM 7168 C C . THR B 1 284 ? -0.496 28.967 -16.691 1.00 99.31 352 THR B C 1
ATOM 7169 O O . THR B 1 284 ? -0.250 30.043 -17.218 1.00 100.10 352 THR B O 1
ATOM 7173 N N . TYR B 1 285 ? -1.715 28.437 -16.650 0.79 85.72 353 TYR B N 1
ATOM 7174 C CA . TYR B 1 285 ? -2.870 29.114 -17.223 0.79 85.06 353 TYR B CA 1
ATOM 7175 C C . TYR B 1 285 ? -3.132 30.438 -16.513 0.79 85.31 353 TYR B C 1
ATOM 7176 O O . TYR B 1 285 ? -3.346 31.464 -17.155 0.79 85.79 353 TYR B O 1
ATOM 7185 N N . ASN B 1 286 ? -3.116 30.406 -15.185 1.00 74.63 354 ASN B N 1
ATOM 7186 C CA . ASN B 1 286 ? -3.404 31.584 -14.399 1.00 74.93 354 ASN B CA 1
ATOM 7187 C C . ASN B 1 286 ? -2.373 32.669 -14.622 1.00 74.68 354 ASN B C 1
ATOM 7188 O O . ASN B 1 286 ? -2.681 33.850 -14.601 1.00 75.41 354 ASN B O 1
ATOM 7193 N N . THR B 1 287 ? -1.139 32.238 -14.841 1.00 90.53 355 THR B N 1
ATOM 7194 C CA . THR B 1 287 ? -0.053 33.151 -15.103 1.00 92.50 355 THR B CA 1
ATOM 7195 C C . THR B 1 287 ? -0.337 33.980 -16.330 1.00 93.06 355 THR B C 1
ATOM 7196 O O . THR B 1 287 ? -0.246 35.200 -16.302 1.00 93.57 355 THR B O 1
ATOM 7200 N N . VAL B 1 288 ? -0.678 33.313 -17.415 1.00 82.45 356 VAL B N 1
ATOM 7201 C CA . VAL B 1 288 ? -0.859 34.001 -18.668 1.00 83.60 356 VAL B CA 1
ATOM 7202 C C . VAL B 1 288 ? -2.066 34.895 -18.607 1.00 82.15 356 VAL B C 1
ATOM 7203 O O . VAL B 1 288 ? -2.088 35.967 -19.192 1.00 83.33 356 VAL B O 1
ATOM 7207 N N . MET B 1 289 ? -3.081 34.442 -17.898 1.00 86.23 357 MET B N 1
ATOM 7208 C CA . MET B 1 289 ? -4.265 35.248 -17.733 1.00 87.87 357 MET B CA 1
ATOM 7209 C C . MET B 1 289 ? -3.889 36.501 -16.975 1.00 88.59 357 MET B C 1
ATOM 7210 O O . MET B 1 289 ? -4.308 37.594 -17.333 1.00 90.32 357 MET B O 1
ATOM 7215 N N . THR B 1 290 ? -3.073 36.336 -15.943 1.00 70.74 358 THR B N 1
ATOM 7216 C CA . THR B 1 290 ? -2.665 37.458 -15.126 1.00 71.36 358 THR B CA 1
ATOM 7217 C C . THR B 1 290 ? -1.951 38.478 -15.974 1.00 72.33 358 THR B C 1
ATOM 7218 O O . THR B 1 290 ? -2.123 39.677 -15.794 1.00 74.00 358 THR B O 1
ATOM 7222 N N . ALA B 1 291 ? -1.157 37.991 -16.911 1.00 89.93 359 ALA B N 1
ATOM 7223 C CA . ALA B 1 291 ? -0.358 38.848 -17.756 1.00 91.94 359 ALA B CA 1
ATOM 7224 C C . ALA B 1 291 ? -1.244 39.759 -18.555 1.00 92.54 359 ALA B C 1
ATOM 7225 O O . ALA B 1 291 ? -0.867 40.866 -18.890 1.00 94.31 359 ALA B O 1
ATOM 7227 N N . TYR B 1 292 ? -2.426 39.277 -18.866 1.00 89.51 360 TYR B N 1
ATOM 7228 C CA . TYR B 1 292 ? -3.343 40.045 -19.669 1.00 91.36 360 TYR B CA 1
ATOM 7229 C C . TYR B 1 292 ? -4.033 41.114 -18.845 1.00 93.27 360 TYR B C 1
ATOM 7230 O O . TYR B 1 292 ? -4.190 42.248 -19.278 1.00 94.86 360 TYR B O 1
ATOM 7239 N N . GLY B 1 293 ? -4.441 40.738 -17.644 0.81 95.78 361 GLY B N 1
ATOM 7240 C CA . GLY B 1 293 ? -5.339 41.561 -16.864 0.81 97.54 361 GLY B CA 1
ATOM 7241 C C . GLY B 1 293 ? -4.668 42.624 -16.040 0.81 98.48 361 GLY B C 1
ATOM 7242 O O . GLY B 1 293 ? -5.333 43.452 -15.427 0.81 100.19 361 GLY B O 1
ATOM 7243 N N . ASN B 1 294 ? -3.347 42.610 -16.017 0.81 98.74 362 ASN B N 1
ATOM 7244 C CA . ASN B 1 294 ? -2.627 43.608 -15.249 1.00 99.66 362 ASN B CA 1
ATOM 7245 C C . ASN B 1 294 ? -2.031 44.665 -16.146 1.00 101.10 362 ASN B C 1
ATOM 7246 O O . ASN B 1 294 ? -1.481 45.652 -15.670 0.44 102.38 362 ASN B O 1
ATOM 7251 N N . VAL B 1 295 ? -2.158 44.447 -17.449 0.82 112.22 363 VAL B N 1
ATOM 7252 C CA . VAL B 1 295 ? -1.756 45.423 -18.448 0.82 113.32 363 VAL B CA 1
ATOM 7253 C C . VAL B 1 295 ? -2.970 45.988 -19.137 0.82 114.85 363 VAL B C 1
ATOM 7254 O O . VAL B 1 295 ? -2.891 46.879 -19.966 0.82 115.79 363 VAL B O 1
ATOM 7258 N N . GLY B 1 296 ? -4.116 45.476 -18.753 0.83 157.43 364 GLY B N 1
ATOM 7259 C CA . GLY B 1 296 ? -5.365 45.967 -19.284 0.83 158.53 364 GLY B CA 1
ATOM 7260 C C . GLY B 1 296 ? -5.778 45.212 -20.525 0.83 157.24 364 GLY B C 1
ATOM 7261 O O . GLY B 1 296 ? -6.063 45.805 -21.558 0.83 157.53 364 GLY B O 1
ATOM 7262 N N . LYS B 1 297 ? -5.823 43.893 -20.424 1.00 97.26 365 LYS B N 1
ATOM 7263 C CA . LYS B 1 297 ? -6.309 43.072 -21.517 1.00 96.33 365 LYS B CA 1
ATOM 7264 C C . LYS B 1 297 ? -7.187 41.990 -20.924 1.00 95.91 365 LYS B C 1
ATOM 7265 O O . LYS B 1 297 ? -6.889 40.803 -21.045 1.00 94.58 365 LYS B O 1
ATOM 7271 N N . VAL B 1 298 ? -8.266 42.397 -20.261 1.00 96.59 366 VAL B N 1
ATOM 7272 C CA . VAL B 1 298 ? -9.052 41.440 -19.556 1.00 96.27 366 VAL B CA 1
ATOM 7273 C C . VAL B 1 298 ? -9.884 40.666 -20.540 1.00 96.02 366 VAL B C 1
ATOM 7274 O O . VAL B 1 298 ? -10.295 39.555 -20.263 1.00 95.52 366 VAL B O 1
ATOM 7278 N N . ASP B 1 299 ? -10.139 41.263 -21.691 1.00 107.51 367 ASP B N 1
ATOM 7279 C CA . ASP B 1 299 ? -10.939 40.617 -22.701 1.00 107.44 367 ASP B CA 1
ATOM 7280 C C . ASP B 1 299 ? -10.133 39.466 -23.205 1.00 106.46 367 ASP B C 1
ATOM 7281 O O . ASP B 1 299 ? -10.666 38.486 -23.697 1.00 106.46 367 ASP B O 1
ATOM 7286 N N . GLU B 1 300 ? -8.829 39.600 -23.074 1.00 80.70 368 GLU B N 1
ATOM 7287 C CA . GLU B 1 300 ? -7.915 38.614 -23.580 1.00 79.39 368 GLU B CA 1
ATOM 7288 C C . GLU B 1 300 ? -7.797 37.493 -22.594 1.00 78.46 368 GLU B C 1
ATOM 7289 O O . GLU B 1 300 ? -7.460 36.389 -22.954 1.00 77.42 368 GLU B O 1
ATOM 7295 N N . ALA B 1 301 ? -8.077 37.777 -21.339 1.00 80.75 369 ALA B N 1
ATOM 7296 C CA . ALA B 1 301 ? -7.906 36.769 -20.311 1.00 79.46 369 ALA B CA 1
ATOM 7297 C C . ALA B 1 301 ? -9.152 35.949 -20.178 1.00 79.92 369 ALA B C 1
ATOM 7298 O O . ALA B 1 301 ? -9.101 34.760 -19.928 1.00 78.72 369 ALA B O 1
ATOM 7300 N N . LEU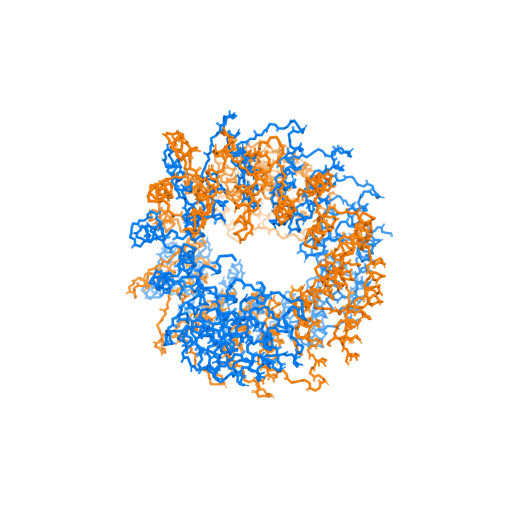 B 1 302 ? -10.283 36.602 -20.348 1.00 69.71 370 LEU B N 1
ATOM 7301 C CA . LEU B 1 302 ? -11.556 35.932 -20.261 1.00 70.47 370 LEU B CA 1
ATOM 7302 C C . LEU B 1 302 ? -11.680 34.920 -21.363 1.00 70.53 370 LEU B C 1
ATOM 7303 O O . LEU B 1 302 ? -12.405 33.946 -21.244 1.00 70.78 370 LEU B O 1
ATOM 7308 N N . ALA B 1 303 ? -10.973 35.167 -22.448 1.00 71.45 371 ALA B N 1
ATOM 7309 C CA . ALA B 1 303 ? -10.965 34.257 -23.570 1.00 71.49 371 ALA B CA 1
ATOM 7310 C C . ALA B 1 303 ? -10.067 33.088 -23.236 1.00 69.69 371 ALA B C 1
ATOM 7311 O O . ALA B 1 303 ? -10.280 31.971 -23.691 1.00 69.70 371 ALA B O 1
ATOM 7313 N N . LEU B 1 304 ? -9.061 33.359 -22.424 1.00 75.59 372 LEU B N 1
ATOM 7314 C CA . LEU B 1 304 ? -8.131 32.338 -22.011 1.00 73.57 372 LEU B CA 1
ATOM 7315 C C . LEU B 1 304 ? -8.835 31.489 -20.995 1.00 73.15 372 LEU B C 1
ATOM 7316 O O . LEU B 1 304 ? -8.603 30.298 -20.900 1.00 72.01 372 LEU B O 1
ATOM 7321 N N . PHE B 1 305 ? -9.711 32.120 -20.237 1.00 58.72 373 PHE B N 1
ATOM 7322 C CA . PHE B 1 305 ? -10.464 31.427 -19.223 1.00 58.16 373 PHE B CA 1
ATOM 7323 C C . PHE B 1 305 ? -11.428 30.455 -19.868 1.00 59.13 373 PHE B C 1
ATOM 7324 O O . PHE B 1 305 ? -11.527 29.312 -19.461 1.00 58.05 373 PHE B O 1
ATOM 7332 N N . ASP B 1 306 ? -12.133 30.915 -20.891 1.00 77.65 374 ASP B N 1
ATOM 7333 C CA . ASP B 1 306 ? -13.086 30.072 -21.591 1.00 79.29 374 ASP B CA 1
ATOM 7334 C C . ASP B 1 306 ? -12.404 28.877 -22.206 1.00 78.28 374 ASP B C 1
ATOM 7335 O O . ASP B 1 306 ? -12.838 27.750 -22.031 1.00 78.17 374 ASP B O 1
ATOM 7340 N N . GLN B 1 307 ? -11.327 29.128 -22.929 1.00 80.02 375 GLN B N 1
ATOM 7341 C CA . GLN B 1 307 ? -10.575 28.065 -23.542 1.00 78.99 375 GLN B CA 1
ATOM 7342 C C . GLN B 1 307 ? -10.146 27.048 -22.507 1.00 76.90 375 GLN B C 1
ATOM 7343 O O . GLN B 1 307 ? -10.194 25.853 -22.737 1.00 76.74 375 GLN B O 1
ATOM 7349 N N . MET B 1 308 ? -9.735 27.553 -21.359 1.00 89.15 376 MET B N 1
ATOM 7350 C CA . MET B 1 308 ? -9.249 26.744 -20.260 1.00 87.50 376 MET B CA 1
ATOM 7351 C C . MET B 1 308 ? -10.360 25.869 -19.731 1.00 87.93 376 MET B C 1
ATOM 7352 O O . MET B 1 308 ? -10.177 24.692 -19.485 1.00 87.59 376 MET B O 1
ATOM 7357 N N . LYS B 1 309 ? -11.526 26.459 -19.557 1.00 78.50 377 LYS B N 1
ATOM 7358 C CA . LYS B 1 309 ? -12.680 25.714 -19.131 1.00 78.98 377 LYS B CA 1
ATOM 7359 C C . LYS B 1 309 ? -13.012 24.693 -20.187 1.00 80.17 377 LYS B C 1
ATOM 7360 O O . LYS B 1 309 ? -13.289 23.543 -19.885 1.00 79.91 377 LYS B O 1
ATOM 7366 N N . LYS B 1 310 ? -12.996 25.129 -21.440 1.00 103.74 378 LYS B N 1
ATOM 7367 C CA . LYS B 1 310 ? -13.400 24.291 -22.562 1.00 105.66 378 LYS B CA 1
ATOM 7368 C C . LYS B 1 310 ? -12.607 22.993 -22.669 1.00 104.16 378 LYS B C 1
ATOM 7369 O O . LYS B 1 310 ? -12.987 22.089 -23.410 1.00 105.60 378 LYS B O 1
ATOM 7375 N N . THR B 1 311 ? -11.503 22.897 -21.935 1.00 99.29 379 THR B N 1
ATOM 7376 C CA . THR B 1 311 ? -10.702 21.692 -21.969 1.00 98.54 379 THR B CA 1
ATOM 7377 C C . THR B 1 311 ? -10.610 21.148 -20.573 1.00 97.97 379 THR B C 1
ATOM 7378 O O . THR B 1 311 ? -9.734 21.522 -19.813 1.00 97.23 379 THR B O 1
ATOM 7382 N N . GLY B 1 312 ? -11.530 20.263 -20.233 1.00 110.92 380 GLY B N 1
ATOM 7383 C CA . GLY B 1 312 ? -11.495 19.563 -18.969 1.00 111.68 380 GLY B CA 1
ATOM 7384 C C . GLY B 1 312 ? -11.526 20.449 -17.753 1.00 111.45 380 GLY B C 1
ATOM 7385 O O . GLY B 1 312 ? -12.496 20.444 -17.006 1.00 112.10 380 GLY B O 1
ATOM 7386 N N . PHE B 1 313 ? -10.492 21.243 -17.596 0.86 98.80 381 PHE B N 1
ATOM 7387 C CA . PHE B 1 313 ? -10.194 22.013 -16.394 0.86 98.81 381 PHE B CA 1
ATOM 7388 C C . PHE B 1 313 ? -11.323 22.619 -15.606 0.86 98.95 381 PHE B C 1
ATOM 7389 O O . PHE B 1 313 ? -12.120 23.344 -16.146 0.86 97.82 381 PHE B O 1
ATOM 7397 N N . VAL B 1 314 ? -11.361 22.359 -14.313 1.00 88.74 382 VAL B N 1
ATOM 7398 C CA . VAL B 1 314 ? -12.431 22.902 -13.506 1.00 89.04 382 VAL B CA 1
ATOM 7399 C C . VAL B 1 314 ? -11.909 23.865 -12.480 1.00 89.41 382 VAL B C 1
ATOM 7400 O O . VAL B 1 314 ? -11.298 23.461 -11.502 1.00 92.22 382 VAL B O 1
ATOM 7404 N N . PRO B 1 315 ? -12.164 25.146 -12.694 1.00 87.60 383 PRO B N 1
ATOM 7405 C CA . PRO B 1 315 ? -11.630 26.174 -11.815 1.00 87.50 383 PRO B CA 1
ATOM 7406 C C . PRO B 1 315 ? -12.206 26.102 -10.427 1.00 89.89 383 PRO B C 1
ATOM 7407 O O . PRO B 1 315 ? -13.351 25.719 -10.232 1.00 90.83 383 PRO B O 1
ATOM 7411 N N . ASN B 1 316 ? -11.370 26.461 -9.464 1.00 83.17 384 ASN B N 1
ATOM 7412 C CA . ASN B 1 316 ? -11.772 26.514 -8.088 1.00 85.94 384 ASN B CA 1
ATOM 7413 C C . ASN B 1 316 ? -12.001 27.952 -7.707 1.00 83.19 384 ASN B C 1
ATOM 7414 O O . ASN B 1 316 ? -11.817 28.844 -8.517 1.00 80.06 384 ASN B O 1
ATOM 7419 N N . VAL B 1 317 ? -12.381 28.169 -6.461 1.00 75.37 385 VAL B N 1
ATOM 7420 C CA . VAL B 1 317 ? -12.766 29.481 -5.983 1.00 72.70 385 VAL B CA 1
ATOM 7421 C C . VAL B 1 317 ? -11.648 30.469 -6.052 1.00 69.94 385 VAL B C 1
ATOM 7422 O O . VAL B 1 317 ? -11.864 31.670 -6.025 1.00 67.48 385 VAL B O 1
ATOM 7426 N N . ASN B 1 318 ? -10.442 29.958 -6.130 1.00 66.33 386 ASN B N 1
ATOM 7427 C CA . ASN B 1 318 ? -9.290 30.803 -6.038 1.00 64.05 386 ASN B CA 1
ATOM 7428 C C . ASN B 1 318 ? -8.924 31.324 -7.393 1.00 62.54 386 ASN B C 1
ATOM 7429 O O . ASN B 1 318 ? -8.297 32.358 -7.523 1.00 61.09 386 ASN B O 1
ATOM 7434 N N . THR B 1 319 ? -9.341 30.600 -8.411 1.00 57.44 387 THR B N 1
ATOM 7435 C CA . THR B 1 319 ? -9.090 31.006 -9.770 1.00 56.37 387 THR B CA 1
ATOM 7436 C C . THR B 1 319 ? -10.099 32.056 -10.163 1.00 55.79 387 THR B C 1
ATOM 7437 O O . THR B 1 319 ? -9.792 32.987 -10.879 1.00 55.67 387 THR B O 1
ATOM 7441 N N . TYR B 1 320 ? -11.322 31.894 -9.668 1.00 64.34 388 TYR B N 1
ATOM 7442 C CA . TYR B 1 320 ? -12.389 32.853 -9.917 1.00 63.63 388 TYR B CA 1
ATOM 7443 C C . TYR B 1 320 ? -12.082 34.173 -9.221 1.00 62.96 388 TYR B C 1
ATOM 7444 O O . TYR B 1 320 ? -12.277 35.246 -9.790 1.00 63.37 388 TYR B O 1
ATOM 7453 N N . ASN B 1 321 ? -11.599 34.090 -7.987 1.00 54.90 389 ASN B N 1
ATOM 7454 C CA . ASN B 1 321 ? -11.237 35.278 -7.228 1.00 53.91 389 ASN B CA 1
ATOM 7455 C C . ASN B 1 321 ? -10.125 36.049 -7.922 1.00 54.61 389 ASN B C 1
ATOM 7456 O O . ASN B 1 321 ? -10.019 37.265 -7.783 1.00 54.68 389 ASN B O 1
ATOM 7461 N N . LEU B 1 322 ? -9.300 35.333 -8.674 1.00 54.52 390 LEU B N 1
ATOM 7462 C CA . LEU B 1 322 ? -8.205 35.944 -9.412 1.00 55.18 390 LEU B CA 1
ATOM 7463 C C . LEU B 1 322 ? -8.732 36.660 -10.644 1.00 56.93 390 LEU B C 1
ATOM 7464 O O . LEU B 1 322 ? -8.352 37.794 -10.930 1.00 58.28 390 LEU B O 1
ATOM 7469 N N . VAL B 1 323 ? -9.616 35.989 -11.373 1.00 46.48 391 VAL B N 1
ATOM 7470 C CA . VAL B 1 323 ? -10.220 36.568 -12.566 1.00 47.84 391 VAL B CA 1
ATOM 7471 C C . VAL B 1 323 ? -11.080 37.767 -12.191 1.00 48.40 391 VAL B C 1
ATOM 7472 O O . VAL B 1 323 ? -10.983 38.826 -12.805 1.00 50.29 391 VAL B O 1
ATOM 7476 N N . LEU B 1 324 ? -11.921 37.591 -11.181 1.00 47.25 392 LEU B N 1
ATOM 7477 C CA . LEU B 1 324 ? -12.765 38.673 -10.694 1.00 47.32 392 LEU B CA 1
ATOM 7478 C C . LEU B 1 324 ? -11.905 39.837 -10.231 1.00 48.17 392 LEU B C 1
ATOM 7479 O O . LEU B 1 324 ? -12.303 40.995 -10.321 1.00 50.04 392 LEU B O 1
ATOM 7484 N N . GLY B 1 325 ? -10.717 39.512 -9.734 1.00 46.39 393 GLY B N 1
ATOM 7485 C CA . GLY B 1 325 ? -9.805 40.511 -9.227 1.00 47.18 393 GLY B CA 1
ATOM 7486 C C . GLY B 1 325 ? -9.263 41.398 -10.306 1.00 49.93 393 GLY B C 1
ATOM 7487 O O . GLY B 1 325 ? -9.048 42.577 -10.101 1.00 51.77 393 GLY B O 1
ATOM 7488 N N . MET B 1 326 ? -9.033 40.820 -11.469 1.00 66.16 394 MET B N 1
ATOM 7489 C CA . MET B 1 326 ? -8.490 41.568 -12.581 1.00 68.42 394 MET B CA 1
ATOM 7490 C C . MET B 1 326 ? -9.598 42.213 -13.372 1.00 70.74 394 MET B C 1
ATOM 7491 O O . MET B 1 326 ? -9.397 43.234 -14.006 1.00 72.57 394 MET B O 1
ATOM 7496 N N . LEU B 1 327 ? -10.773 41.611 -13.346 1.00 55.94 395 LEU B N 1
ATOM 7497 C CA . LEU B 1 327 ? -11.910 42.236 -13.956 1.00 57.31 395 LEU B CA 1
ATOM 7498 C C . LEU B 1 327 ? -12.242 43.451 -13.154 1.00 58.10 395 LEU B C 1
ATOM 7499 O O . LEU B 1 327 ? -12.742 44.421 -13.677 1.00 59.30 395 LEU B O 1
ATOM 7504 N N . GLY B 1 328 ? -11.953 43.394 -11.869 1.00 47.90 396 GLY B N 1
ATOM 7505 C CA . GLY B 1 328 ? -12.339 44.436 -10.954 1.00 47.87 396 GLY B CA 1
ATOM 7506 C C . GLY B 1 328 ? -11.638 45.747 -11.165 1.00 50.43 396 GLY B C 1
ATOM 7507 O O . GLY B 1 328 ? -12.221 46.793 -10.965 1.00 50.83 396 GLY B O 1
ATOM 7508 N N . LYS B 1 329 ? -10.370 45.682 -11.559 1.00 65.79 397 LYS B N 1
ATOM 7509 C CA . LYS B 1 329 ? -9.581 46.884 -11.801 1.00 68.14 397 LYS B CA 1
ATOM 7510 C C . LYS B 1 329 ? -10.028 47.555 -13.090 1.00 69.22 397 LYS B C 1
ATOM 7511 O O . LYS B 1 329 ? -9.569 48.646 -13.425 1.00 70.63 397 LYS B O 1
ATOM 7517 N N . LYS B 1 330 ? -10.912 46.893 -13.824 1.00 67.75 398 LYS B N 1
ATOM 7518 C CA . LYS B 1 330 ? -11.415 47.434 -15.082 1.00 67.36 398 LYS B CA 1
ATOM 7519 C C . LYS B 1 330 ? -12.888 47.804 -14.965 1.00 66.13 398 LYS B C 1
ATOM 7520 O O . LYS B 1 330 ? -13.480 48.356 -15.891 1.00 65.03 398 LYS B O 1
ATOM 7526 N N . SER B 1 331 ? -13.468 47.496 -13.811 1.00 63.16 399 SER B N 1
ATOM 7527 C CA . SER B 1 331 ? -14.846 47.846 -13.503 1.00 59.62 399 SER B CA 1
ATOM 7528 C C . SER B 1 331 ? -15.813 47.223 -14.467 1.00 57.44 399 SER B C 1
ATOM 7529 O O . SER B 1 331 ? -16.753 47.847 -14.915 1.00 55.50 399 SER B O 1
ATOM 7532 N N . ARG B 1 332 ? -15.540 45.973 -14.825 1.00 62.21 400 ARG B N 1
ATOM 7533 C CA . ARG B 1 332 ? -16.393 45.231 -15.739 1.00 60.93 400 ARG B CA 1
ATOM 7534 C C . ARG B 1 332 ? -17.495 44.566 -14.934 1.00 57.88 400 ARG B C 1
ATOM 7535 O O . ARG B 1 332 ? -17.474 43.357 -14.712 1.00 57.48 400 ARG B O 1
ATOM 7543 N N . PHE B 1 333 ? -18.447 45.373 -14.490 1.00 51.71 401 PHE B N 1
ATOM 7544 C CA . PHE B 1 333 ? -19.468 44.916 -13.571 1.00 48.32 401 PHE B CA 1
ATOM 7545 C C . PHE B 1 333 ? -20.267 43.777 -14.109 1.00 48.42 401 PHE B C 1
ATOM 7546 O O . PHE B 1 333 ? -20.533 42.817 -13.416 1.00 47.30 401 PHE B O 1
ATOM 7554 N N . THR B 1 334 ? -20.662 43.901 -15.359 1.00 58.22 402 THR B N 1
ATOM 7555 C CA . THR B 1 334 ? -21.631 43.004 -15.931 1.00 58.22 402 THR B CA 1
ATOM 7556 C C . THR B 1 334 ? -21.118 41.578 -15.969 1.00 60.09 402 THR B C 1
ATOM 7557 O O . THR B 1 334 ? -21.863 40.645 -15.738 1.00 59.87 402 THR B O 1
ATOM 7561 N N . VAL B 1 335 ? -19.838 41.403 -16.237 1.00 57.32 403 VAL B N 1
ATOM 7562 C CA . VAL B 1 335 ? -19.323 40.056 -16.344 1.00 59.02 403 VAL B CA 1
ATOM 7563 C C . VAL B 1 335 ? -18.829 39.532 -15.005 1.00 58.45 403 VAL B C 1
ATOM 7564 O O . VAL B 1 335 ? -18.757 38.327 -14.796 1.00 59.39 403 VAL B O 1
ATOM 7568 N N . MET B 1 336 ? -18.524 40.436 -14.089 1.00 54.17 404 MET B N 1
ATOM 7569 C CA . MET B 1 336 ? -18.218 40.036 -12.732 1.00 53.39 404 MET B CA 1
ATOM 7570 C C . MET B 1 336 ? -19.413 39.344 -12.088 1.00 51.32 404 MET B C 1
ATOM 7571 O O . MET B 1 336 ? -19.259 38.374 -11.364 1.00 50.91 404 MET B O 1
ATOM 7576 N N . LEU B 1 337 ? -20.604 39.841 -12.375 1.00 54.94 405 LEU B N 1
ATOM 7577 C CA . LEU B 1 337 ? -21.822 39.234 -11.871 1.00 53.56 405 LEU B CA 1
ATOM 7578 C C . LEU B 1 337 ? -22.093 37.937 -12.567 1.00 56.23 405 LEU B C 1
ATOM 7579 O O . LEU B 1 337 ? -22.609 37.005 -11.982 1.00 55.88 405 LEU B O 1
ATOM 7584 N N . GLU B 1 338 ? -21.737 37.891 -13.847 1.00 69.07 406 GLU B N 1
ATOM 7585 C CA . GLU B 1 338 ? -21.886 36.685 -14.648 1.00 71.90 406 GLU B CA 1
ATOM 7586 C C . GLU B 1 338 ? -21.011 35.584 -14.074 1.00 73.28 406 GLU B C 1
ATOM 7587 O O . GLU B 1 338 ? -21.464 34.456 -13.877 1.00 73.28 406 GLU B O 1
ATOM 7593 N N . MET B 1 339 ? -19.752 35.917 -13.811 1.00 71.67 407 MET B N 1
ATOM 7594 C CA . MET B 1 339 ? -18.827 34.972 -13.204 1.00 69.09 407 MET B CA 1
ATOM 7595 C C . MET B 1 339 ? -19.372 34.537 -11.852 1.00 65.21 407 MET B C 1
ATOM 7596 O O . MET B 1 339 ? -19.304 33.366 -11.494 1.00 63.64 407 MET B O 1
ATOM 7601 N N . LEU B 1 340 ? -19.918 35.494 -11.110 1.00 69.36 408 LEU B N 1
ATOM 7602 C CA . LEU B 1 340 ? -20.530 35.202 -9.826 1.00 66.63 408 LEU B CA 1
ATOM 7603 C C . LEU B 1 340 ? -21.611 34.148 -10.011 1.00 67.26 408 LEU B C 1
ATOM 7604 O O . LEU B 1 340 ? -21.866 33.341 -9.118 1.00 66.55 408 LEU B O 1
ATOM 7609 N N . GLY B 1 341 ? -22.240 34.157 -11.180 1.00 84.12 409 GLY B N 1
ATOM 7610 C CA . GLY B 1 341 ? -23.271 33.197 -11.489 1.00 84.99 409 GLY B CA 1
ATOM 7611 C C . GLY B 1 341 ? -22.695 31.826 -11.708 1.00 84.99 409 GLY B C 1
ATOM 7612 O O . GLY B 1 341 ? -23.090 30.884 -11.043 1.00 84.16 409 GLY B O 1
ATOM 7613 N N . GLU B 1 342 ? -21.749 31.710 -12.631 1.00 77.20 410 GLU B N 1
ATOM 7614 C CA . GLU B 1 342 ? -21.154 30.426 -12.966 1.00 76.93 410 GLU B CA 1
ATOM 7615 C C . GLU B 1 342 ? -20.569 29.741 -11.751 1.00 74.74 410 GLU B C 1
ATOM 7616 O O . GLU B 1 342 ? -20.563 28.523 -11.670 1.00 75.00 410 GLU B O 1
ATOM 7622 N N . MET B 1 343 ? -20.083 30.530 -10.801 1.00 74.57 411 MET B N 1
ATOM 7623 C CA . MET B 1 343 ? -19.526 29.986 -9.572 1.00 74.58 411 MET B CA 1
ATOM 7624 C C . MET B 1 343 ? -20.584 29.205 -8.805 1.00 75.72 411 MET B C 1
ATOM 7625 O O . MET B 1 343 ? -20.503 27.986 -8.670 1.00 77.45 411 MET B O 1
ATOM 7630 N N . SER B 1 344 ? -21.572 29.934 -8.303 1.00 86.44 412 SER B N 1
ATOM 7631 C CA . SER B 1 344 ? -22.606 29.378 -7.446 0.63 87.78 412 SER B CA 1
ATOM 7632 C C . SER B 1 344 ? -23.433 28.278 -8.091 0.28 88.43 412 SER B C 1
ATOM 7633 O O . SER B 1 344 ? -24.025 27.463 -7.393 0.36 89.97 412 SER B O 1
ATOM 7636 N N . ARG B 1 345 ? -23.445 28.262 -9.419 0.86 90.37 413 ARG B N 1
ATOM 7637 C CA . ARG B 1 345 ? -24.166 27.250 -10.174 0.86 91.07 413 ARG B CA 1
ATOM 7638 C C . ARG B 1 345 ? -23.220 26.189 -10.720 0.86 91.53 413 ARG B C 1
ATOM 7639 O O . ARG B 1 345 ? -23.487 25.587 -11.758 0.86 91.95 413 ARG B O 1
ATOM 7647 N N . SER B 1 346 ? -22.109 25.961 -10.025 1.00 109.42 414 SER B N 1
ATOM 7648 C CA . SER B 1 346 ? -21.181 24.934 -10.441 1.00 110.35 414 SER B CA 1
ATOM 7649 C C . SER B 1 346 ? -20.628 24.305 -9.194 1.00 113.28 414 SER B C 1
ATOM 7650 O O . SER B 1 346 ? -19.797 23.405 -9.253 1.00 115.33 414 SER B O 1
ATOM 7653 N N . GLY B 1 347 ? -21.095 24.793 -8.059 1.00 86.61 415 GLY B N 1
ATOM 7654 C CA . GLY B 1 347 ? -20.634 24.299 -6.780 1.00 91.03 415 GLY B CA 1
ATOM 7655 C C . GLY B 1 347 ? -19.654 25.244 -6.133 1.00 92.43 415 GLY B C 1
ATOM 7656 O O . GLY B 1 347 ? -19.646 25.382 -4.915 0.54 95.05 415 GLY B O 1
ATOM 7657 N N . CYS B 1 348 ? -18.839 25.903 -6.942 1.00 78.57 416 CYS B N 1
ATOM 7658 C CA . CYS B 1 348 ? -17.786 26.763 -6.434 1.00 78.59 416 CYS B CA 1
ATOM 7659 C C . CYS B 1 348 ? -18.357 27.892 -5.613 1.00 77.17 416 CYS B C 1
ATOM 7660 O O . CYS B 1 348 ? -18.527 28.999 -6.094 1.00 73.30 416 CYS B O 1
ATOM 7663 N N . THR B 1 349 ? -18.612 27.609 -4.364 1.00 75.06 417 THR B N 1
ATOM 7664 C CA . THR B 1 349 ? -19.174 28.577 -3.470 1.00 74.32 417 THR B CA 1
ATOM 7665 C C . THR B 1 349 ? -18.230 29.710 -3.244 1.00 73.05 417 THR B C 1
ATOM 7666 O O . THR B 1 349 ? -17.114 29.520 -2.875 1.00 75.55 417 THR B O 1
ATOM 7670 N N . PRO B 1 350 ? -18.702 30.908 -3.466 1.00 69.01 418 PRO B N 1
ATOM 7671 C CA . PRO B 1 350 ? -17.884 32.067 -3.162 1.00 67.36 418 PRO B CA 1
ATOM 7672 C C . PRO B 1 350 ? -17.475 32.118 -1.703 1.00 71.27 418 PRO B C 1
ATOM 7673 O O . PRO B 1 350 ? -18.257 31.759 -0.844 1.00 74.71 418 PRO B O 1
ATOM 7677 N N . ASN B 1 351 ? -16.253 32.553 -1.436 1.00 66.47 419 ASN B N 1
ATOM 7678 C CA . ASN B 1 351 ? -15.772 32.693 -0.077 1.00 67.27 419 ASN B CA 1
ATOM 7679 C C . ASN B 1 351 ? -15.775 34.141 0.362 1.00 62.73 419 ASN B C 1
ATOM 7680 O O . ASN B 1 351 ? -16.314 34.979 -0.324 1.00 60.18 419 ASN B O 1
ATOM 7685 N N . ARG B 1 352 ? -15.163 34.470 1.473 1.00 78.75 420 ARG B N 1
ATOM 7686 C CA . ARG B 1 352 ? -15.142 35.849 1.879 1.00 74.79 420 ARG B CA 1
ATOM 7687 C C . ARG B 1 352 ? -14.335 36.662 0.937 1.00 70.69 420 ARG B C 1
ATOM 7688 O O . ARG B 1 352 ? -14.594 37.817 0.702 1.00 68.00 420 ARG B O 1
ATOM 7696 N N . VAL B 1 353 ? -13.311 36.053 0.425 1.00 60.29 421 VAL B N 1
ATOM 7697 C CA . VAL B 1 353 ? -12.385 36.759 -0.431 1.00 57.92 421 VAL B CA 1
ATOM 7698 C C . VAL B 1 353 ? -13.090 37.187 -1.689 1.00 57.38 421 VAL B C 1
ATOM 7699 O O . VAL B 1 353 ? -12.745 38.177 -2.306 1.00 56.02 421 VAL B O 1
ATOM 7703 N N . THR B 1 354 ? -14.100 36.427 -2.066 1.00 56.27 422 THR B N 1
ATOM 7704 C CA . THR B 1 354 ? -14.822 36.675 -3.289 1.00 55.79 422 THR B CA 1
ATOM 7705 C C . THR B 1 354 ? -15.605 37.956 -3.212 1.00 53.71 422 THR B C 1
ATOM 7706 O O . THR B 1 354 ? -15.453 38.830 -4.044 1.00 52.79 422 THR B O 1
ATOM 7710 N N . TRP B 1 355 ? -16.446 38.065 -2.197 1.00 59.85 423 TRP B N 1
ATOM 7711 C CA . TRP B 1 355 ? -17.272 39.235 -2.037 1.00 58.05 423 TRP B CA 1
ATOM 7712 C C . TRP B 1 355 ? -16.413 40.459 -1.858 1.00 55.55 423 TRP B C 1
ATOM 7713 O O . TRP B 1 355 ? -16.744 41.525 -2.339 1.00 54.28 423 TRP B O 1
ATOM 7724 N N . ASN B 1 356 ? -15.300 40.304 -1.167 1.00 64.39 424 ASN B N 1
ATOM 7725 C CA . ASN B 1 356 ? -14.408 41.413 -0.932 1.00 62.97 424 ASN B CA 1
ATOM 7726 C C . ASN B 1 356 ? -13.809 41.839 -2.234 1.00 64.10 424 ASN B C 1
ATOM 7727 O O . ASN B 1 356 ? -13.478 42.987 -2.442 1.00 64.46 424 ASN B O 1
ATOM 7732 N N . THR B 1 357 ? -13.664 40.871 -3.115 1.00 72.09 425 THR B N 1
ATOM 7733 C CA . THR B 1 357 ? -13.102 41.102 -4.424 1.00 74.62 425 THR B CA 1
ATOM 7734 C C . THR B 1 357 ? -14.128 41.794 -5.284 1.00 75.52 425 THR B C 1
ATOM 7735 O O . THR B 1 357 ? -13.817 42.726 -6.015 1.00 78.51 425 THR B O 1
ATOM 7739 N N . MET B 1 358 ? -15.369 41.348 -5.175 1.00 63.28 426 MET B N 1
ATOM 7740 C CA . MET B 1 358 ? -16.423 41.928 -5.968 1.00 63.80 426 MET B CA 1
ATOM 7741 C C . MET B 1 358 ? -16.800 43.295 -5.478 1.00 62.14 426 MET B C 1
ATOM 7742 O O . MET B 1 358 ? -17.543 43.999 -6.135 1.00 62.53 426 MET B O 1
ATOM 7747 N N . LEU B 1 359 ? -16.263 43.684 -4.336 1.00 51.77 427 LEU B N 1
ATOM 7748 C CA . LEU B 1 359 ? -16.597 44.966 -3.745 1.00 50.25 427 LEU B CA 1
ATOM 7749 C C . LEU B 1 359 ? -15.432 45.945 -3.737 1.00 52.52 427 LEU B C 1
ATOM 7750 O O . LEU B 1 359 ? -15.578 47.092 -3.348 1.00 52.15 427 LEU B O 1
ATOM 7755 N N . ALA B 1 360 ? -14.271 45.485 -4.173 1.00 57.14 428 ALA B N 1
ATOM 7756 C CA . ALA B 1 360 ? -13.097 46.325 -4.193 1.00 60.80 428 ALA B CA 1
ATOM 7757 C C . ALA B 1 360 ? -12.893 46.873 -5.576 1.00 67.60 428 ALA B C 1
ATOM 7758 O O . ALA B 1 360 ? -11.775 47.038 -6.031 1.00 72.24 428 ALA B O 1
ATOM 7760 N N . VAL B 1 361 ? -13.989 47.152 -6.253 1.00 66.29 429 VAL B N 1
ATOM 7761 C CA . VAL B 1 361 ? -13.911 47.641 -7.601 1.00 73.02 429 VAL B CA 1
ATOM 7762 C C . VAL B 1 361 ? -13.474 49.079 -7.632 1.00 77.04 429 VAL B C 1
ATOM 7763 O O . VAL B 1 361 ? -13.974 49.904 -6.893 1.00 74.01 429 VAL B O 1
ATOM 7767 N N . SER B 1 362 ? -12.539 49.369 -8.531 1.00 86.60 430 SER B N 1
ATOM 7768 C CA . SER B 1 362 ? -12.164 50.735 -8.845 1.00 89.94 430 SER B CA 1
ATOM 7769 C C . SER B 1 362 ? -13.398 51.407 -9.426 1.00 87.44 430 SER B C 1
ATOM 7770 O O . SER B 1 362 ? -13.986 50.917 -10.388 1.00 85.38 430 SER B O 1
ATOM 7773 N N . GLY B 1 363 ? -13.801 52.516 -8.823 1.00 76.53 431 GLY B N 1
ATOM 7774 C CA . GLY B 1 363 ? -15.058 53.150 -9.150 1.00 72.38 431 GLY B CA 1
ATOM 7775 C C . GLY B 1 363 ? -15.211 53.608 -10.587 1.00 73.66 431 GLY B C 1
ATOM 7776 O O . GLY B 1 363 ? -14.276 54.104 -11.199 1.00 78.13 431 GLY B O 1
ATOM 7777 N N . LYS B 1 364 ? -16.411 53.447 -11.127 1.00 86.59 432 LYS B N 1
ATOM 7778 C CA . LYS B 1 364 ? -16.769 53.899 -12.453 1.00 86.73 432 LYS B CA 1
ATOM 7779 C C . LYS B 1 364 ? -18.173 54.398 -12.373 1.00 82.35 432 LYS B C 1
ATOM 7780 O O . LYS B 1 364 ? -18.691 54.603 -11.310 1.00 79.79 432 LYS B O 1
ATOM 7786 N N . ARG B 1 365 ? -18.785 54.614 -13.533 1.00 67.31 433 ARG B N 1
ATOM 7787 C CA . ARG B 1 365 ? -20.168 55.059 -13.586 1.00 64.66 433 ARG B CA 1
ATOM 7788 C C . ARG B 1 365 ? -21.083 53.845 -13.666 1.00 62.27 433 ARG B C 1
ATOM 7789 O O . ARG B 1 365 ? -20.892 52.971 -14.510 1.00 62.93 433 ARG B O 1
ATOM 7797 N N . GLY B 1 366 ? -22.065 53.789 -12.776 1.00 59.07 434 GLY B N 1
ATOM 7798 C CA . GLY B 1 366 ? -22.947 52.652 -12.703 1.00 57.48 434 GLY B CA 1
ATOM 7799 C C . GLY B 1 366 ? -22.479 51.611 -11.722 1.00 55.78 434 GLY B C 1
ATOM 7800 O O . GLY B 1 366 ? -22.747 50.439 -11.887 1.00 55.25 434 GLY B O 1
ATOM 7801 N N . MET B 1 367 ? -21.790 52.042 -10.685 1.00 63.95 435 MET B N 1
ATOM 7802 C CA . MET B 1 367 ? -21.244 51.115 -9.725 1.00 63.12 435 MET B CA 1
ATOM 7803 C C . MET B 1 367 ? -22.276 50.772 -8.668 1.00 59.41 435 MET B C 1
ATOM 7804 O O . MET B 1 367 ? -22.247 49.702 -8.082 1.00 58.26 435 MET B O 1
ATOM 7809 N N . GLU B 1 368 ? -23.219 51.675 -8.455 1.00 72.96 436 GLU B N 1
ATOM 7810 C CA . GLU B 1 368 ? -24.181 51.506 -7.384 1.00 70.91 436 GLU B CA 1
ATOM 7811 C C . GLU B 1 368 ? -25.063 50.308 -7.566 1.00 70.83 436 GLU B C 1
ATOM 7812 O O . GLU B 1 368 ? -25.283 49.548 -6.644 1.00 69.94 436 GLU B O 1
ATOM 7818 N N . ASP B 1 369 ? -25.591 50.147 -8.764 1.00 64.57 437 ASP B N 1
ATOM 7819 C CA . ASP B 1 369 ? -26.515 49.069 -9.003 1.00 65.06 437 ASP B CA 1
ATOM 7820 C C . ASP B 1 369 ? -25.749 47.775 -8.945 1.00 64.74 437 ASP B C 1
ATOM 7821 O O . ASP B 1 369 ? -26.287 46.754 -8.573 1.00 65.13 437 ASP B O 1
ATOM 7826 N N . TYR B 1 370 ? -24.474 47.836 -9.293 1.00 49.87 438 TYR B N 1
ATOM 7827 C CA . TYR B 1 370 ? -23.616 46.667 -9.251 1.00 49.98 438 TYR B CA 1
ATOM 7828 C C . TYR B 1 370 ? -23.472 46.195 -7.835 1.00 48.53 438 TYR B C 1
ATOM 7829 O O . TYR B 1 370 ? -23.806 45.070 -7.511 1.00 48.72 438 TYR B O 1
ATOM 7838 N N . VAL B 1 371 ? -22.973 47.084 -6.997 1.00 53.37 439 VAL B N 1
ATOM 7839 C CA . VAL B 1 371 ? -22.858 46.836 -5.584 1.00 52.13 439 VAL B CA 1
ATOM 7840 C C . VAL B 1 371 ? -24.146 46.264 -5.034 1.00 52.57 439 VAL B C 1
ATOM 7841 O O . VAL B 1 371 ? -24.145 45.272 -4.331 1.00 53.46 439 VAL B O 1
ATOM 7845 N N . THR B 1 372 ? -25.246 46.894 -5.399 1.00 51.93 440 THR B N 1
ATOM 7846 C CA . THR B 1 372 ? -26.560 46.479 -4.970 1.00 53.26 440 THR B CA 1
ATOM 7847 C C . THR B 1 372 ? -26.847 45.054 -5.390 1.00 54.97 440 THR B C 1
ATOM 7848 O O . THR B 1 372 ? -27.508 44.315 -4.679 1.00 56.68 440 THR B O 1
ATOM 7852 N N . ARG B 1 373 ? -26.342 44.650 -6.542 1.00 64.28 441 ARG B N 1
ATOM 7853 C CA . ARG B 1 373 ? -26.587 43.298 -7.004 1.00 66.15 441 ARG B CA 1
ATOM 7854 C C . ARG B 1 373 ? -25.676 42.311 -6.316 1.00 66.73 441 ARG B C 1
ATOM 7855 O O . ARG B 1 373 ? -26.025 41.151 -6.166 1.00 68.53 441 ARG B O 1
ATOM 7863 N N . VAL B 1 374 ? -24.508 42.762 -5.892 1.00 56.53 442 VAL B N 1
ATOM 7864 C CA . VAL B 1 374 ? -23.591 41.886 -5.189 1.00 57.05 442 VAL B CA 1
ATOM 7865 C C . VAL B 1 374 ? -24.161 41.571 -3.831 1.00 58.46 442 VAL B C 1
ATOM 7866 O O . VAL B 1 374 ? -24.157 40.438 -3.394 1.00 60.59 442 VAL B O 1
ATOM 7870 N N . LEU B 1 375 ? -24.669 42.606 -3.181 1.00 52.45 443 LEU B N 1
ATOM 7871 C CA . LEU B 1 375 ? -25.293 42.513 -1.875 1.00 54.77 443 LEU B CA 1
ATOM 7872 C C . LEU B 1 375 ? -26.538 41.660 -1.897 1.00 57.18 443 LEU B C 1
ATOM 7873 O O . LEU B 1 375 ? -26.892 41.038 -0.919 1.00 59.68 443 LEU B O 1
ATOM 7878 N N . GLU B 1 376 ? -27.195 41.633 -3.039 1.00 67.25 444 GLU B N 1
ATOM 7879 C CA . GLU B 1 376 ? -28.412 40.870 -3.186 1.00 69.01 444 GLU B CA 1
ATOM 7880 C C . GLU B 1 376 ? -28.146 39.389 -3.240 1.00 70.45 444 GLU B C 1
ATOM 7881 O O . GLU B 1 376 ? -28.973 38.592 -2.843 1.00 72.12 444 GLU B O 1
ATOM 7887 N N . GLY B 1 377 ? -26.986 39.017 -3.747 1.00 51.50 445 GLY B N 1
ATOM 7888 C CA . GLY B 1 377 ? -26.623 37.620 -3.823 1.00 52.76 445 GLY B CA 1
ATOM 7889 C C . GLY B 1 377 ? -25.787 37.239 -2.636 1.00 53.95 445 GLY B C 1
ATOM 7890 O O . GLY B 1 377 ? -25.592 36.075 -2.347 1.00 55.55 445 GLY B O 1
ATOM 7891 N N . MET B 1 378 ? -25.286 38.265 -1.962 1.00 61.52 446 MET B N 1
ATOM 7892 C CA . MET B 1 378 ? -24.507 38.100 -0.753 1.00 63.31 446 MET B CA 1
ATOM 7893 C C . MET B 1 378 ? -25.457 37.814 0.395 1.00 65.80 446 MET B C 1
ATOM 7894 O O . MET B 1 378 ? -25.051 37.303 1.437 1.00 68.13 446 MET B O 1
ATOM 7899 N N . ARG B 1 379 ? -26.730 38.144 0.202 1.00 60.03 447 ARG B N 1
ATOM 7900 C CA . ARG B 1 379 ? -27.699 37.934 1.246 1.00 62.26 447 ARG B CA 1
ATOM 7901 C C . ARG B 1 379 ? -28.761 36.948 0.842 1.00 63.02 447 ARG B C 1
ATOM 7902 O O . ARG B 1 379 ? -29.606 36.587 1.630 1.00 65.00 447 ARG B O 1
ATOM 7910 N N . SER B 1 380 ? -28.704 36.482 -0.390 1.00 90.13 448 SER B N 1
ATOM 7911 C CA . SER B 1 380 ? -29.646 35.470 -0.826 1.00 90.66 448 SER B CA 1
ATOM 7912 C C . SER B 1 380 ? -28.972 34.127 -0.819 1.00 91.90 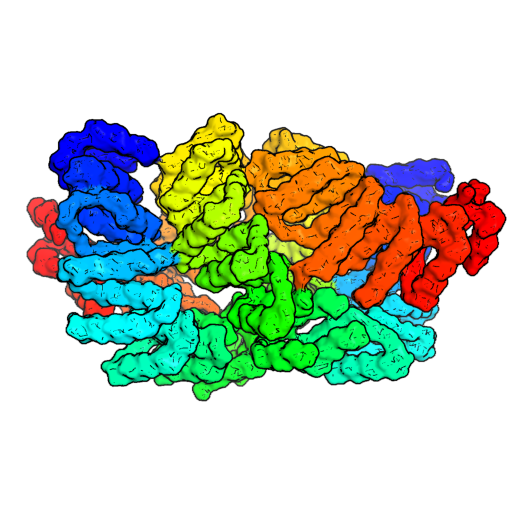448 SER B C 1
ATOM 7913 O O . SER B 1 380 ? -29.509 33.154 -1.324 1.00 91.99 448 SER B O 1
ATOM 7916 N N . SER B 1 381 ? -27.786 34.081 -0.234 1.00 111.68 449 SER B N 1
ATOM 7917 C CA . SER B 1 381 ? -27.012 32.859 -0.207 1.00 113.32 449 SER B CA 1
ATOM 7918 C C . SER B 1 381 ? -26.571 32.564 1.195 1.00 116.45 449 SER B C 1
ATOM 7919 O O . SER B 1 381 ? -25.570 31.896 1.406 1.00 117.90 449 SER B O 1
ATOM 7922 N N . GLY B 1 382 ? -27.329 33.044 2.159 0.88 126.57 450 GLY B N 1
ATOM 7923 C CA . GLY B 1 382 ? -26.912 32.915 3.536 0.88 128.77 450 GLY B CA 1
ATOM 7924 C C . GLY B 1 382 ? -25.869 33.971 3.774 0.88 127.49 450 GLY B C 1
ATOM 7925 O O . GLY B 1 382 ? -26.126 35.134 3.518 0.88 125.55 450 GLY B O 1
ATOM 7926 N N . VAL B 1 383 ? -24.691 33.568 4.236 1.00 111.00 451 VAL B N 1
ATOM 7927 C CA . VAL B 1 383 ? -23.609 34.508 4.470 1.00 110.06 451 VAL B CA 1
ATOM 7928 C C . VAL B 1 383 ? -24.036 35.587 5.440 1.00 109.72 451 VAL B C 1
ATOM 7929 O O . VAL B 1 383 ? -24.659 36.565 5.069 1.00 108.15 451 VAL B O 1
ATOM 7933 N N . GLU B 1 384 ? -23.715 35.393 6.709 0.84 99.37 452 GLU B N 1
ATOM 7934 C CA . GLU B 1 384 ? -24.084 36.360 7.709 0.84 99.12 452 GLU B CA 1
ATOM 7935 C C . GLU B 1 384 ? -23.111 37.493 7.605 0.84 97.33 452 GLU B C 1
ATOM 7936 O O . GLU B 1 384 ? -21.915 37.289 7.719 0.84 96.83 452 GLU B O 1
ATOM 7942 N N . LEU B 1 385 ? -23.615 38.690 7.382 1.00 75.74 453 LEU B N 1
ATOM 7943 C CA . LEU B 1 385 ? -22.730 39.825 7.237 1.00 73.93 453 LEU B CA 1
ATOM 7944 C C . LEU B 1 385 ? -22.040 40.107 8.563 1.00 73.61 453 LEU B C 1
ATOM 7945 O O . LEU B 1 385 ? -22.682 40.191 9.594 1.00 74.84 453 LEU B O 1
ATOM 7950 N N . SER B 1 386 ? -20.723 40.232 8.525 1.00 90.18 454 SER B N 1
ATOM 7951 C CA . SER B 1 386 ? -19.936 40.524 9.706 1.00 88.67 454 SER B CA 1
ATOM 7952 C C . SER B 1 386 ? -19.903 42.010 9.891 1.00 86.66 454 SER B C 1
ATOM 7953 O O . SER B 1 386 ? -20.593 42.728 9.210 1.00 87.00 454 SER B O 1
ATOM 7956 N N . ARG B 1 387 ? -19.079 42.476 10.812 1.00 87.47 455 ARG B N 1
ATOM 7957 C CA . ARG B 1 387 ? -18.939 43.895 11.018 1.00 85.48 455 ARG B CA 1
ATOM 7958 C C . ARG B 1 387 ? -18.078 44.463 9.934 1.00 81.20 455 ARG B C 1
ATOM 7959 O O . ARG B 1 387 ? -18.316 45.548 9.456 1.00 79.75 455 ARG B O 1
ATOM 7967 N N . ASP B 1 388 ? -17.057 43.723 9.547 1.00 70.12 456 ASP B N 1
ATOM 7968 C CA . ASP B 1 388 ? -16.125 44.227 8.572 1.00 66.24 456 ASP B CA 1
ATOM 7969 C C . ASP B 1 388 ? -16.750 44.155 7.200 1.00 65.87 456 ASP B C 1
ATOM 7970 O O . ASP B 1 388 ? -16.406 44.918 6.313 1.00 63.08 456 ASP B O 1
ATOM 7972 N N . THR B 1 389 ? -17.686 43.233 7.039 1.00 58.47 457 THR B N 1
ATOM 7973 C CA . THR B 1 389 ? -18.435 43.107 5.806 1.00 58.88 457 THR B CA 1
ATOM 7974 C C . THR B 1 389 ? -19.255 44.349 5.536 1.00 58.16 457 THR B C 1
ATOM 7975 O O . THR B 1 389 ? -19.279 44.843 4.419 1.00 55.27 457 THR B O 1
ATOM 7979 N N . TYR B 1 390 ? -19.937 44.846 6.563 1.00 60.32 458 TYR B N 1
ATOM 7980 C CA . TYR B 1 390 ? -20.714 46.071 6.444 1.00 60.38 458 TYR B CA 1
ATOM 7981 C C . TYR B 1 390 ? -19.824 47.257 6.145 1.00 54.93 458 TYR B C 1
ATOM 7982 O O . TYR B 1 390 ? -20.178 48.111 5.360 1.00 52.98 458 TYR B O 1
ATOM 7991 N N . ASN B 1 391 ? -18.661 47.324 6.770 1.00 77.58 459 ASN B N 1
ATOM 7992 C CA . ASN B 1 391 ? -17.750 48.421 6.510 1.00 74.32 459 ASN B CA 1
ATOM 7993 C C . ASN B 1 391 ? -17.304 48.403 5.082 1.00 72.11 459 ASN B C 1
ATOM 7994 O O . ASN B 1 391 ? -17.028 49.432 4.500 1.00 71.05 459 ASN B O 1
ATOM 7999 N N . THR B 1 392 ? -17.212 47.210 4.537 1.00 59.14 460 THR B N 1
ATOM 8000 C CA . THR B 1 392 ? -16.772 47.055 3.178 1.00 58.04 460 THR B CA 1
ATOM 8001 C C . THR B 1 392 ? -17.895 47.490 2.262 1.00 57.83 460 THR B C 1
ATOM 8002 O O . THR B 1 392 ? -17.661 48.093 1.226 1.00 57.38 460 THR B O 1
ATOM 8006 N N . LEU B 1 393 ? -19.121 47.208 2.664 1.00 58.36 461 LEU B N 1
ATOM 8007 C CA . LEU B 1 393 ? -20.281 47.591 1.887 1.00 58.51 461 LEU B CA 1
ATOM 8008 C C . LEU B 1 393 ? -20.588 49.071 1.942 1.00 57.60 461 LEU B C 1
ATOM 8009 O O . LEU B 1 393 ? -21.234 49.593 1.062 1.00 57.15 461 LEU B O 1
ATOM 8014 N N . ILE B 1 394 ? -20.129 49.747 2.976 1.00 53.80 462 ILE B N 1
ATOM 8015 C CA . ILE B 1 394 ? -20.335 51.173 3.080 1.00 53.46 462 ILE B CA 1
ATOM 8016 C C . ILE B 1 394 ? -19.336 51.890 2.221 1.00 52.59 462 ILE B C 1
ATOM 8017 O O . ILE B 1 394 ? -19.654 52.847 1.539 1.00 52.95 462 ILE B O 1
ATOM 8022 N N . ALA B 1 395 ? -18.110 51.408 2.263 1.00 51.51 463 ALA B N 1
ATOM 8023 C CA . ALA B 1 395 ? -17.025 51.987 1.500 1.00 53.15 463 ALA B CA 1
ATOM 8024 C C . ALA B 1 395 ? -17.353 51.936 0.034 1.00 54.27 463 ALA B C 1
ATOM 8025 O O . ALA B 1 395 ? -17.023 52.843 -0.716 1.00 57.28 463 ALA B O 1
ATOM 8027 N N . ALA B 1 396 ? -18.030 50.873 -0.361 1.00 50.02 464 ALA B N 1
ATOM 8028 C CA . ALA B 1 396 ? -18.367 50.638 -1.749 1.00 51.14 464 ALA B CA 1
ATOM 8029 C C . ALA B 1 396 ? -19.370 51.634 -2.292 1.00 51.31 464 ALA B C 1
ATOM 8030 O O . ALA B 1 396 ? -19.196 52.162 -3.373 1.00 53.79 464 ALA B O 1
ATOM 8032 N N . TYR B 1 397 ? -20.429 51.873 -1.540 1.00 62.16 465 TYR B N 1
ATOM 8033 C CA . TYR B 1 397 ? -21.387 52.885 -1.922 1.00 62.43 465 TYR B CA 1
ATOM 8034 C C . TYR B 1 397 ? -20.769 54.249 -1.738 1.00 63.99 465 TYR B C 1
ATOM 8035 O O . TYR B 1 397 ? -21.231 55.221 -2.301 1.00 65.12 465 TYR B O 1
ATOM 8044 N N . GLY B 1 398 ? -19.710 54.324 -0.946 1.00 52.78 466 GLY B N 1
ATOM 8045 C CA . GLY B 1 398 ? -19.013 55.575 -0.739 1.00 55.52 466 GLY B CA 1
ATOM 8046 C C . GLY B 1 398 ? -18.212 55.965 -1.952 1.00 60.29 466 GLY B C 1
ATOM 8047 O O . GLY B 1 398 ? -18.118 57.129 -2.298 1.00 63.80 466 GLY B O 1
ATOM 8048 N N . ARG B 1 399 ? -17.625 54.970 -2.600 1.00 69.61 467 ARG B N 1
ATOM 8049 C CA . ARG B 1 399 ? -16.868 55.197 -3.816 1.00 75.72 467 ARG B CA 1
ATOM 8050 C C . ARG B 1 399 ? -17.800 55.745 -4.882 1.00 75.73 467 ARG B C 1
ATOM 8051 O O . ARG B 1 399 ? -17.519 56.767 -5.497 1.00 80.36 467 ARG B O 1
ATOM 8059 N N . CYS B 1 400 ? -18.918 55.059 -5.092 1.00 80.97 468 CYS B N 1
ATOM 8060 C CA . CYS B 1 400 ? -19.911 55.499 -6.044 1.00 80.45 468 CYS B CA 1
ATOM 8061 C C . CYS B 1 400 ? -20.343 56.902 -5.685 1.00 80.86 468 CYS B C 1
ATOM 8062 O O . CYS B 1 400 ? -20.366 57.783 -6.520 1.00 83.61 468 CYS B O 1
ATOM 8065 N N . GLY B 1 401 ? -20.697 57.101 -4.425 1.00 65.87 469 GLY B N 1
ATOM 8066 C CA . GLY B 1 401 ? -21.193 58.381 -3.974 1.00 66.22 469 GLY B CA 1
ATOM 8067 C C . GLY B 1 401 ? -22.651 58.298 -3.596 1.00 62.64 469 GLY B C 1
ATOM 8068 O O . GLY B 1 401 ? -23.342 59.297 -3.535 1.00 63.53 469 GLY B O 1
ATOM 8069 N N . SER B 1 402 ? -23.120 57.095 -3.339 1.00 64.82 470 SER B N 1
ATOM 8070 C CA . SER B 1 402 ? -24.490 56.903 -2.935 1.00 64.31 470 SER B CA 1
ATOM 8071 C C . SER B 1 402 ? -24.607 57.060 -1.443 1.00 63.77 470 SER B C 1
ATOM 8072 O O . SER B 1 402 ? -24.600 56.081 -0.722 1.00 62.78 470 SER B O 1
ATOM 8075 N N . ARG B 1 403 ? -24.724 58.300 -0.988 1.00 64.50 471 ARG B N 1
ATOM 8076 C CA . ARG B 1 403 ? -24.892 58.618 0.423 1.00 64.62 471 ARG B CA 1
ATOM 8077 C C . ARG B 1 403 ? -26.084 57.900 0.984 1.00 64.94 471 ARG B C 1
ATOM 8078 O O . ARG B 1 403 ? -26.121 57.507 2.133 1.00 65.19 471 ARG B O 1
ATOM 8086 N N . THR B 1 404 ? -27.063 57.727 0.125 1.00 60.06 472 THR B N 1
ATOM 8087 C CA . THR B 1 404 ? -28.308 57.140 0.514 1.00 61.34 472 THR B CA 1
ATOM 8088 C C . THR B 1 404 ? -28.112 55.698 0.913 1.00 60.34 472 THR B C 1
ATOM 8089 O O . THR B 1 404 ? -28.669 55.233 1.890 1.00 61.74 472 THR B O 1
ATOM 8093 N N . ASN B 1 405 ? -27.298 54.992 0.155 1.00 63.88 473 ASN B N 1
ATOM 8094 C CA . ASN B 1 405 ? -27.136 53.576 0.386 1.00 63.56 473 ASN B CA 1
ATOM 8095 C C . ASN B 1 405 ? -26.053 53.245 1.399 1.00 62.98 473 ASN B C 1
ATOM 8096 O O . ASN B 1 405 ? -26.125 52.238 2.076 1.00 64.85 473 ASN B O 1
ATOM 8101 N N . ALA B 1 406 ? -25.062 54.108 1.521 1.00 55.38 474 ALA B N 1
ATOM 8102 C CA . ALA B 1 406 ? -24.077 53.957 2.568 1.00 55.55 474 ALA B CA 1
ATOM 8103 C C . ALA B 1 406 ? -24.745 54.007 3.937 1.00 58.72 474 ALA B C 1
ATOM 8104 O O . ALA B 1 406 ? -24.556 53.127 4.764 1.00 60.96 474 ALA B O 1
ATOM 8106 N N . PHE B 1 407 ? -25.543 55.037 4.160 1.00 65.06 475 PHE B N 1
ATOM 8107 C CA . PHE B 1 407 ? -26.185 55.230 5.441 1.00 68.88 475 PHE B CA 1
ATOM 8108 C C . PHE B 1 407 ? -27.245 54.200 5.768 1.00 72.16 475 PHE B C 1
ATOM 8109 O O . PHE B 1 407 ? -27.492 53.921 6.924 1.00 76.01 475 PHE B O 1
ATOM 8117 N N . LYS B 1 408 ? -27.871 53.626 4.757 1.00 67.12 476 LYS B N 1
ATOM 8118 C CA . LYS B 1 408 ? -28.845 52.581 4.983 1.00 69.88 476 LYS B CA 1
ATOM 8119 C C . LYS B 1 408 ? -28.110 51.367 5.464 1.00 71.71 476 LYS B C 1
ATOM 8120 O O . LYS B 1 408 ? -28.667 50.499 6.114 1.00 74.71 476 LYS B O 1
ATOM 8126 N N . MET B 1 409 ? -26.843 51.304 5.101 1.00 69.78 477 MET B N 1
ATOM 8127 C CA . MET B 1 409 ? -26.008 50.197 5.493 1.00 71.44 477 MET B CA 1
ATOM 8128 C C . MET B 1 409 ? -25.443 50.457 6.870 1.00 74.75 477 MET B C 1
ATOM 8129 O O . MET B 1 409 ? -25.259 49.547 7.659 1.00 78.20 477 MET B O 1
ATOM 8134 N N . TYR B 1 410 ? -25.172 51.715 7.150 1.00 57.11 478 TYR B N 1
ATOM 8135 C CA . TYR B 1 410 ? -24.761 52.116 8.470 1.00 59.81 478 TYR B CA 1
ATOM 8136 C C . TYR B 1 410 ? -25.865 51.868 9.468 1.00 62.65 478 TYR B C 1
ATOM 8137 O O . TYR B 1 410 ? -25.618 51.485 10.589 1.00 64.56 478 TYR B O 1
ATOM 8146 N N . ASN B 1 411 ? -27.099 52.089 9.051 1.00 67.04 479 ASN B N 1
ATOM 8147 C CA . ASN B 1 411 ? -28.213 51.901 9.949 1.00 69.22 479 ASN B CA 1
ATOM 8148 C C . ASN B 1 411 ? -28.571 50.449 10.102 1.00 70.35 479 ASN B C 1
ATOM 8149 O O . ASN B 1 411 ? -28.960 50.021 11.168 1.00 72.39 479 ASN B O 1
ATOM 8154 N N . GLU B 1 412 ? -28.467 49.691 9.026 1.00 76.01 480 GLU B N 1
ATOM 8155 C CA . GLU B 1 412 ? -28.806 48.286 9.108 1.00 77.12 480 GLU B CA 1
ATOM 8156 C C . GLU B 1 412 ? -27.792 47.625 9.996 1.00 78.29 480 GLU B C 1
ATOM 8157 O O . GLU B 1 412 ? -28.107 46.725 10.753 1.00 79.94 480 GLU B O 1
ATOM 8163 N N . MET B 1 413 ? -26.567 48.105 9.885 1.00 69.61 481 MET B N 1
ATOM 8164 C CA . MET B 1 413 ? -25.448 47.611 10.652 1.00 69.91 481 MET B CA 1
ATOM 8165 C C . MET B 1 413 ? -25.765 47.613 12.114 1.00 71.39 481 MET B C 1
ATOM 8166 O O . MET B 1 413 ? -25.973 46.571 12.714 1.00 72.42 481 MET B O 1
ATOM 8171 N N . THR B 1 414 ? -25.798 48.807 12.678 1.00 68.75 482 THR B N 1
ATOM 8172 C CA . THR B 1 414 ? -26.051 48.997 14.082 1.00 70.12 482 THR B CA 1
ATOM 8173 C C . THR B 1 414 ? -27.322 48.315 14.519 1.00 72.13 482 THR B C 1
ATOM 8174 O O . THR B 1 414 ? -27.337 47.604 15.507 1.00 73.22 482 THR B O 1
ATOM 8178 N N . SER B 1 415 ? -28.392 48.500 13.771 1.00 86.42 483 SER B N 1
ATOM 8179 C CA . SER B 1 415 ? -29.674 47.898 14.119 1.00 88.53 483 SER B CA 1
ATOM 8180 C C . SER B 1 415 ? -29.624 46.387 14.155 1.00 89.21 483 SER B C 1
ATOM 8181 O O . SER B 1 415 ? -30.622 45.744 14.445 1.00 91.03 483 SER B O 1
ATOM 8183 N N . ALA B 1 416 ? -28.465 45.830 13.839 1.00 86.69 484 ALA B N 1
ATOM 8184 C CA . ALA B 1 416 ? -28.250 44.395 13.881 1.00 87.02 484 ALA B CA 1
ATOM 8185 C C . ALA B 1 416 ? -27.307 44.073 15.013 1.00 86.66 484 ALA B C 1
ATOM 8186 O O . ALA B 1 416 ? -27.018 42.918 15.286 1.00 86.71 484 ALA B O 1
ATOM 8188 N N . GLY B 1 417 ? -26.814 45.113 15.661 0.68 107.52 485 GLY B N 1
ATOM 8189 C CA . GLY B 1 417 ? -26.059 44.940 16.880 0.68 107.10 485 GLY B CA 1
ATOM 8190 C C . GLY B 1 417 ? -24.571 45.080 16.721 0.68 104.88 485 GLY B C 1
ATOM 8191 O O . GLY B 1 417 ? -23.834 44.968 17.688 0.68 104.11 485 GLY B O 1
ATOM 8192 N N . PHE B 1 418 ? -24.114 45.317 15.503 1.00 83.06 486 PHE B N 1
ATOM 8193 C CA . PHE B 1 418 ? -22.692 45.451 15.301 1.00 80.52 486 PHE B CA 1
ATOM 8194 C C . PHE B 1 418 ? -22.281 46.819 15.759 1.00 79.50 486 PHE B C 1
ATOM 8195 O O . PHE B 1 418 ? -23.047 47.754 15.678 1.00 80.68 486 PHE B O 1
ATOM 8203 N N . THR B 1 419 ? -21.060 46.931 16.205 1.00 77.71 487 THR B N 1
ATOM 8204 C CA . THR B 1 419 ? -20.579 48.171 16.690 1.00 76.61 487 THR B CA 1
ATOM 8205 C C . THR B 1 419 ? -19.680 48.777 15.676 1.00 73.57 487 THR B C 1
ATOM 8206 O O . THR B 1 419 ? -18.644 48.253 15.381 1.00 70.91 487 THR B O 1
ATOM 8210 N N . PRO B 1 420 ? -20.073 49.905 15.139 1.00 74.64 488 PRO B N 1
ATOM 8211 C CA . PRO B 1 420 ? -19.252 50.644 14.194 1.00 71.29 488 PRO B CA 1
ATOM 8212 C C . PRO B 1 420 ? -17.897 50.930 14.771 1.00 68.50 488 PRO B C 1
ATOM 8213 O O . PRO B 1 420 ? -17.771 51.220 15.950 1.00 69.71 488 PRO B O 1
ATOM 8217 N N . CYS B 1 421 ? -16.882 50.823 13.929 1.00 85.86 489 CYS B N 1
ATOM 8218 C CA . CYS B 1 421 ? -15.533 51.143 14.320 1.00 84.66 489 CYS B CA 1
ATOM 8219 C C . CYS B 1 421 ? -15.124 52.425 13.658 1.00 83.31 489 CYS B C 1
ATOM 8220 O O . CYS B 1 421 ? -15.915 53.059 12.989 1.00 82.86 489 CYS B O 1
ATOM 8223 N N . ILE B 1 422 ? -13.873 52.802 13.840 1.00 88.44 490 ILE B N 1
ATOM 8224 C CA . ILE B 1 422 ? -13.364 54.017 13.252 1.00 87.89 490 ILE B CA 1
ATOM 8225 C C . ILE B 1 422 ? -13.355 53.898 11.746 1.00 85.87 490 ILE B C 1
ATOM 8226 O O . ILE B 1 422 ? -13.426 54.885 11.034 1.00 85.72 490 ILE B O 1
ATOM 8231 N N . THR B 1 423 ? -13.255 52.669 11.249 1.00 78.65 491 THR B N 1
ATOM 8232 C CA . THR B 1 423 ? -13.239 52.444 9.810 1.00 77.00 491 THR B CA 1
ATOM 8233 C C . THR B 1 423 ? -14.613 52.727 9.214 1.00 76.25 491 THR B C 1
ATOM 8234 O O . THR B 1 423 ? -14.730 53.116 8.053 1.00 75.61 491 THR B O 1
ATOM 8238 N N . THR B 1 424 ? -15.645 52.518 10.023 1.00 71.10 492 THR B N 1
ATOM 8239 C CA . THR B 1 424 ? -17.021 52.714 9.590 1.00 71.99 492 THR B CA 1
ATOM 8240 C C . THR B 1 424 ? -17.382 54.193 9.555 1.00 72.72 492 THR B C 1
ATOM 8241 O O . THR B 1 424 ? -18.142 54.632 8.695 1.00 72.44 492 THR B O 1
ATOM 8245 N N . TYR B 1 425 ? -16.834 54.955 10.492 1.00 61.95 493 TYR B N 1
ATOM 8246 C CA . TYR B 1 425 ? -17.131 56.366 10.584 1.00 63.44 493 TYR B CA 1
ATOM 8247 C C . TYR B 1 425 ? -16.385 57.138 9.533 1.00 62.69 493 TYR B C 1
ATOM 8248 O O . TYR B 1 425 ? -16.863 58.144 9.039 1.00 63.69 493 TYR B O 1
ATOM 8257 N N . ASN B 1 426 ? -15.200 56.667 9.202 1.00 77.58 494 ASN B N 1
ATOM 8258 C CA . ASN B 1 426 ? -14.375 57.333 8.222 1.00 79.16 494 ASN B CA 1
ATOM 8259 C C . ASN B 1 426 ? -14.977 57.119 6.869 1.00 78.44 494 ASN B C 1
ATOM 8260 O O . ASN B 1 426 ? -14.834 57.939 5.975 1.00 81.05 494 ASN B O 1
ATOM 8265 N N . ALA B 1 427 ? -15.653 55.994 6.722 1.00 73.90 495 ALA B N 1
ATOM 8266 C CA . ALA B 1 427 ? -16.328 55.686 5.492 1.00 73.02 495 ALA B CA 1
ATOM 8267 C C . ALA B 1 427 ? -17.368 56.747 5.213 1.00 73.73 495 ALA B C 1
ATOM 8268 O O . ALA B 1 427 ? -17.259 57.487 4.240 1.00 75.58 495 ALA B O 1
ATOM 8270 N N . LEU B 1 428 ? -18.365 56.818 6.082 1.00 73.46 496 LEU B N 1
ATOM 8271 C CA . LEU B 1 428 ? -19.415 57.810 5.981 1.00 74.44 496 LEU B CA 1
ATOM 8272 C C . LEU B 1 428 ? -18.820 59.183 5.788 1.00 76.69 496 LEU B C 1
ATOM 8273 O O . LEU B 1 428 ? -19.299 59.967 4.990 1.00 77.65 496 LEU B O 1
ATOM 8278 N N . LEU B 1 429 ? -17.767 59.466 6.524 1.00 66.74 497 LEU B N 1
ATOM 8279 C CA . LEU B 1 429 ? -17.157 60.769 6.455 1.00 70.42 497 LEU B CA 1
ATOM 8280 C C . LEU B 1 429 ? -16.603 61.069 5.082 1.00 73.30 497 LEU B C 1
ATOM 8281 O O . LEU B 1 429 ? -16.487 62.221 4.694 1.00 77.55 497 LEU B O 1
ATOM 8286 N N . ASN B 1 430 ? -16.320 60.021 4.343 1.00 76.26 498 ASN B N 1
ATOM 8287 C CA . ASN B 1 430 ? -15.755 60.182 3.024 1.00 80.54 498 ASN B CA 1
ATOM 8288 C C . ASN B 1 430 ? -16.797 60.739 2.125 1.00 80.74 498 ASN B C 1
ATOM 8289 O O . ASN B 1 430 ? -16.569 61.650 1.364 1.00 86.10 498 ASN B O 1
ATOM 8294 N N . VAL B 1 431 ? -17.962 60.164 2.237 1.00 69.06 499 VAL B N 1
ATOM 8295 C CA . VAL B 1 431 ? -19.103 60.542 1.452 1.00 68.23 499 VAL B CA 1
ATOM 8296 C C . VAL B 1 431 ? -19.348 62.019 1.576 1.00 71.27 499 VAL B C 1
ATOM 8297 O O . VAL B 1 431 ? -19.160 62.764 0.633 1.00 75.23 499 VAL B O 1
ATOM 8301 N N . LEU B 1 432 ? -19.740 62.430 2.770 1.00 77.73 500 LEU B N 1
ATOM 8302 C CA . LEU B 1 432 ? -20.129 63.799 3.045 1.00 80.22 500 LEU B CA 1
ATOM 8303 C C . LEU B 1 432 ? -19.093 64.751 2.530 1.00 86.29 500 LEU B C 1
ATOM 8304 O O . LEU B 1 432 ? -19.398 65.858 2.120 1.00 89.22 500 LEU B O 1
ATOM 8309 N N . SER B 1 433 ? -17.860 64.291 2.534 1.00 68.69 501 SER B N 1
ATOM 8310 C CA . SER B 1 433 ? -16.754 65.096 2.109 1.00 76.55 501 SER B CA 1
ATOM 8311 C C . SER B 1 433 ? -16.912 65.498 0.669 1.00 80.39 501 SER B C 1
ATOM 8312 O O . SER B 1 433 ? -16.503 66.581 0.266 1.00 86.73 501 SER B O 1
ATOM 8315 N N . ARG B 1 434 ? -17.508 64.616 -0.107 1.00 100.25 502 ARG B N 1
ATOM 8316 C CA . ARG B 1 434 ? -17.643 64.874 -1.518 0.95 103.19 502 ARG B CA 1
ATOM 8317 C C . ARG B 1 434 ? -18.605 66.006 -1.717 1.00 102.40 502 ARG B C 1
ATOM 8318 O O . ARG B 1 434 ? -18.419 66.833 -2.594 1.00 106.97 502 ARG B O 1
ATOM 8320 N N . GLN B 1 435 ? -19.626 66.016 -0.879 1.00 87.56 503 GLN B N 1
ATOM 8321 C CA . GLN B 1 435 ? -20.678 66.970 -1.009 1.00 86.42 503 GLN B CA 1
ATOM 8322 C C . GLN B 1 435 ? -20.527 68.147 -0.126 1.00 89.31 503 GLN B C 1
ATOM 8323 O O . GLN B 1 435 ? -21.384 68.969 -0.103 1.00 88.47 503 GLN B O 1
ATOM 8329 N N . GLY B 1 436 ? -19.441 68.228 0.607 1.00 75.30 504 GLY B N 1
ATOM 8330 C CA . GLY B 1 436 ? -19.169 69.358 1.462 1.00 78.47 504 GLY B CA 1
ATOM 8331 C C . GLY B 1 436 ? -20.203 69.525 2.545 1.00 73.91 504 GLY B C 1
ATOM 8332 O O . GLY B 1 436 ? -20.458 70.626 3.020 1.00 75.58 504 GLY B O 1
ATOM 8333 N N . ASP B 1 437 ? -20.810 68.420 2.940 1.00 82.26 505 ASP B N 1
ATOM 8334 C CA . ASP B 1 437 ? -21.783 68.447 4.011 1.00 78.99 505 ASP B CA 1
ATOM 8335 C C . ASP B 1 437 ? -21.081 68.279 5.341 1.00 79.59 505 ASP B C 1
ATOM 8336 O O . ASP B 1 437 ? -20.801 67.173 5.773 1.00 77.16 505 ASP B O 1
ATOM 8341 N N . TRP B 1 438 ? -20.814 69.395 5.997 1.00 77.35 506 TRP B N 1
ATOM 8342 C CA . TRP B 1 438 ? -20.022 69.393 7.206 1.00 78.71 506 TRP B CA 1
ATOM 8343 C C . TRP B 1 438 ? -20.864 69.398 8.448 1.00 76.96 506 TRP B C 1
ATOM 8344 O O . TRP B 1 438 ? -20.418 68.980 9.504 1.00 77.14 506 TRP B O 1
ATOM 8355 N N . SER B 1 439 ? -22.083 69.880 8.323 1.00 94.65 507 SER B N 1
ATOM 8356 C CA . SER B 1 439 ? -22.988 69.895 9.446 0.66 94.14 507 SER B CA 1
ATOM 8357 C C . SER B 1 439 ? -23.345 68.476 9.825 1.00 91.90 507 SER B C 1
ATOM 8358 O O . SER B 1 439 ? -23.675 68.205 10.971 1.00 92.96 507 SER B O 1
ATOM 8361 N N . THR B 1 440 ? -23.279 67.564 8.867 1.00 88.05 508 THR B N 1
ATOM 8362 C CA . THR B 1 440 ? -23.530 66.164 9.161 1.00 86.26 508 THR B CA 1
ATOM 8363 C C . THR B 1 440 ? -22.235 65.496 9.588 1.00 86.38 508 THR B C 1
ATOM 8364 O O . THR B 1 440 ? -22.237 64.573 10.384 1.00 86.64 508 THR B O 1
ATOM 8368 N N . ALA B 1 441 ? -21.123 65.977 9.056 1.00 61.84 509 ALA B N 1
ATOM 8369 C CA . ALA B 1 441 ? -19.829 65.446 9.420 1.00 62.19 509 ALA B CA 1
ATOM 8370 C C . ALA B 1 441 ? -19.561 65.668 10.890 1.00 64.57 509 ALA B C 1
ATOM 8371 O O . ALA B 1 441 ? -19.224 64.742 11.604 1.00 64.07 509 ALA B O 1
ATOM 8373 N N . GLN B 1 442 ? -19.721 66.906 11.327 1.00 79.07 510 GLN B N 1
ATOM 8374 C CA . GLN B 1 442 ? -19.576 67.276 12.723 1.00 82.05 510 GLN B CA 1
ATOM 8375 C C . GLN B 1 442 ? -20.371 66.371 13.624 1.00 82.39 510 GLN B C 1
ATOM 8376 O O . GLN B 1 442 ? -19.967 66.083 14.732 1.00 84.94 510 GLN B O 1
ATOM 8382 N N . SER B 1 443 ? -21.516 65.939 13.152 1.00 75.32 511 SER B N 1
ATOM 8383 C CA . SER B 1 443 ? -22.356 65.091 13.953 1.00 77.03 511 SER B CA 1
ATOM 8384 C C . SER B 1 443 ? -21.757 63.715 14.040 1.00 76.77 511 SER B C 1
ATOM 8385 O O . SER B 1 443 ? -21.898 63.041 15.042 1.00 79.40 511 SER B O 1
ATOM 8388 N N . ILE B 1 444 ? -21.096 63.298 12.975 1.00 67.37 512 ILE B N 1
ATOM 8389 C CA . ILE B 1 444 ? -20.493 61.981 12.921 1.00 65.51 512 ILE B CA 1
ATOM 8390 C C . ILE B 1 444 ? -19.368 61.937 13.923 1.00 66.23 512 ILE B C 1
ATOM 8391 O O . ILE B 1 444 ? -19.325 61.085 14.792 1.00 66.92 512 ILE B O 1
ATOM 8396 N N . VAL B 1 445 ? -18.464 62.891 13.793 1.00 76.88 513 VAL B N 1
ATOM 8397 C CA . VAL B 1 445 ? -17.329 63.045 14.678 1.00 77.58 513 VAL B CA 1
ATOM 8398 C C . VAL B 1 445 ? -17.729 63.077 16.139 1.00 80.18 513 VAL B C 1
ATOM 8399 O O . VAL B 1 445 ? -17.231 62.322 16.951 1.00 78.80 513 VAL B O 1
ATOM 8403 N N . SER B 1 446 ? -18.651 63.978 16.466 1.00 84.37 514 SER B N 1
ATOM 8404 C CA . SER B 1 446 ? -19.131 64.120 17.834 1.00 85.81 514 SER B CA 1
ATOM 8405 C C . SER B 1 446 ? -19.723 62.812 18.348 1.00 84.74 514 SER B C 1
ATOM 8406 O O . SER B 1 446 ? -19.652 62.513 19.541 1.00 84.61 514 SER B O 1
ATOM 8409 N N . LYS B 1 447 ? -20.308 62.036 17.441 0.81 102.71 515 LYS B N 1
ATOM 8410 C CA . LYS B 1 447 ? -20.910 60.766 17.799 0.81 102.25 515 LYS B CA 1
ATOM 8411 C C . LYS B 1 447 ? -19.829 59.760 18.088 0.81 99.43 515 LYS B C 1
ATOM 8412 O O . LYS B 1 447 ? -19.962 58.944 18.989 0.81 99.37 515 LYS B O 1
ATOM 8418 N N . MET B 1 448 ? -18.740 59.869 17.355 1.00 87.07 516 MET B N 1
ATOM 8419 C CA . MET B 1 448 ? -17.705 58.887 17.480 1.00 83.95 516 MET B CA 1
ATOM 8420 C C . MET B 1 448 ? -16.904 59.079 18.751 1.00 84.02 516 MET B C 1
ATOM 8421 O O . MET B 1 448 ? -16.374 58.149 19.319 1.00 82.59 516 MET B O 1
ATOM 8426 N N . ARG B 1 449 ? -16.849 60.327 19.201 1.00 79.84 517 ARG B N 1
ATOM 8427 C CA . ARG B 1 449 ? -16.105 60.679 20.407 1.00 81.01 517 ARG B CA 1
ATOM 8428 C C . ARG B 1 449 ? -16.739 60.109 21.673 1.00 82.79 517 ARG B C 1
ATOM 8429 O O . ARG B 1 449 ? -16.032 59.674 22.581 1.00 84.71 517 ARG B O 1
ATOM 8437 N N . THR B 1 450 ? -18.067 60.115 21.738 0.69 80.59 518 THR B N 1
ATOM 8438 C CA . THR B 1 450 ? -18.755 59.664 22.929 0.69 82.00 518 THR B CA 1
ATOM 8439 C C . THR B 1 450 ? -18.795 58.179 22.926 0.69 81.43 518 THR B C 1
ATOM 8440 O O . THR B 1 450 ? -18.895 57.555 23.961 0.69 84.04 518 THR B O 1
ATOM 8444 N N . LYS B 1 451 ? -18.758 57.607 21.743 1.00 95.81 519 LYS B N 1
ATOM 8445 C CA . LYS B 1 451 ? -18.709 56.172 21.638 1.00 95.14 519 LYS B CA 1
ATOM 8446 C C . LYS B 1 451 ? -17.348 55.707 22.110 1.00 95.19 519 LYS B C 1
ATOM 8447 O O . LYS B 1 451 ? -17.158 54.546 22.426 1.00 96.57 519 LYS B O 1
ATOM 8453 N N . GLY B 1 452 ? -16.398 56.628 22.163 1.00 91.94 520 GLY B N 1
ATOM 8454 C CA . GLY B 1 452 ? -15.078 56.326 22.667 1.00 94.04 520 GLY B CA 1
ATOM 8455 C C . GLY B 1 452 ? -14.021 56.484 21.612 1.00 91.75 520 GLY B C 1
ATOM 8456 O O . GLY B 1 452 ? -12.838 56.571 21.901 1.00 93.52 520 GLY B O 1
ATOM 8457 N N . PHE B 1 453 ? -14.465 56.535 20.363 1.00 115.89 521 PHE B N 1
ATOM 8458 C CA . PHE B 1 453 ? -13.555 56.561 19.234 1.00 113.76 521 PHE B CA 1
ATOM 8459 C C . PHE B 1 453 ? -13.024 57.943 18.991 1.00 113.54 521 PHE B C 1
ATOM 8460 O O . PHE B 1 453 ? -13.780 58.881 18.819 1.00 113.17 521 PHE B O 1
ATOM 8468 N N . LYS B 1 454 ? -11.708 58.060 18.986 1.00 82.51 522 LYS B N 1
ATOM 8469 C CA . LYS B 1 454 ? -11.072 59.323 18.718 1.00 82.70 522 LYS B CA 1
ATOM 8470 C C . LYS B 1 454 ? -10.611 59.335 17.288 1.00 80.37 522 LYS B C 1
ATOM 8471 O O . LYS B 1 454 ? -9.914 58.435 16.854 1.00 80.17 522 LYS B O 1
ATOM 8473 N N . PRO B 1 455 ? -11.024 60.357 16.546 1.00 77.54 523 PRO B N 1
ATOM 8474 C CA . PRO B 1 455 ? -10.621 60.645 15.177 1.00 77.74 523 PRO B CA 1
ATOM 8475 C C . PRO B 1 455 ? -9.133 60.540 14.958 1.00 78.46 523 PRO B C 1
ATOM 8476 O O . PRO B 1 455 ? -8.343 60.948 15.792 1.00 80.08 523 PRO B O 1
ATOM 8480 N N . ASN B 1 456 ? -8.773 59.989 13.813 1.00 69.26 524 ASN B N 1
ATOM 8481 C CA . ASN B 1 456 ? -7.397 59.937 13.416 1.00 70.96 524 ASN B CA 1
ATOM 8482 C C . ASN B 1 456 ? -7.130 60.951 12.351 1.00 74.22 524 ASN B C 1
ATOM 8483 O O . ASN B 1 456 ? -7.940 61.816 12.099 1.00 76.47 524 ASN B O 1
ATOM 8488 N N . GLU B 1 457 ? -5.987 60.818 11.712 1.00 75.07 525 GLU B N 1
ATOM 8489 C CA . GLU B 1 457 ? -5.518 61.784 10.750 1.00 81.21 525 GLU B CA 1
ATOM 8490 C C . GLU B 1 457 ? -6.436 61.851 9.561 1.00 82.55 525 GLU B C 1
ATOM 8491 O O . GLU B 1 457 ? -6.736 62.922 9.056 1.00 87.67 525 GLU B O 1
ATOM 8497 N N . GLN B 1 458 ? -6.871 60.689 9.106 1.00 88.76 526 GLN B N 1
ATOM 8498 C CA . GLN B 1 458 ? -7.721 60.609 7.941 1.00 89.40 526 GLN B CA 1
ATOM 8499 C C . GLN B 1 458 ? -9.015 61.319 8.243 1.00 88.73 526 GLN B C 1
ATOM 8500 O O . GLN B 1 458 ? -9.483 62.129 7.462 1.00 92.58 526 GLN B O 1
ATOM 8506 N N . SER B 1 459 ? -9.570 61.025 9.408 1.00 76.66 527 SER B N 1
ATOM 8507 C CA . SER B 1 459 ? -10.815 61.624 9.848 1.00 75.67 527 SER B CA 1
ATOM 8508 C C . SER B 1 459 ? -10.768 63.133 9.818 1.00 81.41 527 SER B C 1
ATOM 8509 O O . SER B 1 459 ? -11.776 63.778 9.588 1.00 81.91 527 SER B O 1
ATOM 8512 N N . TYR B 1 460 ? -9.591 63.699 10.047 1.00 77.37 528 TYR B N 1
ATOM 8513 C CA . TYR B 1 460 ? -9.451 65.146 10.055 1.00 81.98 528 TYR B CA 1
ATOM 8514 C C . TYR B 1 460 ? -9.394 65.712 8.640 1.00 84.87 528 TYR B C 1
ATOM 8515 O O . TYR B 1 460 ? -10.044 66.710 8.335 1.00 85.99 528 TYR B O 1
ATOM 8524 N N . SER B 1 461 ? -8.625 65.064 7.774 1.00 80.54 529 SER B N 1
ATOM 8525 C CA . SER B 1 461 ? -8.503 65.506 6.398 1.00 83.15 529 SER B CA 1
ATOM 8526 C C . SER B 1 461 ? -9.870 65.516 5.744 1.00 82.08 529 SER B C 1
ATOM 8527 O O . SER B 1 461 ? -10.183 66.394 4.958 1.00 84.50 529 SER B O 1
ATOM 8530 N N . LEU B 1 462 ? -10.689 64.542 6.102 1.00 95.95 530 LEU B N 1
ATOM 8531 C CA . LEU B 1 462 ? -12.029 64.440 5.560 1.00 93.48 530 LEU B CA 1
ATOM 8532 C C . LEU B 1 462 ? -12.908 65.529 6.105 1.00 93.36 530 LEU B C 1
ATOM 8533 O O . LEU B 1 462 ? -13.946 65.834 5.547 1.00 92.44 530 LEU B O 1
ATOM 8538 N N . LEU B 1 463 ? -12.502 66.107 7.214 1.00 62.97 531 LEU B N 1
ATOM 8539 C CA . LEU B 1 463 ? -13.294 67.158 7.797 1.00 63.19 531 LEU B CA 1
ATOM 8540 C C . LEU B 1 463 ? -12.911 68.423 7.108 1.00 66.85 531 LEU B C 1
ATOM 8541 O O . LEU B 1 463 ? -13.748 69.233 6.767 1.00 67.31 531 LEU B O 1
ATOM 8546 N N . LEU B 1 464 ? -11.622 68.581 6.891 1.00 78.33 532 LEU B N 1
ATOM 8547 C CA . LEU B 1 464 ? -11.083 69.754 6.245 1.00 82.07 532 LEU B CA 1
ATOM 8548 C C . LEU B 1 464 ? -11.660 69.917 4.867 1.00 83.87 532 LEU B C 1
ATOM 8549 O O . LEU B 1 464 ? -11.658 71.001 4.315 1.00 86.80 532 LEU B O 1
ATOM 8554 N N . GLN B 1 465 ? -12.138 68.826 4.313 1.00 76.09 533 GLN B N 1
ATOM 8555 C CA . GLN B 1 465 ? -12.616 68.850 2.969 1.00 77.88 533 GLN B CA 1
ATOM 8556 C C . GLN B 1 465 ? -14.100 69.062 2.907 1.00 75.67 533 GLN B C 1
ATOM 8557 O O . GLN B 1 465 ? -14.591 69.592 1.959 1.00 77.44 533 GLN B O 1
ATOM 8563 N N . CYS B 1 466 ? -14.815 68.679 3.940 1.00 93.47 534 CYS B N 1
ATOM 8564 C CA . CYS B 1 466 ? -16.232 68.985 4.014 1.00 90.18 534 CYS B CA 1
ATOM 8565 C C . CYS B 1 466 ? -16.383 70.472 4.179 1.00 92.90 534 CYS B C 1
ATOM 8566 O O . CYS B 1 466 ? -17.210 71.091 3.535 1.00 92.98 534 CYS B O 1
ATOM 8569 N N . TYR B 1 467 ? -15.580 71.048 5.060 1.00 94.66 535 TYR B N 1
ATOM 8570 C CA . TYR B 1 467 ? -15.656 72.470 5.360 1.00 96.67 535 TYR B CA 1
ATOM 8571 C C . TYR B 1 467 ? -15.351 73.308 4.145 1.00 100.64 535 TYR B C 1
ATOM 8572 O O . TYR B 1 467 ? -16.040 74.284 3.866 1.00 101.26 535 TYR B O 1
ATOM 8581 N N . ALA B 1 468 ? -14.310 72.935 3.427 1.00 88.43 536 ALA B N 1
ATOM 8582 C CA . ALA B 1 468 ? -13.861 73.730 2.304 1.00 92.21 536 ALA B CA 1
ATOM 8583 C C . ALA B 1 468 ? -14.933 73.798 1.246 1.00 91.82 536 ALA B C 1
ATOM 8584 O O . ALA B 1 468 ? -15.166 74.841 0.656 1.00 93.48 536 ALA B O 1
ATOM 8586 N N . LYS B 1 469 ? -15.600 72.682 1.018 1.00 118.38 537 LYS B N 1
ATOM 8587 C CA . LYS B 1 469 ? -16.692 72.641 0.072 1.00 117.09 537 LYS B CA 1
ATOM 8588 C C . LYS B 1 469 ? -17.942 73.138 0.737 1.00 113.36 537 LYS B C 1
ATOM 8589 O O . LYS B 1 469 ? -19.019 73.090 0.165 1.00 110.36 537 LYS B O 1
ATOM 8595 N N . GLY B 1 470 ? -17.798 73.607 1.962 1.00 102.30 538 GLY B N 1
ATOM 8596 C CA . GLY B 1 470 ? -18.921 74.164 2.669 1.00 99.17 538 GLY B CA 1
ATOM 8597 C C . GLY B 1 470 ? -18.691 75.636 2.853 1.00 102.22 538 GLY B C 1
ATOM 8598 O O . GLY B 1 470 ? -19.573 76.357 3.309 1.00 100.61 538 GLY B O 1
ATOM 8599 N N . GLY B 1 471 ? -17.495 76.088 2.510 1.00 85.51 539 GLY B N 1
ATOM 8600 C CA . GLY B 1 471 ? -17.148 77.478 2.702 1.00 88.06 539 GLY B CA 1
ATOM 8601 C C . GLY B 1 471 ? -17.160 77.850 4.168 1.00 86.92 539 GLY B C 1
ATOM 8602 O O . GLY B 1 471 ? -17.166 79.026 4.513 1.00 88.55 539 GLY B O 1
ATOM 8603 N N . ASN B 1 472 ? -17.175 76.832 5.022 1.00 102.45 540 ASN B N 1
ATOM 8604 C CA . ASN B 1 472 ? -17.048 77.003 6.459 1.00 101.18 540 ASN B CA 1
ATOM 8605 C C . ASN B 1 472 ? -15.601 77.199 6.818 1.00 103.69 540 ASN B C 1
ATOM 8606 O O . ASN B 1 472 ? -14.833 76.250 6.821 1.00 103.49 540 ASN B O 1
ATOM 8611 N N . VAL B 1 473 ? -15.241 78.435 7.120 1.00 82.08 541 VAL B N 1
ATOM 8612 C CA . VAL B 1 473 ? -13.888 78.785 7.487 1.00 84.22 541 VAL B CA 1
ATOM 8613 C C . VAL B 1 473 ? -13.728 78.539 8.964 1.00 82.47 541 VAL B C 1
ATOM 8614 O O . VAL B 1 473 ? -12.641 78.259 9.445 1.00 82.93 541 VAL B O 1
ATOM 8618 N N . ALA B 1 474 ? -14.839 78.616 9.673 0.97 97.72 542 ALA B N 1
ATOM 8619 C CA . ALA B 1 474 ? -14.851 78.409 11.107 0.97 95.65 542 ALA B CA 1
ATOM 8620 C C . ALA B 1 474 ? -14.264 77.069 11.492 0.97 93.95 542 ALA B C 1
ATOM 8621 O O . ALA B 1 474 ? -13.256 77.009 12.180 0.97 94.40 542 ALA B O 1
ATOM 8623 N N . GLY B 1 475 ? -14.891 75.995 11.041 1.00 83.95 543 GLY B N 1
ATOM 8624 C CA . GLY B 1 475 ? -14.413 74.673 11.364 1.00 82.33 543 GLY B CA 1
ATOM 8625 C C . GLY B 1 475 ? -13.005 74.456 10.873 1.00 84.31 543 GLY B C 1
ATOM 8626 O O . GLY B 1 475 ? -12.263 73.664 11.431 1.00 83.56 543 GLY B O 1
ATOM 8627 N N . ILE B 1 476 ? -12.634 75.177 9.827 1.00 90.89 544 ILE B N 1
ATOM 8628 C CA . ILE B 1 476 ? -11.287 75.103 9.301 1.00 93.17 544 ILE B CA 1
ATOM 8629 C C . ILE B 1 476 ? -10.316 75.646 10.318 1.00 93.67 544 ILE B C 1
ATOM 8630 O O . ILE B 1 476 ? -9.406 74.954 10.753 1.00 92.94 544 ILE B O 1
ATOM 8635 N N . ALA B 1 477 ? -10.520 76.888 10.721 1.00 94.50 545 ALA B N 1
ATOM 8636 C CA . ALA B 1 477 ? -9.594 77.517 11.627 1.00 95.08 545 ALA B CA 1
ATOM 8637 C C . ALA B 1 477 ? -9.736 76.931 13.009 1.00 92.50 545 ALA B C 1
ATOM 8638 O O . ALA B 1 477 ? -8.877 77.115 13.851 1.00 92.57 545 ALA B O 1
ATOM 8640 N N . ALA B 1 478 ? -10.823 76.211 13.240 1.00 110.10 546 ALA B N 1
ATOM 8641 C CA . ALA B 1 478 ? -11.023 75.565 14.521 1.00 108.09 546 ALA B CA 1
ATOM 8642 C C . ALA B 1 478 ? -10.141 74.349 14.613 1.00 107.45 546 ALA B C 1
ATOM 8643 O O . ALA B 1 478 ? -9.769 73.926 15.693 1.00 106.71 546 ALA B O 1
ATOM 8645 N N . ILE B 1 479 ? -9.816 73.779 13.457 1.00 84.91 547 ILE B N 1
ATOM 8646 C CA . ILE B 1 479 ? -8.940 72.618 13.391 1.00 84.46 547 ILE B CA 1
ATOM 8647 C C . ILE B 1 479 ? -7.491 73.074 13.283 1.00 86.16 547 ILE B C 1
ATOM 8648 O O . ILE B 1 479 ? -6.595 72.478 13.880 1.00 85.77 547 ILE B O 1
ATOM 8653 N N . GLU B 1 480 ? -7.271 74.139 12.519 1.00 85.31 548 GLU B N 1
ATOM 8654 C CA . GLU B 1 480 ? -5.941 74.712 12.374 1.00 86.80 548 GLU B CA 1
ATOM 8655 C C . GLU B 1 480 ? -5.377 75.053 13.747 1.00 86.87 548 GLU B C 1
ATOM 8656 O O . GLU B 1 480 ? -4.161 75.101 13.937 1.00 89.60 548 GLU B O 1
ATOM 8662 N N . ASN B 1 481 ? -6.270 75.288 14.702 1.00 83.15 549 ASN B N 1
ATOM 8663 C CA . ASN B 1 481 ? -5.865 75.589 16.069 1.00 83.31 549 ASN B CA 1
ATOM 8664 C C . ASN B 1 481 ? -5.479 74.330 16.838 1.00 82.42 549 ASN B C 1
ATOM 8665 O O . ASN B 1 481 ? -4.412 74.267 17.447 1.00 82.27 549 ASN B O 1
ATOM 8670 N N . GLU B 1 482 ? -6.354 73.330 16.803 1.00 132.31 550 GLU B N 1
ATOM 8671 C CA . GLU B 1 482 ? -6.095 72.063 17.486 1.00 131.53 550 GLU B CA 1
ATOM 8672 C C . GLU B 1 482 ? -4.891 71.323 16.911 1.00 130.90 550 GLU B C 1
ATOM 8673 O O . GLU B 1 482 ? -4.360 70.403 17.531 1.00 130.37 550 GLU B O 1
ATOM 8679 N N . VAL B 1 483 ? -4.469 71.731 15.721 1.00 97.41 551 VAL B N 1
ATOM 8680 C CA . VAL B 1 483 ? -3.317 71.135 15.054 1.00 96.83 551 VAL B CA 1
ATOM 8681 C C . VAL B 1 483 ? -2.047 71.933 15.328 1.00 97.16 551 VAL B C 1
ATOM 8682 O O . VAL B 1 483 ? -1.011 71.368 15.680 0.80 96.66 551 VAL B O 1
ATOM 8686 N N . TYR B 1 484 ? -2.131 73.248 15.163 1.00 125.46 552 TYR B N 1
ATOM 8687 C CA . TYR B 1 484 ? -0.985 74.117 15.393 1.00 125.83 552 TYR B CA 1
ATOM 8688 C C . TYR B 1 484 ? -0.606 74.145 16.869 1.00 125.85 552 TYR B C 1
ATOM 8689 O O . TYR B 1 484 ? 0.365 73.511 17.282 1.00 125.03 552 TYR B O 1
ATOM 8698 N N . VAL B 1 489 ? -3.175 67.706 17.782 0.72 120.46 557 VAL B N 1
ATOM 8699 C CA . VAL B 1 489 ? -3.247 67.084 16.464 1.00 119.48 557 VAL B CA 1
ATOM 8700 C C . VAL B 1 489 ? -2.010 67.411 15.633 1.00 119.13 557 VAL B C 1
ATOM 8701 O O . VAL B 1 489 ? -2.014 68.354 14.842 1.00 119.41 557 VAL B O 1
ATOM 8705 N N . PHE B 1 490 ? -0.961 66.619 15.832 0.96 150.29 558 PHE B N 1
ATOM 8706 C CA . PHE B 1 490 ? 0.292 66.784 15.111 0.96 149.89 558 PHE B CA 1
ATOM 8707 C C . PHE B 1 490 ? 0.028 67.082 13.643 0.96 149.49 558 PHE B C 1
ATOM 8708 O O . PHE B 1 490 ? -0.822 66.436 13.019 0.96 149.02 558 PHE B O 1
ATOM 8716 N N . PRO B 1 491 ? 0.746 68.047 13.081 1.00 61.29 559 PRO B N 1
ATOM 8717 C CA . PRO B 1 491 ? 0.552 68.406 11.672 1.00 61.30 559 PRO B CA 1
ATOM 8718 C C . PRO B 1 491 ? 1.395 67.544 10.736 1.00 60.67 559 PRO B C 1
ATOM 8719 O O . PRO B 1 491 ? 2.587 67.811 10.578 1.00 60.55 559 PRO B O 1
ATOM 8723 N N . SER B 1 492 ? 0.789 66.530 10.123 1.00 99.49 560 SER B N 1
ATOM 8724 C CA . SER B 1 492 ? 1.520 65.680 9.194 1.00 98.88 560 SER B CA 1
ATOM 8725 C C . SER B 1 492 ? 1.530 66.287 7.796 1.00 99.25 560 SER B C 1
ATOM 8726 O O . SER B 1 492 ? 0.723 67.161 7.481 1.00 99.64 560 SER B O 1
ATOM 8729 N N . TRP B 1 493 ? 2.444 65.824 6.953 1.00 92.66 561 TRP B N 1
ATOM 8730 C CA . TRP B 1 493 ? 2.553 66.361 5.604 1.00 93.08 561 TRP B CA 1
ATOM 8731 C C . TRP B 1 493 ? 1.204 66.412 4.898 1.00 93.45 561 TRP B C 1
ATOM 8732 O O . TRP B 1 493 ? 0.995 67.236 4.010 1.00 94.23 561 TRP B O 1
ATOM 8743 N N . VAL B 1 494 ? 0.292 65.528 5.285 1.00 90.05 562 VAL B N 1
ATOM 8744 C CA . VAL B 1 494 ? -0.945 65.448 4.616 1.00 90.25 562 VAL B CA 1
ATOM 8745 C C . VAL B 1 494 ? -1.796 66.556 5.121 1.00 90.98 562 VAL B C 1
ATOM 8746 O O . VAL B 1 494 ? -2.381 67.316 4.359 1.00 91.65 562 VAL B O 1
ATOM 8750 N N . ILE B 1 495 ? -1.871 66.627 6.417 1.00 80.95 563 ILE B N 1
ATOM 8751 C CA . ILE B 1 495 ? -2.724 67.606 7.046 1.00 81.60 563 ILE B CA 1
ATOM 8752 C C . ILE B 1 495 ? -2.326 69.001 6.635 1.00 82.51 563 ILE B C 1
ATOM 8753 O O . ILE B 1 495 ? -3.160 69.804 6.275 1.00 83.15 563 ILE B O 1
ATOM 8758 N N . LEU B 1 496 ? -1.053 69.256 6.563 1.00 73.13 564 LEU B N 1
ATOM 8759 C CA . LEU B 1 496 ? -0.614 70.581 6.232 1.00 74.02 564 LEU B CA 1
ATOM 8760 C C . LEU B 1 496 ? -0.838 70.876 4.806 1.00 74.44 564 LEU B C 1
ATOM 8761 O O . LEU B 1 496 ? -0.979 71.989 4.409 1.00 75.27 564 LEU B O 1
ATOM 8766 N N . ARG B 1 497 ? -0.829 69.826 3.992 1.00 76.98 565 ARG B N 1
ATOM 8767 C CA . ARG B 1 497 ? -1.035 69.979 2.559 1.00 77.38 565 ARG B CA 1
ATOM 8768 C C . ARG B 1 497 ? -2.523 70.082 2.281 1.00 77.59 565 ARG B C 1
ATOM 8769 O O . ARG B 1 497 ? -2.953 70.790 1.373 1.00 78.24 565 ARG B O 1
ATOM 8777 N N . THR B 1 498 ? -3.306 69.369 3.079 1.00 66.72 566 THR B N 1
ATOM 8778 C CA . THR B 1 498 ? -4.733 69.395 2.946 1.00 66.84 566 THR B CA 1
ATOM 8779 C C . THR B 1 498 ? -5.242 70.743 3.351 1.00 67.68 566 THR B C 1
ATOM 8780 O O . THR B 1 498 ? -6.240 71.204 2.840 1.00 68.10 566 THR B O 1
ATOM 8784 N N . LEU B 1 499 ? -4.539 71.385 4.271 1.00 65.04 567 LEU B N 1
ATOM 8785 C CA . LEU B 1 499 ? -4.963 72.672 4.784 1.00 65.85 567 LEU B CA 1
ATOM 8786 C C . LEU B 1 499 ? -4.658 73.775 3.818 1.00 66.67 567 LEU B C 1
ATOM 8787 O O . LEU B 1 499 ? -5.402 74.729 3.718 1.00 67.34 567 LEU B O 1
ATOM 8792 N N . VAL B 1 500 ? -3.547 73.653 3.121 1.00 74.93 568 VAL B N 1
ATOM 8793 C CA . VAL B 1 500 ? -3.175 74.650 2.145 1.00 75.66 568 VAL B CA 1
ATOM 8794 C C . VAL B 1 500 ? -4.216 74.695 1.061 1.00 75.83 568 VAL B C 1
ATOM 8795 O O . VAL B 1 500 ? -4.635 75.757 0.636 1.00 76.53 568 VAL B O 1
ATOM 8799 N N . ILE B 1 501 ? -4.640 73.524 0.616 1.00 84.48 569 ILE B N 1
ATOM 8800 C CA . ILE B 1 501 ? -5.636 73.434 -0.431 1.00 84.51 569 ILE B CA 1
ATOM 8801 C C . ILE B 1 501 ? -6.973 73.926 0.076 1.00 84.84 569 ILE B C 1
ATOM 8802 O O . ILE B 1 501 ? -7.606 74.769 -0.539 1.00 85.41 569 ILE B O 1
ATOM 8807 N N . ALA B 1 502 ? -7.389 73.384 1.209 1.00 71.88 570 ALA B N 1
ATOM 8808 C CA . ALA B 1 502 ? -8.683 73.686 1.777 1.00 72.09 570 ALA B CA 1
ATOM 8809 C C . ALA B 1 502 ? -8.892 75.170 1.953 1.00 73.04 570 ALA B C 1
ATOM 8810 O O . ALA B 1 502 ? -10.003 75.660 1.843 1.00 73.43 570 ALA B O 1
ATOM 8812 N N . ASN B 1 503 ? -7.823 75.894 2.226 1.00 84.27 571 ASN B N 1
ATOM 8813 C CA . ASN B 1 503 ? -7.940 77.327 2.377 1.00 85.22 571 ASN B CA 1
ATOM 8814 C C . ASN B 1 503 ? -8.045 78.036 1.051 1.00 85.73 571 ASN B C 1
ATOM 8815 O O . ASN B 1 503 ? -8.494 79.168 0.987 1.00 86.51 571 ASN B O 1
ATOM 8820 N N . PHE B 1 504 ? -7.635 77.369 -0.013 1.00 82.00 572 PHE B N 1
ATOM 8821 C CA . PHE B 1 504 ? -7.629 77.997 -1.317 1.00 82.40 572 PHE B CA 1
ATOM 8822 C C . PHE B 1 504 ? -8.987 77.909 -1.957 1.00 82.41 572 PHE B C 1
ATOM 8823 O O . PHE B 1 504 ? -9.342 78.729 -2.786 1.00 82.95 572 PHE B O 1
ATOM 8831 N N . LYS B 1 505 ? -9.749 76.906 -1.570 1.00 92.83 573 LYS B N 1
ATOM 8832 C CA . LYS B 1 505 ? -11.102 76.802 -2.046 1.00 92.84 573 LYS B CA 1
ATOM 8833 C C . LYS B 1 505 ? -11.890 77.904 -1.380 1.00 93.60 573 LYS B C 1
ATOM 8834 O O . LYS B 1 505 ? -12.790 78.486 -1.966 1.00 94.04 573 LYS B O 1
ATOM 8836 N N . CYS B 1 506 ? -11.530 78.186 -0.138 1.00 90.27 574 CYS B N 1
ATOM 8837 C CA . CYS B 1 506 ? -12.137 79.259 0.616 1.00 90.99 574 CYS B CA 1
ATOM 8838 C C . CYS B 1 506 ? -11.389 80.541 0.339 1.00 91.81 574 CYS B C 1
ATOM 8839 O O . CYS B 1 506 ? -11.794 81.606 0.776 1.00 92.55 574 CYS B O 1
ATOM 8842 N N . ARG B 1 507 ? -10.294 80.422 -0.407 0.94 100.29 575 ARG B N 1
ATOM 8843 C CA . ARG B 1 507 ? -9.458 81.566 -0.741 0.94 100.99 575 ARG B CA 1
ATOM 8844 C C . ARG B 1 507 ? -9.128 82.351 0.518 0.94 101.56 575 ARG B C 1
ATOM 8845 O O . ARG B 1 507 ? -9.597 83.475 0.701 0.94 102.36 575 ARG B O 1
ATOM 8853 N N . ARG B 1 508 ? -8.358 81.732 1.405 1.00 91.44 576 ARG B N 1
ATOM 8854 C CA . ARG B 1 508 ? -7.997 82.349 2.673 1.00 91.86 576 ARG B CA 1
ATOM 8855 C C . ARG B 1 508 ? -6.487 82.467 2.768 1.00 91.87 576 ARG B C 1
ATOM 8856 O O . ARG B 1 508 ? -5.790 81.474 2.964 1.00 91.15 576 ARG B O 1
ATOM 8864 N N . LEU B 1 509 ? -5.985 83.686 2.618 1.00 93.62 577 LEU B N 1
ATOM 8865 C CA . LEU B 1 509 ? -4.551 83.912 2.571 1.00 93.71 577 LEU B CA 1
ATOM 8866 C C . LEU B 1 509 ? -3.836 83.717 3.895 1.00 93.53 577 LEU B C 1
ATOM 8867 O O . LEU B 1 509 ? -2.698 83.280 3.927 1.00 93.18 577 LEU B O 1
ATOM 8872 N N . ASP B 1 510 ? -4.491 84.066 4.987 1.00 109.01 578 ASP B N 1
ATOM 8873 C CA . ASP B 1 510 ? -3.911 83.848 6.293 1.00 108.80 578 ASP B CA 1
ATOM 8874 C C . ASP B 1 510 ? -3.624 82.379 6.427 1.00 107.67 578 ASP B C 1
ATOM 8875 O O . ASP B 1 510 ? -2.485 81.977 6.606 1.00 107.30 578 ASP B O 1
ATOM 8880 N N . GLY B 1 511 ? -4.671 81.582 6.322 1.00 79.05 579 GLY B N 1
ATOM 8881 C CA . GLY B 1 511 ? -4.562 80.158 6.543 1.00 77.98 579 GLY B CA 1
ATOM 8882 C C . GLY B 1 511 ? -3.572 79.492 5.619 1.00 77.51 579 GLY B C 1
ATOM 8883 O O . GLY B 1 511 ? -2.719 78.732 6.058 1.00 76.91 579 GLY B O 1
ATOM 8884 N N . MET B 1 512 ? -3.698 79.779 4.333 1.00 89.29 580 MET B N 1
ATOM 8885 C CA . MET B 1 512 ? -2.787 79.240 3.355 1.00 88.92 580 MET B CA 1
ATOM 8886 C C . MET B 1 512 ? -1.375 79.597 3.756 1.00 89.10 580 MET B C 1
ATOM 8887 O O . MET B 1 512 ? -0.594 78.720 4.089 1.00 88.45 580 MET B O 1
ATOM 8892 N N . GLU B 1 513 ? -1.039 80.876 3.778 1.00 81.55 581 GLU B N 1
ATOM 8893 C CA . GLU B 1 513 ? 0.317 81.276 4.138 1.00 81.77 581 GLU B CA 1
ATOM 8894 C C . GLU B 1 513 ? 0.757 80.718 5.443 1.00 81.26 581 GLU B C 1
ATOM 8895 O O . GLU B 1 513 ? 1.860 80.279 5.588 1.00 80.88 581 GLU B O 1
ATOM 8901 N N . THR B 1 514 ? -0.132 80.735 6.406 1.00 113.38 582 THR B N 1
ATOM 8902 C CA . THR B 1 514 ? 0.237 80.325 7.727 1.00 112.96 582 THR B CA 1
ATOM 8903 C C . THR B 1 514 ? 0.933 79.022 7.632 1.00 111.98 582 THR B C 1
ATOM 8904 O O . THR B 1 514 ? 2.098 78.924 7.935 1.00 111.81 582 THR B O 1
ATOM 8908 N N . ALA B 1 515 ? 0.220 78.028 7.140 0.61 73.31 583 ALA B N 1
ATOM 8909 C CA . ALA B 1 515 ? 0.663 76.648 7.164 0.61 72.28 583 ALA B CA 1
ATOM 8910 C C . ALA B 1 515 ? 1.604 76.338 6.027 0.61 72.11 583 ALA B C 1
ATOM 8911 O O . ALA B 1 515 ? 2.069 75.221 5.907 0.61 71.26 583 ALA B O 1
ATOM 8913 N N . PHE B 1 516 ? 1.890 77.322 5.194 1.00 86.53 584 PHE B N 1
ATOM 8914 C CA . PHE B 1 516 ? 2.789 77.107 4.081 1.00 86.46 584 PHE B CA 1
ATOM 8915 C C . PHE B 1 516 ? 4.207 76.953 4.571 1.00 86.21 584 PHE B C 1
ATOM 8916 O O . PHE B 1 516 ? 4.895 76.009 4.216 1.00 85.55 584 PHE B O 1
ATOM 8924 N N . GLN B 1 517 ? 4.643 77.894 5.389 1.00 106.12 585 GLN B N 1
ATOM 8925 C CA . GLN B 1 517 ? 5.996 77.885 5.899 1.00 105.92 585 GLN B CA 1
ATOM 8926 C C . GLN B 1 517 ? 6.182 76.789 6.923 1.00 104.91 585 GLN B C 1
ATOM 8927 O O . GLN B 1 517 ? 7.276 76.277 7.104 1.00 104.33 585 GLN B O 1
ATOM 8933 N N . GLU B 1 518 ? 5.098 76.429 7.591 1.00 102.94 586 GLU B N 1
ATOM 8934 C CA . GLU B 1 518 ? 5.140 75.365 8.573 1.00 101.99 586 GLU B CA 1
ATOM 8935 C C . GLU B 1 518 ? 5.442 74.048 7.899 1.00 101.06 586 GLU B C 1
ATOM 8936 O O . GLU B 1 518 ? 5.957 73.137 8.518 1.00 100.23 586 GLU B O 1
ATOM 8942 N N . VAL B 1 519 ? 5.108 73.962 6.616 1.00 86.53 587 VAL B N 1
ATOM 8943 C CA . VAL B 1 519 ? 5.391 72.774 5.827 1.00 85.74 587 VAL B CA 1
ATOM 8944 C C . VAL B 1 519 ? 6.881 72.701 5.530 1.00 85.53 587 VAL B C 1
ATOM 8945 O O . VAL B 1 519 ? 7.439 71.619 5.355 1.00 84.62 587 VAL B O 1
ATOM 8949 N N . LYS B 1 520 ? 7.521 73.864 5.480 1.00 93.01 588 LYS B N 1
ATOM 8950 C CA . LYS B 1 520 ? 8.950 73.945 5.214 1.00 92.88 588 LYS B CA 1
ATOM 8951 C C . LYS B 1 520 ? 9.756 73.842 6.505 1.00 92.35 588 LYS B C 1
ATOM 8952 O O . LYS B 1 520 ? 10.834 73.249 6.530 1.00 91.63 588 LYS B O 1
ATOM 8954 N N . ALA B 1 521 ? 9.225 74.424 7.574 0.85 101.20 589 ALA B N 1
ATOM 8955 C CA . ALA B 1 521 ? 9.902 74.421 8.865 0.85 100.92 589 ALA B CA 1
ATOM 8956 C C . ALA B 1 521 ? 9.915 73.033 9.491 0.85 99.78 589 ALA B C 1
ATOM 8957 O O . ALA B 1 521 ? 10.513 72.824 10.545 0.85 99.43 589 ALA B O 1
ATOM 8959 N N . ARG B 1 522 ? 9.252 72.085 8.837 1.00 92.22 590 ARG B N 1
ATOM 8960 C CA . ARG B 1 522 ? 9.169 70.723 9.350 1.00 91.17 590 ARG B CA 1
ATOM 8961 C C . ARG B 1 522 ? 9.876 69.729 8.435 1.00 90.42 590 ARG B C 1
ATOM 8962 O O . ARG B 1 522 ? 9.778 68.518 8.625 1.00 89.65 590 ARG B O 1
ATOM 8970 N N . GLY B 1 523 ? 10.590 70.249 7.444 1.00 69.13 591 GLY B N 1
ATOM 8971 C CA . GLY B 1 523 ? 11.344 69.422 6.531 1.00 68.40 591 GLY B CA 1
ATOM 8972 C C . GLY B 1 523 ? 10.527 68.655 5.531 1.00 68.18 591 GLY B C 1
ATOM 8973 O O . GLY B 1 523 ? 10.804 67.499 5.252 1.00 67.24 591 GLY B O 1
ATOM 8974 N N . TYR B 1 524 ? 9.520 69.300 4.977 1.00 82.03 592 TYR B N 1
ATOM 8975 C CA . TYR B 1 524 ? 8.747 68.664 3.945 1.00 81.92 592 TYR B CA 1
ATOM 8976 C C . TYR B 1 524 ? 9.010 69.351 2.629 1.00 82.68 592 TYR B C 1
ATOM 8977 O O . TYR B 1 524 ? 9.175 70.563 2.577 1.00 83.66 592 TYR B O 1
ATOM 8986 N N . ASN B 1 525 ? 9.057 68.550 1.569 0.93 120.52 593 ASN B N 1
ATOM 8987 C CA . ASN B 1 525 ? 9.217 69.052 0.213 0.93 121.19 593 ASN B CA 1
ATOM 8988 C C . ASN B 1 525 ? 7.856 69.161 -0.457 0.93 121.90 593 ASN B C 1
ATOM 8989 O O . ASN B 1 525 ? 7.184 68.159 -0.700 0.93 121.22 593 ASN B O 1
ATOM 8994 N N . PRO B 1 526 ? 7.457 70.393 -0.742 1.00 101.37 594 PRO B N 1
ATOM 8995 C CA . PRO B 1 526 ? 6.130 70.697 -1.265 1.00 101.74 594 PRO B CA 1
ATOM 8996 C C . PRO B 1 526 ? 6.007 70.395 -2.734 1.00 101.49 594 PRO B C 1
ATOM 8997 O O . PRO B 1 526 ? 6.892 70.707 -3.495 1.00 101.30 594 PRO B O 1
ATOM 9001 N N . ASP B 1 527 ? 4.856 69.894 -3.162 1.00 94.34 595 ASP B N 1
ATOM 9002 C CA . ASP B 1 527 ? 4.657 69.561 -4.553 1.00 92.43 595 ASP B CA 1
ATOM 9003 C C . ASP B 1 527 ? 4.132 70.751 -5.305 1.00 90.46 595 ASP B C 1
ATOM 9004 O O . ASP B 1 527 ? 3.911 71.805 -4.736 1.00 90.54 595 ASP B O 1
ATOM 9009 N N . LEU B 1 528 ? 3.927 70.562 -6.597 1.00 89.77 596 LEU B N 1
ATOM 9010 C CA . LEU B 1 528 ? 3.519 71.631 -7.480 1.00 88.08 596 LEU B CA 1
ATOM 9011 C C . LEU B 1 528 ? 2.148 72.136 -7.098 1.00 87.62 596 LEU B C 1
ATOM 9012 O O . LEU B 1 528 ? 1.783 73.256 -7.407 1.00 86.65 596 LEU B O 1
ATOM 9017 N N . VAL B 1 529 ? 1.397 71.297 -6.412 1.00 76.44 597 VAL B N 1
ATOM 9018 C CA . VAL B 1 529 ? 0.084 71.659 -5.945 1.00 77.21 597 VAL B CA 1
ATOM 9019 C C . VAL B 1 529 ? 0.136 72.868 -5.044 1.00 78.12 597 VAL B C 1
ATOM 9020 O O . VAL B 1 529 ? -0.559 73.847 -5.270 1.00 77.57 597 VAL B O 1
ATOM 9024 N N . ILE B 1 530 ? 0.967 72.799 -4.024 1.00 82.36 598 ILE B N 1
ATOM 9025 C CA . ILE B 1 530 ? 1.051 73.871 -3.063 1.00 84.38 598 ILE B CA 1
ATOM 9026 C C . ILE B 1 530 ? 1.580 75.091 -3.743 1.00 82.73 598 ILE B C 1
ATOM 9027 O O . ILE B 1 530 ? 1.058 76.182 -3.596 1.00 83.81 598 ILE B O 1
ATOM 9032 N N . PHE B 1 531 ? 2.627 74.895 -4.513 1.00 90.94 599 PHE B N 1
ATOM 9033 C CA . PHE B 1 531 ? 3.250 76.003 -5.177 1.00 90.13 599 PHE B CA 1
ATOM 9034 C C . PHE B 1 531 ? 2.276 76.682 -6.111 1.00 88.63 599 PHE B C 1
ATOM 9035 O O . PHE B 1 531 ? 2.155 77.897 -6.094 1.00 89.19 599 PHE B O 1
ATOM 9043 N N . ASN B 1 532 ? 1.564 75.892 -6.906 1.00 83.24 600 ASN B N 1
ATOM 9044 C CA . ASN B 1 532 ? 0.532 76.431 -7.776 1.00 81.94 600 ASN B CA 1
ATOM 9045 C C . ASN B 1 532 ? -0.535 77.145 -6.967 1.00 83.49 600 ASN B C 1
ATOM 9046 O O . ASN B 1 532 ? -0.909 78.263 -7.270 1.00 83.93 600 ASN B O 1
ATOM 9051 N N . SER B 1 533 ? -1.014 76.487 -5.925 1.00 83.19 601 SER B N 1
ATOM 9052 C CA . SER B 1 533 ? -2.046 77.053 -5.083 1.00 86.24 601 SER B CA 1
ATOM 9053 C C . SER B 1 533 ? -1.581 78.340 -4.471 1.00 89.11 601 SER B C 1
ATOM 9054 O O . SER B 1 533 ? -2.364 79.248 -4.254 1.00 91.54 601 SER B O 1
ATOM 9057 N N . MET B 1 534 ? -0.298 78.421 -4.175 1.00 90.51 602 MET B N 1
ATOM 9058 C CA . MET B 1 534 ? 0.221 79.615 -3.554 1.00 93.65 602 MET B CA 1
ATOM 9059 C C . MET B 1 534 ? 0.317 80.738 -4.544 1.00 92.53 602 MET B C 1
ATOM 9060 O O . MET B 1 534 ? -0.123 81.840 -4.273 1.00 95.90 602 MET B O 1
ATOM 9065 N N . LEU B 1 535 ? 0.875 80.445 -5.708 1.00 92.90 603 LEU B N 1
ATOM 9066 C CA . LEU B 1 535 ? 1.098 81.447 -6.732 1.00 91.86 603 LEU B CA 1
ATOM 9067 C C . LEU B 1 535 ? -0.154 82.245 -7.035 1.00 93.66 603 LEU B C 1
ATOM 9068 O O . LEU B 1 535 ? -0.092 83.437 -7.273 1.00 95.57 603 LEU B O 1
ATOM 9073 N N . SER B 1 536 ? -1.302 81.585 -6.990 1.00 84.79 604 SER B N 1
ATOM 9074 C CA . SER B 1 536 ? -2.547 82.228 -7.385 0.58 86.32 604 SER B CA 1
ATOM 9075 C C . SER B 1 536 ? -3.184 83.015 -6.261 0.87 92.01 604 SER B C 1
ATOM 9076 O O . SER B 1 536 ? -3.832 84.023 -6.496 0.64 94.94 604 SER B O 1
ATOM 9079 N N . ILE B 1 537 ? -2.987 82.579 -5.025 1.00 82.05 605 ILE B N 1
ATOM 9080 C CA . ILE B 1 537 ? -3.546 83.299 -3.896 1.00 87.58 605 ILE B CA 1
ATOM 9081 C C . ILE B 1 537 ? -2.785 84.588 -3.712 1.00 91.64 605 ILE B C 1
ATOM 9082 O O . ILE B 1 537 ? -3.035 85.363 -2.800 0.20 96.47 605 ILE B O 1
ATOM 9087 N N . TYR B 1 538 ? -1.848 84.830 -4.618 0.83 92.80 606 TYR B N 1
ATOM 9088 C CA . TYR B 1 538 ? -1.110 86.084 -4.639 0.83 94.48 606 TYR B CA 1
ATOM 9089 C C . TYR B 1 538 ? -1.545 86.888 -5.857 0.83 93.78 606 TYR B C 1
ATOM 9090 O O . TYR B 1 538 ? -1.772 88.094 -5.779 0.83 97.01 606 TYR B O 1
ATOM 9099 N N . ALA B 1 539 ? -1.663 86.191 -6.981 0.90 103.39 607 ALA B N 1
ATOM 9100 C CA . ALA B 1 539 ? -2.036 86.799 -8.248 0.90 102.69 607 ALA B CA 1
ATOM 9101 C C . ALA B 1 539 ? -3.339 87.548 -8.160 0.90 107.97 607 ALA B C 1
ATOM 9102 O O . ALA B 1 539 ? -3.436 88.710 -8.536 0.90 110.43 607 ALA B O 1
ATOM 9104 N N . LYS B 1 540 ? -4.364 86.841 -7.701 0.89 130.19 608 LYS B N 1
ATOM 9105 C CA . LYS B 1 540 ? -5.706 87.392 -7.625 0.89 132.78 608 LYS B CA 1
ATOM 9106 C C . LYS B 1 540 ? -5.861 88.235 -6.374 0.89 136.57 608 LYS B C 1
ATOM 9107 O O . LYS B 1 540 ? -6.891 88.883 -6.180 0.89 136.68 608 LYS B O 1
ATOM 9113 N N . ASN B 1 541 ? -4.842 88.232 -5.520 1.00 99.61 609 ASN B N 1
ATOM 9114 C CA . ASN B 1 541 ? -4.930 89.017 -4.309 1.00 102.06 609 ASN B CA 1
ATOM 9115 C C . ASN B 1 541 ? -4.184 90.320 -4.441 0.87 102.57 609 ASN B C 1
ATOM 9116 O O . ASN B 1 541 ? -4.253 90.965 -5.476 0.58 101.48 609 ASN B O 1
ATOM 9121 N N . GLY B 1 542 ? -3.488 90.715 -3.382 1.00 154.56 610 GLY B N 1
ATOM 9122 C CA . GLY B 1 542 ? -2.818 92.001 -3.343 1.00 154.23 610 GLY B CA 1
ATOM 9123 C C . GLY B 1 542 ? -1.310 91.877 -3.294 1.00 152.22 610 GLY B C 1
ATOM 9124 O O . GLY B 1 542 ? -0.598 92.849 -3.070 1.00 151.77 610 GLY B O 1
ATOM 9125 N N . MET B 1 543 ? -0.828 90.650 -3.452 0.76 128.42 611 MET B N 1
ATOM 9126 C CA . MET B 1 543 ? 0.599 90.380 -3.442 0.76 125.31 611 MET B CA 1
ATOM 9127 C C . MET B 1 543 ? 0.983 89.877 -4.820 0.76 121.15 611 MET B C 1
ATOM 9128 O O . MET B 1 543 ? 0.349 88.966 -5.345 0.76 120.15 611 MET B O 1
ATOM 9133 N N . TYR B 1 544 ? 2.006 90.477 -5.413 1.00 115.81 612 TYR B N 1
ATOM 9134 C CA . TYR B 1 544 ? 2.340 90.135 -6.782 1.00 112.56 612 TYR B CA 1
ATOM 9135 C C . TYR B 1 544 ? 3.837 89.954 -6.953 1.00 110.04 612 TYR B C 1
ATOM 9136 O O . TYR B 1 544 ? 4.363 90.001 -8.062 1.00 108.31 612 TYR B O 1
ATOM 9145 N N . SER B 1 545 ? 4.520 89.740 -5.839 1.00 132.99 613 SER B N 1
ATOM 9146 C CA . SER B 1 545 ? 5.963 89.631 -5.832 1.00 133.79 613 SER B CA 1
ATOM 9147 C C . SER B 1 545 ? 6.380 88.334 -5.173 1.00 132.96 613 SER B C 1
ATOM 9148 O O . SER B 1 545 ? 7.318 87.675 -5.604 1.00 132.61 613 SER B O 1
ATOM 9151 N N . LYS B 1 546 ? 5.671 87.967 -4.112 0.81 115.45 614 LYS B N 1
ATOM 9152 C CA . LYS B 1 546 ? 5.869 86.677 -3.483 0.81 114.63 614 LYS B CA 1
ATOM 9153 C C . LYS B 1 546 ? 5.504 85.649 -4.514 0.81 111.48 614 LYS B C 1
ATOM 9154 O O . LYS B 1 546 ? 5.992 84.528 -4.504 0.81 110.50 614 LYS B O 1
ATOM 9160 N N . ALA B 1 547 ? 4.616 86.055 -5.402 1.00 101.75 615 ALA B N 1
ATOM 9161 C CA . ALA B 1 547 ? 4.237 85.229 -6.509 1.00 98.81 615 ALA B CA 1
ATOM 9162 C C . ALA B 1 547 ? 5.468 84.985 -7.340 1.00 98.69 615 ALA B C 1
ATOM 9163 O O . ALA B 1 547 ? 5.811 83.848 -7.641 1.00 97.40 615 ALA B O 1
ATOM 9165 N N . THR B 1 548 ? 6.135 86.065 -7.703 1.00 99.49 616 THR B N 1
ATOM 9166 C CA . THR B 1 548 ? 7.362 85.955 -8.465 1.00 100.33 616 THR B CA 1
ATOM 9167 C C . THR B 1 548 ? 8.356 85.133 -7.672 1.00 101.27 616 THR B C 1
ATOM 9168 O O . THR B 1 548 ? 9.164 84.438 -8.239 1.00 101.27 616 THR B O 1
ATOM 9172 N N . GLU B 1 549 ? 8.281 85.205 -6.353 0.81 130.13 617 GLU B N 1
ATOM 9173 C CA . GLU B 1 549 ? 9.160 84.410 -5.527 0.81 131.22 617 GLU B CA 1
ATOM 9174 C C . GLU B 1 549 ? 8.838 82.954 -5.740 0.81 128.80 617 GLU B C 1
ATOM 9175 O O . GLU B 1 549 ? 9.731 82.119 -5.829 0.81 129.17 617 GLU B O 1
ATOM 9181 N N . VAL B 1 550 ? 7.558 82.647 -5.819 1.00 118.22 618 VAL B N 1
ATOM 9182 C CA . VAL B 1 550 ? 7.135 81.268 -5.934 1.00 116.16 618 VAL B CA 1
ATOM 9183 C C . VAL B 1 550 ? 7.595 80.668 -7.245 1.00 115.01 618 VAL B C 1
ATOM 9184 O O . VAL B 1 550 ? 8.158 79.581 -7.276 1.00 114.90 618 VAL B O 1
ATOM 9188 N N . PHE B 1 551 ? 7.377 81.383 -8.333 1.00 104.98 619 PHE B N 1
ATOM 9189 C CA . PHE B 1 551 ? 7.779 80.858 -9.618 1.00 104.31 619 PHE B CA 1
ATOM 9190 C C . PHE B 1 551 ? 9.287 80.764 -9.745 1.00 106.73 619 PHE B C 1
ATOM 9191 O O . PHE B 1 551 ? 9.799 80.103 -10.633 1.00 106.98 619 PHE B O 1
ATOM 9199 N N . ASP B 1 552 ? 9.993 81.435 -8.842 1.00 103.44 620 ASP B N 1
ATOM 9200 C CA . ASP B 1 552 ? 11.446 81.363 -8.807 1.00 106.61 620 ASP B CA 1
ATOM 9201 C C . ASP B 1 552 ? 11.878 80.254 -7.862 1.00 106.89 620 ASP B C 1
ATOM 9202 O O . ASP B 1 552 ? 12.952 79.673 -8.013 1.00 108.83 620 ASP B O 1
ATOM 9207 N N . SER B 1 553 ? 11.027 79.958 -6.888 0.83 105.68 621 SER B N 1
ATOM 9208 C CA . SER B 1 553 ? 11.285 78.890 -5.933 0.83 105.84 621 SER B CA 1
ATOM 9209 C C . SER B 1 553 ? 10.964 77.540 -6.561 0.83 103.78 621 SER B C 1
ATOM 9210 O O . SER B 1 553 ? 11.764 76.606 -6.497 0.83 104.92 621 SER B O 1
ATOM 9213 N N . ILE B 1 554 ? 9.792 77.446 -7.176 1.00 99.49 622 ILE B N 1
ATOM 9214 C CA . ILE B 1 554 ? 9.379 76.226 -7.857 1.00 97.87 622 ILE B CA 1
ATOM 9215 C C . ILE B 1 554 ? 10.474 75.773 -8.817 1.00 98.99 622 ILE B C 1
ATOM 9216 O O . ILE B 1 554 ? 10.687 74.578 -9.015 1.00 98.99 622 ILE B O 1
ATOM 9221 N N . LYS B 1 555 ? 11.165 76.743 -9.401 1.00 106.87 623 LYS B N 1
ATOM 9222 C CA . LYS B 1 555 ? 12.261 76.450 -10.317 1.00 108.90 623 LYS B CA 1
ATOM 9223 C C . LYS B 1 555 ? 13.528 76.121 -9.537 1.00 111.82 623 LYS B C 1
ATOM 9224 O O . LYS B 1 555 ? 14.072 75.024 -9.659 1.00 112.52 623 LYS B O 1
ATOM 9230 N N . ARG B 1 556 ? 13.985 77.073 -8.731 1.00 122.71 624 ARG B N 1
ATOM 9231 C CA . ARG B 1 556 ? 15.167 76.862 -7.908 0.96 125.84 624 ARG B CA 1
ATOM 9232 C C . ARG B 1 556 ? 15.083 75.517 -7.200 1.00 125.00 624 ARG B C 1
ATOM 9233 O O . ARG B 1 556 ? 16.096 74.954 -6.786 0.43 127.47 624 ARG B O 1
ATOM 9241 N N . SER B 1 557 ? 13.866 75.001 -7.071 1.00 134.39 625 SER B N 1
ATOM 9242 C CA . SER B 1 557 ? 13.640 73.709 -6.439 1.00 133.54 625 SER B CA 1
ATOM 9243 C C . SER B 1 557 ? 13.872 72.579 -7.435 1.00 133.32 625 SER B C 1
ATOM 9244 O O . SER B 1 557 ? 13.977 71.415 -7.054 1.00 133.44 625 SER B O 1
ATOM 9247 N N . GLY B 1 558 ? 13.947 72.936 -8.714 0.92 112.40 626 GLY B N 1
ATOM 9248 C CA . GLY B 1 558 ? 14.190 71.963 -9.763 0.92 112.54 626 GLY B CA 1
ATOM 9249 C C . GLY B 1 558 ? 12.921 71.348 -10.320 0.92 109.56 626 GLY B C 1
ATOM 9250 O O . GLY B 1 558 ? 12.972 70.416 -11.121 0.92 109.80 626 GLY B O 1
ATOM 9251 N N . LEU B 1 559 ? 11.776 71.873 -9.896 1.00 113.98 627 LEU B N 1
ATOM 9252 C CA . LEU B 1 559 ? 10.488 71.363 -10.353 1.00 111.84 627 LEU B CA 1
ATOM 9253 C C . LEU B 1 559 ? 10.106 71.941 -11.710 1.00 111.03 627 LEU B C 1
ATOM 9254 O O . LEU B 1 559 ? 10.558 73.023 -12.086 1.00 111.63 627 LEU B O 1
ATOM 9259 N N . SER B 1 560 ? 9.267 71.215 -12.443 1.00 86.58 628 SER B N 1
ATOM 9260 C CA . SER B 1 560 ? 8.846 71.632 -13.756 1.00 86.07 628 SER B CA 1
ATOM 9261 C C . SER B 1 560 ? 7.476 72.237 -13.661 1.00 83.92 628 SER B C 1
ATOM 9262 O O . SER B 1 560 ? 6.534 71.568 -13.269 1.00 82.86 628 SER B O 1
ATOM 9265 N N . PRO B 1 561 ? 7.362 73.507 -14.011 1.00 85.57 629 PRO B N 1
ATOM 9266 C CA . PRO B 1 561 ? 6.121 74.259 -13.944 1.00 83.80 629 PRO B CA 1
ATOM 9267 C C . PRO B 1 561 ? 5.047 73.641 -14.800 1.00 82.82 629 PRO B C 1
ATOM 9268 O O . PRO B 1 561 ? 5.349 72.940 -15.752 1.00 83.88 629 PRO B O 1
ATOM 9272 N N . ASP B 1 562 ? 3.799 73.912 -14.451 0.99 119.35 630 ASP B N 1
ATOM 9273 C CA . ASP B 1 562 ? 2.661 73.329 -15.130 0.99 118.94 630 ASP B CA 1
ATOM 9274 C C . ASP B 1 562 ? 1.995 74.383 -15.981 0.99 118.40 630 ASP B C 1
ATOM 9275 O O . ASP B 1 562 ? 2.273 75.563 -15.837 0.99 118.14 630 ASP B O 1
ATOM 9280 N N . LEU B 1 563 ? 1.114 73.959 -16.873 1.00 100.56 631 LEU B N 1
ATOM 9281 C CA . LEU B 1 563 ? 0.314 74.905 -17.621 1.00 100.22 631 LEU B CA 1
ATOM 9282 C C . LEU B 1 563 ? -0.437 75.739 -16.615 1.00 98.59 631 LEU B C 1
ATOM 9283 O O . LEU B 1 563 ? -0.448 76.957 -16.690 1.00 98.54 631 LEU B O 1
ATOM 9288 N N . ILE B 1 564 ? -1.061 75.049 -15.669 1.00 94.58 632 ILE B N 1
ATOM 9289 C CA . ILE B 1 564 ? -1.788 75.679 -14.591 1.00 93.65 632 ILE B CA 1
ATOM 9290 C C . ILE B 1 564 ? -0.913 76.677 -13.889 1.00 93.89 632 ILE B C 1
ATOM 9291 O O . ILE B 1 564 ? -1.329 77.780 -13.582 1.00 93.94 632 ILE B O 1
ATOM 9296 N N . THR B 1 565 ? 0.320 76.288 -13.652 1.00 89.63 633 THR B N 1
ATOM 9297 C CA . THR B 1 565 ? 1.282 77.206 -13.103 1.00 90.50 633 THR B CA 1
ATOM 9298 C C . THR B 1 565 ? 1.442 78.370 -14.058 1.00 90.98 633 THR B C 1
ATOM 9299 O O . THR B 1 565 ? 1.384 79.523 -13.667 1.00 91.49 633 THR B O 1
ATOM 9303 N N . TYR B 1 566 ? 1.624 78.053 -15.321 1.00 83.71 634 TYR B N 1
ATOM 9304 C CA . TYR B 1 566 ? 1.815 79.082 -16.303 1.00 84.70 634 TYR B CA 1
ATOM 9305 C C . TYR B 1 566 ? 0.578 79.927 -16.466 1.00 84.40 634 TYR B C 1
ATOM 9306 O O . TYR B 1 566 ? 0.672 81.114 -16.707 1.00 85.60 634 TYR B O 1
ATOM 9315 N N . ASN B 1 567 ? -0.577 79.331 -16.289 1.00 78.55 635 ASN B N 1
ATOM 9316 C CA . ASN B 1 567 ? -1.792 80.088 -16.434 1.00 78.52 635 ASN B CA 1
ATOM 9317 C C . ASN B 1 567 ? -2.029 80.970 -15.237 1.00 78.80 635 ASN B C 1
ATOM 9318 O O . ASN B 1 567 ? -2.513 82.074 -15.359 1.00 80.40 635 ASN B O 1
ATOM 9323 N N . SER B 1 568 ? -1.718 80.466 -14.062 1.00 80.52 636 SER B N 1
ATOM 9324 C CA . SER B 1 568 ? -1.876 81.236 -12.857 1.00 81.59 636 SER B CA 1
ATOM 9325 C C . SER B 1 568 ? -0.952 82.420 -12.934 1.00 83.49 636 SER B C 1
ATOM 9326 O O . SER B 1 568 ? -1.253 83.496 -12.438 1.00 86.29 636 SER B O 1
ATOM 9329 N N . LEU B 1 569 ? 0.184 82.209 -13.581 1.00 83.83 637 LEU B N 1
ATOM 9330 C CA . LEU B 1 569 ? 1.189 83.240 -13.746 1.00 85.59 637 LEU B CA 1
ATOM 9331 C C . LEU B 1 569 ? 0.664 84.402 -14.556 1.00 87.79 637 LEU B C 1
ATOM 9332 O O . LEU B 1 569 ? 0.833 85.557 -14.195 1.00 90.38 637 LEU B O 1
ATOM 9337 N N . MET B 1 570 ? 0.026 84.077 -15.668 1.00 74.27 638 MET B N 1
ATOM 9338 C CA . MET B 1 570 ? -0.547 85.076 -16.540 0.20 77.41 638 MET B CA 1
ATOM 9339 C C . MET B 1 570 ? -1.619 85.867 -15.805 1.00 79.58 638 MET B C 1
ATOM 9340 O O . MET B 1 570 ? -1.753 87.068 -16.001 1.00 83.50 638 MET B O 1
ATOM 9345 N N . ASP B 1 571 ? -2.367 85.203 -14.947 1.00 87.91 639 ASP B N 1
ATOM 9346 C CA . ASP B 1 571 ? -3.382 85.894 -14.186 1.00 90.97 639 ASP B CA 1
ATOM 9347 C C . ASP B 1 571 ? -2.764 86.933 -13.285 1.00 94.39 639 ASP B C 1
ATOM 9348 O O . ASP B 1 571 ? -3.359 87.968 -13.048 1.00 98.99 639 ASP B O 1
ATOM 9353 N N . MET B 1 572 ? -1.539 86.708 -12.819 0.69 76.06 640 MET B N 1
ATOM 9354 C CA . MET B 1 572 ? -0.897 87.703 -11.996 0.69 78.73 640 MET B CA 1
ATOM 9355 C C . MET B 1 572 ? -0.703 88.942 -12.777 0.69 81.40 640 MET B C 1
ATOM 9356 O O . MET B 1 572 ? -1.228 89.979 -12.455 0.69 85.08 640 MET B O 1
ATOM 9361 N N . TYR B 1 573 ? 0.060 88.826 -13.830 1.00 82.71 641 TYR B N 1
ATOM 9362 C CA . TYR B 1 573 ? 0.332 89.966 -14.675 1.00 85.60 641 TYR B CA 1
ATOM 9363 C C . TYR B 1 573 ? -0.962 90.624 -15.112 0.79 89.31 641 TYR B C 1
ATOM 9364 O O . TYR B 1 573 ? -1.036 91.837 -15.257 1.00 92.49 641 TYR B O 1
ATOM 9373 N N . ALA B 1 574 ? -1.988 89.816 -15.306 1.00 86.14 642 ALA B N 1
ATOM 9374 C CA . ALA B 1 574 ? -3.267 90.336 -15.729 1.00 90.15 642 ALA B CA 1
ATOM 9375 C C . ALA B 1 574 ? -3.852 91.254 -14.672 1.00 93.27 642 ALA B C 1
ATOM 9376 O O . ALA B 1 574 ? -4.495 92.248 -14.988 1.00 96.20 642 ALA B O 1
ATOM 9378 N N . LYS B 1 575 ? -3.662 90.886 -13.410 0.76 128.70 643 LYS B N 1
ATOM 9379 C CA . LYS B 1 575 ? -4.245 91.627 -12.297 0.76 131.27 643 LYS B CA 1
ATOM 9380 C C . LYS B 1 575 ? -3.384 92.816 -11.904 0.76 131.53 643 LYS B C 1
ATOM 9381 O O . LYS B 1 575 ? -3.816 93.690 -11.154 0.76 133.27 643 LYS B O 1
ATOM 9387 N N . CYS B 1 576 ? -2.157 92.841 -12.415 1.00 118.83 644 CYS B N 1
ATOM 9388 C CA . CYS B 1 576 ? -1.237 93.924 -12.106 1.00 119.11 644 CYS B CA 1
ATOM 9389 C C . CYS B 1 576 ? -1.264 94.933 -13.229 0.20 120.83 644 CYS B C 1
ATOM 9390 O O . CYS B 1 576 ? -0.428 95.821 -13.293 0.83 121.10 644 CYS B O 1
ATOM 9393 N N . SER B 1 577 ? -2.227 94.769 -14.121 1.00 103.03 645 SER B N 1
ATOM 9394 C CA . SER B 1 577 ? -2.391 95.653 -15.251 1.00 105.18 645 SER B CA 1
ATOM 9395 C C . SER B 1 577 ? -1.181 95.633 -16.163 1.00 104.72 645 SER B C 1
ATOM 9396 O O . SER B 1 577 ? -0.895 96.604 -16.844 1.00 106.63 645 SER B O 1
ATOM 9399 N N . GLU B 1 578 ? -0.478 94.514 -16.182 1.00 111.34 646 GLU B N 1
ATOM 9400 C CA . GLU B 1 578 ? 0.649 94.364 -17.080 1.00 110.85 646 GLU B CA 1
ATOM 9401 C C . GLU B 1 578 ? 0.422 93.173 -17.994 1.00 110.18 646 GLU B C 1
ATOM 9402 O O . GLU B 1 578 ? 0.962 92.097 -17.780 1.00 106.81 646 GLU B O 1
ATOM 9408 N N . SER B 1 579 ? -0.365 93.402 -19.032 1.00 88.51 647 SER B N 1
ATOM 9409 C CA . SER B 1 579 ? -0.958 92.330 -19.815 1.00 88.65 647 SER B CA 1
ATOM 9410 C C . SER B 1 579 ? -0.111 91.782 -20.947 1.00 88.86 647 SER B C 1
ATOM 9411 O O . SER B 1 579 ? -0.151 90.590 -21.231 1.00 86.31 647 SER B O 1
ATOM 9414 N N . TRP B 1 580 ? 0.630 92.644 -21.618 1.00 91.03 648 TRP B N 1
ATOM 9415 C CA . TRP B 1 580 ? 1.428 92.187 -22.734 0.97 92.23 648 TRP B CA 1
ATOM 9416 C C . TRP B 1 580 ? 2.390 91.141 -22.239 1.00 87.31 648 TRP B C 1
ATOM 9417 O O . TRP B 1 580 ? 2.705 90.185 -22.938 1.00 86.69 648 TRP B O 1
ATOM 9428 N N . GLU B 1 581 ? 2.838 91.318 -21.009 0.74 99.93 649 GLU B N 1
ATOM 9429 C CA . GLU B 1 581 ? 3.772 90.392 -20.413 0.74 95.67 649 GLU B CA 1
ATOM 9430 C C . GLU B 1 581 ? 3.114 89.046 -20.270 0.74 92.51 649 GLU B C 1
ATOM 9431 O O . GLU B 1 581 ? 3.760 88.009 -20.375 0.74 90.06 649 GLU B O 1
ATOM 9437 N N . ALA B 1 582 ? 1.813 89.058 -20.033 1.00 86.91 650 ALA B N 1
ATOM 9438 C CA . ALA B 1 582 ? 1.078 87.831 -19.907 1.00 83.64 650 ALA B CA 1
ATOM 9439 C C . ALA B 1 582 ? 0.962 87.233 -21.277 1.00 85.06 650 ALA B C 1
ATOM 9440 O O . ALA B 1 582 ? 0.919 86.029 -21.442 1.00 82.19 650 ALA B O 1
ATOM 9442 N N . GLU B 1 583 ? 0.886 88.102 -22.280 1.00 79.77 651 GLU B N 1
ATOM 9443 C CA . GLU B 1 583 ? 0.785 87.664 -23.665 1.00 81.94 651 GLU B CA 1
ATOM 9444 C C . GLU B 1 583 ? 2.093 87.015 -24.091 1.00 81.23 651 GLU B C 1
ATOM 9445 O O . GLU B 1 583 ? 2.110 86.109 -24.924 1.00 80.86 651 GLU B O 1
ATOM 9451 N N . LYS B 1 584 ? 3.188 87.488 -23.507 1.00 90.92 652 LYS B N 1
ATOM 9452 C CA . LYS B 1 584 ? 4.507 86.930 -23.781 0.79 90.32 652 LYS B CA 1
ATOM 9453 C C . LYS B 1 584 ? 4.567 85.473 -23.341 1.00 86.07 652 LYS B C 1
ATOM 9454 O O . LYS B 1 584 ? 4.996 84.603 -24.099 1.00 86.73 652 LYS B O 1
ATOM 9460 N N . ILE B 1 585 ? 4.136 85.215 -22.111 1.00 98.82 653 ILE B N 1
ATOM 9461 C CA . ILE B 1 585 ? 4.102 83.872 -21.578 1.00 95.01 653 ILE B CA 1
ATOM 9462 C C . ILE B 1 585 ? 3.212 82.964 -22.398 1.00 95.20 653 ILE B C 1
ATOM 9463 O O . ILE B 1 585 ? 3.507 81.795 -22.578 1.00 94.18 653 ILE B O 1
ATOM 9468 N N . LEU B 1 586 ? 2.132 83.516 -22.921 1.00 81.39 654 LEU B N 1
ATOM 9469 C CA . LEU B 1 586 ? 1.276 82.749 -23.793 1.00 81.89 654 LEU B CA 1
ATOM 9470 C C . LEU B 1 586 ? 2.072 82.371 -25.006 1.00 85.21 654 LEU B C 1
ATOM 9471 O O . LEU B 1 586 ? 2.199 81.200 -25.334 1.00 84.64 654 LEU B O 1
ATOM 9476 N N . ASN B 1 587 ? 2.617 83.378 -25.676 1.00 91.54 655 ASN B N 1
ATOM 9477 C CA . ASN B 1 587 ? 3.406 83.152 -26.871 1.00 95.11 655 ASN B CA 1
ATOM 9478 C C . ASN B 1 587 ? 4.570 82.214 -26.624 1.00 93.66 655 ASN B C 1
ATOM 9479 O O . ASN B 1 587 ? 4.867 81.357 -27.446 1.00 95.18 655 ASN B O 1
ATOM 9484 N N . GLN B 1 588 ? 5.227 82.373 -25.481 0.92 106.99 656 GLN B N 1
ATOM 9485 C CA . GLN B 1 588 ? 6.347 81.508 -25.142 0.92 105.65 656 GLN B CA 1
ATOM 9486 C C . GLN B 1 588 ? 5.890 80.060 -24.963 0.92 103.61 656 GLN B C 1
ATOM 9487 O O . GLN B 1 588 ? 6.660 79.126 -25.186 0.92 104.22 656 GLN B O 1
ATOM 9493 N N . LEU B 1 589 ? 4.632 79.880 -24.572 1.00 97.62 657 LEU B N 1
ATOM 9494 C CA . LEU B 1 589 ? 4.065 78.569 -24.480 1.00 96.12 657 LEU B CA 1
ATOM 9495 C C . LEU B 1 589 ? 3.871 77.959 -25.817 1.00 99.51 657 LEU B C 1
ATOM 9496 O O . LEU B 1 589 ? 3.781 76.761 -25.928 1.00 99.47 657 LEU B O 1
ATOM 9501 N N . LYS B 1 590 ? 3.785 78.775 -26.844 1.00 86.82 658 LYS B N 1
ATOM 9502 C CA . LYS B 1 590 ? 3.485 78.254 -28.159 1.00 90.19 658 LYS B CA 1
ATOM 9503 C C . LYS B 1 590 ? 4.651 77.480 -28.757 1.00 92.54 658 LYS B C 1
ATOM 9504 O O . LYS B 1 590 ? 4.490 76.651 -29.643 1.00 94.84 658 LYS B O 1
ATOM 9510 N N . CYS B 1 591 ? 5.832 77.766 -28.236 1.00 100.37 659 CYS B N 1
ATOM 9511 C CA . CYS B 1 591 ? 7.075 77.157 -28.657 1.00 102.03 659 CYS B CA 1
ATOM 9512 C C . CYS B 1 591 ? 7.402 76.003 -27.782 1.00 99.92 659 CYS B C 1
ATOM 9513 O O . CYS B 1 591 ? 8.142 75.151 -28.165 1.00 101.37 659 CYS B O 1
ATOM 9516 N N . SER B 1 592 ? 6.849 76.026 -26.585 1.00 89.44 660 SER B N 1
ATOM 9517 C CA . SER B 1 592 ? 7.175 75.107 -25.528 1.00 86.95 660 SER B CA 1
ATOM 9518 C C . SER B 1 592 ? 7.252 73.733 -26.058 1.00 88.92 660 SER B C 1
ATOM 9519 O O . SER B 1 592 ? 7.965 72.916 -25.549 1.00 88.55 660 SER B O 1
ATOM 9522 N N . GLN B 1 593 ? 6.594 73.493 -27.153 1.00 67.57 661 GLN B N 1
ATOM 9523 C CA . GLN B 1 593 ? 6.732 72.195 -27.719 1.00 68.90 661 GLN B CA 1
ATOM 9524 C C . GLN B 1 593 ? 6.134 71.135 -26.849 1.00 67.33 661 GLN B C 1
ATOM 9525 O O . GLN B 1 593 ? 5.831 70.083 -27.334 1.00 68.11 661 GLN B O 1
ATOM 9531 N N . THR B 1 594 ? 5.966 71.409 -25.556 1.00 88.92 662 THR B N 1
ATOM 9532 C CA . THR B 1 594 ? 5.325 70.456 -24.640 1.00 86.86 662 THR B CA 1
ATOM 9533 C C . THR B 1 594 ? 4.144 71.049 -23.935 1.00 83.99 662 THR B C 1
ATOM 9534 O O . THR B 1 594 ? 3.226 70.347 -23.567 1.00 83.36 662 THR B O 1
ATOM 9538 N N . MET B 1 595 ? 4.171 72.355 -23.709 1.00 112.32 663 MET B N 1
ATOM 9539 C CA . MET B 1 595 ? 3.081 73.007 -22.997 1.00 109.34 663 MET B CA 1
ATOM 9540 C C . MET B 1 595 ? 1.837 73.081 -23.875 1.00 110.57 663 MET B C 1
ATOM 9541 O O . MET B 1 595 ? 0.980 72.200 -23.834 1.00 110.78 663 MET B O 1
ATOM 9546 N N . LYS B 1 596 ? 1.755 74.139 -24.669 1.00 82.93 664 LYS B N 1
ATOM 9547 C CA . LYS B 1 596 ? 0.626 74.354 -25.599 1.00 84.45 664 LYS B CA 1
ATOM 9548 C C . LYS B 1 596 ? -0.574 74.975 -24.911 1.00 81.55 664 LYS B C 1
ATOM 9549 O O . LYS B 1 596 ? -1.302 74.322 -24.173 1.00 79.59 664 LYS B O 1
ATOM 9551 N N . PRO B 1 597 ? -0.748 76.268 -25.160 0.93 96.49 665 PRO B N 1
ATOM 9552 C CA . PRO B 1 597 ? -1.793 77.074 -24.520 0.93 93.95 665 PRO B CA 1
ATOM 9553 C C . PRO B 1 597 ? -3.049 76.289 -24.168 0.93 92.26 665 PRO B C 1
ATOM 9554 O O . PRO B 1 597 ? -3.097 75.067 -24.322 0.93 93.21 665 PRO B O 1
ATOM 9558 N N . ASP B 1 598 ? -4.056 77.009 -23.694 1.00 94.86 666 ASP B N 1
ATOM 9559 C CA . ASP B 1 598 ? -5.290 76.436 -23.301 1.00 93.19 666 ASP B CA 1
ATOM 9560 C C . ASP B 1 598 ? -6.230 77.567 -23.256 1.00 92.39 666 ASP B C 1
ATOM 9561 O O . ASP B 1 598 ? -5.898 78.612 -22.785 1.00 91.74 666 ASP B O 1
ATOM 9566 N N . VAL B 1 599 ? -7.430 77.390 -23.734 1.00 86.48 667 VAL B N 1
ATOM 9567 C CA . VAL B 1 599 ? -8.212 78.586 -23.917 1.00 86.74 667 VAL B CA 1
ATOM 9568 C C . VAL B 1 599 ? -8.212 79.417 -22.661 1.00 84.33 667 VAL B C 1
ATOM 9569 O O . VAL B 1 599 ? -8.454 80.612 -22.697 1.00 85.46 667 VAL B O 1
ATOM 9573 N N . VAL B 1 600 ? -7.919 78.776 -21.545 1.00 92.43 668 VAL B N 1
ATOM 9574 C CA . VAL B 1 600 ? -7.799 79.471 -20.292 1.00 90.80 668 VAL B CA 1
ATOM 9575 C C . VAL B 1 600 ? -6.703 80.487 -20.420 1.00 92.56 668 VAL B C 1
ATOM 9576 O O . VAL B 1 600 ? -6.849 81.627 -20.018 1.00 93.68 668 VAL B O 1
ATOM 9580 N N . SER B 1 601 ? -5.599 80.059 -21.002 1.00 70.73 669 SER B N 1
ATOM 9581 C CA . SER B 1 601 ? -4.473 80.929 -21.207 1.00 72.80 669 SER B CA 1
ATOM 9582 C C . SER B 1 601 ? -4.884 82.038 -22.125 1.00 76.22 669 SER B C 1
ATOM 9583 O O . SER B 1 601 ? -4.466 83.167 -21.968 1.00 78.40 669 SER B O 1
ATOM 9586 N N . TYR B 1 602 ? -5.709 81.702 -23.097 1.00 69.64 670 TYR B N 1
ATOM 9587 C CA . TYR B 1 602 ? -6.190 82.686 -24.025 1.00 73.05 670 TYR B CA 1
ATOM 9588 C C . TYR B 1 602 ? -7.128 83.611 -23.297 1.00 72.73 670 TYR B C 1
ATOM 9589 O O . TYR B 1 602 ? -6.979 84.823 -23.358 1.00 75.84 670 TYR B O 1
ATOM 9598 N N . ASN B 1 603 ? -8.084 83.019 -22.598 1.00 78.00 671 ASN B N 1
ATOM 9599 C CA . ASN B 1 603 ? -9.035 83.768 -21.806 1.00 77.82 671 ASN B CA 1
ATOM 9600 C C . ASN B 1 603 ? -8.379 84.729 -20.859 1.00 79.32 671 ASN B C 1
ATOM 9601 O O . ASN B 1 603 ? -8.696 85.908 -20.844 1.00 82.58 671 ASN B O 1
ATOM 9606 N N . THR B 1 604 ? -7.470 84.197 -20.054 1.00 68.75 672 THR B N 1
ATOM 9607 C CA . THR B 1 604 ? -6.807 84.956 -19.013 1.00 70.21 672 THR B CA 1
ATOM 9608 C C . THR B 1 604 ? -6.156 86.191 -19.576 1.00 75.09 672 THR B C 1
ATOM 9609 O O . THR B 1 604 ? -6.179 87.244 -18.962 1.00 78.61 672 THR B O 1
ATOM 9613 N N . VAL B 1 605 ? -5.578 86.058 -20.756 1.00 70.06 673 VAL B N 1
ATOM 9614 C CA . VAL B 1 605 ? -4.890 87.169 -21.373 1.00 75.29 673 VAL B CA 1
ATOM 9615 C C . VAL B 1 605 ? -5.891 88.161 -21.899 1.00 79.24 673 VAL B C 1
ATOM 9616 O O . VAL B 1 605 ? -5.745 89.359 -21.718 1.00 84.23 673 VAL B O 1
ATOM 9620 N N . ILE B 1 606 ? -6.918 87.641 -22.542 1.00 75.81 674 ILE B N 1
ATOM 9621 C CA . ILE B 1 606 ? -8.008 88.477 -22.999 1.00 77.96 674 ILE B CA 1
ATOM 9622 C C . ILE B 1 606 ? -8.671 89.200 -21.832 1.00 78.50 674 ILE B C 1
ATOM 9623 O O . ILE B 1 606 ? -9.063 90.344 -21.955 1.00 81.77 674 ILE B O 1
ATOM 9628 N N . ASN B 1 607 ? -8.773 88.537 -20.691 1.00 79.53 675 ASN B N 1
ATOM 9629 C CA . ASN B 1 607 ? -9.384 89.172 -19.533 1.00 80.51 675 ASN B CA 1
ATOM 9630 C C . ASN B 1 607 ? -8.594 90.358 -19.035 1.00 85.66 675 ASN B C 1
ATOM 9631 O O . ASN B 1 607 ? -9.158 91.318 -18.520 1.00 87.46 675 ASN B O 1
ATOM 9636 N N . GLY B 1 608 ? -7.284 90.293 -19.189 1.00 82.85 676 GLY B N 1
ATOM 9637 C CA . GLY B 1 608 ? -6.430 91.342 -18.679 1.00 87.47 676 GLY B CA 1
ATOM 9638 C C . GLY B 1 608 ? -6.514 92.585 -19.517 1.00 90.26 676 GLY B C 1
ATOM 9639 O O . GLY B 1 608 ? -6.706 93.680 -19.011 1.00 90.97 676 GLY B O 1
ATOM 9640 N N . PHE B 1 609 ? -6.359 92.406 -20.816 1.00 74.71 677 PHE B N 1
ATOM 9641 C CA . PHE B 1 609 ? -6.433 93.498 -21.753 1.00 77.39 677 PHE B CA 1
ATOM 9642 C C . PHE B 1 609 ? -7.774 94.189 -21.653 1.00 76.19 677 PHE B C 1
ATOM 9643 O O . PHE B 1 609 ? -7.862 95.405 -21.738 1.00 78.06 677 PHE B O 1
ATOM 9651 N N . CYS B 1 610 ? -8.820 93.400 -21.466 1.00 92.49 678 CYS B N 1
ATOM 9652 C CA . CYS B 1 610 ? -10.151 93.950 -21.290 1.00 91.36 678 CYS B CA 1
ATOM 9653 C C . CYS B 1 610 ? -10.210 94.762 -20.021 1.00 92.05 678 CYS B C 1
ATOM 9654 O O . CYS B 1 610 ? -10.949 95.729 -19.928 1.00 92.87 678 CYS B O 1
ATOM 9657 N N . LYS B 1 611 ? -9.421 94.364 -19.039 1.00 87.53 679 LYS B N 1
ATOM 9658 C CA . LYS B 1 611 ? -9.494 94.979 -17.729 1.00 87.70 679 LYS B CA 1
ATOM 9659 C C . LYS B 1 611 ? -8.712 96.272 -17.674 0.45 90.09 679 LYS B C 1
ATOM 9660 O O . LYS B 1 611 ? -8.794 97.015 -16.713 1.00 90.36 679 LYS B O 1
ATOM 9662 N N . GLN B 1 612 ? -7.956 96.541 -18.721 1.00 81.29 680 GLN B N 1
ATOM 9663 C CA . GLN B 1 612 ? -7.160 97.741 -18.767 1.00 83.54 680 GLN B CA 1
ATOM 9664 C C . GLN B 1 612 ? -7.644 98.659 -19.865 0.88 85.44 680 GLN B C 1
ATOM 9665 O O . GLN B 1 612 ? -6.915 99.531 -20.315 0.60 87.55 680 GLN B O 1
ATOM 9671 N N . GLY B 1 613 ? -8.867 98.460 -20.320 1.00 86.20 681 GLY B N 1
ATOM 9672 C CA . GLY B 1 613 ? -9.414 99.319 -21.349 1.00 88.02 681 GLY B CA 1
ATOM 9673 C C . GLY B 1 613 ? -8.860 99.024 -22.723 1.00 89.67 681 GLY B C 1
ATOM 9674 O O . GLY B 1 613 ? -9.246 99.648 -23.700 1.00 91.32 681 GLY B O 1
ATOM 9675 N N . LEU B 1 614 ? -8.013 98.028 -22.801 1.00 76.19 682 LEU B N 1
ATOM 9676 C CA . LEU B 1 614 ? -7.348 97.720 -24.032 1.00 77.90 682 LEU B CA 1
ATOM 9677 C C . LEU B 1 614 ? -8.071 96.622 -24.770 1.00 76.20 682 LEU B C 1
ATOM 9678 O O . LEU B 1 614 ? -7.842 95.479 -24.518 1.00 74.31 682 LEU B O 1
ATOM 9683 N N . VAL B 1 615 ? -8.945 96.965 -25.691 1.00 96.49 683 VAL B N 1
ATOM 9684 C CA . VAL B 1 615 ? -9.817 95.962 -26.263 1.00 93.91 683 VAL B CA 1
ATOM 9685 C C . VAL B 1 615 ? -9.537 95.590 -27.703 1.00 95.39 683 VAL B C 1
ATOM 9686 O O . VAL B 1 615 ? -9.950 94.556 -28.168 1.00 93.06 683 VAL B O 1
ATOM 9690 N N . LYS B 1 616 ? -8.789 96.400 -28.406 1.00 129.24 684 LYS B N 1
ATOM 9691 C CA . LYS B 1 616 ? -8.455 95.975 -29.738 1.00 130.78 684 LYS B CA 1
ATOM 9692 C C . LYS B 1 616 ? -7.383 94.942 -29.613 1.00 130.92 684 LYS B C 1
ATOM 9693 O O . LYS B 1 616 ? -7.390 93.940 -30.320 1.00 129.59 684 LYS B O 1
ATOM 9699 N N . GLU B 1 617 ? -6.469 95.173 -28.690 0.64 91.20 685 GLU B N 1
ATOM 9700 C CA . GLU B 1 617 ? -5.449 94.185 -28.432 0.91 91.35 685 GLU B CA 1
ATOM 9701 C C . GLU B 1 617 ? -6.087 92.889 -27.973 1.00 85.85 685 GLU B C 1
ATOM 9702 O O . GLU B 1 617 ? -5.550 91.814 -28.201 1.00 84.26 685 GLU B O 1
ATOM 9708 N N . ALA B 1 618 ? -7.250 92.993 -27.350 1.00 92.17 686 ALA B N 1
ATOM 9709 C CA . ALA B 1 618 ? -7.917 91.828 -26.806 1.00 86.92 686 ALA B CA 1
ATOM 9710 C C . ALA B 1 618 ? -8.593 90.985 -27.870 1.00 84.77 686 ALA B C 1
ATOM 9711 O O . ALA B 1 618 ? -8.674 89.772 -27.754 1.00 81.25 686 ALA B O 1
ATOM 9713 N N . GLN B 1 619 ? -9.101 91.611 -28.915 1.00 90.09 687 GLN B N 1
ATOM 9714 C CA . GLN B 1 619 ? -9.728 90.816 -29.944 1.00 88.93 687 GLN B CA 1
ATOM 9715 C C . GLN B 1 619 ? -8.687 90.367 -30.941 0.71 91.24 687 GLN B C 1
ATOM 9716 O O . GLN B 1 619 ? -8.935 89.500 -31.770 1.00 90.68 687 GLN B O 1
ATOM 9722 N N . ARG B 1 620 ? -7.505 90.969 -30.852 1.00 93.62 688 ARG B N 1
ATOM 9723 C CA . ARG B 1 620 ? -6.386 90.590 -31.703 1.00 96.09 688 ARG B CA 1
ATOM 9724 C C . ARG B 1 620 ? -5.859 89.229 -31.268 1.00 92.81 688 ARG B C 1
ATOM 9725 O O . ARG B 1 620 ? -5.386 88.443 -32.089 1.00 93.19 688 ARG B O 1
ATOM 9733 N N . VAL B 1 621 ? -5.949 88.958 -29.970 0.74 98.54 689 VAL B N 1
ATOM 9734 C CA . VAL B 1 621 ? -5.534 87.671 -29.428 1.00 94.73 689 VAL B CA 1
ATOM 9735 C C . VAL B 1 621 ? -6.591 86.611 -29.606 1.00 91.14 689 VAL B C 1
ATOM 9736 O O . VAL B 1 621 ? -6.319 85.428 -29.665 1.00 89.14 689 VAL B O 1
ATOM 9740 N N . LEU B 1 622 ? -7.813 87.050 -29.717 1.00 91.30 690 LEU B N 1
ATOM 9741 C CA . LEU B 1 622 ? -8.889 86.149 -30.055 1.00 88.94 690 LEU B CA 1
ATOM 9742 C C . LEU B 1 622 ? -8.723 85.694 -31.487 1.00 91.72 690 LEU B C 1
ATOM 9743 O O . LEU B 1 622 ? -9.101 84.587 -31.836 1.00 90.26 690 LEU B O 1
ATOM 9748 N N . SER B 1 623 ? -8.147 86.549 -32.312 1.00 109.42 691 SER B N 1
ATOM 9749 C CA . SER B 1 623 ? -7.961 86.215 -33.708 1.00 112.32 691 SER B CA 1
ATOM 9750 C C . SER B 1 623 ? -6.855 85.190 -33.857 1.00 112.46 691 SER B C 1
ATOM 9751 O O . SER B 1 623 ? -6.957 84.266 -34.658 1.00 112.28 691 SER B O 1
ATOM 9754 N N . GLU B 1 624 ? -5.789 85.367 -33.092 1.00 112.24 692 GLU B N 1
ATOM 9755 C CA . GLU B 1 624 ? -4.715 84.401 -33.076 1.00 111.97 692 GLU B CA 1
ATOM 9756 C C . GLU B 1 624 ? -5.279 83.078 -32.632 1.00 108.11 692 GLU B C 1
ATOM 9757 O O . GLU B 1 624 ? -5.127 82.072 -33.302 1.00 108.54 692 GLU B O 1
ATOM 9763 N N . MET B 1 625 ? -5.918 83.112 -31.477 1.00 91.05 693 MET B N 1
ATOM 9764 C CA . MET B 1 625 ? -6.610 81.981 -30.899 1.00 87.28 693 MET B CA 1
ATOM 9765 C C . MET B 1 625 ? -7.247 81.090 -31.948 1.00 88.45 693 MET B C 1
ATOM 9766 O O . MET B 1 625 ? -6.990 79.899 -32.014 1.00 88.00 693 MET B O 1
ATOM 9771 N N . VAL B 1 626 ? -8.079 81.675 -32.779 1.00 78.38 694 VAL B N 1
ATOM 9772 C CA . VAL B 1 626 ? -8.760 80.883 -33.760 1.00 79.50 694 VAL B CA 1
ATOM 9773 C C . VAL B 1 626 ? -7.763 80.459 -34.795 1.00 82.26 694 VAL B C 1
ATOM 9774 O O . VAL B 1 626 ? -7.750 79.312 -35.200 1.00 82.67 694 VAL B O 1
ATOM 9778 N N . ALA B 1 627 ? -6.928 81.393 -35.214 1.00 100.45 695 ALA B N 1
ATOM 9779 C CA . ALA B 1 627 ? -5.962 81.142 -36.273 1.00 103.03 695 ALA B CA 1
ATOM 9780 C C . ALA B 1 627 ? -5.118 79.946 -35.929 1.00 102.21 695 ALA B C 1
ATOM 9781 O O . ALA B 1 627 ? -4.812 79.116 -36.776 1.00 103.21 695 ALA B O 1
ATOM 9783 N N . ASP B 1 628 ? -4.758 79.865 -34.657 0.74 99.54 696 ASP B N 1
ATOM 9784 C CA . ASP B 1 628 ? -3.961 78.772 -34.163 1.00 98.41 696 ASP B CA 1
ATOM 9785 C C . ASP B 1 628 ? -4.763 77.493 -34.189 1.00 97.14 696 ASP B C 1
ATOM 9786 O O . ASP B 1 628 ? -4.224 76.411 -34.012 1.00 96.84 696 ASP B O 1
ATOM 9791 N N . GLY B 1 629 ? -6.063 77.616 -34.402 1.00 100.08 697 GLY B N 1
ATOM 9792 C CA . GLY B 1 629 ? -6.905 76.445 -34.486 1.00 100.09 697 GLY B CA 1
ATOM 9793 C C . GLY B 1 629 ? -7.411 76.024 -33.136 1.00 97.15 697 GLY B C 1
ATOM 9794 O O . GLY B 1 629 ? -7.754 74.869 -32.930 1.00 97.43 697 GLY B O 1
ATOM 9795 N N . MET B 1 630 ? -7.457 76.963 -32.206 1.00 116.21 698 MET B N 1
ATOM 9796 C CA . MET B 1 630 ? -8.037 76.676 -30.909 1.00 112.79 698 MET B CA 1
ATOM 9797 C C . MET B 1 630 ? -9.519 76.937 -31.039 1.00 112.35 698 MET B C 1
ATOM 9798 O O . MET B 1 630 ? -10.027 76.994 -32.145 1.00 115.02 698 MET B O 1
ATOM 9803 N N . ALA B 1 631 ? -10.219 77.090 -29.930 1.00 93.82 699 ALA B N 1
ATOM 9804 C CA . ALA B 1 631 ? -11.671 77.186 -29.989 1.00 93.04 699 ALA B CA 1
ATOM 9805 C C . ALA B 1 631 ? -12.240 78.058 -28.905 1.00 89.44 699 ALA B C 1
ATOM 9806 O O . ALA B 1 631 ? -12.504 77.590 -27.814 1.00 86.26 699 ALA B O 1
ATOM 9808 N N . PRO B 1 632 ? -12.449 79.335 -29.223 1.00 83.23 700 PRO B N 1
ATOM 9809 C CA . PRO B 1 632 ? -13.083 80.337 -28.372 0.26 81.00 700 PRO B CA 1
ATOM 9810 C C . PRO B 1 632 ? -14.340 79.796 -27.752 1.00 78.48 700 PRO B C 1
ATOM 9811 O O . PRO B 1 632 ? -14.991 78.957 -28.351 1.00 79.32 700 PRO B O 1
ATOM 9815 N N . CYS B 1 633 ? -14.682 80.253 -26.566 1.00 85.87 701 CYS B N 1
ATOM 9816 C CA . CYS B 1 633 ? -15.844 79.700 -25.914 1.00 83.63 701 CYS B CA 1
ATOM 9817 C C . CYS B 1 633 ? -16.694 80.779 -25.290 1.00 83.01 701 CYS B C 1
ATOM 9818 O O . CYS B 1 633 ? -16.495 81.953 -25.548 1.00 84.73 701 CYS B O 1
ATOM 9821 N N . ALA B 1 634 ? -17.643 80.358 -24.470 1.00 77.00 702 ALA B N 1
ATOM 9822 C CA . ALA B 1 634 ? -18.585 81.256 -23.851 1.00 77.18 702 ALA B CA 1
ATOM 9823 C C . ALA B 1 634 ? -17.855 82.280 -23.020 1.00 76.61 702 ALA B C 1
ATOM 9824 O O . ALA B 1 634 ? -18.038 83.484 -23.178 1.00 78.48 702 ALA B O 1
ATOM 9826 N N . VAL B 1 635 ? -17.018 81.783 -22.130 1.00 82.39 703 VAL B N 1
ATOM 9827 C CA . VAL B 1 635 ? -16.290 82.638 -21.224 1.00 82.37 703 VAL B CA 1
ATOM 9828 C C . VAL B 1 635 ? -15.406 83.568 -22.020 1.00 84.76 703 VAL B C 1
ATOM 9829 O O . VAL B 1 635 ? -15.201 84.712 -21.647 1.00 86.57 703 VAL B O 1
ATOM 9833 N N . THR B 1 636 ? -14.893 83.071 -23.130 1.00 79.36 704 THR B N 1
ATOM 9834 C CA . THR B 1 636 ? -13.997 83.861 -23.944 1.00 82.13 704 THR B CA 1
ATOM 9835 C C . THR B 1 636 ? -14.741 85.051 -24.483 1.00 84.81 704 THR B C 1
ATOM 9836 O O . THR B 1 636 ? -14.267 86.172 -24.397 1.00 87.08 704 THR B O 1
ATOM 9840 N N . TYR B 1 637 ? -15.924 84.813 -25.029 1.00 92.17 705 TYR B N 1
ATOM 9841 C CA . TYR B 1 637 ? -16.718 85.902 -25.570 1.00 94.62 705 TYR B CA 1
ATOM 9842 C C . TYR B 1 637 ? -17.224 86.778 -24.455 1.00 94.56 705 TYR B C 1
ATOM 9843 O O . TYR B 1 637 ? -17.303 87.985 -24.609 1.00 97.10 705 TYR B O 1
ATOM 9852 N N . HIS B 1 638 ? -17.507 86.153 -23.336 1.00 94.36 706 HIS B N 1
ATOM 9853 C CA . HIS B 1 638 ? -18.011 86.887 -22.222 1.00 94.72 706 HIS B CA 1
ATOM 9854 C C . HIS B 1 638 ? -17.058 87.974 -21.778 1.00 96.91 706 HIS B C 1
ATOM 9855 O O . HIS B 1 638 ? -17.454 89.052 -21.383 1.00 99.00 706 HIS B O 1
ATOM 9862 N N . THR B 1 639 ? -15.783 87.681 -21.869 1.00 90.22 707 THR B N 1
ATOM 9863 C CA . THR B 1 639 ? -14.752 88.597 -21.441 1.00 92.63 707 THR B CA 1
ATOM 9864 C C . THR B 1 639 ? -14.809 89.886 -22.235 1.00 96.33 707 THR B C 1
ATOM 9865 O O . THR B 1 639 ? -14.743 90.972 -21.676 1.00 98.74 707 THR B O 1
ATOM 9869 N N . LEU B 1 640 ? -14.961 89.756 -23.542 1.00 79.82 708 LEU B N 1
ATOM 9870 C CA . LEU B 1 640 ? -14.964 90.901 -24.419 1.00 83.39 708 LEU B CA 1
ATOM 9871 C C . LEU B 1 640 ? -16.148 91.779 -24.165 1.00 84.31 708 LEU B C 1
ATOM 9872 O O . LEU B 1 640 ? -16.061 92.989 -24.265 1.00 87.25 708 LEU B O 1
ATOM 9877 N N . VAL B 1 641 ? -17.262 91.148 -23.865 1.00 69.14 709 VAL B N 1
ATOM 9878 C CA . VAL B 1 641 ? -18.492 91.863 -23.636 1.00 70.65 709 VAL B CA 1
ATOM 9879 C C . VAL B 1 641 ? -18.355 92.729 -22.406 1.00 71.04 709 VAL B C 1
ATOM 9880 O O . VAL B 1 641 ? -18.845 93.848 -22.369 1.00 73.07 709 VAL B O 1
ATOM 9884 N N . GLY B 1 642 ? -17.678 92.207 -21.399 1.00 80.93 710 GLY B N 1
ATOM 9885 C CA . GLY B 1 642 ? -17.340 93.003 -20.241 1.00 82.52 710 GLY B CA 1
ATOM 9886 C C . GLY B 1 642 ? -16.488 94.192 -20.637 1.00 85.85 710 GLY B C 1
ATOM 9887 O O . GLY B 1 642 ? -16.877 95.337 -20.454 1.00 87.97 710 GLY B O 1
ATOM 9888 N N . GLY B 1 643 ? -15.327 93.911 -21.208 1.00 79.88 711 GLY B N 1
ATOM 9889 C CA . GLY B 1 643 ? -14.385 94.948 -21.571 1.00 83.18 711 GLY B CA 1
ATOM 9890 C C . GLY B 1 643 ? -14.927 95.967 -22.539 1.00 85.50 711 GLY B C 1
ATOM 9891 O O . GLY B 1 643 ? -14.402 97.063 -22.663 1.00 88.34 711 GLY B O 1
ATOM 9892 N N . TYR B 1 644 ? -15.983 95.590 -23.239 1.00 76.60 712 TYR B N 1
ATOM 9893 C CA . TYR B 1 644 ? -16.665 96.504 -24.129 0.28 78.21 712 TYR B CA 1
ATOM 9894 C C . TYR B 1 644 ? -17.640 97.356 -23.337 1.00 77.88 712 TYR B C 1
ATOM 9895 O O . TYR B 1 644 ? -17.724 98.557 -23.530 1.00 79.20 712 TYR B O 1
ATOM 9904 N N . SER B 1 645 ? -18.359 96.716 -22.436 1.00 99.04 713 SER B N 1
ATOM 9905 C CA . SER B 1 645 ? -19.352 97.402 -21.647 1.00 97.79 713 SER B CA 1
ATOM 9906 C C . SER B 1 645 ? -18.708 98.446 -20.762 1.00 99.48 713 SER B C 1
ATOM 9907 O O . SER B 1 645 ? -19.331 99.445 -20.419 1.00 99.00 713 SER B O 1
ATOM 9910 N N . SER B 1 646 ? -17.457 98.204 -20.394 0.52 71.49 714 SER B N 1
ATOM 9911 C CA . SER B 1 646 ? -16.715 99.096 -19.515 0.52 72.45 714 SER B CA 1
ATOM 9912 C C . SER B 1 646 ? -16.660 100.506 -20.062 0.52 74.92 714 SER B C 1
ATOM 9913 O O . SER B 1 646 ? -17.132 101.440 -19.429 0.52 76.85 714 SER B O 1
ATOM 9916 N N . LEU B 1 647 ? -16.041 100.657 -21.228 0.74 81.77 715 LEU B N 1
ATOM 9917 C CA . LEU B 1 647 ? -15.888 101.962 -21.858 0.74 83.34 715 LEU B CA 1
ATOM 9918 C C . LEU B 1 647 ? -17.124 102.282 -22.682 0.74 83.49 715 LEU B C 1
ATOM 9919 O O . LEU B 1 647 ? -17.040 102.880 -23.756 0.74 84.93 715 LEU B O 1
ATOM 9924 N N . GLU B 1 648 ? -18.274 101.869 -22.166 0.64 106.20 716 GLU B N 1
ATOM 9925 C CA . GLU B 1 648 ? -19.549 102.049 -22.853 0.64 104.25 716 GLU B CA 1
ATOM 9926 C C . GLU B 1 648 ? -19.358 102.234 -24.355 0.64 105.30 716 GLU B C 1
ATOM 9927 O O . GLU B 1 648 ? -19.127 103.347 -24.824 0.64 106.51 716 GLU B O 1
ATOM 9933 N N . MET B 1 649 ? -19.408 101.141 -25.101 1.00 118.98 717 MET B N 1
ATOM 9934 C CA . MET B 1 649 ? -19.327 101.191 -26.553 1.00 119.76 717 MET B CA 1
ATOM 9935 C C . MET B 1 649 ? -20.259 100.090 -26.984 1.00 117.57 717 MET B C 1
ATOM 9936 O O . MET B 1 649 ? -19.884 99.167 -27.704 1.00 117.87 717 MET B O 1
ATOM 9941 N N . PHE B 1 650 ? -21.491 100.192 -26.498 1.00 107.24 718 PHE B N 1
ATOM 9942 C CA . PHE B 1 650 ? -22.362 99.038 -26.379 1.00 105.18 718 PHE B CA 1
ATOM 9943 C C . PHE B 1 650 ? -22.652 98.356 -27.698 1.00 104.97 718 PHE B C 1
ATOM 9944 O O . PHE B 1 650 ? -23.196 97.256 -27.739 1.00 103.66 718 PHE B O 1
ATOM 9952 N N . SER B 1 651 ? -22.285 98.999 -28.786 0.98 109.03 719 SER B N 1
ATOM 9953 C CA . SER B 1 651 ? -22.615 98.418 -30.054 0.98 108.91 719 SER B CA 1
ATOM 9954 C C . SER B 1 651 ? -21.684 97.250 -30.379 0.98 109.63 719 SER B C 1
ATOM 9955 O O . SER B 1 651 ? -22.122 96.181 -30.790 0.98 108.64 719 SER B O 1
ATOM 9958 N N . GLU B 1 652 ? -20.392 97.442 -30.188 0.92 94.17 720 GLU B N 1
ATOM 9959 C CA . GLU B 1 652 ? -19.453 96.380 -30.466 0.92 94.88 720 GLU B CA 1
ATOM 9960 C C . GLU B 1 652 ? -19.667 95.232 -29.512 0.92 93.04 720 GLU B C 1
ATOM 9961 O O . GLU B 1 652 ? -19.256 94.112 -29.785 0.92 92.67 720 GLU B O 1
ATOM 9967 N N . ALA B 1 653 ? -20.314 95.513 -28.394 0.98 104.54 721 ALA B N 1
ATOM 9968 C CA . ALA B 1 653 ? -20.607 94.475 -27.436 0.98 102.69 721 ALA B CA 1
ATOM 9969 C C . ALA B 1 653 ? -21.786 93.665 -27.922 0.98 100.86 721 ALA B C 1
ATOM 9970 O O . ALA B 1 653 ? -21.753 92.442 -27.920 0.98 99.69 721 ALA B O 1
ATOM 9972 N N . ARG B 1 654 ? -22.834 94.357 -28.338 0.80 95.93 722 ARG B N 1
ATOM 9973 C CA . ARG B 1 654 ? -24.039 93.694 -28.789 1.00 94.65 722 ARG B CA 1
ATOM 9974 C C . ARG B 1 654 ? -23.716 92.835 -29.988 1.00 95.20 722 ARG B C 1
ATOM 9975 O O . ARG B 1 654 ? -24.309 91.788 -30.188 1.00 94.27 722 ARG B O 1
ATOM 9977 N N . GLU B 1 655 ? -22.735 93.281 -30.767 1.00 106.43 723 GLU B N 1
ATOM 9978 C CA . GLU B 1 655 ? -22.260 92.542 -31.926 1.00 107.28 723 GLU B CA 1
ATOM 9979 C C . GLU B 1 655 ? -21.641 91.206 -31.518 1.00 106.41 723 GLU B C 1
ATOM 9980 O O . GLU B 1 655 ? -21.675 90.240 -32.276 1.00 106.36 723 GLU B O 1
ATOM 9986 N N . VAL B 1 656 ? -21.072 91.164 -30.315 0.67 101.57 724 VAL B N 1
ATOM 9987 C CA . VAL B 1 656 ? -20.425 89.958 -29.824 1.00 100.18 724 VAL B CA 1
ATOM 9988 C C . VAL B 1 656 ? -21.423 88.873 -29.484 1.00 97.91 724 VAL B C 1
ATOM 9989 O O . VAL B 1 656 ? -21.374 87.794 -30.049 1.00 97.37 724 VAL B O 1
ATOM 9993 N N . ILE B 1 657 ? -22.340 89.171 -28.578 1.00 111.59 725 ILE B N 1
ATOM 9994 C CA . ILE B 1 657 ? -23.348 88.217 -28.158 1.00 109.75 725 ILE B CA 1
ATOM 9995 C C . ILE B 1 657 ? -24.004 87.559 -29.342 1.00 110.21 725 ILE B C 1
ATOM 9996 O O . ILE B 1 657 ? -24.371 86.393 -29.307 1.00 108.96 725 ILE B O 1
ATOM 10001 N N . GLY B 1 658 ? -24.140 88.328 -30.405 1.00 106.46 726 GLY B N 1
ATOM 10002 C CA . GLY B 1 658 ? -24.582 87.791 -31.663 1.00 107.38 726 GLY B CA 1
ATOM 10003 C C . GLY B 1 658 ? -23.654 86.675 -32.053 1.00 107.32 726 GLY B C 1
ATOM 10004 O O . GLY B 1 658 ? -24.103 85.555 -32.267 1.00 106.69 726 GLY B O 1
ATOM 10005 N N . TYR B 1 659 ? -22.359 86.978 -32.111 1.00 83.93 727 TYR B N 1
ATOM 10006 C CA . TYR B 1 659 ? -21.376 86.031 -32.605 1.00 84.31 727 TYR B CA 1
ATOM 10007 C C . TYR B 1 659 ? -21.502 84.727 -31.864 1.00 82.02 727 TYR B C 1
ATOM 10008 O O . TYR B 1 659 ? -21.529 83.672 -32.477 1.00 82.49 727 TYR B O 1
ATOM 10017 N N . MET B 1 660 ? -21.606 84.808 -30.546 0.83 102.40 728 MET B N 1
ATOM 10018 C CA . MET B 1 660 ? -21.767 83.627 -29.721 0.83 99.82 728 MET B CA 1
ATOM 10019 C C . MET B 1 660 ? -22.951 82.833 -30.202 0.83 100.13 728 MET B C 1
ATOM 10020 O O . MET B 1 660 ? -22.842 81.657 -30.509 0.83 100.17 728 MET B O 1
ATOM 10025 N N . VAL B 1 661 ? -24.092 83.498 -30.267 1.00 86.79 729 VAL B N 1
ATOM 10026 C CA . VAL B 1 661 ? -25.328 82.818 -30.578 1.00 88.71 729 VAL B CA 1
ATOM 10027 C C . VAL B 1 661 ? -25.337 82.421 -32.035 1.00 90.77 729 VAL B C 1
ATOM 10028 O O . VAL B 1 661 ? -25.760 81.323 -32.385 1.00 92.73 729 VAL B O 1
ATOM 10032 N N . GLN B 1 662 ? -24.850 83.324 -32.881 1.00 109.85 730 GLN B N 1
ATOM 10033 C CA . GLN B 1 662 ? -24.704 83.047 -34.301 1.00 111.86 730 GLN B CA 1
ATOM 10034 C C . GLN B 1 662 ? -23.883 81.782 -34.472 1.00 111.56 730 GLN B C 1
ATOM 10035 O O . GLN B 1 662 ? -23.965 81.114 -35.502 1.00 113.37 730 GLN B O 1
ATOM 10041 N N . HIS B 1 663 ? -23.091 81.453 -33.458 0.85 105.92 731 HIS B N 1
ATOM 10042 C CA . HIS B 1 663 ? -22.306 80.235 -33.499 0.85 105.71 731 HIS B CA 1
ATOM 10043 C C . HIS B 1 663 ? -22.794 79.262 -32.439 0.85 103.96 731 HIS B C 1
ATOM 10044 O O . HIS B 1 663 ? -22.212 78.215 -32.221 0.85 103.36 731 HIS B O 1
ATOM 10051 N N . GLY B 1 664 ? -23.880 79.617 -31.796 1.00 92.19 732 GLY B N 1
ATOM 10052 C CA . GLY B 1 664 ? -24.443 78.765 -30.771 1.00 92.53 732 GLY B CA 1
ATOM 10053 C C . GLY B 1 664 ? -23.476 78.530 -29.636 1.00 89.36 732 GLY B C 1
ATOM 10054 O O . GLY B 1 664 ? -23.004 77.428 -29.429 1.00 89.10 732 GLY B O 1
ATOM 10055 N N . LEU B 1 665 ? -23.222 79.571 -28.872 0.71 88.26 733 LEU B N 1
ATOM 10056 C CA . LEU B 1 665 ? -22.292 79.472 -27.788 0.71 85.49 733 LEU B CA 1
ATOM 10057 C C . LEU B 1 665 ? -22.986 79.706 -26.494 0.71 85.26 733 LEU B C 1
ATOM 10058 O O . LEU B 1 665 ? -22.403 79.549 -25.453 0.71 83.36 733 LEU B O 1
ATOM 10063 N N . LYS B 1 666 ? -24.234 80.091 -26.562 1.00 105.15 734 LYS B N 1
ATOM 10064 C CA . LYS B 1 666 ? -25.098 80.204 -25.394 1.00 105.82 734 LYS B CA 1
ATOM 10065 C C . LYS B 1 666 ? -24.515 81.056 -24.285 1.00 103.35 734 LYS B C 1
ATOM 10066 O O . LYS B 1 666 ? -23.841 80.545 -23.400 1.00 101.64 734 LYS B O 1
ATOM 10068 N N . PRO B 1 667 ? -24.791 82.361 -24.315 0.92 111.74 735 PRO B N 1
ATOM 10069 C CA . PRO B 1 667 ? -24.253 83.302 -23.341 0.92 109.97 735 PRO B CA 1
ATOM 10070 C C . PRO B 1 667 ? -24.725 83.013 -21.942 0.92 110.04 735 PRO B C 1
ATOM 10071 O O . PRO B 1 667 ? -25.483 82.086 -21.696 0.92 111.70 735 PRO B O 1
ATOM 10075 N N . MET B 1 668 ? -24.273 83.837 -21.021 0.67 112.52 736 MET B N 1
ATOM 10076 C CA . MET B 1 668 ? -24.546 83.637 -19.622 0.67 112.45 736 MET B CA 1
ATOM 10077 C C . MET B 1 668 ? -25.270 84.862 -19.109 0.67 113.74 736 MET B C 1
ATOM 10078 O O . MET B 1 668 ? -25.028 85.961 -19.578 0.67 114.45 736 MET B O 1
ATOM 10083 N N . GLU B 1 669 ? -26.162 84.681 -18.143 1.00 97.89 737 GLU B N 1
ATOM 10084 C CA . GLU B 1 669 ? -26.889 85.804 -17.586 1.00 99.42 737 GLU B CA 1
ATOM 10085 C C . GLU B 1 669 ? -25.944 86.887 -17.107 1.00 98.33 737 GLU B C 1
ATOM 10086 O O . GLU B 1 669 ? -26.301 88.056 -17.042 1.00 99.64 737 GLU B O 1
ATOM 10092 N N . LEU B 1 670 ? -24.725 86.499 -16.788 1.00 86.00 738 LEU B N 1
ATOM 10093 C CA . LEU B 1 670 ? -23.744 87.465 -16.372 1.00 86.38 738 LEU B CA 1
ATOM 10094 C C . LEU B 1 670 ? -23.296 88.260 -17.571 1.00 87.65 738 LEU B C 1
ATOM 10095 O O . LEU B 1 670 ? -22.783 89.359 -17.434 1.00 89.71 738 LEU B O 1
ATOM 10100 N N . THR B 1 671 ? -23.494 87.717 -18.756 1.00 80.60 739 THR B N 1
ATOM 10101 C CA . THR B 1 671 ? -23.112 88.457 -19.941 1.00 82.22 739 THR B CA 1
ATOM 10102 C C . THR B 1 671 ? -24.131 89.537 -20.156 1.00 83.91 739 THR B C 1
ATOM 10103 O O . THR B 1 671 ? -23.824 90.615 -20.634 1.00 85.59 739 THR B O 1
ATOM 10107 N N . TYR B 1 672 ? -25.362 89.248 -19.771 0.96 97.11 740 TYR B N 1
ATOM 10108 C CA . TYR B 1 672 ? -26.440 90.196 -19.929 0.96 98.62 740 TYR B CA 1
ATOM 10109 C C . TYR B 1 672 ? -26.381 91.240 -18.833 0.96 99.19 740 TYR B C 1
ATOM 10110 O O . TYR B 1 672 ? -26.470 92.427 -19.095 0.96 100.24 740 TYR B O 1
ATOM 10119 N N . ARG B 1 673 ? -26.235 90.780 -17.606 1.00 99.55 741 ARG B N 1
ATOM 10120 C CA . ARG B 1 673 ? -26.167 91.658 -16.454 1.00 100.26 741 ARG B CA 1
ATOM 10121 C C . ARG B 1 673 ? -25.108 92.725 -16.623 1.00 100.88 741 ARG B C 1
ATOM 10122 O O . ARG B 1 673 ? -25.372 93.899 -16.437 1.00 101.95 741 ARG B O 1
ATOM 10130 N N . ARG B 1 674 ? -23.905 92.303 -16.996 1.00 107.26 742 ARG B N 1
ATOM 10131 C CA . ARG B 1 674 ? -22.792 93.229 -17.193 1.00 109.39 742 ARG B CA 1
ATOM 10132 C C . ARG B 1 674 ? -23.116 94.321 -18.209 1.00 110.19 742 ARG B C 1
ATOM 10133 O O . ARG B 1 674 ? -22.402 95.317 -18.303 1.00 111.95 742 ARG B O 1
ATOM 10141 N N . VAL B 1 675 ? -24.188 94.130 -18.971 1.00 134.98 743 VAL B N 1
ATOM 10142 C CA . VAL B 1 675 ? -24.574 95.098 -19.980 1.00 135.52 743 VAL B CA 1
ATOM 10143 C C . VAL B 1 675 ? -25.721 95.906 -19.537 1.00 135.61 743 VAL B C 1
ATOM 10144 O O . VAL B 1 675 ? -25.783 97.094 -19.775 1.00 136.58 743 VAL B O 1
ATOM 10148 N N . VAL B 1 676 ? -26.661 95.220 -18.919 0.60 89.22 744 VAL B N 1
ATOM 10149 C CA . VAL B 1 676 ? -27.764 95.873 -18.232 0.60 91.98 744 VAL B CA 1
ATOM 10150 C C . VAL B 1 676 ? -27.246 96.880 -17.221 0.60 92.21 744 VAL B C 1
ATOM 10151 O O . VAL B 1 676 ? -27.583 98.056 -17.284 0.60 94.24 744 VAL B O 1
ATOM 10155 N N . GLU B 1 677 ? -26.396 96.423 -16.309 0.76 95.84 745 GLU B N 1
ATOM 10156 C CA . GLU B 1 677 ? -25.833 97.312 -15.300 0.76 96.60 745 GLU B CA 1
ATOM 10157 C C . GLU B 1 677 ? -24.988 98.430 -15.915 0.76 97.37 745 GLU B C 1
ATOM 10158 O O . GLU B 1 677 ? -24.898 99.519 -15.350 0.76 98.43 745 GLU B O 1
ATOM 10164 N N . SER B 1 678 ? -24.381 98.170 -17.067 0.71 85.53 746 SER B N 1
ATOM 10165 C CA . SER B 1 678 ? -23.609 99.197 -17.735 0.71 85.81 746 SER B CA 1
ATOM 10166 C C . SER B 1 678 ? -24.468 100.054 -18.641 0.71 88.19 746 SER B C 1
ATOM 10167 O O . SER B 1 678 ? -24.114 101.187 -18.940 0.71 89.48 746 SER B O 1
ATOM 10170 N N . TYR B 1 679 ? -25.591 99.508 -19.086 0.72 131.38 747 TYR B N 1
ATOM 10171 C CA . TYR B 1 679 ? -26.536 100.280 -19.882 0.72 132.90 747 TYR B CA 1
ATOM 10172 C C . TYR B 1 679 ? -27.307 101.233 -18.980 0.72 134.89 747 TYR B C 1
ATOM 10173 O O . TYR B 1 679 ? -27.682 102.324 -19.397 0.72 137.22 747 TYR B O 1
ATOM 10182 N N . CYS B 1 680 ? -27.539 100.815 -17.744 0.67 96.46 748 CYS B N 1
ATOM 10183 C CA . CYS B 1 680 ? -28.222 101.659 -16.780 0.67 99.25 748 CYS B CA 1
ATOM 10184 C C . CYS B 1 680 ? -27.419 102.919 -16.543 0.67 100.03 748 CYS B C 1
ATOM 10185 O O . CYS B 1 680 ? -27.876 104.028 -16.818 0.67 102.72 748 CYS B O 1
ATOM 10188 N N . ARG B 1 681 ? -26.083 102.671 -16.061 0.61 90.26 749 ARG B N 1
ATOM 10189 C CA . ARG B 1 681 ? -25.234 103.759 -15.610 0.61 91.22 749 ARG B CA 1
ATOM 10190 C C . ARG B 1 681 ? -24.886 104.751 -16.697 0.61 91.52 749 ARG B C 1
ATOM 10191 O O . ARG B 1 681 ? -24.194 105.731 -16.441 0.61 92.37 749 ARG B O 1
ATOM 10199 N N . ALA B 1 682 ? -25.349 104.501 -17.912 0.85 182.71 750 ALA B N 1
ATOM 10200 C CA . ALA B 1 682 ? -24.973 105.340 -19.032 0.85 182.79 750 ALA B CA 1
ATOM 10201 C C . ALA B 1 682 ? -26.127 106.199 -19.484 0.85 183.50 750 ALA B C 1
ATOM 10202 O O . ALA B 1 682 ? -26.096 106.749 -20.580 0.85 183.38 750 ALA B O 1
ATOM 10204 N N . LYS B 1 683 ? -27.141 106.316 -18.632 0.75 79.58 751 LYS B N 1
ATOM 10205 C CA . LYS B 1 683 ? -28.299 107.164 -18.902 0.75 80.39 751 LYS B CA 1
ATOM 10206 C C . LYS B 1 683 ? -29.187 106.630 -20.023 0.75 79.48 751 LYS B C 1
ATOM 10207 O O . LYS B 1 683 ? -30.148 107.285 -20.425 0.75 79.98 751 LYS B O 1
ATOM 10213 N N . ARG B 1 684 ? -28.866 105.443 -20.525 0.68 94.73 752 ARG B N 1
ATOM 10214 C CA . ARG B 1 684 ? -29.648 104.840 -21.596 0.68 93.76 752 ARG B CA 1
ATOM 10215 C C . ARG B 1 684 ? -30.506 103.747 -21.031 0.68 93.30 752 ARG B C 1
ATOM 10216 O O . ARG B 1 684 ? -30.009 102.692 -20.682 0.68 92.53 752 ARG B O 1
ATOM 10224 N N . PHE B 1 685 ? -31.793 104.036 -20.875 1.00 112.49 753 PHE B N 1
ATOM 10225 C CA . PHE B 1 685 ? -32.705 103.126 -20.198 1.00 112.21 753 PHE B CA 1
ATOM 10226 C C . PHE B 1 685 ? -33.510 102.303 -21.189 1.00 111.28 753 PHE B C 1
ATOM 10227 O O . PHE B 1 685 ? -33.539 101.075 -21.108 1.00 110.54 753 PHE B O 1
ATOM 10235 N N . GLU B 1 686 ? -34.168 102.980 -22.123 1.00 158.43 754 GLU B N 1
ATOM 10236 C CA . GLU B 1 686 ? -34.979 102.278 -23.095 1.00 157.41 754 GLU B CA 1
ATOM 10237 C C . GLU B 1 686 ? -34.051 101.351 -23.852 1.00 156.08 754 GLU B C 1
ATOM 10238 O O . GLU B 1 686 ? -34.469 100.308 -24.352 1.00 154.97 754 GLU B O 1
ATOM 10240 N N . GLU B 1 687 ? -32.781 101.736 -23.918 0.89 105.54 755 GLU B N 1
ATOM 10241 C CA . GLU B 1 687 ? -31.760 100.906 -24.542 0.89 104.34 755 GLU B CA 1
ATOM 10242 C C . GLU B 1 687 ? -31.584 99.608 -23.778 0.89 103.80 755 GLU B C 1
ATOM 10243 O O . GLU B 1 687 ? -31.479 98.545 -24.368 0.89 102.71 755 GLU B O 1
ATOM 10249 N N . ALA B 1 688 ? -31.552 99.698 -22.461 1.00 95.96 756 ALA B N 1
ATOM 10250 C CA . ALA B 1 688 ? -31.389 98.513 -21.655 1.00 95.75 756 ALA B CA 1
ATOM 10251 C C . ALA B 1 688 ? -32.612 97.642 -21.825 1.00 95.29 756 ALA B C 1
ATOM 10252 O O . ALA B 1 688 ? -32.559 96.427 -21.686 1.00 94.67 756 ALA B O 1
ATOM 10254 N N . ARG B 1 689 ? -33.747 98.285 -22.084 1.00 111.59 757 ARG B N 1
ATOM 10255 C CA . ARG B 1 689 ? -35.019 97.578 -22.179 1.00 111.28 757 ARG B CA 1
ATOM 10256 C C . ARG B 1 689 ? -35.154 96.867 -23.518 1.00 109.98 757 ARG B C 1
ATOM 10257 O O . ARG B 1 689 ? -35.426 95.668 -23.573 1.00 109.25 757 ARG B O 1
ATOM 10265 N N . GLY B 1 690 ? -34.966 97.619 -24.596 1.00 137.24 758 GLY B N 1
ATOM 10266 C CA . GLY B 1 690 ? -35.074 97.073 -25.929 1.00 135.94 758 GLY B CA 1
ATOM 10267 C C . GLY B 1 690 ? -34.177 95.873 -26.056 1.00 135.02 758 GLY B C 1
ATOM 10268 O O . GLY B 1 690 ? -34.653 94.745 -26.169 1.00 134.30 758 GLY B O 1
ATOM 10269 N N . PHE B 1 691 ? -32.880 96.145 -26.016 0.79 118.09 759 PHE B N 1
ATOM 10270 C CA . PHE B 1 691 ? -31.820 95.144 -26.015 0.79 117.40 759 PHE B CA 1
ATOM 10271 C C . PHE B 1 691 ? -32.246 93.844 -25.346 0.79 117.19 759 PHE B C 1
ATOM 10272 O O . PHE B 1 691 ? -32.067 92.770 -25.903 0.79 116.11 759 PHE B O 1
ATOM 10280 N N . LEU B 1 692 ? -32.854 93.951 -24.171 0.98 113.83 760 LEU B N 1
ATOM 10281 C CA . LEU B 1 692 ? -33.246 92.777 -23.409 0.98 113.73 760 LEU B CA 1
ATOM 10282 C C . LEU B 1 692 ? -34.401 92.021 -24.051 0.98 112.91 760 LEU B C 1
ATOM 10283 O O . LEU B 1 692 ? -34.361 90.801 -24.168 0.98 112.09 760 LEU B O 1
ATOM 10288 N N . LYS B 1 705 ? -36.124 89.300 -16.968 1.00 101.22 773 LYS B N 1
ATOM 10289 C CA . LYS B 1 705 ? -36.552 88.639 -15.746 1.00 101.57 773 LYS B CA 1
ATOM 10290 C C . LYS B 1 705 ? -36.420 89.590 -14.581 1.00 102.79 773 LYS B C 1
ATOM 10291 O O . LYS B 1 705 ? -37.148 90.571 -14.493 1.00 103.47 773 LYS B O 1
ATOM 10293 N N . ALA B 1 706 ? -35.487 89.302 -13.687 1.00 117.13 774 ALA B N 1
ATOM 10294 C CA . ALA B 1 706 ? -35.198 90.204 -12.585 1.00 117.97 774 ALA B CA 1
ATOM 10295 C C . ALA B 1 706 ? -34.322 91.340 -13.086 1.00 118.22 774 ALA B C 1
ATOM 10296 O O . ALA B 1 706 ? -34.099 92.324 -12.394 1.00 118.91 774 ALA B O 1
ATOM 10298 N N . LEU B 1 707 ? -33.860 91.196 -14.304 1.00 124.63 775 LEU B N 1
ATOM 10299 C CA . LEU B 1 707 ? -32.987 92.176 -14.862 0.20 124.73 775 LEU B CA 1
ATOM 10300 C C . LEU B 1 707 ? -33.762 93.420 -15.156 1.00 125.37 775 LEU B C 1
ATOM 10301 O O . LEU B 1 707 ? -33.421 94.489 -14.699 1.00 126.10 775 LEU B O 1
ATOM 10306 N N . GLU B 1 708 ? -34.822 93.263 -15.923 1.00 207.71 776 GLU B N 1
ATOM 10307 C CA . GLU B 1 708 ? -35.653 94.404 -16.247 1.00 208.29 776 GLU B CA 1
ATOM 10308 C C . GLU B 1 708 ? -35.963 95.127 -14.959 1.00 209.38 776 GLU B C 1
ATOM 10309 O O . GLU B 1 708 ? -36.001 96.353 -14.914 1.00 210.10 776 GLU B O 1
ATOM 10315 N N . ALA B 1 709 ? -36.167 94.352 -13.904 1.00 107.36 777 ALA B N 1
ATOM 10316 C CA . ALA B 1 709 ? -36.467 94.909 -12.604 1.00 108.22 777 ALA B CA 1
ATOM 10317 C C . ALA B 1 709 ? -35.327 95.779 -12.120 1.00 108.66 777 ALA B C 1
ATOM 10318 O O . ALA B 1 709 ? -35.541 96.764 -11.426 1.00 109.49 777 ALA B O 1
ATOM 10320 N N . TYR B 1 710 ? -34.114 95.413 -12.504 1.00 118.36 778 TYR B N 1
ATOM 10321 C CA . TYR B 1 710 ? -32.934 96.134 -12.070 1.00 118.70 778 TYR B CA 1
ATOM 10322 C C . TYR B 1 710 ? -32.950 97.519 -12.679 1.00 119.33 778 TYR B C 1
ATOM 10323 O O . TYR B 1 710 ? -32.411 98.457 -12.112 1.00 119.98 778 TYR B O 1
ATOM 10332 N N . ILE B 1 711 ? -33.590 97.645 -13.833 1.00 146.47 779 ILE B N 1
ATOM 10333 C CA . ILE B 1 711 ? -33.640 98.920 -14.529 1.00 146.96 779 ILE B CA 1
ATOM 10334 C C . ILE B 1 711 ? -34.702 99.796 -13.919 1.00 147.92 779 ILE B C 1
ATOM 10335 O O . ILE B 1 711 ? -34.556 101.013 -13.826 1.00 148.70 779 ILE B O 1
ATOM 10340 N N . GLU B 1 712 ? -35.784 99.159 -13.503 0.84 178.71 780 GLU B N 1
ATOM 10341 C CA . GLU B 1 712 ? -36.901 99.876 -12.924 0.84 179.55 780 GLU B CA 1
ATOM 10342 C C . GLU B 1 712 ? -36.479 100.549 -11.623 0.84 180.40 780 GLU B C 1
ATOM 10343 O O . GLU B 1 712 ? -36.745 101.728 -11.418 0.84 181.26 780 GLU B O 1
ATOM 10349 N N . ASP B 1 713 ? -35.788 99.809 -10.764 1.00 125.70 781 ASP B N 1
ATOM 10350 C CA . ASP B 1 713 ? -35.300 100.351 -9.508 1.00 126.34 781 ASP B CA 1
ATOM 10351 C C . ASP B 1 713 ? -34.129 101.275 -9.776 1.00 126.67 781 ASP B C 1
ATOM 10352 O O . ASP B 1 713 ? -33.571 101.873 -8.860 1.00 127.24 781 ASP B O 1
ATOM 10357 N N . ALA B 1 714 ? -33.763 101.407 -11.043 1.00 175.36 782 ALA B N 1
ATOM 10358 C CA . ALA B 1 714 ? -32.654 102.266 -11.420 1.00 175.61 782 ALA B CA 1
ATOM 10359 C C . ALA B 1 714 ? -33.109 103.519 -12.130 1.00 176.38 782 ALA B C 1
ATOM 10360 O O . ALA B 1 714 ? -32.634 104.608 -11.826 1.00 177.34 782 ALA B O 1
ATOM 10362 N N . GLN B 1 715 ? -34.034 103.330 -13.074 1.00 117.32 783 GLN B N 1
ATOM 10363 C CA . GLN B 1 715 ? -34.503 104.395 -13.957 1.00 117.94 783 GLN B CA 1
ATOM 10364 C C . GLN B 1 715 ? -34.950 105.536 -13.065 1.00 119.39 783 GLN B C 1
ATOM 10365 O O . GLN B 1 715 ? -34.466 106.663 -13.171 1.00 120.25 783 GLN B O 1
ATOM 10371 N N . PHE B 1 716 ? -35.808 105.193 -12.113 1.00 242.19 784 PHE B N 1
ATOM 10372 C CA . PHE B 1 716 ? -36.445 106.132 -11.204 1.00 243.50 784 PHE B CA 1
ATOM 10373 C C . PHE B 1 716 ? -36.396 105.594 -9.783 1.00 243.56 784 PHE B C 1
ATOM 10374 O O . PHE B 1 716 ? -35.320 105.478 -9.202 1.00 243.47 784 PHE B O 1
#

Radius of gyration: 36.42 Å; Cα contacts (8 Å, |Δi|>4): 1809; chains: 2; bounding box: 105×102×75 Å

Sequence (1370 aa):
PDAQVLVLAISSHPLPTLAAFLASRRDELLRADITSLLKALELSGHWEWALALLRWAGKEGAADASALEMVVRALGREGQHDAVCALLDETPLPPGSRLDVRAYTTVLHALSRAGRYERALELFAELRRQGVAPTLVTYNVVLDVYGRMGRSWPRIVALLDEMRAAGVEPDGFTASTVIAACSRDGLVDEAVAFFEDLKARGHAPSVVTYNALLQVFGKAGNYTEALRVLGEMEQNGCQPDAVTYNELAGTEEAARCLDTMASPNAFTYNTVMTAYGNVGKVDEALALFDQMKKTGFVPNVNTYNLVLGMLGKKSRFTVMLEMLGEMSRSGCTPNRVTWNTMLAVSGKRGMEDYVTRVLEGMRSSGVELSRDTYNTLIAAYGRCGSRTNAFKMYNEMTSAGFTPCITTYNALLNVLSRQGDWSTAQSIVSKMRTKGFKPNEQSYSLLLQCYAKGGNVAGIAAIENEVYGSGAVFPSWVILRTLVIANFKCRRLDGMETAFQEVKARGYNPDLVIFNSMLSIYAKNGMYSKATEVFDSIKRSGLSPDLITYNSLMDMYAKCSESWEAEKILNQLKCSQTMKPDVVSYNTVINGFCKQGLVKEAQRVLSEMVADGMAPCAVTYHTLVGGYSSLEMFSEAREVIGYMVQHGLKPMELTYRRVVESYCRAFEEARGFLSEVKALEAYIEDALSPDAQVLVLAISSHPLPTLAAFLASRRDELLRADITSLLKALELSGHWEWALALLRWAGKEGAADASALEMVVRALGREGQHDAVCALLDETPLPPGSRLDVRAYTTVLHALSRAGRYERALELFAELRRQGVAPTLVTYNVVLDVYGRMGRSWPRIVALLDEMRAAGVEPDGFTASTVIAACSRDGLVDEAVAFFEDLKARGHAPSVVTYNALLQVFGKAEALRVLGEMEQNGPDAVTYNELAGTYARAGFFEEAARCLDTMAFTYNTVMTAYGNVGKVDEALALFDQMKKTGFVPNVNTYNLVLGMLGKKSRFTVMLEMLGEMSRSGCTPNRVTWNTMLAVSGKRGMEDYVTRVLEGMRSSGVELSRDTYNTLIAAYGRCGSRTNAFKMYNEMTSAGFTPCITTYNALLNVLSRQGDWSTAQSIVSKMRTKGFKPNEQSYSLLLQCYAKGGNVAGIAAIENEVYVFPSWVILRTLVIANFKCRRLDGMETAFQEVKARGYNPDLVIFNSMLSIYAKNGMYSKATEVFDSIKRSGLSPDLITYNSLMDMYAKCSESWEAEKILNQLKCSQTMKPDVVSYNTVINGFCKQGLVKEAQRVLSEMVADGMAPCAVTYHTLVGGYSSLEMFSEAREVIGYMVQHGLKPMELTYRRVVESYCRAKRFEEARGFLKALEAYIEDAQF

Organism: Zea mays (NCBI:txid4577)

B-factor: mean 88.51, std 28.31, range [3.15, 362.65]

Nearest PDB structures (foldseek):
  4m59-assembly1_B  TM=1.001E+00  e=3.161E-75  Zea mays
  4oe1-assembly1_B  TM=1.001E+00  e=4.505E-75  Zea mays
  4m59-assembly1_A  TM=9.639E-01  e=3.565E-60  Zea mays
  4m57-assembly1_A  TM=6.254E-01  e=6.513E-60  Zea mays
  6xyw-assembly1_AO  TM=4.432E-01  e=1.252E-05  Arabidopsis thaliana

InterPro domains:
  IPR002885 Pentatricopeptide repeat [PF01535] (457-486)
  IPR002885 Pentatricopeptide repeat [PF01535] (703-733)
  IPR002885 Pentatricopeptide repeat [PF01535] (739-762)
  IPR002885 Pentatricopeptide repeat [PF12854] (240-270)
  IPR002885 Pentatricopeptide repeat [PF12854] (663-694)
  IPR002885 Pentatricopeptide repeat [PF13041] (278-321)
  IPR002885 Pentatricopeptide repeat [PF13041] (348-395)
  IPR002885 Pentatricopeptide repeat [PF13041] (488-537)
  IPR002885 Pentatricopeptide repeat [PF13041] (594-643)
  IPR002885 Pentatricopeptide repeat [PF13812] (171-221)
  IPR002885 Pentatricopeptide repeat [PF13812] (404-433)
  IPR002885 Pentatricopeptide repeat [PS51375] (173-207)
  IPR002885 Pentatricopeptide repeat [PS51375] (208-243)
  IPR002885 Pentatricopeptide repeat [PS51375] (244-278)
  IPR002885 Pentatricopeptide repeat [PS51375] (279-313)
  IPR002885 Pentatricopeptide repeat [PS51375] (314-348)
  IPR002885 Pentatricopeptide repeat [PS51375] (349-383)
  IPR002885 Pentatricopeptide repeat [PS51375] (384-418)
  IPR002885 Pentatricopeptide repeat [PS51375] (419-453)
  IPR002885 Pentatricopeptide repeat [PS51375] (454-488)

Solvent-accessible surface area: 62659 Å² total; per-residue (Å²): 145,105,36,145,99,4,13,116,26,2,14,82,40,73,27,73,60,3,73,76,50,2,58,89,88,98,89,66,1,68,208,26,93,12,31,56,3,0,132,36,0,30,163,65,51,44,27,27,14,0,23,29,0,0,57,27,0,18,175,66,57,33,4,79,20,61,0,10,42,36,2,3,140,3,0,27,154,79,38,29,50,26,14,1,6,17,8,39,83,85,81,6,29,60,139,89,41,58,34,76,33,174,7,14,15,31,16,0,65,0,0,1,101,9,8,53,30,120,74,0,28,105,11,8,38,74,0,92,163,75,72,31,78,16,57,50,88,0,7,12,18,0,1,24,0,23,6,59,46,31,211,6,47,97,109,4,65,48,5,11,91,71,0,63,88,64,66,27,130,4,40,35,152,0,4,17,21,0,0,21,6,0,16,109,77,54,35,53,113,58,0,45,52,16,9,105,63,7,76,92,128,66,62,90,33,39,40,93,4,2,10,14,6,0,45,10,15,5,96,73,66,61,44,79,78,0,5,50,9,12,28,56,0,49,91,84,68,30,78,23,59,60,73,0,9,74,22,2,0,55,36,125,49,9,61,110,8,28,66,50,66,71,137,60,96,19,88,28,18,3,26,8,1,44,8,10,12,133,73,35,46,11,78,36,1,34,35,7,2,70,59,0,55,168,93,48,89,110,3,41,30,60,0,3,15,42,0,0,20,21,0,4,159,95,5,81,24,96,46,0,48,109,20,18,27,44,0,69,185,70,53,18,95,28,42,127,34,0,15,43,28,0,6,71,1,43,44,128,56,7,1,24,31,6,0,46,98,0,6,101,20,2,114,98,57,72,56,100,28,46,101,20,30,8,16,27,0,0,37,0,6,4,97,40,24,1,57,45,37,0,44,134,10,33,80,54,0,56,88,66,63,63,87,7,21,5,39,1,2,17,14,2,0,57,2,0,15,66,16,0,9,59,7,23,0,76,48,16,20,52,73,0,123,105,90,73,51,67,19,7,38,58,3,13,10,25,14,0,79,0,12,16,104,41,41,28,62,78,8,0,30,57,8,13,112,56,4,74,60,75,63,65,4,64,10,16,65,59,2,0,69,9,0,0,67,1,0,43,57,25,128,46,50,75,4,0,58,50,0,41,94,27,0,67,56,83,12,36,87,24,32,34,63,0,6,13,12,0,0,20,6,6,1,90,69,53,52,101,80,70,0,34,114,8,25,60,51,0,64,161,43,19,54,76,18,51,40,112,0,40,18,12,12,0,46,0,32,10,123,40,67,97,0,114,86,0,20,130,16,2,44,119,4,76,91,11,30,43,43,50,15,54,35,84,0,6,13,19,0,0,69,1,0,15,78,65,9,79,7,160,16,0,58,78,0,24,68,62,0,82,81,64,46,49,82,20,39,23,74,1,21,18,27,3,3,19,4,22,7,57,83,155,39,55,100,56,9,44,68,21,29,43,121,2,100,77,102,64,69,63,32,62,125,89,6,83,122,84,7,12,41,5,28,11,148,77,140,132,142,4,131,52,53,45,72,136,154,114,102,50,88,59,73,34,146,125,76,184,53,105,119,18,98,96,10,17,117,40,0,18,79,42,73,29,79,69,0,67,83,44,1,51,74,92,119,96,59,0,68,195,37,84,10,26,37,3,0,105,38,0,32,145,60,53,46,24,16,18,0,18,27,0,0,75,20,0,22,161,73,56,34,3,72,26,58,0,9,47,34,0,2,163,17,0,30,199,76,29,14,41,24,8,2,9,8,6,35,79,126,86,8,42,55,140,66,36,59,20,73,26,172,7,13,12,26,8,0,66,0,0,1,104,7,0,53,36,119,58,0,34,101,5,8,42,52,0,96,176,77,70,18,77,25,63,48,92,0,7,13,19,0,1,23,0,23,3,74,44,17,212,7,55,94,127,3,74,46,5,11,91,71,0,63,88,74,60,35,143,12,45,38,152,0,6,19,19,0,0,24,6,0,7,93,56,53,40,39,115,56,0,51,66,19,19,94,55,10,104,83,155,37,86,96,73,41,61,80,5,26,17,14,22,17,59,2,24,14,104,67,133,43,42,95,24,35,14,57,26,50,92,58,96,80,31,72,108,9,21,65,18,29,26,24,22,21,33,120,70,61,114,72,102,70,32,26,124,39,27,101,113,142,43,57,77,41,8,28,24,0,52,1,6,6,92,58,35,38,2,41,27,0,40,40,1,0,70,35,0,62,165,72,72,42,116,14,34,37,55,0,9,16,55,0,0,29,14,0,4,156,94,9,65,25,82,33,0,50,103,18,20,31,43,0,73,176,83,55,20,97,17,56,110,25,0,17,40,24,0,2,69,1,66,48,115,50,6,1,19,34,5,0,42,110,0,9,89,21,0,107,90,66,54,64,170,26,42,96,36,33,9,18,28,0,0,37,0,5,9,98,44,33,1,66,49,29,0,43,120,17,30,86,59,0,50,92,61,63,70,83,13,18,11,55,0,2,6,14,0,0,65,4,0,10,73,20,0,3,55,12,20,0,75,52,13,20,64,90,0,123,108,116,62,47,66,15,7,61,97,1,30,22,18,14,0,78,0,10,14,124,32,52,21,52,70,7,0,29,59,12,10,108,118,6,105,58,50,10,14,105,56,2,0,68,12,0,0,64,5,0,43,70,28,96,50,28,94,0,0,42,47,0,48,112,57,2,69,75,68,12,22,128,26,40,39,57,0,12,17,12,0,0,19,2,4,0,100,57,61,65,78,75,83,0,71,94,10,29,81,18,0,69,152,36,10,57,65,20,51,34,105,0,27,14,14,9,0,33,1,53,7,104,35,71,110,1,129,89,0,22,141,15,2,60,97,2,75,92,10,30,30,47,22,25,55,34,70,0,4,19,18,0,0,62,0,0,7,76,50,30,53,17,166,43,0,78,76,1,13,62,52,0,80,86,77,61,86,61,22,35,21,73,0,17,27,20,2,0,21,4,22,4,75,72,99,58,7,81,68,2,48,136,11,22,20,107,0,86,143,109,61,47,76,24,70,123,71,0,67,132,94,4,0,27,7,18,11,160,16,183,78,48,77,84,0,86,62,77,77,107,80,32,57,53,100,0,101,129,43,64,225

GO terms:
  GO:0009570 chloroplast stroma (C, IDA)
  GO:0048255 mRNA stabilization (P, IMP)
  GO:0042802 identical protein binding (F, IPI)